Protein AF-0000000080968673 (afdb_homodimer)

Foldseek 3Di:
DAPPDDPQQVQAAPQVRHGADLWWADPVGDIHNPVRLVVVCVPDDDQWRADPPPRDTDPHDDDIGGDVVVVVVVVVVVVVVPDDDPDPPDPPDDDPDDDPPPPPPPDPPVPPPPPPPPPPDPVRVVVVVVVVVVVVVVVVVVVVVVVVVCVVCVVVVVVVVVVVVVVVVVVVVVVVVQVVLLVLLVVQLVVVVVVVVVVVLVVVVVVLVVVVVVLVVVVVVLVVLVVVLPDVVCVVVSVVVRDPDDDDDPPPPPPVPPVVVVVVVVVVVVVVVVHVVNVVVVVVVVVVVVVVVVVVVVVVVPPPPPDDPPPDDDPPPPDDDDDDPDDDDDDDDYDDDDDDPPDDPPDDDDDPPDPDPPDPDPDDLPPDDLPPDDDWPVVQLVQEDDWFWDLQAAEQQWDADDRRQKTFGASHGHPRDDHPNYASAFGKTWIDDWCPDAKYKWKKFKDDQKKKKWKFDSPQDRYDPDCCSDAQCQQGMKIWIDPNAFIWIGHVRDIHTFDDDDARMKMWIDDQSSQKIWIWRDDDGTTHTRDMDGDHDDDTMIIMIGDDSGGGMMMGIDDRD/DPPPDDPQQVQAAPQVRHGADLWWADPVGDIHNPVRLVVVCVPDDDQWRADPPPRDTDPHDDDIGGDVVVVVVVVVVVVVVPDPDPDPPDPPDPPDPDDDPDPPPPDPPVDDPPPPPPPPDPVRVVVVVVVVVVVVVVVVVVVVVVVVVCVVCVVVVVVVVVVVVVVVVVVVVVVVVQVVLLVLLVVQLVVVVVVVVVVVLVVVVVVLVVVVVVLVVVVVVLVVLVVVLPDVVCVVVSVVVRDPDDRDDPPPPPPVPPPVVVVVVVVVVVVVVVVVVVVVVVVVVVVVVVVVVVVVVVVVVPPPPPDDPPPDPPPPPDDDDDDDDDDDDDDDDDDDDDDDDDPDPDPDPDPPPDPDPPDPDPDDLPPDDLPPDDDWPVVQLVQEDDWFWDLQAAEQQWDADDRRQKTFGASHGHPRDDHPNYQSAFGKTWIDDWCPDAKYKWKKFKDDQKKKKWKFDSPQDRYDPDPCSDAQCQQGMKIWIDPNAFIWIGHVRDIHGFDDDDARMKMWIDDQSSQKIWIWRDDDGTTHTRDMDGDHDDDTMIIMIGDDSGGGMMMGIDDRD

Nearest PDB structures (foldseek):
  7qs3-assembly1_A  TM=9.704E-01  e=7.387E-23  Homo sapiens
  6sjh-assembly2_B  TM=9.685E-01  e=4.115E-22  Homo sapiens
  7qs2-assembly1_A  TM=9.059E-01  e=4.472E-15  Homo sapiens
  5zz3-assembly1_A  TM=8.807E-01  e=2.828E-15  Homo sapiens
  7qs0-assembly3_C  TM=9.119E-01  e=1.310E-13  Homo sapiens

Sequence (1122 aa):
MASAAWAPEAFACPICLDTLRDPATLPCGHSYCLRCIQTHWDQRPKASCECPQCRQRFAPRPALARSPVLMEALEQLRLSESVPACAPGLYPALPAGPPPLELCCRRECGLPGHRGHQALRPEEQQLKIQQELIGLTARIEAGIADRERVIQSLPRVSEAHKVSLQQLMADSQAVFADVLRSVELGRSQVLDLLHTHARSCSTHTQARAQQLQQEILQLRQRHQQLRSLQDPDTLLSAFAAVDCADPPASAAMEVVTPHALMSGVTASLQAFREETENLTRTSLARVFRVVNDAAALAHSSSQSCDPGVVSSQSQPPSLNPAFQITEVKSDSAKPDVKPEVKASFPATQEHLTDQGSASPVEGSASCGLATPAPKTREEMLKFRTELTLDPNSAFRQIRLSDGYRKATLCAESQNYPAHADRFVFWRQVMCAEPLAGSPSYWELEWTGHRVTVGVAYKDMDRSSAEDCARLGHNTHSWSLYWSGKAFSLWHAGRETALAGPKARRLGVYVDQQAGVLAFYRVSHTQAQEICCIHTHFHGPLFASFRFWSGVGSSVTICELNMASAAWAPEAFACPICLDTLRDPATLPCGHSYCLRCIQTHWDQRPKASCECPQCRQRFAPRPALARSPVLMEALEQLRLSESVPACAPGLYPALPAGPPPLELCCRRECGLPGHRGHQALRPEEQQLKIQQELIGLTARIEAGIADRERVIQSLPRVSEAHKVSLQQLMADSQAVFADVLRSVELGRSQVLDLLHTHARSCSTHTQARAQQLQQEILQLRQRHQQLRSLQDPDTLLSAFAAVDCADPPASAAMEVVTPHALMSGVTASLQAFREETENLTRTSLARVFRVVNDAAALAHSSSQSCDPGVVSSQSQPPSLNPAFQITEVKSDSAKPDVKPEVKASFPATQEHLTDQGSASPVEGSASCGLATPAPKTREEMLKFRTELTLDPNSAFRQIRLSDGYRKATLCAESQNYPAHADRFVFWRQVMCAEPLAGSPSYWELEWTGHRVTVGVAYKDMDRSSAEDCARLGHNTHSWSLYWSGKAFSLWHAGRETALAGPKARRLGVYVDQQAGVLAFYRVSHTQAQEICCIHTHFHGPLFASFRFWSGVGSSVTICELN

Radius of gyration: 43.48 Å; Cα contacts (8 Å, |Δi|>4): 1558; chains: 2; bounding box: 96×161×114 Å

Secondary structure (DSSP, 8-state):
-------GGGGB-TTT-SBPSSEEE-TTS-EEEHHHHHHHHHTSSSS-EE-TTT--EESS-------HHHHHHHHHHHTT----------------PPP-------S----TT--------HHHHHHHHHHHHHHHHHHHHHHHHHHHHHHHHHHHHHHHHHHHHHHHHHHHHHHHHHHHHHHHHHHHHHHHHHHHHHHHHHHHHHHHHHHHHHHHHHHHHHHHHHHHTT-TTTHHHHHHHS--PPPPP--------HHHHHHHHHHHHHHHHHHHHHHHHHHHHHHHHHHHHHHHHHHHTTTT-----------------------------------------------------------------------SHHHHGGGB----B-TTTS-TTEEEETTTTEEEE-SSPP-PPP-TTS-SSS-EEEBSS---SS-EEEEEEEESS-EEEEEEETTS-SS--SGGGSTTSSTTEEEEEE-SS-EEEEETTEEEE------SEEEEEEETTTTEEEEEEEETTEEEEEEEEE----S-EEEEEEE-S-TT-EEEE----/-------GGGGB-TTT-SBPSSEEE-TTS-EEEHHHHHHHHHTSSSS-EE-TTT--EESS-------HHHHHHHHHHHTT--------------------------S----TT--------HHHHHHHHHHHHHHHHHHHHHHHHHHHHHHHHHHHHHHHHHHHHHHHHHHHHHHHHHHHHHHHHHHHHHHHHHHHHHHHHHHHHHHHHHHHHHHHHHHHHHHHHHHHTT-TTTHHHHHHHS--PPPPP--------HHHHHHHHHHHHHHHHHHHHHHHHHHHHHHHHHHHHHHHHHHHTTTT-------------------------------------------------------------------PPP-SHHHHGGGB----B-TTTS-TTEEEETTTTEEEE-SSPP-PPP-TTS-SSS-EEEBSS---SS-EEEEEEEESS-EEEEEEETTS-SS--SGGGSTTSSTTEEEEEE-SS-EEEEETTEEEE------SEEEEEEETTTTEEEEEEEETTEEEEEEEEE----S-EEEEEEE-S-TT-EEEE----

Solvent-accessible surface area (backbone atoms only — not comparable to full-atom values): 65305 Å² total; per-residue (Å²): 47,74,72,83,71,82,59,63,74,72,44,30,10,86,81,79,64,39,66,53,51,62,33,19,46,40,48,77,14,57,60,32,20,45,66,56,51,51,51,57,48,66,74,43,87,69,87,64,34,52,41,91,85,81,60,51,74,34,86,71,72,76,67,74,29,55,21,59,56,55,46,50,46,48,46,60,57,44,68,69,56,76,72,83,83,77,78,82,78,76,80,75,82,74,76,80,75,77,78,84,75,79,77,75,82,72,69,84,68,74,58,93,74,70,74,77,67,79,78,70,53,67,69,57,49,51,52,50,52,49,51,51,49,53,51,50,48,49,49,39,51,49,47,40,50,52,41,51,51,50,51,63,45,44,61,56,54,49,50,52,48,50,52,52,49,52,50,49,48,51,51,52,52,50,49,50,51,46,44,51,36,30,53,47,35,50,48,40,52,54,49,49,51,53,50,52,48,52,52,51,52,51,53,47,52,52,51,50,42,50,51,42,52,51,50,37,53,52,43,51,51,52,47,52,54,56,64,66,46,73,48,79,89,49,28,70,68,50,53,73,72,50,81,82,68,76,67,74,78,75,74,73,75,71,64,64,63,65,58,61,50,50,53,49,44,49,52,47,50,50,39,47,42,39,22,51,53,44,49,51,51,53,42,48,40,51,42,52,51,46,53,51,52,50,52,49,56,50,53,58,72,64,60,73,72,72,70,80,81,74,76,82,73,84,71,80,80,82,76,78,85,75,87,76,85,82,79,87,85,88,92,82,86,86,89,83,90,85,92,79,84,71,88,78,81,72,85,86,81,85,73,87,70,83,75,82,76,82,72,86,78,80,78,77,84,70,86,67,78,73,72,75,78,68,80,45,46,72,59,39,58,75,29,60,53,89,70,35,52,26,75,57,22,32,11,47,32,45,46,70,37,81,88,28,30,27,42,31,35,42,56,57,70,48,94,69,76,91,47,87,63,21,20,70,60,52,52,30,37,34,34,63,52,66,55,57,80,58,56,34,20,46,40,34,36,52,49,74,69,44,44,33,46,35,39,26,35,83,83,48,58,31,76,46,72,50,64,57,39,37,86,6,26,20,88,49,23,39,22,42,33,38,76,68,76,38,40,29,39,27,40,54,57,42,78,43,84,41,82,58,78,90,64,57,29,38,32,42,39,39,25,55,83,71,14,38,43,34,37,25,37,46,50,99,83,45,44,44,77,70,49,74,45,77,51,88,64,93,64,52,31,21,51,29,39,36,56,61,63,52,60,68,22,33,42,33,54,56,87,82,133,132,75,72,81,71,84,59,65,72,71,45,30,12,86,80,79,65,40,69,54,52,62,34,19,45,41,50,76,14,56,59,30,20,45,66,56,52,50,51,58,46,66,73,44,88,69,87,64,34,54,40,90,86,81,59,51,75,34,85,70,70,77,68,74,29,55,21,60,56,55,49,49,47,48,46,61,56,45,68,70,53,74,67,83,82,78,76,82,76,76,78,72,74,79,70,79,76,78,77,85,78,79,79,74,80,75,67,87,73,75,58,93,79,70,74,78,66,78,77,71,53,71,68,56,48,51,49,50,52,49,52,52,49,54,52,51,50,48,48,40,51,50,45,39,50,52,42,51,51,51,50,63,44,45,60,56,54,50,50,52,47,49,54,52,49,50,49,49,49,53,51,52,51,50,48,49,49,45,45,50,39,28,53,47,35,50,48,41,50,54,49,50,51,52,49,52,48,51,52,49,52,53,51,48,52,51,50,49,42,51,51,43,51,51,50,39,52,52,43,51,52,50,47,53,55,56,64,65,48,73,48,79,91,50,28,69,69,49,54,74,70,51,81,84,69,76,68,76,78,75,75,73,74,69,66,62,63,66,58,61,50,50,52,49,43,50,52,47,50,50,51,46,42,54,52,52,52,50,50,52,51,54,42,49,39,51,44,50,50,45,54,50,52,50,53,50,55,48,54,60,71,64,61,72,69,72,69,78,80,71,73,81,69,81,74,74,83,81,78,77,84,74,88,72,87,84,77,87,78,88,90,79,90,76,87,88,77,86,84,78,89,76,88,76,81,79,78,82,74,82,74,86,72,83,75,81,75,81,71,84,77,79,77,76,82,71,84,67,77,72,69,76,78,70,81,45,45,74,59,38,57,75,27,60,49,89,69,35,52,26,76,57,21,32,11,48,32,46,45,69,38,81,89,28,28,28,41,33,35,44,58,57,72,49,95,66,76,92,49,86,62,21,20,71,61,53,52,29,35,34,35,63,52,68,56,56,83,60,58,35,20,46,42,34,37,54,50,75,70,45,44,32,44,33,37,26,35,83,80,48,59,34,75,45,71,51,64,58,39,37,88,6,27,20,88,48,23,39,23,42,34,39,75,69,78,38,40,29,39,26,40,54,61,42,78,43,85,41,84,58,78,90,64,56,31,36,31,42,39,40,24,55,83,70,14,38,42,34,37,24,36,46,50,98,82,44,45,44,77,71,50,74,44,78,52,88,64,92,65,52,32,21,51,31,40,37,56,62,63,51,60,70,20,32,41,33,56,54,87,83,132

pLDDT: mean 73.72, std 26.66, range [15.09, 98.25]

InterPro domains:
  IPR001841 Zinc finger, RING-type [PS50089] (13-55)
  IPR001841 Zinc finger, RING-type [SM00184] (13-54)
  IPR001870 B30.2/SPRY domain [PS50188] (367-561)
  IPR003877 SPRY domain [PF00622] (441-553)
  IPR003877 SPRY domain [SM00449] (437-561)
  IPR003879 Butyrophylin-like, SPRY domain [PR01407] (383-400)
  IPR003879 Butyrophylin-like, SPRY domain [PR01407] (400-417)
  IPR003879 Butyrophylin-like, SPRY domain [PR01407] (422-446)
  IPR003879 Butyrophylin-like, SPRY domain [PR01407] (497-521)
  IPR006574 SPRY-associated [PF13765] (387-434)
  IPR006574 SPRY-associated [SM00589] (384-436)
  IPR013083 Zinc finger, RING/FYVE/PHD-type [G3DSA:3.30.40.10] (3-82)
  IPR013320 Concanavalin A-like lectin/glucanase domain superfamily [SSF49899] (377-557)
  IPR017907 Zinc finger, RING-type, conserved site [PS00518] (28-37)
  IPR043136 B30.2/SPRY domain superfamily [G3DSA:2.60.120.920] (366-560)
  IPR051051 E3 ubiquitin-protein ligase TRIM/RNF [PTHR25465] (104-549)
  IPR058030 TRIM8/14/16/25/29/45/65, coiled-coil region [PF25600] (144-280)

Structure (mmCIF, N/CA/C/O backbone):
data_AF-0000000080968673-model_v1
#
loop_
_entity.id
_entity.type
_entity.pdbx_description
1 polymer 'Uncharacterized protein'
#
loop_
_atom_site.group_PDB
_atom_site.id
_atom_site.type_symbol
_atom_site.label_atom_id
_atom_site.label_alt_id
_atom_site.label_comp_id
_atom_site.label_asym_id
_atom_site.label_entity_id
_atom_site.label_seq_id
_atom_site.pdbx_PDB_ins_code
_atom_site.Cartn_x
_atom_site.Cartn_y
_atom_site.Cartn_z
_atom_site.occupancy
_atom_site.B_iso_or_equiv
_atom_site.auth_seq_id
_atom_site.auth_comp_id
_atom_site.auth_asym_id
_atom_site.auth_atom_id
_atom_site.pdbx_PDB_model_num
ATOM 1 N N . MET A 1 1 ? 6.914 1.475 -7.445 1 21.67 1 MET A N 1
ATOM 2 C CA . MET A 1 1 ? 6.113 1.323 -8.656 1 21.67 1 MET A CA 1
ATOM 3 C C . MET A 1 1 ? 5.293 2.58 -8.93 1 21.67 1 MET A C 1
ATOM 5 O O . MET A 1 1 ? 4.312 2.846 -8.234 1 21.67 1 MET A O 1
ATOM 9 N N . ALA A 1 2 ? 5.938 3.576 -9.414 1 28.2 2 ALA A N 1
ATOM 10 C CA . ALA A 1 2 ? 5.547 4.977 -9.547 1 28.2 2 ALA A CA 1
ATOM 11 C C . ALA A 1 2 ? 4.332 5.121 -10.461 1 28.2 2 ALA A C 1
ATOM 13 O O . ALA A 1 2 ? 4.332 4.621 -11.594 1 28.2 2 ALA A O 1
ATOM 14 N N . SER A 1 3 ? 3.191 5.086 -9.867 1 32.69 3 SER A N 1
ATOM 15 C CA . SER A 1 3 ? 1.914 5.328 -10.523 1 32.69 3 SER A CA 1
ATOM 16 C C . SER A 1 3 ? 2.02 6.473 -11.531 1 32.69 3 SER A C 1
ATOM 18 O O . SER A 1 3 ? 2.568 7.527 -11.219 1 32.69 3 SER A O 1
ATOM 20 N N . ALA A 1 4 ? 2.273 6.262 -12.719 1 38.53 4 ALA A N 1
ATOM 21 C CA . ALA A 1 4 ? 2.33 7.258 -13.781 1 38.53 4 ALA A CA 1
ATOM 22 C C . ALA A 1 4 ? 1.167 8.242 -13.68 1 38.53 4 ALA A C 1
ATOM 24 O O . ALA A 1 4 ? 0.007 7.859 -13.859 1 38.53 4 ALA A O 1
ATOM 25 N N . ALA A 1 5 ? 1.267 9.164 -12.688 1 40.03 5 ALA A N 1
ATOM 26 C CA . ALA A 1 5 ? 0.352 10.266 -12.398 1 40.03 5 ALA A CA 1
ATOM 27 C C . ALA A 1 5 ? -0.066 10.984 -13.68 1 40.03 5 ALA A C 1
ATOM 29 O O . ALA A 1 5 ? 0.743 11.156 -14.594 1 40.03 5 ALA A O 1
ATOM 30 N N . TRP A 1 6 ? -1.264 11.148 -14 1 49.72 6 TRP A N 1
ATOM 31 C CA . TRP A 1 6 ? -1.979 11.938 -15 1 49.72 6 TRP A CA 1
ATOM 32 C C . TRP A 1 6 ? -1.434 13.359 -15.055 1 49.72 6 TRP A C 1
ATOM 34 O O . TRP A 1 6 ? -1.318 14.031 -14.023 1 49.72 6 TRP A O 1
ATOM 44 N N . ALA A 1 7 ? -0.625 13.664 -15.914 1 54.28 7 ALA A N 1
ATOM 45 C CA . ALA A 1 7 ? -0.138 15.039 -16.047 1 54.28 7 ALA A CA 1
ATOM 46 C C . ALA A 1 7 ? -1.157 15.914 -16.766 1 54.28 7 ALA A C 1
ATOM 48 O O . ALA A 1 7 ? -1.19 15.953 -18 1 54.28 7 ALA A O 1
ATOM 49 N N . PRO A 1 8 ? -2.078 16.375 -16.031 1 63.25 8 PRO A N 1
ATOM 50 C CA . PRO A 1 8 ? -3.141 17.188 -16.609 1 63.25 8 PRO A CA 1
ATOM 51 C C . PRO A 1 8 ? -2.598 18.297 -17.5 1 63.25 8 PRO A C 1
ATOM 53 O O . PRO A 1 8 ? -3.277 18.734 -18.438 1 63.25 8 PRO A O 1
ATOM 56 N N . GLU A 1 9 ? -1.399 18.594 -17.344 1 69.38 9 GLU A N 1
ATOM 57 C CA . GLU A 1 9 ? -0.791 19.688 -18.094 1 69.38 9 GLU A CA 1
ATOM 58 C C . GLU A 1 9 ? -0.551 19.312 -19.547 1 69.38 9 GLU A C 1
ATOM 60 O O . GLU A 1 9 ? -0.542 20.172 -20.422 1 69.38 9 GLU A O 1
ATOM 65 N N . ALA A 1 10 ? -0.492 18.016 -19.734 1 74.12 10 ALA A N 1
ATOM 66 C CA . ALA A 1 10 ? -0.203 17.531 -21.078 1 74.12 10 ALA A CA 1
ATOM 67 C C . ALA A 1 10 ? -1.438 17.609 -21.969 1 74.12 10 ALA A C 1
ATOM 69 O O . ALA A 1 10 ? -1.329 17.578 -23.203 1 74.12 10 ALA A O 1
ATOM 70 N N . PHE A 1 11 ? -2.572 17.891 -21.281 1 79.88 11 PHE A N 1
ATOM 71 C CA . PHE A 1 11 ? -3.832 17.922 -22.016 1 79.88 11 PHE A CA 1
ATOM 72 C C . PHE A 1 11 ? -4.52 19.281 -21.859 1 79.88 11 PHE A C 1
ATOM 74 O O . PHE A 1 11 ? -5.742 19.375 -21.984 1 79.88 11 PHE A O 1
ATOM 81 N N . ALA A 1 12 ? -3.641 20.125 -21.562 1 81.06 12 ALA A N 1
ATOM 82 C CA . ALA A 1 12 ? -4.16 21.484 -21.438 1 81.06 12 ALA A CA 1
ATOM 83 C C . ALA A 1 12 ? -4.203 22.188 -22.797 1 81.06 12 ALA A C 1
ATOM 85 O O . ALA A 1 12 ? -3.299 22.016 -23.625 1 81.06 12 ALA A O 1
ATOM 86 N N . CYS A 1 13 ? -5.152 22.875 -23.031 1 85.38 13 CYS A N 1
ATOM 87 C CA . CYS A 1 13 ? -5.254 23.719 -24.219 1 85.38 13 CYS A CA 1
ATOM 88 C C . CYS A 1 13 ? -4.25 24.859 -24.156 1 85.38 13 CYS A C 1
ATOM 90 O O . CYS A 1 13 ? -4.246 25.641 -23.203 1 85.38 13 CYS A O 1
ATOM 92 N N . PRO A 1 14 ? -3.393 24.969 -25.109 1 82.69 14 PRO A N 1
ATOM 93 C CA . PRO A 1 14 ? -2.4 26.047 -25.094 1 82.69 14 PRO A CA 1
ATOM 94 C C . PRO A 1 14 ? -3.037 27.438 -25.172 1 82.69 14 PRO A C 1
ATOM 96 O O . PRO A 1 14 ? -2.377 28.438 -24.875 1 82.69 14 PRO A O 1
ATOM 99 N N . ILE A 1 15 ? -4.301 27.562 -25.453 1 82.75 15 ILE A N 1
ATOM 100 C CA . ILE A 1 15 ? -4.969 28.859 -25.578 1 82.75 15 ILE A CA 1
ATOM 101 C C . ILE A 1 15 ? -5.664 29.219 -24.266 1 82.75 15 ILE A C 1
ATOM 103 O O . ILE A 1 15 ? -5.449 30.297 -23.719 1 82.75 15 ILE A O 1
ATOM 107 N N . CYS A 1 16 ? -6.449 28.312 -23.781 1 80.19 16 CYS A N 1
ATOM 108 C CA . CYS A 1 16 ? -7.219 28.625 -22.594 1 80.19 16 CYS A CA 1
ATOM 109 C C . CYS A 1 16 ? -6.547 28.047 -21.344 1 80.19 16 CYS A C 1
ATOM 111 O O . CYS A 1 16 ? -6.941 28.359 -20.219 1 80.19 16 CYS A O 1
ATOM 113 N N . LEU A 1 17 ? -5.621 27.141 -21.516 1 78.81 17 LEU A N 1
ATOM 114 C CA . LEU A 1 17 ? -4.793 26.516 -20.5 1 78.81 17 LEU A CA 1
ATOM 115 C C . LEU A 1 17 ? -5.633 25.594 -19.609 1 78.81 17 LEU A C 1
ATOM 117 O O . LEU A 1 17 ? -5.16 25.125 -18.578 1 78.81 17 LEU A O 1
ATOM 121 N N . ASP A 1 18 ? -6.777 25.297 -20 1 80.12 18 ASP A N 1
ATOM 122 C CA . ASP A 1 18 ? -7.621 24.297 -19.359 1 80.12 18 ASP A CA 1
ATOM 123 C C . ASP A 1 18 ? -7.492 22.938 -20.047 1 80.12 18 ASP A C 1
ATOM 125 O O . ASP A 1 18 ? -6.93 22.844 -21.141 1 80.12 18 ASP A O 1
ATOM 129 N N . THR A 1 19 ? -8.047 21.953 -19.344 1 81.69 19 THR A N 1
ATOM 130 C CA . THR A 1 19 ? -8.109 20.656 -19.969 1 81.69 19 THR A CA 1
ATOM 131 C C . THR A 1 19 ? -8.922 20.719 -21.266 1 81.69 19 THR A C 1
ATOM 133 O O . THR A 1 19 ? -9.992 21.344 -21.297 1 81.69 19 THR A O 1
ATOM 136 N N . LEU A 1 20 ? -8.422 20.062 -22.266 1 85 20 LEU A N 1
ATOM 137 C CA . LEU A 1 20 ? -9.008 20.109 -23.594 1 85 20 LEU A CA 1
ATOM 138 C C . LEU A 1 20 ? -10.492 19.75 -23.547 1 85 20 LEU A C 1
ATOM 140 O O . LEU A 1 20 ? -10.867 18.703 -23.016 1 85 20 LEU A O 1
ATOM 144 N N . ARG A 1 21 ? -11.336 20.703 -23.984 1 84.44 21 ARG A N 1
ATOM 145 C CA . ARG A 1 21 ? -12.766 20.484 -24.156 1 84.44 21 ARG A CA 1
ATOM 146 C C . ARG A 1 21 ? -13.141 20.422 -25.625 1 84.44 21 ARG A C 1
ATOM 148 O O . ARG A 1 21 ? -12.867 21.359 -26.375 1 84.44 21 ARG A O 1
ATOM 155 N N . ASP A 1 22 ? -13.773 19.297 -25.984 1 86.44 22 ASP A N 1
ATOM 156 C CA . ASP A 1 22 ? -14.102 19.078 -27.375 1 86.44 22 ASP A CA 1
ATOM 157 C C . ASP A 1 22 ? -12.883 19.266 -28.281 1 86.44 22 ASP A C 1
ATOM 159 O O . ASP A 1 22 ? -12.844 20.203 -29.078 1 86.44 22 ASP A O 1
ATOM 163 N N . PRO A 1 23 ? -11.875 18.453 -28.016 1 89.31 23 PRO A N 1
ATOM 164 C CA . PRO A 1 23 ? -10.578 18.703 -28.656 1 89.31 23 PRO A CA 1
ATOM 165 C C . PRO A 1 23 ? -10.641 18.562 -30.172 1 89.31 23 PRO A C 1
ATOM 167 O O . PRO A 1 23 ? -11.328 17.688 -30.688 1 89.31 23 PRO A O 1
ATOM 170 N N . ALA A 1 24 ? -9.992 19.453 -30.797 1 89.62 24 ALA A N 1
ATOM 171 C CA . ALA A 1 24 ? -9.773 19.422 -32.219 1 89.62 24 ALA A CA 1
ATOM 172 C C . ALA A 1 24 ? -8.281 19.469 -32.562 1 89.62 24 ALA A C 1
ATOM 174 O O . ALA A 1 24 ? -7.516 20.172 -31.906 1 89.62 24 ALA A O 1
ATOM 175 N N . THR A 1 25 ? -7.848 18.609 -33.531 1 89 25 THR A N 1
ATOM 176 C CA . THR A 1 25 ? -6.449 18.531 -33.938 1 89 25 THR A CA 1
ATOM 177 C C . THR A 1 25 ? -6.25 19.172 -35.281 1 89 25 THR A C 1
ATOM 179 O O . THR A 1 25 ? -7.008 18.906 -36.219 1 89 25 THR A O 1
ATOM 182 N N . LEU A 1 26 ? -5.309 20.047 -35.375 1 86.06 26 LEU A N 1
ATOM 183 C CA . LEU A 1 26 ? -4.949 20.688 -36.625 1 86.06 26 LEU A CA 1
ATOM 184 C C . LEU A 1 26 ? -4.121 19.766 -37.5 1 86.06 26 LEU A C 1
ATOM 186 O O . LEU A 1 26 ? -3.525 18.797 -37.031 1 86.06 26 LEU A O 1
ATOM 190 N N . PRO A 1 27 ? -4.035 20.062 -38.812 1 83.44 27 PRO A N 1
ATOM 191 C CA . PRO A 1 27 ? -3.234 19.219 -39.719 1 83.44 27 PRO A CA 1
ATOM 192 C C . PRO A 1 27 ? -1.768 19.141 -39.312 1 83.44 27 PRO A C 1
ATOM 194 O O . PRO A 1 27 ? -1.094 18.141 -39.594 1 83.44 27 PRO A O 1
ATOM 197 N N . CYS A 1 28 ? -1.328 20.094 -38.469 1 84.06 28 CYS A N 1
ATOM 198 C CA . CYS A 1 28 ? 0.054 20.078 -38 1 84.06 28 CYS A CA 1
ATOM 199 C C . CYS A 1 28 ? 0.221 19.125 -36.812 1 84.06 28 CYS A C 1
ATOM 201 O O . CYS A 1 28 ? 1.337 18.922 -36.344 1 84.06 28 CYS A O 1
ATOM 203 N N . GLY A 1 29 ? -0.908 18.656 -36.25 1 86.12 29 GLY A N 1
ATOM 204 C CA . GLY A 1 29 ? -0.856 17.672 -35.188 1 86.12 29 GLY A CA 1
ATOM 205 C C . GLY A 1 29 ? -1.142 18.281 -33.812 1 86.12 29 GLY A C 1
ATOM 206 O O . GLY A 1 29 ? -1.378 17.547 -32.844 1 86.12 29 GLY A O 1
ATOM 207 N N . HIS A 1 30 ? -1.229 19.594 -33.688 1 86.5 30 HIS A N 1
ATOM 208 C CA . HIS A 1 30 ? -1.488 20.234 -32.406 1 86.5 30 HIS A CA 1
ATOM 209 C C . HIS A 1 30 ? -2.982 20.281 -32.094 1 86.5 30 HIS A C 1
ATOM 211 O O . HIS A 1 30 ? -3.793 20.516 -33 1 86.5 30 HIS A O 1
ATOM 217 N N . SER A 1 31 ? -3.322 20.016 -30.875 1 88.75 31 SER A N 1
ATOM 218 C CA . SER A 1 31 ? -4.727 19.938 -30.484 1 88.75 31 SER A CA 1
ATOM 219 C C . SER A 1 31 ? -5.113 21.109 -29.594 1 88.75 31 SER A C 1
ATOM 221 O O . SER A 1 31 ? -4.312 21.547 -28.766 1 88.75 31 SER A O 1
ATOM 223 N N . TYR A 1 32 ? -6.285 21.656 -29.75 1 88.12 32 TYR A N 1
ATOM 224 C CA . TYR A 1 32 ? -6.898 22.75 -29.016 1 88.12 32 TYR A CA 1
ATOM 225 C C . TYR A 1 32 ? -8.359 22.453 -28.719 1 88.12 32 TYR A C 1
ATOM 227 O O . TYR A 1 32 ? -8.961 21.578 -29.328 1 88.12 32 TYR A O 1
ATOM 235 N N . CYS A 1 33 ? -8.938 23.156 -27.75 1 88.12 33 CYS A N 1
ATOM 236 C CA . CYS A 1 33 ? -10.391 23.188 -27.688 1 88.12 33 CYS A CA 1
ATOM 237 C C . CYS A 1 33 ? -10.977 23.734 -29 1 88.12 33 CYS A C 1
ATOM 239 O O . CYS A 1 33 ? -10.469 24.703 -29.547 1 88.12 33 CYS A O 1
ATOM 241 N N . LEU A 1 34 ? -11.914 23.047 -29.5 1 89.56 34 LEU A N 1
ATOM 242 C CA . LEU A 1 34 ? -12.539 23.469 -30.75 1 89.56 34 LEU A CA 1
ATOM 243 C C . LEU A 1 34 ? -12.969 24.922 -30.672 1 89.56 34 LEU A C 1
ATOM 245 O O . LEU A 1 34 ? -12.711 25.703 -31.609 1 89.56 34 LEU A O 1
ATOM 249 N N . ARG A 1 35 ? -13.531 25.344 -29.594 1 87.06 35 ARG A N 1
ATOM 250 C CA . ARG A 1 35 ? -14.008 26.719 -29.422 1 87.06 35 ARG A CA 1
ATOM 251 C C . ARG A 1 35 ? -12.836 27.688 -29.328 1 87.06 35 ARG A C 1
ATOM 253 O O . ARG A 1 35 ? -12.898 28.781 -29.891 1 87.06 35 ARG A O 1
ATOM 260 N N . CYS A 1 36 ? -11.758 27.344 -28.656 1 86.31 36 CYS A N 1
ATOM 261 C CA . CYS A 1 36 ? -10.602 28.203 -28.453 1 86.31 36 CYS A CA 1
ATOM 262 C C . CYS A 1 36 ? -9.922 28.531 -29.781 1 86.31 36 CYS A C 1
ATOM 264 O O . CYS A 1 36 ? -9.609 29.688 -30.047 1 86.31 36 CYS A O 1
ATOM 266 N N . ILE A 1 37 ? -9.828 27.484 -30.609 1 88 37 ILE A N 1
ATOM 267 C CA . ILE A 1 37 ? -9.102 27.688 -31.859 1 88 37 ILE A CA 1
ATOM 268 C C . ILE A 1 37 ? -9.969 28.469 -32.844 1 88 37 ILE A C 1
ATOM 270 O O . ILE A 1 37 ? -9.469 29.328 -33.562 1 88 37 ILE A O 1
ATOM 274 N N . GLN A 1 38 ? -11.195 28.188 -32.844 1 86.06 38 GLN A N 1
ATOM 275 C CA . GLN A 1 38 ? -12.109 28.922 -33.688 1 86.06 38 GLN A CA 1
ATOM 276 C C . GLN A 1 38 ? -12.148 30.406 -33.312 1 86.06 38 GLN A C 1
ATOM 278 O O . GLN A 1 38 ? -12.086 31.281 -34.188 1 86.06 38 GLN A O 1
ATOM 283 N N . THR A 1 39 ? -12.203 30.656 -32.062 1 83.38 39 THR A N 1
ATOM 284 C CA . THR A 1 39 ? -12.219 32.031 -31.562 1 83.38 39 THR A CA 1
ATOM 285 C C . THR A 1 39 ? -10.898 32.719 -31.875 1 83.38 39 THR A C 1
ATOM 287 O O . THR A 1 39 ? -10.891 33.906 -32.25 1 83.38 39 THR A O 1
ATOM 290 N N . HIS A 1 40 ? -9.805 32.062 -31.75 1 84.62 40 HIS A N 1
ATOM 291 C CA . HIS A 1 40 ? -8.477 32.594 -32.031 1 84.62 40 HIS A CA 1
ATOM 292 C C . HIS A 1 40 ? -8.367 33.031 -33.5 1 84.62 40 HIS A C 1
ATOM 294 O O . HIS A 1 40 ? -7.816 34.094 -33.781 1 84.62 40 HIS A O 1
ATOM 300 N N . TRP A 1 41 ? -8.922 32.188 -34.344 1 86.44 41 TRP A N 1
ATOM 301 C CA . TRP A 1 41 ? -8.867 32.469 -35.781 1 86.44 41 TRP A CA 1
ATOM 302 C C . TRP A 1 41 ? -9.836 33.594 -36.125 1 86.44 41 TRP A C 1
ATOM 304 O O . TRP A 1 41 ? -9.562 34.406 -37.031 1 86.44 41 TRP A O 1
ATOM 314 N N . ASP A 1 42 ? -10.883 33.656 -35.5 1 83.19 42 ASP A N 1
ATOM 315 C CA . ASP A 1 42 ? -11.906 34.656 -35.812 1 83.19 42 ASP A CA 1
ATOM 316 C C . ASP A 1 42 ? -11.453 36.062 -35.375 1 83.19 42 ASP A C 1
ATOM 318 O O . ASP A 1 42 ? -11.852 37.062 -36 1 83.19 42 ASP A O 1
ATOM 322 N N . GLN A 1 43 ? -10.711 36.281 -34.375 1 72.44 43 GLN A N 1
ATOM 323 C CA . GLN A 1 43 ? -10.297 37.562 -33.812 1 72.44 43 GLN A CA 1
ATOM 324 C C . GLN A 1 43 ? -9.148 38.188 -34.594 1 72.44 43 GLN A C 1
ATOM 326 O O . GLN A 1 43 ? -8.766 39.312 -34.375 1 72.44 43 GLN A O 1
ATOM 331 N N . ARG A 1 44 ? -8.469 37.5 -35.375 1 65.88 44 ARG A N 1
ATOM 332 C CA . ARG A 1 44 ? -7.355 38 -36.156 1 65.88 44 ARG A CA 1
ATOM 333 C C . ARG A 1 44 ? -7.828 38.5 -37.531 1 65.88 44 ARG A C 1
ATOM 335 O O . ARG A 1 44 ? -8.734 37.906 -38.125 1 65.88 44 ARG A O 1
ATOM 342 N N . PRO A 1 45 ? -7.551 39.75 -37.812 1 61.16 45 PRO A N 1
ATOM 343 C CA . PRO A 1 45 ? -8.078 40.375 -39 1 61.16 45 PRO A CA 1
ATOM 344 C C . PRO A 1 45 ? -7.922 39.531 -40.25 1 61.16 45 PRO A C 1
ATOM 346 O O . PRO A 1 45 ? -8.797 39.531 -41.125 1 61.16 45 PRO A O 1
ATOM 349 N N . LYS A 1 46 ? -6.559 39.312 -40.781 1 51.84 46 LYS A N 1
ATOM 350 C CA . LYS A 1 46 ? -6.293 38.656 -42.062 1 51.84 46 LYS A CA 1
ATOM 351 C C . LYS A 1 46 ? -6.531 37.156 -42 1 51.84 46 LYS A C 1
ATOM 353 O O . LYS A 1 46 ? -6.336 36.531 -40.969 1 51.84 46 LYS A O 1
ATOM 358 N N . ALA A 1 47 ? -7.234 36.469 -42.938 1 52.66 47 ALA A N 1
ATOM 359 C CA . ALA A 1 47 ? -7.668 35.125 -43.281 1 52.66 47 ALA A CA 1
ATOM 360 C C . ALA A 1 47 ? -6.613 34.094 -42.875 1 52.66 47 ALA A C 1
ATOM 362 O O . ALA A 1 47 ? -6.613 32.969 -43.375 1 52.66 47 ALA A O 1
ATOM 363 N N . SER A 1 48 ? -5.574 34.438 -42.156 1 61.84 48 SER A N 1
ATOM 364 C CA . SER A 1 48 ? -4.504 33.438 -42 1 61.84 48 SER A CA 1
ATOM 365 C C . SER A 1 48 ? -4.793 32.5 -40.844 1 61.84 48 SER A C 1
ATOM 367 O O . SER A 1 48 ? -4.984 32.938 -39.719 1 61.84 48 SER A O 1
ATOM 369 N N . CYS A 1 49 ? -5.254 31.375 -40.906 1 74.75 49 CYS A N 1
ATOM 370 C CA . CYS A 1 49 ? -5.422 30.281 -39.938 1 74.75 49 CYS A CA 1
ATOM 371 C C . CYS A 1 49 ? -4.082 29.609 -39.656 1 74.75 49 CYS A C 1
ATOM 373 O O . CYS A 1 49 ? -3.555 28.859 -40.469 1 74.75 49 CYS A O 1
ATOM 375 N N . GLU A 1 50 ? -3.447 30.156 -38.5 1 81.56 50 GLU A N 1
ATOM 376 C CA . GLU A 1 50 ? -2.152 29.625 -38.094 1 81.56 50 GLU A CA 1
ATOM 377 C C . GLU A 1 50 ? -2.264 28.844 -36.781 1 81.56 50 GLU A C 1
ATOM 379 O O . GLU A 1 50 ? -3.125 29.141 -35.969 1 81.56 50 GLU A O 1
ATOM 384 N N . CYS A 1 51 ? -1.496 27.922 -36.656 1 82.88 51 CYS A N 1
ATOM 385 C CA . CYS A 1 51 ? -1.423 27.172 -35.406 1 82.88 51 CYS A CA 1
ATOM 386 C C . CYS A 1 51 ? -0.734 28 -34.312 1 82.88 51 CYS A C 1
ATOM 388 O O . CYS A 1 51 ? 0.387 28.469 -34.531 1 82.88 51 CYS A O 1
ATOM 390 N N . PRO A 1 52 ? -1.304 28.234 -33.281 1 82.06 52 PRO A N 1
ATOM 391 C CA . PRO A 1 52 ? -0.724 29.031 -32.188 1 82.06 52 PRO A CA 1
ATOM 392 C C . PRO A 1 52 ? 0.596 28.469 -31.672 1 82.06 52 PRO A C 1
ATOM 394 O O . PRO A 1 52 ? 1.434 29.203 -31.156 1 82.06 52 PRO A O 1
ATOM 397 N N . GLN A 1 53 ? 0.832 27.219 -31.844 1 82 53 GLN A N 1
ATOM 398 C CA . GLN A 1 53 ? 2.02 26.578 -31.266 1 82 53 GLN A CA 1
ATOM 399 C C . GLN A 1 53 ? 3.164 26.547 -32.281 1 82 53 GLN A C 1
ATOM 401 O O . GLN A 1 53 ? 4.293 26.938 -31.953 1 82 53 GLN A O 1
ATOM 406 N N . CYS A 1 54 ? 2.93 26.047 -33.625 1 81.44 54 CYS A N 1
ATOM 407 C CA . CYS A 1 54 ? 4.02 25.891 -34.594 1 81.44 54 CYS A CA 1
ATOM 408 C C . CYS A 1 54 ? 3.977 26.984 -35.656 1 81.44 54 CYS A C 1
ATOM 410 O O . CYS A 1 54 ? 4.871 27.062 -36.5 1 81.44 54 CYS A O 1
ATOM 412 N N . ARG A 1 55 ? 2.961 27.766 -35.719 1 80.81 55 ARG A N 1
ATOM 413 C CA . ARG A 1 55 ? 2.785 28.906 -36.594 1 80.81 55 ARG A CA 1
ATOM 414 C C . ARG A 1 55 ? 2.607 28.469 -38.062 1 80.81 55 ARG A C 1
ATOM 416 O O . ARG A 1 55 ? 2.799 29.266 -38.969 1 80.81 55 ARG A O 1
ATOM 423 N N . GLN A 1 56 ? 2.287 27.219 -38.188 1 81.38 56 GLN A N 1
ATOM 424 C CA . GLN A 1 56 ? 1.961 26.781 -39.531 1 81.38 56 GLN A CA 1
ATOM 425 C C . GLN A 1 56 ? 0.674 27.438 -40.031 1 81.38 56 GLN A C 1
ATOM 427 O O . GLN A 1 56 ? -0.331 27.453 -39.312 1 81.38 56 GLN A O 1
ATOM 432 N N . ARG A 1 57 ? 0.766 27.906 -41.25 1 80.62 57 ARG A N 1
ATOM 433 C CA . ARG A 1 57 ? -0.381 28.578 -41.844 1 80.62 57 ARG A CA 1
ATOM 434 C C . ARG A 1 57 ? -1.242 27.594 -42.656 1 80.62 57 ARG A C 1
ATOM 436 O O . ARG A 1 57 ? -0.719 26.719 -43.344 1 80.62 57 ARG A O 1
ATOM 443 N N . PHE A 1 58 ? -2.572 27.625 -42.406 1 78.62 58 PHE A N 1
ATOM 444 C CA . PHE A 1 58 ? -3.527 26.797 -43.125 1 78.62 58 PHE A CA 1
ATOM 445 C C . PHE A 1 58 ? -4.402 27.656 -44.031 1 78.62 58 PHE A C 1
ATOM 447 O O . PHE A 1 58 ? -5.117 28.547 -43.562 1 78.62 58 PHE A O 1
ATOM 454 N N . ALA A 1 59 ? -4.18 27.609 -45.406 1 75.75 59 ALA A N 1
ATOM 455 C CA . A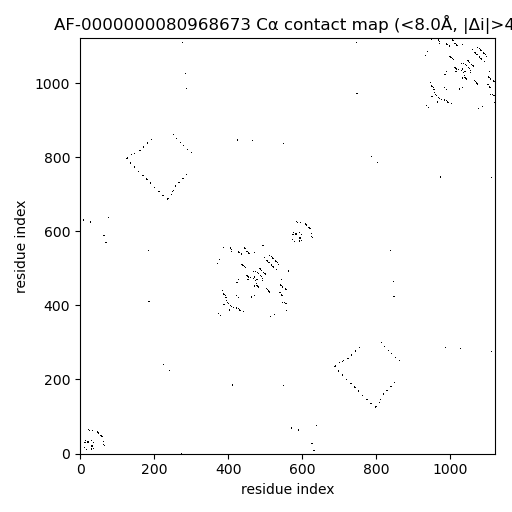LA A 1 59 ? -4.977 28.297 -46.406 1 75.75 59 ALA A CA 1
ATOM 456 C C . ALA A 1 59 ? -5.656 27.312 -47.375 1 75.75 59 ALA A C 1
ATOM 458 O O . ALA A 1 59 ? -4.98 26.562 -48.062 1 75.75 59 ALA A O 1
ATOM 459 N N . PRO A 1 60 ? -6.918 27.078 -47.469 1 74.69 60 PRO A N 1
ATOM 460 C CA . PRO A 1 60 ? -8.023 27.75 -46.75 1 74.69 60 PRO A CA 1
ATOM 461 C C . PRO A 1 60 ? -8.172 27.266 -45.312 1 74.69 60 PRO A C 1
ATOM 463 O O . PRO A 1 60 ? -7.547 26.281 -44.938 1 74.69 60 PRO A O 1
ATOM 466 N N . ARG A 1 61 ? -9.039 27.812 -44.531 1 76.56 61 ARG A N 1
ATOM 467 C CA . ARG A 1 61 ? -9.359 27.469 -43.156 1 76.56 61 ARG A CA 1
ATOM 468 C C . ARG A 1 61 ? -9.883 26.031 -43.062 1 76.56 61 ARG A C 1
ATOM 470 O O . ARG A 1 61 ? -10.852 25.672 -43.719 1 76.56 61 ARG A O 1
ATOM 477 N N . PRO A 1 62 ? -9.156 25.219 -42.312 1 78.19 62 PRO A N 1
ATOM 478 C CA . PRO A 1 62 ? -9.625 23.844 -42.188 1 78.19 62 PRO A CA 1
ATOM 479 C C . PRO A 1 62 ? -10.938 23.719 -41.438 1 78.19 62 PRO A C 1
ATOM 481 O O . PRO A 1 62 ? -11.156 24.453 -40.469 1 78.19 62 PRO A O 1
ATOM 484 N N . ALA A 1 63 ? -11.852 22.953 -41.969 1 79.19 63 ALA A N 1
ATOM 485 C CA . ALA A 1 63 ? -13.055 22.594 -41.219 1 79.19 63 ALA A CA 1
ATOM 486 C C . ALA A 1 63 ? -12.734 21.562 -40.125 1 79.19 63 ALA A C 1
ATOM 488 O O . ALA A 1 63 ? -12.445 20.406 -40.438 1 79.19 63 ALA A O 1
ATOM 489 N N . LEU A 1 64 ? -12.727 22.031 -38.875 1 79.69 64 LEU A N 1
ATOM 490 C CA . LEU A 1 64 ? -12.312 21.172 -37.781 1 79.69 64 LEU A CA 1
ATOM 491 C C . LEU A 1 64 ? -13.523 20.562 -37.094 1 79.69 64 LEU A C 1
ATOM 493 O O . LEU A 1 64 ? -14.562 21.203 -36.969 1 79.69 64 LEU A O 1
ATOM 497 N N . ALA A 1 65 ? -13.398 19.234 -36.812 1 81.12 65 ALA A N 1
ATOM 498 C CA . ALA A 1 65 ? -14.391 18.516 -36.031 1 81.12 65 ALA A CA 1
ATOM 499 C C . ALA A 1 65 ? -13.766 17.969 -34.75 1 81.12 65 ALA A C 1
ATOM 501 O O . ALA A 1 65 ? -12.539 17.875 -34.625 1 81.12 65 ALA A O 1
ATOM 502 N N . ARG A 1 66 ? -14.617 17.688 -33.844 1 85.06 66 ARG A N 1
ATOM 503 C CA . ARG A 1 66 ? -14.188 17.078 -32.594 1 85.06 66 ARG A CA 1
ATOM 504 C C . ARG A 1 66 ? -13.562 15.711 -32.812 1 85.06 66 ARG A C 1
ATOM 506 O O . ARG A 1 66 ? -14.008 14.961 -33.688 1 85.06 66 ARG A O 1
ATOM 513 N N . SER A 1 67 ? -12.43 15.461 -32.156 1 83.62 67 SER A N 1
ATOM 514 C CA . SER A 1 67 ? -11.766 14.164 -32.219 1 83.62 67 SER A CA 1
ATOM 515 C C . SER A 1 67 ? -12.375 13.172 -31.25 1 83.62 67 SER A C 1
ATOM 517 O O . SER A 1 67 ? -12.133 13.266 -30.047 1 83.62 67 SER A O 1
ATOM 519 N N . PRO A 1 68 ? -13.148 12.25 -31.688 1 82.56 68 PRO A N 1
ATOM 520 C CA . PRO A 1 68 ? -13.758 11.305 -30.75 1 82.56 68 PRO A CA 1
ATOM 521 C C . PRO A 1 68 ? -12.734 10.469 -30 1 82.56 68 PRO A C 1
ATOM 523 O O . PRO A 1 68 ? -12.914 10.18 -28.812 1 82.56 68 PRO A O 1
ATOM 526 N N . VAL A 1 69 ? -11.672 10.164 -30.672 1 81.88 69 VAL A N 1
ATOM 527 C CA . VAL A 1 69 ? -10.672 9.312 -30.031 1 81.88 69 VAL A CA 1
ATOM 528 C C . VAL A 1 69 ? -9.992 10.062 -28.891 1 81.88 69 VAL A C 1
ATOM 530 O O . VAL A 1 69 ? -9.766 9.508 -27.828 1 81.88 69 VAL A O 1
ATOM 533 N N . LEU A 1 70 ? -9.695 11.344 -29.141 1 83.56 70 LEU A N 1
ATOM 534 C CA . LEU A 1 70 ? -9.078 12.141 -28.094 1 83.56 70 LEU A CA 1
ATOM 535 C C . LEU A 1 70 ? -10.062 12.383 -26.953 1 83.56 70 LEU A C 1
ATOM 537 O O . LEU A 1 70 ? -9.672 12.359 -25.781 1 83.56 70 LEU A O 1
ATOM 541 N N . MET A 1 71 ? -11.281 12.531 -27.266 1 81.94 71 MET A N 1
ATOM 542 C CA . MET A 1 71 ? -12.312 12.664 -26.234 1 81.94 71 MET A CA 1
ATOM 543 C C . MET A 1 71 ? -12.414 11.391 -25.391 1 81.94 71 MET A C 1
ATOM 545 O O . MET A 1 71 ? -12.508 11.461 -24.172 1 81.94 71 MET A O 1
ATOM 549 N N . GLU A 1 72 ? -12.312 10.32 -26.094 1 80.94 72 GLU A N 1
ATOM 550 C CA . GLU A 1 72 ? -12.359 9.047 -25.375 1 80.94 72 GLU A CA 1
ATOM 551 C C . GLU A 1 72 ? -11.125 8.852 -24.516 1 80.94 72 GLU A C 1
ATOM 553 O O . GLU A 1 72 ? -11.227 8.375 -23.375 1 80.94 72 GLU A O 1
ATOM 558 N N . ALA A 1 73 ? -10.078 9.273 -25.078 1 79.81 73 ALA A N 1
ATOM 559 C CA . ALA A 1 73 ? -8.836 9.148 -24.312 1 79.81 73 ALA A CA 1
ATOM 560 C C . ALA A 1 73 ? -8.867 10.023 -23.062 1 79.81 73 ALA A C 1
ATOM 562 O O . ALA A 1 73 ? -8.492 9.578 -21.984 1 79.81 73 ALA A O 1
ATOM 563 N N . LEU A 1 74 ? -9.383 11.203 -23.234 1 78.12 74 LEU A N 1
ATOM 564 C CA . LEU A 1 74 ? -9.469 12.148 -22.125 1 78.12 74 LEU A CA 1
ATOM 565 C C . LEU A 1 74 ? -10.5 11.695 -21.109 1 78.12 74 LEU A C 1
ATOM 567 O O . LEU A 1 74 ? -10.289 11.828 -19.891 1 78.12 74 LEU A O 1
ATOM 571 N N . GLU A 1 75 ? -11.523 11.172 -21.578 1 76.12 75 GLU A N 1
ATOM 572 C CA . GLU A 1 75 ? -12.555 10.656 -20.688 1 76.12 75 GLU A CA 1
ATOM 573 C C . GLU A 1 75 ? -12.031 9.469 -19.875 1 76.12 75 GLU A C 1
ATOM 575 O O . GLU A 1 75 ? -12.312 9.367 -18.672 1 76.12 75 GLU A O 1
ATOM 580 N N . GLN A 1 76 ? -11.312 8.711 -20.531 1 72.38 76 GLN A N 1
ATOM 581 C CA . GLN A 1 76 ? -10.758 7.551 -19.844 1 72.38 76 GLN A CA 1
ATOM 582 C C . GLN A 1 76 ? -9.703 7.977 -18.828 1 72.38 76 GLN A C 1
ATOM 584 O O . GLN A 1 76 ? -9.609 7.383 -17.75 1 72.38 76 GLN A O 1
ATOM 589 N N . LEU A 1 77 ? -9.117 9.078 -19.188 1 68.5 77 LEU A N 1
ATOM 590 C CA . LEU A 1 77 ? -8.109 9.586 -18.266 1 68.5 77 LEU A CA 1
ATOM 591 C C . LEU A 1 77 ? -8.766 10.328 -17.109 1 68.5 77 LEU A C 1
ATOM 593 O O . LEU A 1 77 ? -8.258 10.297 -15.984 1 68.5 77 LEU A O 1
ATOM 597 N N . ARG A 1 78 ? -9.875 11.125 -17.359 1 63.19 78 ARG A N 1
ATOM 598 C CA . ARG A 1 78 ? -10.633 11.844 -16.328 1 63.19 78 ARG A CA 1
ATOM 599 C C . ARG A 1 78 ? -11.312 10.883 -15.375 1 63.19 78 ARG A C 1
ATOM 601 O O . ARG A 1 78 ? -11.43 11.156 -14.18 1 63.19 78 ARG A O 1
ATOM 608 N N . LEU A 1 79 ? -11.992 9.953 -15.93 1 51.31 79 LEU A N 1
ATOM 609 C CA . LEU A 1 79 ? -12.719 9.008 -15.086 1 51.31 79 LEU A CA 1
ATOM 610 C C . LEU A 1 79 ? -11.805 8.414 -14.016 1 51.31 79 LEU A C 1
ATOM 612 O O . LEU A 1 79 ? -12.281 7.902 -13.008 1 51.31 79 LEU A O 1
ATOM 616 N N . SER A 1 80 ? -10.617 8.492 -14.172 1 44.81 80 SER A N 1
ATOM 617 C CA . SER A 1 80 ? -9.797 8.023 -13.062 1 44.81 80 SER A CA 1
ATOM 618 C C . SER A 1 80 ? -9.703 9.062 -11.953 1 44.81 80 SER A C 1
ATOM 620 O O . SER A 1 80 ? -9.242 8.766 -10.852 1 44.81 80 SER A O 1
ATOM 622 N N . GLU A 1 81 ? -9.859 10.359 -12.234 1 42.91 81 GLU A N 1
ATOM 623 C CA . GLU A 1 81 ? -9.695 11.406 -11.227 1 42.91 81 GLU A CA 1
ATOM 624 C C . GLU A 1 81 ? -11.047 11.852 -10.672 1 42.91 81 GLU A C 1
ATOM 626 O O . GLU A 1 81 ? -11.672 12.773 -11.203 1 42.91 81 GLU A O 1
ATOM 631 N N . SER A 1 82 ? -11.938 11.125 -10.312 1 36.81 82 SER A N 1
ATOM 632 C CA . SER A 1 82 ? -13.242 11.688 -9.992 1 36.81 82 SER A CA 1
ATOM 633 C C . SER A 1 82 ? -13.156 12.68 -8.836 1 36.81 82 SER A C 1
ATOM 635 O O . SER A 1 82 ? -13.289 12.289 -7.672 1 36.81 82 SER A O 1
ATOM 637 N N . VAL A 1 83 ? -12.109 13.578 -8.688 1 30.78 83 VAL A N 1
ATOM 638 C CA . VAL A 1 83 ? -12.25 14.367 -7.473 1 30.78 83 VAL A CA 1
ATOM 639 C C . VAL A 1 83 ? -13.477 15.273 -7.578 1 30.78 83 VAL A C 1
ATOM 641 O O . VAL A 1 83 ? -13.844 15.703 -8.672 1 30.78 83 VAL A O 1
ATOM 644 N N . PRO A 1 84 ? -14.234 15.523 -6.434 1 27.31 84 PRO A N 1
ATOM 645 C CA . PRO A 1 84 ? -15.492 16.234 -6.223 1 27.31 84 PRO A CA 1
ATOM 646 C C . PRO A 1 84 ? -15.398 17.719 -6.59 1 27.31 84 PRO A C 1
ATOM 648 O O . PRO A 1 84 ? -14.305 18.297 -6.562 1 27.31 84 PRO A O 1
ATOM 651 N N . ALA A 1 85 ? -16.219 18.312 -7.426 1 27.06 85 ALA A N 1
ATOM 652 C CA . ALA A 1 85 ? -16.5 19.609 -8.039 1 27.06 85 ALA A CA 1
ATOM 653 C C . ALA A 1 85 ? -16.609 20.703 -6.98 1 27.06 85 ALA A C 1
ATOM 655 O O . ALA A 1 85 ? -17.484 20.656 -6.125 1 27.06 85 ALA A O 1
ATOM 656 N N . CYS A 1 86 ? -15.531 21.234 -6.453 1 22.48 86 CYS A N 1
ATOM 657 C CA . CYS A 1 86 ? -15.562 22.328 -5.488 1 22.48 86 CYS A CA 1
ATOM 658 C C . CYS A 1 86 ? -16.359 23.516 -6.027 1 22.48 86 CYS A C 1
ATOM 660 O O . CYS A 1 86 ? -16.328 23.797 -7.227 1 22.48 86 CYS A O 1
ATOM 662 N N . ALA A 1 87 ? -17.344 24.031 -5.246 1 23.73 87 ALA A N 1
ATOM 663 C CA . ALA A 1 87 ? -18.406 25.016 -5.371 1 23.73 87 ALA A CA 1
ATOM 664 C C . ALA A 1 87 ? -17.844 26.391 -5.723 1 23.73 87 ALA A C 1
ATOM 666 O O . ALA A 1 87 ? -16.797 26.797 -5.203 1 23.73 87 ALA A O 1
ATOM 667 N N . PRO A 1 88 ? -18.141 26.969 -6.859 1 26.27 88 PRO A N 1
ATOM 668 C CA . PRO A 1 88 ? -17.781 28.25 -7.457 1 26.27 88 PRO A CA 1
ATOM 669 C C . PRO A 1 88 ? -18.078 29.438 -6.531 1 26.27 88 PRO A C 1
ATOM 671 O O . PRO A 1 88 ? -19.234 29.656 -6.168 1 26.27 88 PRO A O 1
ATOM 674 N N . GLY A 1 89 ? -17.406 29.594 -5.375 1 22.2 89 GLY A N 1
ATOM 675 C CA . GLY A 1 89 ? -17.719 30.672 -4.445 1 22.2 89 GLY A CA 1
ATOM 676 C C . GLY A 1 89 ? -17.766 32.031 -5.109 1 22.2 89 GLY A C 1
ATOM 677 O O . GLY A 1 89 ? -16.969 32.344 -5.996 1 22.2 89 GLY A O 1
ATOM 678 N N . LEU A 1 90 ? -18.953 32.688 -5.176 1 22.36 90 LEU A N 1
ATOM 679 C CA . LEU A 1 90 ? -19.531 33.938 -5.602 1 22.36 90 LEU A CA 1
ATOM 680 C C . LEU A 1 90 ? -18.766 35.125 -5.031 1 22.36 90 LEU A C 1
ATOM 682 O O . LEU A 1 90 ? -18.562 35.219 -3.816 1 22.36 90 LEU A O 1
ATOM 686 N N . TYR A 1 91 ? -17.734 35.562 -5.68 1 20.3 91 TYR A N 1
ATOM 687 C CA . TYR A 1 91 ? -16.922 36.719 -5.301 1 20.3 91 TYR A CA 1
ATOM 688 C C . TYR A 1 91 ? -17.797 37.938 -5.035 1 20.3 91 TYR A C 1
ATOM 690 O O . TYR A 1 91 ? -18.469 38.438 -5.938 1 20.3 91 TYR A O 1
ATOM 698 N N . PRO A 1 92 ? -18.5 38 -3.916 1 22.42 92 PRO A N 1
ATOM 699 C CA . PRO A 1 92 ? -19.344 39.188 -3.652 1 22.42 92 PRO A CA 1
ATOM 700 C C . PRO A 1 92 ? -18.562 40.5 -3.771 1 22.42 92 PRO A C 1
ATOM 702 O O . PRO A 1 92 ? -17.344 40.531 -3.592 1 22.42 92 PRO A O 1
ATOM 705 N N . ALA A 1 93 ? -18.969 41.406 -4.605 1 22.94 93 ALA A N 1
ATOM 706 C CA . ALA A 1 93 ? -18.594 42.781 -4.961 1 22.94 93 ALA A CA 1
ATOM 707 C C . ALA A 1 93 ? -18.406 43.625 -3.715 1 22.94 93 ALA A C 1
ATOM 709 O O . ALA A 1 93 ? -19.312 43.75 -2.887 1 22.94 93 ALA A O 1
ATOM 710 N N . LEU A 1 94 ? -17.266 43.656 -3.182 1 20.73 94 LEU A N 1
ATOM 711 C CA . LEU A 1 94 ? -16.922 44.344 -1.95 1 20.73 94 LEU A CA 1
ATOM 712 C C . LEU A 1 94 ? -17.5 45.75 -1.937 1 20.73 94 LEU A C 1
ATOM 714 O O . LEU A 1 94 ? -17.812 46.312 -2.99 1 20.73 94 LEU A O 1
ATOM 718 N N . PRO A 1 95 ? -17.281 46.5 -0.846 1 22.75 95 PRO A N 1
ATOM 719 C CA . PRO A 1 95 ? -17.906 47.5 0.034 1 22.75 95 PRO A CA 1
ATOM 720 C C . PRO A 1 95 ? -17.766 48.906 -0.499 1 22.75 95 PRO A C 1
ATOM 722 O O . PRO A 1 95 ? -16.641 49.375 -0.782 1 22.75 95 PRO A O 1
ATOM 725 N N . ALA A 1 96 ? -18.359 49.344 -1.595 1 24.66 96 ALA A N 1
ATOM 726 C CA . ALA A 1 96 ? -18.172 50.75 -1.942 1 24.66 96 ALA A CA 1
ATOM 727 C C . ALA A 1 96 ? -18.156 51.625 -0.694 1 24.66 96 ALA A C 1
ATOM 729 O O . ALA A 1 96 ? -19.094 51.594 0.112 1 24.66 96 ALA A O 1
ATOM 730 N N . GLY A 1 97 ? -17.047 51.812 -0.058 1 23.89 97 GLY A N 1
ATOM 731 C CA . GLY A 1 97 ? -16.859 52.562 1.164 1 23.89 97 GLY A CA 1
ATOM 732 C C . GLY A 1 97 ? -17.531 53.938 1.137 1 23.89 97 GLY A C 1
ATOM 733 O O . GLY A 1 97 ? -17.703 54.531 0.069 1 23.89 97 GLY A O 1
ATOM 734 N N . PRO A 1 98 ? -18.438 54.188 2.057 1 26.94 98 PRO A N 1
ATOM 735 C CA . PRO A 1 98 ? -19.281 55.375 2.18 1 26.94 98 PRO A CA 1
ATOM 736 C C . PRO A 1 98 ? -18.5 56.656 2.117 1 26.94 98 PRO A C 1
ATOM 738 O O . PRO A 1 98 ? -17.281 56.688 2.371 1 26.94 98 PRO A O 1
ATOM 741 N N . PRO A 1 99 ? -19 57.719 1.599 1 27.86 99 PRO A N 1
ATOM 742 C CA . PRO A 1 99 ? -18.5 59.062 1.329 1 27.86 99 PRO A CA 1
ATOM 743 C C . PRO A 1 99 ? -17.875 59.719 2.559 1 27.86 99 PRO A C 1
ATOM 745 O O . PRO A 1 99 ? -18.203 59.375 3.691 1 27.86 99 PRO A O 1
ATOM 748 N N . PRO A 1 100 ? -16.672 60.406 2.494 1 24.8 100 PRO A N 1
ATOM 749 C CA . PRO A 1 100 ? -15.922 61.125 3.518 1 24.8 100 PRO A CA 1
ATOM 750 C C . PRO A 1 100 ? -16.797 62.062 4.344 1 24.8 100 PRO A C 1
ATOM 752 O O . PRO A 1 100 ? -17.656 62.781 3.789 1 24.8 100 PRO A O 1
ATOM 755 N N . LEU A 1 101 ? -17.219 61.656 5.5 1 25.27 101 LEU A N 1
ATOM 756 C CA . LEU A 1 101 ? -17.922 62.469 6.488 1 25.27 101 LEU A CA 1
ATOM 757 C C . LEU A 1 101 ? -17.234 63.844 6.637 1 25.27 101 LEU A C 1
ATOM 759 O O . LEU A 1 101 ? -16.016 63.906 6.812 1 25.27 101 LEU A O 1
ATOM 763 N N . GLU A 1 102 ? -17.766 64.875 6.062 1 28.2 102 GLU A N 1
ATOM 764 C CA . GLU A 1 102 ? -17.516 66.312 6.27 1 28.2 102 GLU A CA 1
ATOM 765 C C . GLU A 1 102 ? -17.312 66.625 7.75 1 28.2 102 GLU A C 1
ATOM 767 O O . GLU A 1 102 ? -18.203 66.438 8.57 1 28.2 102 GLU A O 1
ATOM 772 N N . LEU A 1 103 ? -16.156 66.375 8.258 1 27.03 103 LEU A N 1
ATOM 773 C CA . LEU A 1 103 ? -15.719 66.688 9.602 1 27.03 103 LEU A CA 1
ATOM 774 C C . LEU A 1 103 ? -16.109 68.125 9.938 1 27.03 103 LEU A C 1
ATOM 776 O O . LEU A 1 103 ? -15.859 69.062 9.148 1 27.03 103 LEU A O 1
ATOM 780 N N . CYS A 1 104 ? -17.188 68.312 10.688 1 29.86 104 CYS A N 1
ATOM 781 C CA . CYS A 1 104 ? -17.703 69.562 11.344 1 29.86 104 CYS A CA 1
ATOM 782 C C . CYS A 1 104 ? -16.594 70.25 12.117 1 29.86 104 CYS A C 1
ATOM 784 O O . CYS A 1 104 ? -15.742 69.625 12.734 1 29.86 104 CYS A O 1
ATOM 786 N N . CYS A 1 105 ? -16.203 71.375 11.664 1 34 105 CYS A N 1
ATOM 787 C CA . CYS A 1 105 ? -15.281 72.375 12.219 1 34 105 CYS A CA 1
ATOM 788 C C . CYS A 1 105 ? -15.625 72.688 13.664 1 34 105 CYS A C 1
ATOM 790 O O . CYS A 1 105 ? -16.688 73.25 13.953 1 34 105 CYS A O 1
ATOM 792 N N . ARG A 1 106 ? -15.523 71.812 14.539 1 30.16 106 ARG A N 1
ATOM 793 C CA . ARG A 1 106 ? -15.859 72.125 15.93 1 30.16 106 ARG A CA 1
ATOM 794 C C . ARG A 1 106 ? -15.016 73.25 16.453 1 30.16 106 ARG A C 1
ATOM 796 O O . ARG A 1 106 ? -15.148 73.688 17.609 1 30.16 106 ARG A O 1
ATOM 803 N N . ARG A 1 107 ? -13.75 73.375 16.109 1 34.22 107 ARG A N 1
ATOM 804 C CA . ARG A 1 107 ? -12.953 74.188 17.031 1 34.22 107 ARG A CA 1
ATOM 805 C C . ARG A 1 107 ? -13.383 75.625 16.984 1 34.22 107 ARG A C 1
ATOM 807 O O . ARG A 1 107 ? -14.023 76.062 16.016 1 34.22 107 ARG A O 1
ATOM 814 N N . GLU A 1 108 ? -12.984 76.375 18.047 1 36.75 108 GLU A N 1
ATOM 815 C CA . GLU A 1 108 ? -12.93 77.812 18.375 1 36.75 108 GLU A CA 1
ATOM 816 C C . GLU A 1 108 ? -12.289 78.625 17.234 1 36.75 108 GLU A C 1
ATOM 818 O O . GLU A 1 108 ? -11.062 78.75 17.172 1 36.75 108 GLU A O 1
ATOM 823 N N . CYS A 1 109 ? -12.797 78.375 16.016 1 38.78 109 CYS A N 1
ATOM 824 C CA . CYS A 1 109 ? -12.18 79.312 15.031 1 38.78 109 CYS A CA 1
ATOM 825 C C . CYS A 1 109 ? -12.328 80.75 15.461 1 38.78 109 CYS A C 1
ATOM 827 O O . CYS A 1 109 ? -13.445 81.25 15.656 1 38.78 109 CYS A O 1
ATOM 829 N N . GLY A 1 110 ? -11.641 81.25 16.484 1 36.16 110 GLY A N 1
ATOM 830 C CA . GLY A 1 110 ? -11.492 82.688 16.875 1 36.16 110 GLY A CA 1
ATOM 831 C C . GLY A 1 110 ? -11.367 83.625 15.695 1 36.16 110 GLY A C 1
ATOM 832 O O . GLY A 1 110 ? -10.922 84.75 15.859 1 36.16 110 GLY A O 1
ATOM 833 N N . LEU A 1 111 ? -11.258 83.062 14.422 1 35.97 111 LEU A N 1
ATOM 834 C CA . LEU A 1 111 ? -10.977 84.125 13.484 1 35.97 111 LEU A CA 1
ATOM 835 C C . LEU A 1 111 ? -12.125 85.125 13.43 1 35.97 111 LEU A C 1
ATOM 837 O O . LEU A 1 111 ? -13.289 84.75 13.5 1 35.97 111 LEU A O 1
ATOM 841 N N . PRO A 1 112 ? -11.875 86.438 13.703 1 42.09 112 PRO A N 1
ATOM 842 C CA . PRO A 1 112 ? -12.594 87.688 13.578 1 42.09 112 PRO A CA 1
ATOM 843 C C . PRO A 1 112 ? -13.266 87.875 12.219 1 42.09 112 PRO A C 1
ATOM 845 O O . PRO A 1 112 ? -12.602 87.75 11.188 1 42.09 112 PRO A O 1
ATOM 848 N N . GLY A 1 113 ? -14.188 87.062 11.664 1 41.12 113 GLY A N 1
ATOM 849 C CA . GLY A 1 113 ? -15.148 87.062 10.562 1 41.12 113 GLY A CA 1
ATOM 850 C C . GLY A 1 113 ? -16.109 85.875 10.625 1 41.12 113 GLY A C 1
ATOM 851 O O . GLY A 1 113 ? -16.969 85.75 9.734 1 41.12 113 GLY A O 1
ATOM 852 N N . HIS A 1 114 ? -15.773 84.688 11.258 1 41.81 114 HIS A N 1
ATOM 853 C CA . HIS A 1 114 ? -16.781 83.625 11.203 1 41.81 114 HIS A CA 1
ATOM 854 C C . HIS A 1 114 ? -17.938 83.938 12.141 1 41.81 114 HIS A C 1
ATOM 856 O O . HIS A 1 114 ? -17.781 83.875 13.367 1 41.81 114 HIS A O 1
ATOM 862 N N . ARG A 1 115 ? -18.859 84.812 11.898 1 39.59 115 ARG A N 1
ATOM 863 C CA . ARG A 1 115 ? -20.047 85.188 12.641 1 39.59 115 ARG A CA 1
ATOM 864 C C . ARG A 1 115 ? -20.797 84 13.172 1 39.59 115 ARG A C 1
ATOM 866 O O . ARG A 1 115 ? -21.5 84.062 14.188 1 39.59 115 ARG A O 1
ATOM 873 N N . GLY A 1 116 ? -21.219 83.125 12.352 1 40.12 116 GLY A N 1
ATOM 874 C CA . GLY A 1 116 ? -22.281 82.188 12.586 1 40.12 116 GLY A CA 1
ATOM 875 C C . GLY A 1 116 ? -21.906 81.062 13.57 1 40.12 116 GLY A C 1
ATOM 876 O O . GLY A 1 116 ? -22.578 80.062 13.648 1 40.12 116 GLY A O 1
ATOM 877 N N . HIS A 1 117 ? -20.75 81 13.984 1 43.47 117 HIS A N 1
ATOM 878 C CA . HIS A 1 117 ? -20.453 79.875 14.891 1 43.47 117 HIS A CA 1
ATOM 879 C C . HIS A 1 117 ? -21.281 80 16.172 1 43.47 117 HIS A C 1
ATOM 881 O O . HIS A 1 117 ? -21.391 81.062 16.766 1 43.47 117 HIS A O 1
ATOM 887 N N . GLN A 1 118 ? -22.422 79.312 16.266 1 42.88 118 GLN A N 1
ATOM 888 C CA . GLN A 1 118 ? -23.25 79.25 17.453 1 42.88 118 GLN A CA 1
ATOM 889 C C . GLN A 1 118 ? -22.406 79.062 18.719 1 42.88 118 GLN A C 1
ATOM 891 O O . GLN A 1 118 ? -21.641 78.062 18.797 1 42.88 118 GLN A O 1
ATOM 896 N N . ALA A 1 119 ? -21.906 79.938 19.406 1 48.81 119 ALA A N 1
ATOM 897 C CA . ALA A 1 119 ? -21.281 80 20.734 1 48.81 119 ALA A CA 1
ATOM 898 C C . ALA A 1 119 ? -22.047 79.125 21.719 1 48.81 119 ALA A C 1
ATOM 900 O O . ALA A 1 119 ? -23.203 79.375 22.016 1 48.81 119 ALA A O 1
ATOM 901 N N . LEU A 1 120 ? -21.922 77.812 21.719 1 54.31 120 LEU A N 1
ATOM 902 C CA . LEU A 1 120 ? -22.609 77 22.703 1 54.31 120 LEU A CA 1
ATOM 903 C C . LEU A 1 120 ? -22.234 77.438 24.125 1 54.31 120 LEU A C 1
ATOM 905 O O . LEU A 1 120 ? -21.078 77.812 24.375 1 54.31 120 LEU A O 1
ATOM 909 N N . ARG A 1 121 ? -23.203 77.812 24.938 1 64.62 121 ARG A N 1
ATOM 910 C CA . ARG A 1 121 ? -23.047 78.188 26.359 1 64.62 121 ARG A CA 1
ATOM 911 C C . ARG A 1 121 ? -22.234 77.125 27.094 1 64.62 121 ARG A C 1
ATOM 913 O O . ARG A 1 121 ? -22.25 75.938 26.703 1 64.62 121 ARG A O 1
ATOM 920 N N . PRO A 1 122 ? -21.281 77.438 27.969 1 64.94 122 PRO A N 1
ATOM 921 C CA . PRO A 1 122 ? -20.422 76.562 28.719 1 64.94 122 PRO A CA 1
ATOM 922 C C . PRO A 1 122 ? -21.203 75.375 29.344 1 64.94 122 PRO A C 1
ATOM 924 O O . PRO A 1 122 ? -20.719 74.25 29.359 1 64.94 122 PRO A O 1
ATOM 927 N N . GLU A 1 123 ? -22.422 75.688 29.828 1 71.25 123 GLU A N 1
ATOM 928 C CA . GLU A 1 123 ? -23.234 74.625 30.422 1 71.25 123 GLU A CA 1
ATOM 929 C C . GLU A 1 123 ? -23.672 73.625 29.375 1 71.25 123 GLU A C 1
ATOM 931 O O . GLU A 1 123 ? -23.703 72.438 29.641 1 71.25 123 GLU A O 1
ATOM 936 N N . GLU A 1 124 ? -23.922 74.188 28.234 1 75.62 124 GLU A N 1
ATOM 937 C CA . GLU A 1 124 ? -24.344 73.25 27.156 1 75.62 124 GLU A CA 1
ATOM 938 C C . GLU A 1 124 ? -23.188 72.375 26.672 1 75.62 124 GLU A C 1
ATOM 940 O O . GLU A 1 124 ? -23.375 71.25 26.344 1 75.62 124 GLU A O 1
ATOM 945 N N . GLN A 1 125 ? -22.016 73 26.688 1 75.25 125 GLN A N 1
ATOM 946 C CA . GLN A 1 125 ? -20.828 72.25 26.281 1 75.25 125 GLN A CA 1
ATOM 947 C C . GLN A 1 125 ? -20.516 71.125 27.266 1 75.25 125 GLN A C 1
ATOM 949 O O . GLN A 1 125 ? -20.125 70.062 26.875 1 75.25 125 GLN A O 1
ATOM 954 N N . GLN A 1 126 ? -20.688 71.5 28.516 1 75.56 126 GLN A N 1
ATOM 955 C CA . GLN A 1 126 ? -20.453 70.5 29.562 1 75.56 126 GLN A CA 1
ATOM 956 C C . GLN A 1 126 ? -21.406 69.312 29.422 1 75.56 126 GLN A C 1
ATOM 958 O O . GLN A 1 126 ? -21 68.188 29.609 1 75.56 126 GLN A O 1
ATOM 963 N N . LEU A 1 127 ? -22.609 69.625 29.078 1 78.19 127 LEU A N 1
ATOM 964 C CA . LEU A 1 127 ? -23.594 68.562 28.938 1 78.19 127 LEU A CA 1
ATOM 965 C C . LEU A 1 127 ? -23.266 67.688 27.734 1 78.19 127 LEU A C 1
ATOM 967 O O . LEU A 1 127 ? -23.438 66.438 27.797 1 78.19 127 LEU A O 1
ATOM 971 N N . LYS A 1 128 ? -22.766 68.312 26.688 1 80.56 128 LYS A N 1
ATOM 972 C CA . LYS A 1 128 ? -22.406 67.5 25.5 1 80.56 128 LYS A CA 1
ATOM 973 C C . LYS A 1 128 ? -21.219 66.625 25.766 1 80.56 128 LYS A C 1
ATOM 975 O O . LYS A 1 128 ? -21.203 65.438 25.344 1 80.56 128 LYS A O 1
ATOM 980 N N . ILE A 1 129 ? -20.234 67.125 26.531 1 79.38 129 ILE A N 1
ATOM 981 C CA . ILE A 1 129 ? -19.047 66.312 26.875 1 79.38 129 ILE A CA 1
ATOM 982 C C . ILE A 1 129 ? -19.438 65.188 27.797 1 79.38 129 ILE A C 1
ATOM 984 O O . ILE A 1 129 ? -18.938 64.062 27.625 1 79.38 129 ILE A O 1
ATOM 988 N N . GLN A 1 130 ? -20.375 65.5 28.641 1 79.75 130 GLN A N 1
ATOM 989 C CA . GLN A 1 130 ? -20.844 64.438 29.562 1 79.75 130 GLN A CA 1
ATOM 990 C C . GLN A 1 130 ? -21.562 63.344 28.797 1 79.75 130 GLN A C 1
ATOM 992 O O . GLN A 1 130 ? -21.406 62.156 29.125 1 79.75 130 GLN A O 1
ATOM 997 N N . GLN A 1 131 ? -22.312 63.781 27.828 1 82.44 131 GLN A N 1
ATOM 998 C CA . GLN A 1 131 ? -23.016 62.781 27.031 1 82.44 131 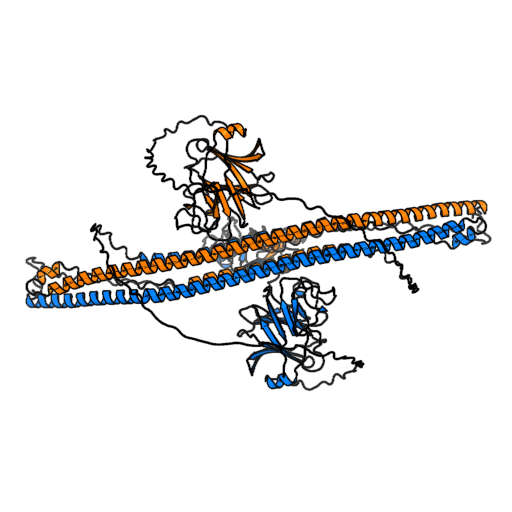GLN A CA 1
ATOM 999 C C . GLN A 1 131 ? -22.031 61.938 26.219 1 82.44 131 GLN A C 1
ATOM 1001 O O . GLN A 1 131 ? -22.234 60.719 26.094 1 82.44 131 GLN A O 1
ATOM 1006 N N . GLU A 1 132 ? -20.969 62.5 25.703 1 81.94 132 GLU A N 1
ATOM 1007 C CA . GLU A 1 132 ? -19.953 61.781 24.938 1 81.94 132 GLU A CA 1
ATOM 1008 C C . GLU A 1 132 ? -19.156 60.812 25.844 1 81.94 132 GLU A C 1
ATOM 1010 O O . GLU A 1 132 ? -18.797 59.719 25.422 1 81.94 132 GLU A O 1
ATOM 1015 N N . LEU A 1 133 ? -19 61.281 27.094 1 82.06 133 LEU A N 1
ATOM 1016 C CA . LEU A 1 133 ? -18.266 60.469 28.047 1 82.06 133 LEU A CA 1
ATOM 1017 C C . LEU A 1 133 ? -19.094 59.25 28.469 1 82.06 133 LEU A C 1
ATOM 1019 O O . LEU A 1 133 ? -18.547 58.156 28.641 1 82.06 133 LEU A O 1
ATOM 1023 N N . ILE A 1 134 ? -20.422 59.5 28.578 1 83.88 134 ILE A N 1
ATOM 1024 C CA . ILE A 1 134 ? -21.312 58.406 28.906 1 83.88 134 ILE A CA 1
ATOM 1025 C C . ILE A 1 134 ? -21.328 57.375 27.766 1 83.88 134 ILE A C 1
ATOM 1027 O O . ILE A 1 134 ? -21.281 56.156 28 1 83.88 134 ILE A O 1
ATOM 1031 N N . GLY A 1 135 ? -21.312 57.969 26.516 1 84.94 135 GLY A N 1
ATOM 1032 C CA . GLY A 1 135 ? -21.281 57.094 25.359 1 84.94 135 GLY A CA 1
ATOM 1033 C C . GLY A 1 135 ? -20 56.281 25.234 1 84.94 135 GLY A C 1
ATOM 1034 O O . GLY A 1 135 ? -20.016 55.094 24.953 1 84.94 135 GLY A O 1
ATOM 1035 N N . LEU A 1 136 ? -18.859 56.906 25.516 1 85.25 136 LEU A N 1
ATOM 1036 C CA . LEU A 1 136 ? -17.562 56.281 25.438 1 85.25 136 LEU A CA 1
ATOM 1037 C C . LEU A 1 136 ? -17.406 55.188 26.516 1 85.25 136 LEU A C 1
ATOM 1039 O O . LEU A 1 136 ? -16.875 54.125 26.266 1 85.25 136 LEU A O 1
ATOM 1043 N N . THR A 1 137 ? -17.875 55.531 27.75 1 85.94 137 THR A N 1
ATOM 1044 C CA . THR A 1 137 ? -17.812 54.562 28.859 1 85.94 137 THR A CA 1
ATOM 1045 C C . THR A 1 137 ? -18.641 53.312 28.547 1 85.94 137 THR A C 1
ATOM 1047 O O . THR A 1 137 ? -18.234 52.188 28.828 1 85.94 137 THR A O 1
ATOM 1050 N N . ALA A 1 138 ? -19.719 53.562 27.844 1 88.62 138 ALA A N 1
ATOM 1051 C CA . ALA A 1 138 ? -20.578 52.438 27.484 1 88.62 138 ALA A CA 1
ATOM 1052 C C . ALA A 1 138 ? -19.922 51.562 26.422 1 88.62 138 ALA A C 1
ATOM 1054 O O . ALA A 1 138 ? -20.031 50.344 26.469 1 88.62 138 ALA A O 1
ATOM 1055 N N . ARG A 1 139 ? -19.25 52.156 25.484 1 88.12 139 ARG A N 1
ATOM 1056 C CA . ARG A 1 139 ? -18.578 51.406 24.422 1 88.12 139 ARG A CA 1
ATOM 1057 C C . ARG A 1 139 ? -17.391 50.625 24.984 1 88.12 139 ARG A C 1
ATOM 1059 O O . ARG A 1 139 ? -17.125 49.5 24.547 1 88.12 139 ARG A O 1
ATOM 1066 N N . ILE A 1 140 ? -16.703 51.188 25.969 1 89.5 140 ILE A N 1
ATOM 1067 C CA . ILE A 1 140 ? -15.578 50.5 26.594 1 89.5 140 ILE A CA 1
ATOM 1068 C C . ILE A 1 140 ? -16.078 49.312 27.391 1 89.5 140 ILE A C 1
ATOM 1070 O O . ILE A 1 140 ? -15.5 48.219 27.312 1 89.5 140 ILE A O 1
ATOM 1074 N N . GLU A 1 141 ? -17.219 49.531 28.062 1 90.75 141 GLU A N 1
ATOM 1075 C CA . GLU A 1 141 ? -17.812 48.438 28.828 1 90.75 141 GLU A CA 1
ATOM 1076 C C . GLU A 1 141 ? -18.297 47.312 27.906 1 90.75 141 GLU A C 1
ATOM 1078 O O . GLU A 1 141 ? -18.156 46.156 28.234 1 90.75 141 GLU A O 1
ATOM 1083 N N . ALA A 1 142 ? -18.828 47.75 26.797 1 89.31 142 ALA A N 1
ATOM 1084 C CA . ALA A 1 142 ? -19.266 46.781 25.812 1 89.31 142 ALA A CA 1
ATOM 1085 C C . ALA A 1 142 ? -18.078 46.031 25.234 1 89.31 142 ALA A C 1
ATOM 1087 O O . ALA A 1 142 ? -18.156 44.812 24.984 1 89.31 142 ALA A O 1
ATOM 1088 N N . GLY A 1 143 ? -16.969 46.719 25.016 1 87.81 143 GLY A N 1
ATOM 1089 C CA . GLY A 1 143 ? -15.75 46.094 24.516 1 87.81 143 GLY A CA 1
ATOM 1090 C C . GLY A 1 143 ? -15.156 45.094 25.469 1 87.81 143 GLY A C 1
ATOM 1091 O O . GLY A 1 143 ? -14.688 44.031 25.062 1 87.81 143 GLY A O 1
ATOM 1092 N N . ILE A 1 144 ? -15.25 45.406 26.766 1 90.69 144 ILE A N 1
ATOM 1093 C CA . ILE A 1 144 ? -14.75 44.5 27.797 1 90.69 144 ILE A CA 1
ATOM 1094 C C . ILE A 1 144 ? -15.625 43.25 27.859 1 90.69 144 ILE A C 1
ATOM 1096 O O . ILE A 1 144 ? -15.117 42.125 27.891 1 90.69 144 ILE A O 1
ATOM 1100 N N . ALA A 1 145 ? -16.891 43.531 27.781 1 90.38 145 ALA A N 1
ATOM 1101 C CA . ALA A 1 145 ? -17.844 42.438 27.844 1 90.38 145 ALA A CA 1
ATOM 1102 C C . ALA A 1 145 ? -17.656 41.469 26.656 1 90.38 145 ALA A C 1
ATOM 1104 O O . ALA A 1 145 ? -17.75 40.25 26.812 1 90.38 145 ALA A O 1
ATOM 1105 N N . ASP A 1 146 ? -17.422 42.031 25.484 1 88.19 146 ASP A N 1
ATOM 1106 C CA . ASP A 1 146 ? -17.234 41.219 24.281 1 88.19 146 ASP A CA 1
ATOM 1107 C C . ASP A 1 146 ? -15.984 40.344 24.406 1 88.19 146 ASP A C 1
ATOM 1109 O O . ASP A 1 146 ? -16.016 39.156 24.094 1 88.19 146 ASP A O 1
ATOM 1113 N N . ARG A 1 147 ? -14.945 40.938 24.891 1 89.44 147 ARG A N 1
ATOM 1114 C CA . ARG A 1 147 ? -13.688 40.219 25.031 1 89.44 147 ARG A CA 1
ATOM 1115 C C . ARG A 1 147 ? -13.797 39.156 26.094 1 89.44 147 ARG A C 1
ATOM 1117 O O . ARG A 1 147 ? -13.25 38.062 25.938 1 89.44 147 ARG A O 1
ATOM 1124 N N . GLU A 1 148 ? -14.562 39.438 27.141 1 89.62 148 GLU A N 1
ATOM 1125 C CA . GLU A 1 148 ? -14.773 38.438 28.188 1 89.62 148 GLU A CA 1
ATOM 1126 C C . GLU A 1 148 ? -15.602 37.25 27.672 1 89.62 148 GLU A C 1
ATOM 1128 O O . GLU A 1 148 ? -15.359 36.094 28.047 1 89.62 148 GLU A O 1
ATOM 1133 N N . ARG A 1 149 ? -16.516 37.562 26.844 1 88.12 149 ARG A N 1
ATOM 1134 C CA . ARG A 1 149 ? -17.328 36.5 26.25 1 88.12 149 ARG A CA 1
ATOM 1135 C C . ARG A 1 149 ? -16.484 35.594 25.375 1 88.12 149 ARG A C 1
ATOM 1137 O O . ARG A 1 149 ? -16.625 34.375 25.422 1 88.12 149 ARG A O 1
ATOM 1144 N N . VAL A 1 150 ? -15.562 36.188 24.594 1 86.06 150 VAL A N 1
ATOM 1145 C CA . VAL A 1 150 ? -14.711 35.406 23.703 1 86.06 150 VAL A CA 1
ATOM 1146 C C . VAL A 1 150 ? -13.766 34.531 24.531 1 86.06 150 VAL A C 1
ATOM 1148 O O . VAL A 1 150 ? -13.555 33.344 24.203 1 86.06 150 VAL A O 1
ATOM 1151 N N . ILE A 1 151 ? -13.242 35.125 25.609 1 87.88 151 ILE A N 1
ATOM 1152 C CA . ILE A 1 151 ? -12.32 34.375 26.469 1 87.88 151 ILE A CA 1
ATOM 1153 C C . ILE A 1 151 ? -13.039 33.188 27.094 1 87.88 151 ILE A C 1
ATOM 1155 O O . ILE A 1 151 ? -12.461 32.094 27.234 1 87.88 151 ILE A O 1
ATOM 1159 N N . GLN A 1 152 ? -14.289 33.406 27.375 1 87.06 152 GLN A N 1
ATOM 1160 C CA . GLN A 1 152 ? -15.062 32.312 28 1 87.06 152 GLN A CA 1
ATOM 1161 C C . GLN A 1 152 ? -15.398 31.234 26.984 1 87.06 152 GLN A C 1
ATOM 1163 O O . GLN A 1 152 ? -15.523 30.062 27.344 1 87.06 152 GLN A O 1
ATOM 1168 N N . SER A 1 153 ? -15.492 31.594 25.719 1 86.56 153 SER A N 1
ATOM 1169 C CA . SER A 1 153 ? -15.883 30.641 24.688 1 86.56 153 SER A CA 1
ATOM 1170 C C . SER A 1 153 ? -14.664 29.906 24.141 1 86.56 153 SER A C 1
ATOM 1172 O O . SER A 1 153 ? -14.789 28.812 23.578 1 86.56 153 SER A O 1
ATOM 1174 N N . LEU A 1 154 ? -13.445 30.406 24.359 1 84.5 154 LEU A N 1
ATOM 1175 C CA . LEU A 1 154 ? -12.227 29.891 23.75 1 84.5 154 LEU A CA 1
ATOM 1176 C C . LEU A 1 154 ? -11.922 28.484 24.25 1 84.5 154 LEU A C 1
ATOM 1178 O O . LEU A 1 154 ? -11.656 27.578 23.453 1 84.5 154 LEU A O 1
ATOM 1182 N N . PRO A 1 155 ? -12.062 28.281 25.656 1 82.75 155 PRO A N 1
ATOM 1183 C CA . PRO A 1 155 ? -11.758 26.922 26.125 1 82.75 155 PRO A CA 1
ATOM 1184 C C . PRO A 1 155 ? -12.734 25.875 25.609 1 82.75 155 PRO A C 1
ATOM 1186 O O . PRO A 1 155 ? -12.336 24.75 25.328 1 82.75 155 PRO A O 1
ATOM 1189 N N . ARG A 1 156 ? -13.984 26.266 25.453 1 83.62 156 ARG A N 1
ATOM 1190 C CA . ARG A 1 156 ? -14.992 25.328 24.953 1 83.62 156 ARG A CA 1
ATOM 1191 C C . ARG A 1 156 ? -14.711 24.953 23.5 1 83.62 156 ARG A C 1
ATOM 1193 O O . ARG A 1 156 ? -14.797 23.781 23.125 1 83.62 156 ARG A O 1
ATOM 1200 N N . VAL A 1 157 ? -14.398 25.953 22.703 1 81.44 157 VAL A N 1
ATOM 1201 C CA . VAL A 1 157 ? -14.109 25.719 21.297 1 81.44 157 VAL A CA 1
ATOM 1202 C C . VAL A 1 157 ? -12.828 24.906 21.156 1 81.44 157 VAL A C 1
ATOM 1204 O O . VAL A 1 157 ? -12.75 23.984 20.328 1 81.44 157 VAL A O 1
ATOM 1207 N N . SER A 1 158 ? -11.883 25.219 22.016 1 83.25 158 SER A N 1
ATOM 1208 C CA . SER A 1 158 ? -10.617 24.5 21.984 1 83.25 158 SER A CA 1
ATOM 1209 C C . SER A 1 158 ? -10.797 23.047 22.391 1 83.25 158 SER A C 1
ATOM 1211 O O . SER A 1 158 ? -10.188 22.156 21.797 1 83.25 158 SER A O 1
ATOM 1213 N N . GLU A 1 159 ? -11.602 22.859 23.375 1 85.44 159 GLU A N 1
ATOM 1214 C CA . GLU A 1 159 ? -11.852 21.484 23.828 1 85.44 159 GLU A CA 1
ATOM 1215 C C . GLU A 1 159 ? -12.602 20.688 22.766 1 85.44 159 GLU A C 1
ATOM 1217 O O . GLU A 1 159 ? -12.32 19.5 22.562 1 85.44 159 GLU A O 1
ATOM 1222 N N . ALA A 1 160 ? -13.578 21.297 22.141 1 85.38 160 ALA A N 1
ATOM 1223 C CA . ALA A 1 160 ? -14.305 20.641 21.062 1 85.38 160 ALA A CA 1
ATOM 1224 C C . ALA A 1 160 ? -13.367 20.266 19.922 1 85.38 160 ALA A C 1
ATOM 1226 O O . ALA A 1 160 ? -13.484 19.188 19.344 1 85.38 160 ALA A O 1
ATOM 1227 N N . HIS A 1 161 ? -12.453 21.094 19.609 1 84.5 161 HIS A N 1
ATOM 1228 C CA . HIS A 1 161 ? -11.469 20.828 18.562 1 84.5 161 HIS A CA 1
ATOM 1229 C C . HIS A 1 161 ? -10.539 19.688 18.953 1 84.5 161 HIS A C 1
ATOM 1231 O O . HIS A 1 161 ? -10.219 18.844 18.125 1 84.5 161 HIS A O 1
ATOM 1237 N N . LYS A 1 162 ? -10.203 19.719 20.188 1 86.94 162 LYS A N 1
ATOM 1238 C CA . LYS A 1 162 ? -9.32 18.672 20.688 1 86.94 162 LYS A CA 1
ATOM 1239 C C . LYS A 1 162 ? -9.984 17.297 20.594 1 86.94 162 LYS A C 1
ATOM 1241 O O . LYS A 1 162 ? -9.344 16.328 20.188 1 86.94 162 LYS A O 1
ATOM 1246 N N . VAL A 1 163 ? -11.203 17.219 20.953 1 89.81 163 VAL A N 1
ATOM 1247 C CA . VAL A 1 163 ? -11.938 15.961 20.875 1 89.81 163 VAL A CA 1
ATOM 1248 C C . VAL A 1 163 ? -12.062 15.516 19.422 1 89.81 163 VAL A C 1
ATOM 1250 O O . VAL A 1 163 ? -11.883 14.336 19.125 1 89.81 163 VAL A O 1
ATOM 1253 N N . SER A 1 164 ? -12.359 16.453 18.562 1 89.94 164 SER A N 1
ATOM 1254 C CA . SER A 1 164 ? -12.469 16.156 17.141 1 89.94 164 SER A CA 1
ATOM 1255 C C . SER A 1 164 ? -11.141 15.648 16.578 1 89.94 164 SER A C 1
ATOM 1257 O O . SER A 1 164 ? -11.117 14.719 15.766 1 89.94 164 SER A O 1
ATOM 1259 N N . LEU A 1 165 ? -10.07 16.203 17 1 90.62 165 LEU A N 1
ATOM 1260 C CA . LEU A 1 165 ? -8.75 15.789 16.547 1 90.62 165 LEU A CA 1
ATOM 1261 C C . LEU A 1 165 ? -8.398 14.406 17.078 1 90.62 165 LEU A C 1
ATOM 1263 O O . LEU A 1 165 ? -7.777 13.602 16.375 1 90.62 165 LEU A O 1
ATOM 1267 N N . GLN A 1 166 ? -8.805 14.156 18.281 1 92.25 166 GLN A N 1
ATOM 1268 C CA . GLN A 1 166 ? -8.562 12.836 18.844 1 92.25 166 GLN A CA 1
ATOM 1269 C C . GLN A 1 166 ? -9.328 11.758 18.062 1 92.25 166 GLN A C 1
ATOM 1271 O O . GLN A 1 166 ? -8.805 10.672 17.828 1 92.25 166 GLN A O 1
ATOM 1276 N N . GLN A 1 167 ? -10.516 12.133 17.734 1 92.31 167 GLN A N 1
ATOM 1277 C CA . GLN A 1 167 ? -11.297 11.203 16.922 1 92.31 167 GLN A CA 1
ATOM 1278 C C . GLN A 1 167 ? -10.648 10.992 15.555 1 92.31 167 GLN A C 1
ATOM 1280 O O . GLN A 1 167 ? -10.609 9.867 15.047 1 92.31 167 GLN A O 1
ATOM 1285 N N . LEU A 1 168 ? -10.195 12.016 14.969 1 92.5 168 LEU A N 1
ATOM 1286 C CA . LEU A 1 168 ? -9.516 11.93 13.68 1 92.5 168 LEU A CA 1
ATOM 1287 C C . LEU A 1 168 ? -8.281 11.047 13.781 1 92.5 168 LEU A C 1
ATOM 1289 O O . LEU A 1 168 ? -8 10.25 12.875 1 92.5 168 LEU A O 1
ATOM 1293 N N . MET A 1 169 ? -7.574 11.164 14.844 1 93.62 169 MET A N 1
ATOM 1294 C CA . MET A 1 169 ? -6.383 10.344 15.062 1 93.62 169 MET A CA 1
ATOM 1295 C C . MET A 1 169 ? -6.754 8.867 15.188 1 93.62 169 MET A C 1
ATOM 1297 O O . MET A 1 169 ? -6.082 8.008 14.625 1 93.62 169 MET A O 1
ATOM 1301 N N . ALA A 1 170 ? -7.805 8.617 15.867 1 93.69 170 ALA A N 1
ATOM 1302 C CA . ALA A 1 170 ? -8.281 7.246 16.016 1 93.69 170 ALA A CA 1
ATOM 1303 C C . ALA A 1 170 ? -8.711 6.672 14.664 1 93.69 170 ALA A C 1
ATOM 1305 O O . ALA A 1 170 ? -8.391 5.523 14.344 1 93.69 170 ALA A O 1
ATOM 1306 N N . ASP A 1 171 ? -9.414 7.461 13.938 1 91.75 171 ASP A N 1
ATOM 1307 C CA . ASP A 1 171 ? -9.852 7.043 12.609 1 91.75 171 ASP A CA 1
ATOM 1308 C C . ASP A 1 171 ? -8.656 6.777 11.695 1 91.75 171 ASP A C 1
ATOM 1310 O O . ASP A 1 171 ? -8.672 5.828 10.914 1 91.75 171 ASP A O 1
ATOM 1314 N N . SER A 1 172 ? -7.703 7.648 11.75 1 92.62 172 SER A N 1
ATOM 1315 C CA . SER A 1 172 ? -6.488 7.48 10.961 1 92.62 172 SER A CA 1
ATOM 1316 C C . SER A 1 172 ? -5.777 6.18 11.312 1 92.62 172 SER A C 1
ATOM 1318 O O . SER A 1 172 ? -5.355 5.438 10.422 1 92.62 172 SER A O 1
ATOM 1320 N N . GLN A 1 173 ? -5.727 5.898 12.578 1 93 173 GLN A N 1
ATOM 1321 C CA . GLN A 1 173 ? -5.109 4.656 13.031 1 93 173 GLN A CA 1
ATOM 1322 C C . GLN A 1 173 ? -5.855 3.441 12.492 1 93 173 GLN A C 1
ATOM 1324 O O . GLN A 1 173 ? -5.238 2.447 12.109 1 93 173 GLN A O 1
ATOM 1329 N N . ALA A 1 174 ? -7.117 3.543 12.461 1 89.88 174 ALA A N 1
ATOM 1330 C CA . ALA A 1 174 ? -7.953 2.445 11.977 1 89.88 174 ALA A CA 1
ATOM 1331 C C . ALA A 1 174 ? -7.723 2.195 10.484 1 89.88 174 ALA A C 1
ATOM 1333 O O . ALA A 1 174 ? -7.641 1.046 10.047 1 89.88 174 ALA A O 1
ATOM 1334 N N . VAL A 1 175 ? -7.645 3.225 9.742 1 91.31 175 VAL A N 1
ATOM 1335 C CA . VAL A 1 175 ? -7.414 3.109 8.305 1 91.31 175 VAL A CA 1
ATOM 1336 C C . VAL A 1 175 ? -6.082 2.41 8.047 1 91.31 175 VAL A C 1
ATOM 1338 O O . VAL A 1 175 ? -6.004 1.48 7.242 1 91.31 175 VAL A O 1
ATOM 1341 N N . PHE A 1 176 ? -4.984 2.822 8.727 1 93.12 176 PHE A N 1
ATOM 1342 C CA . PHE A 1 176 ? -3.674 2.213 8.539 1 93.12 176 PHE A CA 1
ATOM 1343 C C . PHE A 1 176 ? -3.686 0.756 8.984 1 93.12 176 PHE A C 1
ATOM 1345 O O . PHE A 1 176 ? -3.02 -0.09 8.391 1 93.12 176 PHE A O 1
ATOM 1352 N N . ALA A 1 177 ? -4.453 0.47 10.016 1 90.12 177 ALA A N 1
ATOM 1353 C CA . ALA A 1 177 ? -4.574 -0.914 10.469 1 90.12 177 ALA A CA 1
ATOM 1354 C C . ALA A 1 177 ? -5.207 -1.789 9.391 1 90.12 177 ALA A C 1
ATOM 1356 O O . ALA A 1 177 ? -4.781 -2.926 9.18 1 90.12 177 ALA A O 1
ATOM 1357 N N . ASP A 1 178 ? -6.176 -1.262 8.742 1 87.06 178 ASP A N 1
ATOM 1358 C CA . ASP A 1 178 ? -6.828 -1.982 7.656 1 87.06 178 ASP A CA 1
ATOM 1359 C C . ASP A 1 178 ? -5.852 -2.266 6.516 1 87.06 178 ASP A C 1
ATOM 1361 O O . ASP A 1 178 ? -5.836 -3.367 5.965 1 87.06 178 ASP A O 1
ATOM 1365 N N . VAL A 1 179 ? -5.098 -1.281 6.176 1 91.06 179 VAL A N 1
ATOM 1366 C CA . VAL A 1 179 ? -4.113 -1.414 5.105 1 91.06 179 VAL A CA 1
ATOM 1367 C C . VAL A 1 179 ? -3.078 -2.473 5.484 1 91.06 179 VAL A C 1
ATOM 1369 O O . VAL A 1 179 ? -2.738 -3.336 4.672 1 91.06 179 VAL A O 1
ATOM 1372 N N . LEU A 1 180 ? -2.637 -2.416 6.734 1 91.81 180 LEU A N 1
ATOM 1373 C CA . LEU A 1 180 ? -1.656 -3.387 7.211 1 91.81 180 LEU A CA 1
ATOM 1374 C C . LEU A 1 180 ? -2.209 -4.805 7.129 1 91.81 180 LEU A C 1
ATOM 1376 O O . LEU A 1 180 ? -1.521 -5.719 6.668 1 91.81 180 LEU A O 1
ATOM 1380 N N . ARG A 1 181 ? -3.43 -4.973 7.461 1 86.69 181 ARG A N 1
ATOM 1381 C CA . ARG A 1 181 ? -4.07 -6.285 7.402 1 86.69 181 ARG A CA 1
ATOM 1382 C C . ARG A 1 181 ? -4.188 -6.77 5.961 1 86.69 181 ARG A C 1
ATOM 1384 O O . ARG A 1 181 ? -3.988 -7.957 5.684 1 86.69 181 ARG A O 1
ATOM 1391 N N . SER A 1 182 ? -4.504 -5.895 5.141 1 86.81 182 SER A N 1
ATOM 1392 C CA . SER A 1 182 ? -4.633 -6.246 3.732 1 86.81 182 SER A CA 1
ATOM 1393 C C . SER A 1 182 ? -3.303 -6.711 3.152 1 86.81 182 SER A C 1
ATOM 1395 O O . SER A 1 182 ? -3.248 -7.703 2.422 1 86.81 182 SER A O 1
ATOM 1397 N N . VAL A 1 183 ? -2.238 -5.98 3.484 1 90.75 183 VAL A N 1
ATOM 1398 C CA . VAL A 1 183 ? -0.908 -6.332 3 1 90.75 183 VAL A CA 1
ATOM 1399 C C . VAL A 1 183 ? -0.487 -7.68 3.584 1 90.75 183 VAL A C 1
ATOM 1401 O O . VAL A 1 183 ? 0.086 -8.516 2.883 1 90.75 183 VAL A O 1
ATOM 1404 N N . GLU A 1 184 ? -0.846 -7.922 4.809 1 89.75 184 GLU A N 1
ATOM 1405 C CA . GLU A 1 184 ? -0.52 -9.188 5.457 1 89.75 184 GLU A CA 1
ATOM 1406 C C . GLU A 1 184 ? -1.256 -10.352 4.801 1 89.75 184 GLU A C 1
ATOM 1408 O O . GLU A 1 184 ? -0.694 -11.438 4.637 1 89.75 184 GLU A O 1
ATOM 1413 N N . LEU A 1 185 ? -2.475 -10.133 4.512 1 87.38 185 LEU A N 1
ATOM 1414 C CA . LEU A 1 185 ? -3.25 -11.148 3.809 1 87.38 185 LEU A CA 1
ATOM 1415 C C . LEU A 1 185 ? -2.633 -11.453 2.449 1 87.38 185 LEU A C 1
ATOM 1417 O O . LEU A 1 185 ? -2.533 -12.625 2.057 1 87.38 185 LEU A O 1
ATOM 1421 N N . GLY A 1 186 ? -2.23 -10.422 1.756 1 89.12 186 GLY A N 1
ATOM 1422 C CA . GLY A 1 186 ? -1.546 -10.609 0.487 1 89.12 186 GLY A CA 1
ATOM 1423 C C . GLY A 1 186 ? -0.276 -11.43 0.611 1 89.12 186 GLY A C 1
ATOM 1424 O O . GLY A 1 186 ? -0.018 -12.312 -0.209 1 89.12 186 GLY A O 1
ATOM 1425 N N . ARG A 1 187 ? 0.486 -11.109 1.639 1 92.12 187 ARG A N 1
ATOM 1426 C CA . ARG A 1 187 ? 1.701 -11.875 1.909 1 92.12 187 ARG A CA 1
ATOM 1427 C C . ARG A 1 187 ? 1.39 -13.359 2.088 1 92.12 187 ARG A C 1
ATOM 1429 O O . ARG A 1 187 ? 2.039 -14.211 1.483 1 92.12 187 ARG A O 1
ATOM 1436 N N . SER A 1 188 ? 0.391 -13.664 2.883 1 89.56 188 SER A N 1
ATOM 1437 C CA . SER A 1 188 ? 0.007 -15.039 3.168 1 89.56 188 SER A CA 1
ATOM 1438 C C . SER A 1 188 ? -0.453 -15.758 1.904 1 89.56 188 SER A C 1
ATOM 1440 O O . SER A 1 188 ? -0.128 -16.938 1.697 1 89.56 188 SER A O 1
ATOM 1442 N N . GLN A 1 189 ? -1.146 -15.062 1.107 1 88.81 189 GLN A N 1
ATOM 1443 C CA . GLN A 1 189 ? -1.649 -15.648 -0.13 1 88.81 189 GLN A CA 1
ATOM 1444 C C . GLN A 1 189 ? -0.506 -16 -1.075 1 88.81 189 GLN A C 1
ATOM 1446 O O . GLN A 1 189 ? -0.508 -17.078 -1.683 1 88.81 189 GLN A O 1
ATOM 1451 N N . VAL A 1 190 ? 0.466 -15.125 -1.206 1 91.94 190 VAL A N 1
ATOM 1452 C CA . VAL A 1 190 ? 1.609 -15.383 -2.076 1 91.94 190 VAL A CA 1
ATOM 1453 C C . VAL A 1 190 ? 2.385 -16.594 -1.572 1 91.94 190 VAL A C 1
ATOM 1455 O O . VAL A 1 190 ? 2.732 -17.484 -2.354 1 91.94 190 VAL A O 1
ATOM 1458 N N . LEU A 1 191 ? 2.594 -16.688 -0.31 1 91.69 191 LEU A N 1
ATOM 1459 C CA . LEU A 1 191 ? 3.346 -17.797 0.264 1 91.69 191 LEU A CA 1
ATOM 1460 C C . LEU A 1 191 ? 2.598 -19.109 0.079 1 91.69 191 LEU A C 1
ATOM 1462 O O . LEU A 1 191 ? 3.207 -20.141 -0.233 1 91.69 191 LEU A O 1
ATOM 1466 N N . ASP A 1 192 ? 1.318 -19.078 0.236 1 89.44 192 ASP A N 1
ATOM 1467 C CA . ASP A 1 192 ? 0.504 -20.281 0.04 1 89.44 192 ASP A CA 1
ATOM 1468 C C . ASP A 1 192 ? 0.571 -20.75 -1.408 1 89.44 192 ASP A C 1
ATOM 1470 O O . ASP A 1 192 ? 0.66 -21.953 -1.667 1 89.44 192 ASP A O 1
ATOM 1474 N N . LEU A 1 193 ? 0.53 -19.781 -2.285 1 88.88 193 LEU A N 1
ATOM 1475 C CA . LEU A 1 193 ? 0.613 -20.109 -3.705 1 88.88 193 LEU A CA 1
ATOM 1476 C C . LEU A 1 193 ? 1.942 -20.781 -4.027 1 88.88 193 LEU A C 1
ATOM 1478 O O . LEU A 1 193 ? 1.976 -21.797 -4.73 1 88.88 193 LEU A O 1
ATOM 1482 N N . LEU A 1 194 ? 3 -20.281 -3.506 1 90.25 194 LEU A N 1
ATOM 1483 C CA . LEU A 1 194 ? 4.324 -20.828 -3.771 1 90.25 194 LEU A CA 1
ATOM 1484 C C . LEU A 1 194 ? 4.492 -22.188 -3.1 1 90.25 194 LEU A C 1
ATOM 1486 O O . LEU A 1 194 ? 5.098 -23.094 -3.67 1 90.25 194 LEU A O 1
ATOM 1490 N N . HIS A 1 195 ? 3.885 -22.359 -1.903 1 88.88 195 HIS A N 1
ATOM 1491 C CA . HIS A 1 195 ? 3.918 -23.641 -1.214 1 88.88 195 HIS A CA 1
ATOM 1492 C C . HIS A 1 195 ? 3.162 -24.719 -1.998 1 88.88 195 HIS A C 1
ATOM 1494 O O . HIS A 1 195 ? 3.631 -25.844 -2.127 1 88.88 195 HIS A O 1
ATOM 1500 N N . THR A 1 196 ? 2.018 -24.328 -2.451 1 85.38 196 THR A N 1
ATOM 1501 C CA . THR A 1 196 ? 1.216 -25.25 -3.24 1 85.38 196 THR A CA 1
ATOM 1502 C C . THR A 1 196 ? 1.942 -25.641 -4.527 1 85.38 196 THR A C 1
ATOM 1504 O O . THR A 1 196 ? 1.928 -26.812 -4.93 1 85.38 196 THR A O 1
ATOM 1507 N N . HIS A 1 197 ? 2.592 -24.672 -5.125 1 87.75 197 HIS A N 1
ATOM 1508 C CA . HIS A 1 197 ? 3.375 -24.953 -6.324 1 87.75 197 HIS A CA 1
ATOM 1509 C C . HIS A 1 197 ? 4.531 -25.891 -6.02 1 87.75 197 HIS A C 1
ATOM 1511 O O . HIS A 1 197 ? 4.789 -26.828 -6.781 1 87.75 197 HIS A O 1
ATOM 1517 N N . ALA A 1 198 ? 5.168 -25.688 -4.945 1 87.5 198 ALA A N 1
ATOM 1518 C CA . ALA A 1 198 ? 6.273 -26.547 -4.547 1 87.5 198 ALA A CA 1
ATOM 1519 C C . ALA A 1 198 ? 5.797 -27.984 -4.336 1 87.5 198 ALA A C 1
ATOM 1521 O O . ALA A 1 198 ? 6.449 -28.938 -4.773 1 87.5 198 ALA A O 1
ATOM 1522 N N . ARG A 1 199 ? 4.688 -28.156 -3.725 1 84.75 199 ARG A N 1
ATOM 1523 C CA . ARG A 1 199 ? 4.117 -29.484 -3.484 1 84.75 199 ARG A CA 1
ATOM 1524 C C . ARG A 1 199 ? 3.721 -30.156 -4.793 1 84.75 199 ARG A C 1
ATOM 1526 O O . ARG A 1 199 ? 3.957 -31.344 -4.98 1 84.75 199 ARG A O 1
ATOM 1533 N N . SER A 1 200 ? 3.168 -29.406 -5.645 1 84.12 200 SER A N 1
ATOM 1534 C CA . SER A 1 200 ? 2.758 -29.922 -6.941 1 84.12 200 SER A CA 1
ATOM 1535 C C . SER A 1 200 ? 3.963 -30.391 -7.758 1 84.12 200 SER A C 1
ATOM 1537 O O . SER A 1 200 ? 3.908 -31.422 -8.414 1 84.12 200 SER A O 1
ATOM 1539 N N . CYS A 1 201 ? 5.047 -29.625 -7.699 1 82 201 CYS A N 1
ATOM 1540 C CA . CYS A 1 201 ? 6.262 -30 -8.414 1 82 201 CYS A CA 1
ATOM 1541 C C . CYS A 1 201 ? 6.852 -31.281 -7.855 1 82 201 CYS A C 1
ATOM 1543 O O . CYS A 1 201 ? 7.285 -32.156 -8.617 1 82 201 CYS A O 1
ATOM 1545 N N . SER A 1 202 ? 6.789 -31.406 -6.559 1 84.12 202 SER A N 1
ATOM 1546 C CA . SER A 1 202 ? 7.309 -32.594 -5.922 1 84.12 202 SER A CA 1
ATOM 1547 C C . SER A 1 202 ? 6.469 -33.844 -6.281 1 84.12 202 SER A C 1
ATOM 1549 O O . SER A 1 202 ? 7.012 -34.875 -6.598 1 84.12 202 SER A O 1
ATOM 1551 N N . THR A 1 203 ? 5.199 -33.656 -6.297 1 84.44 203 THR A N 1
ATOM 1552 C CA . THR A 1 203 ? 4.293 -34.719 -6.648 1 84.44 203 THR A CA 1
ATOM 1553 C C . THR A 1 203 ? 4.453 -35.125 -8.117 1 84.44 203 THR A C 1
ATOM 1555 O O . THR A 1 203 ? 4.43 -36.312 -8.453 1 84.44 203 THR A O 1
ATOM 1558 N N . HIS A 1 204 ? 4.672 -34.156 -8.891 1 82.94 204 HIS A N 1
ATOM 1559 C CA . HIS A 1 204 ? 4.844 -34.406 -10.312 1 82.94 204 HIS A CA 1
ATOM 1560 C C . HIS A 1 204 ? 6.152 -35.156 -10.586 1 82.94 204 HIS A C 1
ATOM 1562 O O . HIS A 1 204 ? 6.191 -36.062 -11.414 1 82.94 204 HIS A O 1
ATOM 1568 N N . THR A 1 205 ? 7.18 -34.719 -9.922 1 83.69 205 THR A N 1
ATOM 1569 C CA . THR A 1 205 ? 8.469 -35.406 -10.094 1 83.69 205 THR A CA 1
ATOM 1570 C C . THR A 1 205 ? 8.383 -36.844 -9.648 1 83.69 205 THR A C 1
ATOM 1572 O O . THR A 1 205 ? 8.938 -37.75 -10.312 1 83.69 205 THR A O 1
ATOM 1575 N N . GLN A 1 206 ? 7.66 -37.094 -8.648 1 86.19 206 GLN A N 1
ATOM 1576 C CA . GLN A 1 206 ? 7.48 -38.469 -8.156 1 86.19 206 GLN A CA 1
ATOM 1577 C C . GLN A 1 206 ? 6.648 -39.281 -9.141 1 86.19 206 GLN A C 1
ATOM 1579 O O . GLN A 1 206 ? 6.961 -40.469 -9.391 1 86.19 206 GLN A O 1
ATOM 1584 N N . ALA A 1 207 ? 5.68 -38.656 -9.672 1 86.75 207 ALA A N 1
ATOM 1585 C CA . ALA A 1 207 ? 4.836 -39.312 -10.648 1 86.75 207 ALA A CA 1
ATOM 1586 C C . ALA A 1 207 ? 5.625 -39.656 -11.914 1 86.75 207 ALA A C 1
ATOM 1588 O O . ALA A 1 207 ? 5.473 -40.75 -12.477 1 86.75 207 ALA A O 1
ATOM 1589 N N . ARG A 1 208 ? 6.488 -38.781 -12.258 1 86.25 208 ARG A N 1
ATOM 1590 C CA . ARG A 1 208 ? 7.301 -39 -13.445 1 86.25 208 ARG A CA 1
ATOM 1591 C C . ARG A 1 208 ? 8.32 -40.125 -13.203 1 86.25 208 ARG A C 1
ATOM 1593 O O . ARG A 1 208 ? 8.562 -40.938 -14.086 1 86.25 208 ARG A O 1
ATOM 1600 N N . ALA A 1 209 ? 8.922 -40.125 -12.047 1 88.5 209 ALA A N 1
ATOM 1601 C CA . ALA A 1 209 ? 9.867 -41.188 -11.688 1 88.5 209 ALA A CA 1
ATOM 1602 C C . ALA A 1 209 ? 9.188 -42.531 -11.719 1 88.5 209 ALA A C 1
ATOM 1604 O O . ALA A 1 209 ? 9.75 -43.5 -12.234 1 88.5 209 ALA A O 1
ATOM 1605 N N . GLN A 1 210 ? 7.949 -42.594 -11.266 1 90.19 210 GLN A N 1
ATOM 1606 C CA . GLN A 1 210 ? 7.195 -43.844 -11.25 1 90.19 210 GLN A CA 1
ATOM 1607 C C . GLN A 1 210 ? 6.848 -44.281 -12.664 1 90.19 210 GLN A C 1
ATOM 1609 O O . GLN A 1 210 ? 6.918 -45.469 -12.977 1 90.19 210 GLN A O 1
ATOM 1614 N N . GLN A 1 211 ? 6.527 -43.281 -13.469 1 89.19 211 GLN A N 1
ATOM 1615 C CA . GLN A 1 211 ? 6.215 -43.594 -14.859 1 89.19 211 GLN A CA 1
ATOM 1616 C C . GLN A 1 211 ? 7.434 -44.188 -15.578 1 89.19 211 GLN A C 1
ATOM 1618 O O . GLN A 1 211 ? 7.32 -45.156 -16.328 1 89.19 211 GLN A O 1
ATOM 1623 N N . LEU A 1 212 ? 8.602 -43.562 -15.328 1 89.06 212 LEU A N 1
ATOM 1624 C CA . LEU A 1 212 ? 9.828 -44.031 -15.961 1 89.06 212 LEU A CA 1
ATOM 1625 C C . LEU A 1 212 ? 10.211 -45.406 -15.445 1 89.06 212 LEU A C 1
ATOM 1627 O O . LEU A 1 212 ? 10.688 -46.25 -16.219 1 89.06 212 LEU A O 1
ATOM 1631 N N . GLN A 1 213 ? 9.938 -45.688 -14.18 1 92.12 213 GLN A N 1
ATOM 1632 C CA . GLN A 1 213 ? 10.203 -47 -13.602 1 92.12 213 GLN A CA 1
ATOM 1633 C C . GLN A 1 213 ? 9.328 -48.094 -14.242 1 92.12 213 GLN A C 1
ATOM 1635 O O . GLN A 1 213 ? 9.781 -49.188 -14.5 1 92.12 213 GLN A O 1
ATOM 1640 N N . GLN A 1 214 ? 8.094 -47.625 -14.547 1 91.69 214 GLN A N 1
ATOM 1641 C CA . GLN A 1 214 ? 7.184 -48.562 -15.211 1 91.69 214 GLN A CA 1
ATOM 1642 C C . GLN A 1 214 ? 7.629 -48.844 -16.641 1 91.69 214 GLN A C 1
ATOM 1644 O O . GLN A 1 214 ? 7.562 -50 -17.109 1 91.69 214 GLN A O 1
ATOM 1649 N N . GLU A 1 215 ? 8.125 -47.781 -17.25 1 89.44 215 GLU A N 1
ATOM 1650 C CA . GLU A 1 215 ? 8.648 -47.969 -18.594 1 89.44 215 GLU A CA 1
ATOM 1651 C C . GLU A 1 215 ? 9.867 -48.875 -18.609 1 89.44 215 GLU A C 1
ATOM 1653 O O . GLU A 1 215 ? 10.023 -49.719 -19.5 1 89.44 215 GLU A O 1
ATOM 1658 N N . ILE A 1 216 ? 10.695 -48.75 -17.594 1 91.88 216 ILE A N 1
ATOM 1659 C CA . ILE A 1 216 ? 11.898 -49.562 -17.484 1 91.88 216 ILE A CA 1
ATOM 1660 C C . ILE A 1 216 ? 11.508 -51.031 -17.281 1 91.88 216 ILE A C 1
ATOM 1662 O O . ILE A 1 216 ? 12.086 -51.938 -17.906 1 91.88 216 ILE A O 1
ATOM 1666 N N . LEU A 1 217 ? 10.445 -51.219 -16.516 1 92.88 217 LEU A N 1
ATOM 1667 C CA . LEU A 1 217 ? 9.992 -52.594 -16.266 1 92.88 217 LEU A CA 1
ATOM 1668 C C . LEU A 1 217 ? 9.469 -53.219 -17.547 1 92.88 217 LEU A C 1
ATOM 1670 O O . LEU A 1 217 ? 9.742 -54.406 -17.828 1 92.88 217 LEU A O 1
ATOM 1674 N N . GLN A 1 218 ? 8.828 -52.406 -18.344 1 90.38 218 GLN A N 1
ATOM 1675 C CA . GLN A 1 218 ? 8.305 -52.906 -19.609 1 90.38 218 GLN A CA 1
ATOM 1676 C C . GLN A 1 218 ? 9.445 -53.25 -20.578 1 90.38 218 GLN A C 1
ATOM 1678 O O . GLN A 1 218 ? 9.414 -54.281 -21.25 1 90.38 218 GLN A O 1
ATOM 1683 N N . LEU A 1 219 ? 10.484 -52.406 -20.578 1 89.62 219 LEU A N 1
ATOM 1684 C CA . LEU A 1 219 ? 11.617 -52.625 -21.469 1 89.62 219 LEU A CA 1
ATOM 1685 C C . LEU A 1 219 ? 12.438 -53.812 -21.031 1 89.62 219 LEU A C 1
ATOM 1687 O O . LEU A 1 219 ? 12.938 -54.594 -21.859 1 89.62 219 LEU A O 1
ATOM 1691 N N . ARG A 1 220 ? 12.516 -54.031 -19.734 1 91.94 220 ARG A N 1
ATOM 1692 C CA . ARG A 1 220 ? 13.234 -55.188 -19.203 1 91.94 220 ARG A CA 1
ATOM 1693 C C . ARG A 1 220 ? 12.523 -56.5 -19.562 1 91.94 220 ARG A C 1
ATOM 1695 O O . ARG A 1 220 ? 13.164 -57.5 -19.859 1 91.94 220 ARG A O 1
ATOM 1702 N N . GLN A 1 221 ? 11.188 -56.406 -19.594 1 89.38 221 GLN A N 1
ATOM 1703 C CA . GLN A 1 221 ? 10.406 -57.562 -20 1 89.38 221 GLN A CA 1
ATOM 1704 C C . GLN A 1 221 ? 10.625 -57.875 -21.469 1 89.38 221 GLN A C 1
ATOM 1706 O O . GLN A 1 221 ? 10.797 -59.062 -21.844 1 89.38 221 GLN A O 1
ATOM 1711 N N . ARG A 1 222 ? 10.703 -56.812 -22.234 1 87.12 222 ARG A N 1
ATOM 1712 C CA . ARG A 1 222 ? 10.961 -57 -23.656 1 87.12 222 ARG A CA 1
ATOM 1713 C C . ARG A 1 222 ? 12.367 -57.562 -23.891 1 87.12 222 ARG A C 1
ATOM 1715 O O . ARG A 1 222 ? 12.562 -58.406 -24.734 1 87.12 222 ARG A O 1
ATOM 1722 N N . HIS A 1 223 ? 13.328 -57.062 -23.078 1 88.06 223 HIS A N 1
ATOM 1723 C CA . HIS A 1 223 ? 14.711 -57.531 -23.172 1 88.06 223 HIS A CA 1
ATOM 1724 C C . HIS A 1 223 ? 14.836 -59 -22.844 1 88.06 223 HIS A C 1
ATOM 1726 O O . HIS A 1 223 ? 15.539 -59.75 -23.547 1 88.06 223 HIS A O 1
ATOM 1732 N N . GLN A 1 224 ? 14.047 -59.469 -21.906 1 86.56 224 GLN A N 1
ATOM 1733 C CA . GLN A 1 224 ? 14.078 -60.875 -21.516 1 86.56 224 GLN A CA 1
ATOM 1734 C C . GLN A 1 224 ? 13.445 -61.75 -22.578 1 86.56 224 GLN A C 1
ATOM 1736 O O . GLN A 1 224 ? 13.93 -62.844 -22.844 1 86.56 224 GLN A O 1
ATOM 1741 N N . GLN A 1 225 ? 12.469 -61.188 -23.234 1 83 225 GLN A N 1
ATOM 1742 C CA . GLN A 1 225 ? 11.812 -61.938 -24.297 1 83 225 GLN A CA 1
ATOM 1743 C C . GLN A 1 225 ? 12.734 -62.125 -25.484 1 83 225 GLN A C 1
ATOM 1745 O O . GLN A 1 225 ? 12.773 -63.188 -26.094 1 83 225 GLN A O 1
ATOM 1750 N N . LEU A 1 226 ? 13.555 -61.062 -25.703 1 82.69 226 LEU A N 1
ATOM 1751 C CA . LEU A 1 226 ? 14.461 -61.125 -26.844 1 82.69 226 LEU A CA 1
ATOM 1752 C C . LEU A 1 226 ? 15.633 -62.062 -26.547 1 82.69 226 LEU A C 1
ATOM 1754 O O . LEU A 1 226 ? 16.094 -62.781 -27.438 1 82.69 226 LEU A O 1
ATOM 1758 N N . ARG A 1 227 ? 16.016 -62.125 -25.281 1 79.81 227 ARG A N 1
ATOM 1759 C CA . ARG A 1 227 ? 17.125 -63 -24.891 1 79.81 227 ARG A CA 1
ATOM 1760 C C . ARG A 1 227 ? 16.75 -64.438 -24.953 1 79.81 227 ARG A C 1
ATOM 1762 O O . ARG A 1 227 ? 17.609 -65.312 -25.203 1 79.81 227 ARG A O 1
ATOM 1769 N N . SER A 1 228 ? 15.469 -64.75 -24.953 1 77.06 228 SER A N 1
ATOM 1770 C CA . SER A 1 228 ? 15.008 -66.125 -25 1 77.06 228 SER A CA 1
ATOM 1771 C C . SER A 1 228 ? 14.922 -66.625 -26.438 1 77.06 228 SER A C 1
ATOM 1773 O O . SER A 1 228 ? 14.914 -67.812 -26.688 1 77.06 228 SER A O 1
ATOM 1775 N N . LEU A 1 229 ? 14.93 -65.625 -27.375 1 75.12 229 LEU A N 1
ATOM 1776 C CA . LEU A 1 229 ? 14.812 -66 -28.766 1 75.12 229 LEU A CA 1
ATOM 1777 C C . LEU A 1 229 ? 16.172 -66.375 -29.344 1 75.12 229 LEU A C 1
ATOM 1779 O O . LEU A 1 229 ? 16.312 -66.625 -30.547 1 75.12 229 LEU A O 1
ATOM 1783 N N . GLN A 1 230 ? 17.172 -66.688 -28.672 1 64.69 230 GLN A N 1
ATOM 1784 C CA . GLN A 1 230 ? 18.516 -67 -29.141 1 64.69 230 GLN A CA 1
ATOM 1785 C C . GLN A 1 230 ? 18.594 -68.438 -29.672 1 64.69 230 GLN A C 1
ATOM 1787 O O . GLN A 1 230 ? 19.562 -68.812 -30.344 1 64.69 230 GLN A O 1
ATOM 1792 N N . ASP A 1 231 ? 17.438 -69.312 -29.625 1 65.88 231 ASP A N 1
ATOM 1793 C CA . ASP A 1 231 ? 17.469 -70.625 -30.203 1 65.88 231 ASP A CA 1
ATOM 1794 C C . ASP A 1 231 ? 17.312 -70.625 -31.719 1 65.88 231 ASP A C 1
ATOM 1796 O O . ASP A 1 231 ? 16.344 -70 -32.219 1 65.88 231 ASP A O 1
ATOM 1800 N N . PRO A 1 232 ? 18.297 -71 -32.562 1 66.12 232 PRO A N 1
ATOM 1801 C CA . PRO A 1 232 ? 18.297 -70.938 -34.031 1 66.12 232 PRO A CA 1
ATOM 1802 C C . PRO A 1 232 ? 17.078 -71.625 -34.656 1 66.12 232 PRO A C 1
ATOM 1804 O O . PRO A 1 232 ? 16.594 -71.188 -35.688 1 66.12 232 PRO A O 1
ATOM 1807 N N . ASP A 1 233 ? 16.547 -72.688 -33.969 1 65.81 233 ASP A N 1
ATOM 1808 C CA . ASP A 1 233 ? 15.484 -73.438 -34.625 1 65.81 233 ASP A CA 1
ATOM 1809 C C . ASP A 1 233 ? 14.141 -72.75 -34.531 1 65.81 233 ASP A C 1
ATOM 1811 O O . ASP A 1 233 ? 13.289 -72.875 -35.406 1 65.81 233 ASP A O 1
ATOM 1815 N N . THR A 1 234 ? 13.984 -71.812 -33.656 1 68.81 234 THR A N 1
ATOM 1816 C CA . THR A 1 234 ? 12.695 -71.188 -33.438 1 68.81 234 THR A CA 1
ATOM 1817 C C . THR A 1 234 ? 12.797 -69.688 -33.688 1 68.81 234 THR A C 1
ATOM 1819 O O . THR A 1 234 ? 11.828 -68.938 -33.469 1 68.81 234 THR A O 1
ATOM 1822 N N . LEU A 1 235 ? 13.961 -69.312 -34.094 1 70.94 235 LEU A N 1
ATOM 1823 C CA . LEU A 1 235 ? 14.273 -67.875 -34.188 1 70.94 235 LEU A CA 1
ATOM 1824 C C . LEU A 1 235 ? 13.383 -67.188 -35.219 1 70.94 235 LEU A C 1
ATOM 1826 O O . LEU A 1 235 ? 12.883 -66.062 -35 1 70.94 235 LEU A O 1
ATOM 1830 N N . LEU A 1 236 ? 13.188 -67.875 -36.344 1 67.94 236 LEU A N 1
ATOM 1831 C CA . LEU A 1 236 ? 12.422 -67.312 -37.438 1 67.94 236 LEU A CA 1
ATOM 1832 C C . LEU A 1 236 ? 10.969 -67.062 -37.031 1 67.94 236 LEU A C 1
ATOM 1834 O O . LEU A 1 236 ? 10.398 -66 -37.281 1 67.94 236 LEU A O 1
ATOM 1838 N N . SER A 1 237 ? 10.398 -68.062 -36.406 1 70.62 237 SER A N 1
ATOM 1839 C CA . SER A 1 237 ? 9 -68 -36 1 70.62 237 SER A CA 1
ATOM 1840 C C . SER A 1 237 ? 8.812 -67 -34.844 1 70.62 237 SER A C 1
ATOM 1842 O O . SER A 1 237 ? 7.828 -66.25 -34.812 1 70.62 237 SER A O 1
ATOM 1844 N N . ALA A 1 238 ? 9.805 -67 -34 1 70.94 238 ALA A N 1
ATOM 1845 C CA . ALA A 1 238 ? 9.703 -66.188 -32.812 1 70.94 238 ALA A CA 1
ATOM 1846 C C . ALA A 1 238 ? 9.945 -64.688 -33.156 1 70.94 238 ALA A C 1
ATOM 1848 O O . ALA A 1 238 ? 9.32 -63.812 -32.562 1 70.94 238 ALA A O 1
ATOM 1849 N N . PHE A 1 239 ? 10.758 -64.5 -34.156 1 71.56 239 PHE A N 1
ATOM 1850 C CA . PHE A 1 239 ? 11.078 -63.125 -34.562 1 71.56 239 PHE A CA 1
ATOM 1851 C C . PHE A 1 239 ? 9.852 -62.438 -35.156 1 71.56 239 PHE A C 1
ATOM 1853 O O . PHE A 1 239 ? 9.68 -61.219 -35 1 71.56 239 PHE A O 1
ATOM 1860 N N . ALA A 1 240 ? 8.992 -63.25 -35.781 1 69.5 240 ALA A N 1
ATOM 1861 C CA . ALA A 1 240 ? 7.789 -62.688 -36.375 1 69.5 240 ALA A CA 1
ATOM 1862 C C . ALA A 1 240 ? 6.844 -62.156 -35.281 1 69.5 240 ALA A C 1
ATOM 1864 O O . ALA A 1 240 ? 6.062 -61.25 -35.531 1 69.5 240 ALA A O 1
ATOM 1865 N N . ALA A 1 241 ? 6.973 -62.594 -34.031 1 68.62 241 ALA A N 1
ATOM 1866 C CA . ALA A 1 241 ? 6.047 -62.25 -32.969 1 68.62 241 ALA A CA 1
ATOM 1867 C C . ALA A 1 241 ? 6.602 -61.094 -32.125 1 68.62 241 ALA A C 1
ATOM 1869 O O . ALA A 1 241 ? 5.875 -60.5 -31.312 1 68.62 241 ALA A O 1
ATOM 1870 N N . VAL A 1 242 ? 7.875 -60.75 -32.375 1 69.94 242 VAL A N 1
ATOM 1871 C CA . VAL A 1 242 ? 8.523 -59.781 -31.516 1 69.94 242 VAL A CA 1
ATOM 1872 C C . VAL A 1 242 ? 8.234 -58.375 -32.031 1 69.94 242 VAL A C 1
ATOM 1874 O O . VAL A 1 242 ? 8.289 -58.125 -33.219 1 69.94 242 VAL A O 1
ATOM 1877 N N . ASP A 1 243 ? 7.668 -57.562 -31.125 1 66.88 243 ASP A N 1
ATOM 1878 C CA . ASP A 1 243 ? 7.508 -56.156 -31.438 1 66.88 243 ASP A CA 1
ATOM 1879 C C . ASP A 1 243 ? 8.867 -55.469 -31.625 1 66.88 243 ASP A C 1
ATOM 1881 O O . ASP A 1 243 ? 9.617 -55.281 -30.672 1 66.88 243 ASP A O 1
ATOM 1885 N N . CYS A 1 244 ? 9.211 -55.094 -32.875 1 65.56 244 CYS A N 1
ATOM 1886 C CA . CYS A 1 244 ? 10.508 -54.531 -33.219 1 65.56 244 CYS A CA 1
ATOM 1887 C C . CYS A 1 244 ? 10.492 -53.031 -33.125 1 65.56 244 CYS A C 1
ATOM 1889 O O . CYS A 1 244 ? 11.391 -52.344 -33.656 1 65.56 244 CYS A O 1
ATOM 1891 N N . ALA A 1 245 ? 9.492 -52.531 -32.406 1 71.94 245 ALA A N 1
ATOM 1892 C CA . ALA A 1 245 ? 9.422 -51.062 -32.344 1 71.94 245 ALA A CA 1
ATOM 1893 C C . ALA A 1 245 ? 10.438 -50.5 -31.344 1 71.94 245 ALA A C 1
ATOM 1895 O O . ALA A 1 245 ? 10.648 -51.094 -30.266 1 71.94 245 ALA A O 1
ATOM 1896 N N . ASP A 1 246 ? 11.148 -49.5 -31.812 1 74.06 246 ASP A N 1
ATOM 1897 C CA . ASP A 1 246 ? 12.109 -48.812 -30.953 1 74.06 246 ASP A CA 1
ATOM 1898 C C . ASP A 1 246 ? 11.43 -48.219 -29.734 1 74.06 246 ASP A C 1
ATOM 1900 O O . ASP A 1 246 ? 10.273 -47.781 -29.797 1 74.06 246 ASP A O 1
ATOM 1904 N N . PRO A 1 247 ? 12.055 -48.438 -28.547 1 74.44 247 PRO A N 1
ATOM 1905 C CA . PRO A 1 247 ? 11.508 -47.75 -27.375 1 74.44 247 PRO A CA 1
ATOM 1906 C C . PRO A 1 247 ? 11.422 -46.25 -27.531 1 74.44 247 PRO A C 1
ATOM 1908 O O . PRO A 1 247 ? 12.328 -45.625 -28.109 1 74.44 247 PRO A O 1
ATOM 1911 N N . PRO A 1 248 ? 10.297 -45.625 -27.25 1 72.62 248 PRO A N 1
ATOM 1912 C CA . PRO A 1 248 ? 10.172 -44.188 -27.391 1 72.62 248 PRO A CA 1
ATOM 1913 C C . PRO A 1 248 ? 11.211 -43.438 -26.578 1 72.62 248 PRO A C 1
ATOM 1915 O O . PRO A 1 248 ? 11.648 -43.906 -25.516 1 72.62 248 PRO A O 1
ATOM 1918 N N . ALA A 1 249 ? 11.797 -42.406 -27.25 1 63.56 249 ALA A N 1
ATOM 1919 C CA . ALA A 1 249 ? 12.781 -41.531 -26.562 1 63.56 249 ALA A CA 1
ATOM 1920 C C . ALA A 1 249 ? 12.195 -40.938 -25.297 1 63.56 249 ALA A C 1
ATOM 1922 O O . ALA A 1 249 ? 11 -40.625 -25.234 1 63.56 249 ALA A O 1
ATOM 1923 N N . SER A 1 250 ? 12.805 -41.219 -24.156 1 61.09 250 SER A N 1
ATOM 1924 C CA . SER A 1 250 ? 12.359 -40.625 -22.906 1 61.09 250 SER A CA 1
ATOM 1925 C C . SER A 1 250 ? 12.445 -39.094 -22.953 1 61.09 250 SER A C 1
ATOM 1927 O O . SER A 1 250 ? 13.469 -38.531 -23.375 1 61.09 250 SER A O 1
ATOM 1929 N N . ALA A 1 251 ? 11.406 -38.375 -23.281 1 54.12 251 ALA A N 1
ATOM 1930 C CA . ALA A 1 251 ? 11.352 -36.906 -23.312 1 54.12 251 ALA A CA 1
ATOM 1931 C C . ALA A 1 251 ? 11.992 -36.312 -22.062 1 54.12 251 ALA A C 1
ATOM 1933 O O . ALA A 1 251 ? 11.688 -36.719 -20.938 1 54.12 251 ALA A O 1
ATOM 1934 N N . ALA A 1 252 ? 13.305 -35.938 -22.203 1 52.44 252 ALA A N 1
ATOM 1935 C CA . ALA A 1 252 ? 14 -35.156 -21.172 1 52.44 252 ALA A CA 1
ATOM 1936 C C . ALA A 1 252 ? 13.055 -34.188 -20.469 1 52.44 252 ALA A C 1
ATOM 1938 O O . ALA A 1 252 ? 12.234 -33.531 -21.109 1 52.44 252 ALA A O 1
ATOM 1939 N N . MET A 1 253 ? 12.594 -34.438 -19.312 1 52.25 253 MET A N 1
ATOM 1940 C CA . MET A 1 253 ? 11.766 -33.625 -18.438 1 52.25 253 MET A CA 1
ATOM 1941 C C . MET A 1 253 ? 12.18 -32.156 -18.531 1 52.25 253 MET A C 1
ATOM 1943 O O . MET A 1 253 ? 13.32 -31.797 -18.234 1 52.25 253 MET A O 1
ATOM 1947 N N . GLU A 1 254 ? 11.812 -31.453 -19.641 1 51.28 254 GLU A N 1
ATOM 1948 C CA . GLU A 1 254 ? 12.039 -30.016 -19.531 1 51.28 254 GLU A CA 1
ATOM 1949 C C . GLU A 1 254 ? 11.609 -29.484 -18.156 1 51.28 254 GLU A C 1
ATOM 1951 O O . GLU A 1 254 ? 10.422 -29.375 -17.875 1 51.28 254 GLU A O 1
ATOM 1956 N N . VAL A 1 255 ? 12.328 -29.906 -17.203 1 50.81 255 VAL A N 1
ATOM 1957 C CA . VAL A 1 255 ? 12.141 -29.234 -15.914 1 50.81 255 VAL A CA 1
ATOM 1958 C C . VAL A 1 255 ? 11.867 -27.75 -16.141 1 50.81 255 VAL A C 1
ATOM 1960 O O . VAL A 1 255 ? 12.648 -27.062 -16.797 1 50.81 255 VAL A O 1
ATOM 1963 N N . VAL A 1 256 ? 10.594 -27.359 -16.391 1 53.69 256 VAL A N 1
ATOM 1964 C CA . VAL A 1 256 ? 10.211 -25.953 -16.438 1 53.69 256 VAL A CA 1
ATOM 1965 C C . VAL A 1 256 ? 11.211 -25.125 -15.656 1 53.69 256 VAL A C 1
ATOM 1967 O O . VAL A 1 256 ? 11.5 -25.406 -14.492 1 53.69 256 VAL A O 1
ATOM 1970 N N . THR A 1 257 ? 12.086 -24.453 -16.391 1 58.91 257 THR A N 1
ATOM 1971 C CA . THR A 1 257 ? 13.156 -23.609 -15.891 1 58.91 257 THR A CA 1
ATOM 1972 C C . THR A 1 257 ? 12.648 -22.719 -14.75 1 58.91 257 THR A C 1
ATOM 1974 O O . THR A 1 257 ? 11.695 -21.953 -14.938 1 58.91 257 THR A O 1
ATOM 1977 N N . PRO A 1 258 ? 13 -23.047 -13.492 1 70.12 258 PRO A N 1
ATOM 1978 C CA . PRO A 1 258 ? 12.789 -22.312 -12.25 1 70.12 258 PRO A CA 1
ATOM 1979 C C . PRO A 1 258 ? 13.078 -20.812 -12.391 1 70.12 258 PRO A C 1
ATOM 1981 O O . PRO A 1 258 ? 12.492 -20 -11.688 1 70.12 258 PRO A O 1
ATOM 1984 N N . HIS A 1 259 ? 13.688 -20.438 -13.617 1 78.75 259 HIS A N 1
ATOM 1985 C CA . HIS A 1 259 ? 14.188 -19.078 -13.656 1 78.75 259 HIS A CA 1
ATOM 1986 C C . HIS A 1 259 ? 13.078 -18.094 -14.047 1 78.75 259 HIS A C 1
ATOM 1988 O O . HIS A 1 259 ? 13 -17 -13.5 1 78.75 259 HIS A O 1
ATOM 1994 N N . ALA A 1 260 ? 12.18 -18.609 -15 1 81.88 260 ALA A N 1
ATOM 1995 C CA . ALA A 1 260 ? 11.109 -17.719 -15.438 1 81.88 260 ALA A CA 1
ATOM 1996 C C . ALA A 1 260 ? 10.133 -17.438 -14.305 1 81.88 260 ALA A C 1
ATOM 1998 O O . ALA A 1 260 ? 9.664 -16.312 -14.141 1 81.88 260 ALA A O 1
ATOM 1999 N N . LEU A 1 261 ? 9.867 -18.469 -13.57 1 87.62 261 LEU A N 1
ATOM 2000 C CA . LEU A 1 261 ? 8.977 -18.328 -12.422 1 87.62 261 LEU A CA 1
ATOM 2001 C C . LEU A 1 261 ? 9.586 -17.391 -11.383 1 87.62 261 LEU A C 1
ATOM 2003 O O . LEU A 1 261 ? 8.914 -16.469 -10.898 1 87.62 261 LEU A O 1
ATOM 2007 N N . MET A 1 262 ? 10.867 -17.594 -11.164 1 89.38 262 MET A N 1
ATOM 2008 C CA . MET A 1 262 ? 11.555 -16.812 -10.148 1 89.38 262 MET A CA 1
ATOM 2009 C C . MET A 1 262 ? 11.609 -15.336 -10.539 1 89.38 262 MET A C 1
ATOM 2011 O O . MET A 1 262 ? 11.289 -14.461 -9.734 1 89.38 262 MET A O 1
ATOM 2015 N N . SER A 1 263 ? 12.008 -15.117 -11.773 1 89.88 263 SER A N 1
ATOM 2016 C CA . SER A 1 263 ? 12.141 -13.742 -12.25 1 89.88 263 SER A CA 1
ATOM 2017 C C . SER A 1 263 ? 10.789 -13.047 -12.312 1 89.88 263 SER A C 1
ATOM 2019 O O . SER A 1 263 ? 10.68 -11.859 -11.984 1 89.88 263 SER A O 1
ATOM 2021 N N . GLY A 1 264 ? 9.766 -13.75 -12.703 1 90.5 264 GLY A N 1
ATOM 2022 C CA . GLY A 1 264 ? 8.43 -13.18 -12.805 1 90.5 264 GLY A CA 1
ATOM 2023 C C . GLY A 1 264 ? 7.859 -12.766 -11.461 1 90.5 264 GLY A C 1
ATOM 2024 O O . GLY A 1 264 ? 7.336 -11.656 -11.32 1 90.5 264 GLY A O 1
ATOM 2025 N N . VAL A 1 265 ? 8.016 -13.594 -10.508 1 93.12 265 VAL A N 1
ATOM 2026 C CA . VAL A 1 265 ? 7.492 -13.305 -9.172 1 93.12 265 VAL A CA 1
ATOM 2027 C C . VAL A 1 265 ? 8.289 -12.164 -8.539 1 93.12 265 VAL A C 1
ATOM 2029 O O . VAL A 1 265 ? 7.707 -11.242 -7.969 1 93.12 265 VAL A O 1
ATOM 2032 N N . THR A 1 266 ? 9.578 -12.172 -8.695 1 92.12 266 THR A N 1
ATOM 2033 C CA . THR A 1 266 ? 10.445 -11.148 -8.125 1 92.12 266 THR A CA 1
ATOM 2034 C C . THR A 1 266 ? 10.125 -9.773 -8.719 1 92.12 266 THR A C 1
ATOM 2036 O O . THR A 1 266 ? 10 -8.789 -7.988 1 92.12 266 THR A O 1
ATOM 2039 N N . ALA A 1 267 ? 9.961 -9.773 -9.984 1 91.5 267 ALA A N 1
ATOM 2040 C CA . ALA A 1 267 ? 9.664 -8.516 -10.656 1 91.5 267 ALA A CA 1
ATOM 2041 C C . ALA A 1 267 ? 8.32 -7.949 -10.188 1 91.5 267 ALA A C 1
ATOM 2043 O O . ALA A 1 267 ? 8.203 -6.75 -9.93 1 91.5 267 ALA A O 1
ATOM 2044 N N . SER A 1 268 ? 7.367 -8.789 -10.125 1 92.69 268 SER A N 1
ATOM 2045 C CA . SER A 1 268 ? 6.039 -8.367 -9.688 1 92.69 268 SER A CA 1
ATOM 2046 C C . SER A 1 268 ? 6.074 -7.816 -8.266 1 92.69 268 SER A C 1
ATOM 2048 O O . SER A 1 268 ? 5.48 -6.773 -7.98 1 92.69 268 SER A O 1
ATOM 2050 N N . LEU A 1 269 ? 6.785 -8.438 -7.406 1 93.25 269 LEU A N 1
ATOM 2051 C CA . LEU A 1 269 ? 6.836 -8.039 -6.004 1 93.25 269 LEU A CA 1
ATOM 2052 C C . LEU A 1 269 ? 7.664 -6.773 -5.828 1 93.25 269 LEU A C 1
ATOM 2054 O O . LEU A 1 269 ? 7.367 -5.945 -4.961 1 93.25 269 LEU A O 1
ATOM 2058 N N . GLN A 1 270 ? 8.672 -6.602 -6.621 1 89.81 270 GLN A N 1
ATOM 2059 C CA . GLN A 1 270 ? 9.453 -5.375 -6.574 1 89.81 270 GLN A CA 1
ATOM 2060 C C . GLN A 1 270 ? 8.625 -4.172 -7.02 1 89.81 270 GLN A C 1
ATOM 2062 O O . GLN A 1 270 ? 8.695 -3.104 -6.41 1 89.81 270 GLN A O 1
ATOM 2067 N N . ALA A 1 271 ? 7.902 -4.379 -8.039 1 89.94 271 ALA A N 1
ATOM 2068 C CA . ALA A 1 271 ? 7 -3.326 -8.5 1 89.94 271 ALA A CA 1
ATOM 2069 C C . ALA A 1 271 ? 5.973 -2.975 -7.426 1 89.94 271 ALA A C 1
ATOM 2071 O O . ALA A 1 271 ? 5.688 -1.799 -7.191 1 89.94 271 ALA A O 1
ATOM 2072 N N . PHE A 1 272 ? 5.453 -4.008 -6.801 1 93.38 272 PHE A N 1
ATOM 2073 C CA . PHE A 1 272 ? 4.5 -3.822 -5.715 1 93.38 272 PHE A CA 1
ATOM 2074 C C . PHE A 1 272 ? 5.098 -2.955 -4.609 1 93.38 272 PHE A C 1
ATOM 2076 O O . PHE A 1 272 ? 4.453 -2.016 -4.137 1 93.38 272 PHE A O 1
ATOM 2083 N N . ARG A 1 273 ? 6.25 -3.264 -4.211 1 90.12 273 ARG A N 1
ATOM 2084 C CA . ARG A 1 273 ? 6.945 -2.523 -3.162 1 90.12 273 ARG A CA 1
ATOM 2085 C C . ARG A 1 273 ? 7.129 -1.062 -3.553 1 90.12 273 ARG A C 1
ATOM 2087 O O . ARG A 1 273 ? 6.773 -0.161 -2.787 1 90.12 273 ARG A O 1
ATOM 2094 N N . GLU A 1 274 ? 7.629 -0.794 -4.688 1 86.5 274 GLU A N 1
ATOM 2095 C CA . GLU A 1 274 ? 7.91 0.561 -5.152 1 86.5 274 GLU A CA 1
ATOM 2096 C C . GLU A 1 274 ? 6.633 1.385 -5.262 1 86.5 274 GLU A C 1
ATOM 2098 O O . GLU A 1 274 ? 6.59 2.539 -4.832 1 86.5 274 GLU A O 1
ATOM 2103 N N . GLU A 1 275 ? 5.637 0.749 -5.793 1 89.94 275 GLU A N 1
ATOM 2104 C CA . GLU A 1 275 ? 4.375 1.455 -5.988 1 89.94 275 GLU A CA 1
ATOM 2105 C C . GLU A 1 275 ? 3.707 1.772 -4.656 1 89.94 275 GLU A C 1
ATOM 2107 O O . GLU A 1 275 ? 3.123 2.846 -4.484 1 89.94 275 GLU A O 1
ATOM 2112 N N . THR A 1 276 ? 3.74 0.839 -3.742 1 90.81 276 THR A N 1
ATOM 2113 C CA . THR A 1 276 ? 3.148 1.076 -2.43 1 90.81 276 THR A CA 1
ATOM 2114 C C . THR A 1 276 ? 3.893 2.186 -1.693 1 90.81 276 THR A C 1
ATOM 2116 O O . THR A 1 276 ? 3.273 3.039 -1.054 1 90.81 276 THR A O 1
ATOM 2119 N N . GLU A 1 277 ? 5.176 2.191 -1.782 1 86.38 277 GLU A N 1
ATOM 2120 C CA . GLU A 1 277 ? 5.984 3.23 -1.152 1 86.38 277 GLU A CA 1
ATOM 2121 C C . GLU A 1 277 ? 5.684 4.602 -1.746 1 86.38 277 GLU A C 1
ATOM 2123 O O . GLU A 1 277 ? 5.578 5.59 -1.018 1 86.38 277 GLU A O 1
ATOM 2128 N N . ASN A 1 278 ? 5.586 4.629 -3.006 1 86.88 278 ASN A N 1
ATOM 2129 C CA . ASN A 1 278 ? 5.234 5.879 -3.678 1 86.88 278 ASN A CA 1
ATOM 2130 C C . ASN A 1 278 ? 3.852 6.371 -3.264 1 86.88 278 ASN A C 1
ATOM 2132 O O . ASN A 1 278 ? 3.654 7.566 -3.041 1 86.88 278 ASN A O 1
ATOM 2136 N N . LEU A 1 279 ? 2.943 5.434 -3.219 1 90.19 279 LEU A N 1
ATOM 2137 C CA . LEU A 1 279 ? 1.59 5.777 -2.799 1 90.19 279 LEU A CA 1
ATOM 2138 C C . LEU A 1 279 ? 1.583 6.32 -1.374 1 90.19 279 LEU A C 1
ATOM 2140 O O . LEU A 1 279 ? 0.906 7.309 -1.087 1 90.19 279 LEU A O 1
ATOM 2144 N N . THR A 1 280 ? 2.318 5.715 -0.494 1 89.94 280 THR A N 1
ATOM 2145 C CA . THR A 1 280 ? 2.42 6.168 0.889 1 89.94 280 THR A CA 1
ATOM 2146 C C . THR A 1 280 ? 2.99 7.582 0.954 1 89.94 280 THR A C 1
ATOM 2148 O O . THR A 1 280 ? 2.453 8.445 1.654 1 89.94 280 THR A O 1
ATOM 2151 N N . ARG A 1 281 ? 3.99 7.824 0.234 1 85.56 281 ARG A N 1
ATOM 2152 C CA . ARG A 1 281 ? 4.633 9.133 0.206 1 85.56 281 ARG A CA 1
ATOM 2153 C C . ARG A 1 281 ? 3.67 10.203 -0.301 1 85.56 281 ARG A C 1
ATOM 2155 O O . ARG A 1 281 ? 3.557 11.273 0.296 1 85.56 281 ARG A O 1
ATOM 2162 N N . THR A 1 282 ? 3.006 9.945 -1.385 1 89 282 THR A N 1
ATOM 2163 C CA . THR A 1 282 ? 2.102 10.906 -1.999 1 89 282 THR A CA 1
ATOM 2164 C C . THR A 1 282 ? 0.926 11.211 -1.075 1 89 282 THR A C 1
ATOM 2166 O O . THR A 1 282 ? 0.511 12.367 -0.949 1 89 282 THR A O 1
ATOM 2169 N N . SER A 1 283 ? 0.413 10.188 -0.49 1 91.06 283 SER A N 1
ATOM 2170 C CA . SER A 1 283 ? -0.694 10.383 0.44 1 91.06 283 SER A CA 1
ATOM 2171 C C . SER A 1 283 ? -0.262 11.203 1.65 1 91.06 283 SER A C 1
ATOM 2173 O O . SER A 1 283 ? -0.993 12.086 2.102 1 91.06 283 SER A O 1
ATOM 2175 N N . LEU A 1 284 ? 0.917 10.914 2.184 1 90.06 284 LEU A N 1
ATOM 2176 C CA . LEU A 1 284 ? 1.455 11.672 3.309 1 90.06 284 LEU A CA 1
ATOM 2177 C C . LEU A 1 284 ? 1.65 13.133 2.936 1 90.06 284 LEU A C 1
ATOM 2179 O O . LEU A 1 284 ? 1.374 14.031 3.74 1 90.06 284 LEU A O 1
ATOM 2183 N N . ALA A 1 285 ? 2.115 13.375 1.754 1 90.75 285 ALA A N 1
ATOM 2184 C CA . ALA A 1 285 ? 2.305 14.742 1.281 1 90.75 285 ALA A CA 1
ATOM 2185 C C . ALA A 1 285 ? 0.978 15.492 1.22 1 90.75 285 ALA A C 1
ATOM 2187 O O . ALA A 1 285 ? 0.906 16.672 1.577 1 90.75 285 ALA A O 1
ATOM 2188 N N . ARG A 1 286 ? -0.072 14.844 0.833 1 90.75 286 ARG A N 1
ATOM 2189 C CA . ARG A 1 286 ? -1.399 15.453 0.776 1 90.75 286 ARG A CA 1
ATOM 2190 C C . ARG A 1 286 ? -1.897 15.812 2.172 1 90.75 286 ARG A C 1
ATOM 2192 O O . ARG A 1 286 ? -2.393 16.922 2.395 1 90.75 286 ARG A O 1
ATOM 2199 N N . VAL A 1 287 ? -1.713 14.867 3.09 1 92.81 287 VAL A N 1
ATOM 2200 C CA . VAL A 1 287 ? -2.127 15.117 4.469 1 92.81 287 VAL A CA 1
ATOM 2201 C C . VAL A 1 287 ? -1.332 16.281 5.047 1 92.81 287 VAL A C 1
ATOM 2203 O O . VAL A 1 287 ? -1.896 17.156 5.711 1 92.81 287 VAL A O 1
ATOM 2206 N N . PHE A 1 288 ? -0.055 16.25 4.781 1 91.25 288 PHE A N 1
ATOM 2207 C CA . PHE A 1 288 ? 0.824 17.312 5.258 1 91.25 288 PHE A CA 1
ATOM 2208 C C . PHE A 1 288 ? 0.355 18.672 4.754 1 91.25 288 PHE A C 1
ATOM 2210 O O . PHE A 1 288 ? 0.293 19.641 5.516 1 91.25 288 PHE A O 1
ATOM 2217 N N . ARG A 1 289 ? -0.034 18.766 3.535 1 88.31 289 ARG A N 1
ATOM 2218 C CA . ARG A 1 289 ? -0.491 20.016 2.938 1 88.31 289 ARG A CA 1
ATOM 2219 C C . ARG A 1 289 ? -1.798 20.469 3.57 1 88.31 289 ARG A C 1
ATOM 2221 O O . ARG A 1 289 ? -1.955 21.656 3.887 1 88.31 289 ARG A O 1
ATOM 2228 N N . VAL A 1 290 ? -2.691 19.547 3.801 1 89 290 VAL A N 1
ATOM 2229 C CA . VAL A 1 290 ? -3.986 19.875 4.387 1 89 290 VAL A CA 1
ATOM 2230 C C . VAL A 1 290 ? -3.795 20.406 5.805 1 89 290 VAL A C 1
ATOM 2232 O O . VAL A 1 290 ? -4.398 21.422 6.18 1 89 290 VAL A O 1
ATOM 2235 N N . VAL A 1 291 ? -2.893 19.812 6.547 1 87.94 291 VAL A N 1
ATOM 2236 C CA . VAL A 1 291 ? -2.676 20.188 7.938 1 87.94 291 VAL A CA 1
ATOM 2237 C C . VAL A 1 291 ? -1.973 21.531 8 1 87.94 291 VAL A C 1
ATOM 2239 O O . VAL A 1 291 ? -2.336 22.391 8.812 1 87.94 291 VAL A O 1
ATOM 2242 N N . ASN A 1 292 ? -1.03 21.766 7.164 1 83.5 292 ASN A N 1
ATOM 2243 C CA . ASN A 1 292 ? -0.301 23.016 7.152 1 83.5 292 ASN A CA 1
ATOM 2244 C C . ASN A 1 292 ? -1.182 24.172 6.68 1 83.5 292 ASN A C 1
ATOM 2246 O O . ASN A 1 292 ? -1.061 25.297 7.168 1 83.5 292 ASN A O 1
ATOM 2250 N N . ASP A 1 293 ? -2.01 23.891 5.746 1 81.12 293 ASP A N 1
ATOM 2251 C CA . ASP A 1 293 ? -2.953 24.906 5.285 1 81.12 293 ASP A CA 1
ATOM 2252 C C . ASP A 1 293 ? -3.908 25.328 6.406 1 81.12 293 ASP A C 1
ATOM 2254 O O . ASP A 1 293 ? -4.23 26.5 6.547 1 81.12 293 ASP A O 1
ATOM 2258 N N . ALA A 1 294 ? -4.266 24.344 7.16 1 79 294 ALA A N 1
ATOM 2259 C CA . ALA A 1 294 ? -5.152 24.625 8.281 1 79 294 ALA A CA 1
ATOM 2260 C C . ALA A 1 294 ? -4.434 25.438 9.359 1 79 294 ALA A C 1
ATOM 2262 O O . ALA A 1 294 ? -5.023 26.328 9.961 1 79 294 ALA A O 1
ATOM 2263 N N . ALA A 1 295 ? -3.178 25.203 9.531 1 76.25 295 ALA A N 1
ATOM 2264 C CA . ALA A 1 295 ? -2.387 25.938 10.516 1 76.25 295 ALA A CA 1
ATOM 2265 C C . ALA A 1 295 ? -2.131 27.359 10.062 1 76.25 295 ALA A C 1
ATOM 2267 O O . ALA A 1 295 ? -2.172 28.297 10.867 1 76.25 295 ALA A O 1
ATOM 2268 N N . ALA A 1 296 ? -1.916 27.562 8.797 1 74 296 ALA A N 1
ATOM 2269 C CA . ALA A 1 296 ? -1.661 28.891 8.25 1 74 296 ALA A CA 1
ATOM 2270 C C . ALA A 1 296 ? -2.906 29.766 8.336 1 74 296 ALA A C 1
ATOM 2272 O O . ALA A 1 296 ? -2.814 30.969 8.625 1 74 296 ALA A O 1
ATOM 2273 N N . LEU A 1 297 ? -4.035 29.266 8.117 1 68 297 LEU A N 1
ATOM 2274 C CA . LEU A 1 297 ? -5.289 30 8.195 1 68 297 LEU A CA 1
ATOM 2275 C C . LEU A 1 297 ? -5.582 30.438 9.625 1 68 297 LEU A C 1
ATOM 2277 O O . LEU A 1 297 ? -6.09 31.531 9.859 1 68 297 LEU A O 1
ATOM 2281 N N . ALA A 1 298 ? -5.117 29.703 10.547 1 64.5 298 ALA A N 1
ATOM 2282 C CA . ALA A 1 298 ? -5.312 30.047 11.953 1 64.5 298 ALA A CA 1
ATOM 2283 C C . ALA A 1 298 ? -4.426 31.219 12.359 1 64.5 298 ALA A C 1
ATOM 2285 O O . ALA A 1 298 ? -4.832 32.062 13.156 1 64.5 298 ALA A O 1
ATOM 2286 N N . HIS A 1 299 ? -3.225 31.344 11.711 1 62.88 299 HIS A N 1
ATOM 2287 C CA . HIS A 1 299 ? -2.287 32.406 12.031 1 62.88 299 HIS A CA 1
ATOM 2288 C C . HIS A 1 299 ? -2.666 33.719 11.32 1 62.88 299 HIS A C 1
ATOM 2290 O O . HIS A 1 299 ? -2.469 34.812 11.867 1 62.88 299 HIS A O 1
ATOM 2296 N N . SER A 1 300 ? -3.146 33.719 10.109 1 58.53 300 SER A N 1
ATOM 2297 C CA . SER A 1 300 ? -3.5 34.906 9.359 1 58.53 300 SER A CA 1
ATOM 2298 C C . SER A 1 300 ? -4.699 35.625 9.977 1 58.53 300 SER A C 1
ATOM 2300 O O . SER A 1 300 ? -4.801 36.844 9.914 1 58.53 300 SER A O 1
ATOM 2302 N N . SER A 1 301 ? -5.551 35.062 10.57 1 52.59 301 SER A N 1
ATOM 2303 C CA . SER A 1 301 ? -6.688 35.719 11.203 1 52.59 301 SER A CA 1
ATOM 2304 C C . SER A 1 301 ? -6.254 36.531 12.414 1 52.59 301 SER A C 1
ATOM 2306 O O . SER A 1 301 ? -6.938 37.469 12.812 1 52.59 301 SER A O 1
ATOM 2308 N N . SER A 1 302 ? -5.035 36.312 12.969 1 49.03 302 SER A N 1
ATOM 2309 C CA . SER A 1 302 ? -4.578 37.062 14.125 1 49.03 302 SER A CA 1
ATOM 2310 C C . SER A 1 302 ? -3.807 38.312 13.711 1 49.03 302 SER A C 1
ATOM 2312 O O . SER A 1 302 ? -3.676 39.25 14.484 1 49.03 302 SER A O 1
ATOM 2314 N N . GLN A 1 303 ? -3.174 38.344 12.625 1 44.34 303 GLN A N 1
ATOM 2315 C CA . GLN A 1 303 ? -2.252 39.438 12.289 1 44.34 303 GLN A CA 1
ATOM 2316 C C . GLN A 1 303 ? -2.994 40.625 11.688 1 44.34 303 GLN A C 1
ATOM 2318 O O . GLN A 1 303 ? -2.395 41.656 11.43 1 44.34 303 GLN A O 1
ATOM 2323 N N . SER A 1 304 ? -4.309 40.625 11.5 1 38.56 304 SER A N 1
ATOM 2324 C CA . SER A 1 304 ? -4.73 41.844 10.812 1 38.56 304 SER A CA 1
ATOM 2325 C C . SER A 1 304 ? -4.523 43.062 11.695 1 38.56 304 SER A C 1
ATOM 2327 O O . SER A 1 304 ? -4.773 44.188 11.266 1 38.56 304 SER A O 1
ATOM 2329 N N . CYS A 1 305 ? -4.531 43.031 13.078 1 34.72 305 CYS A N 1
ATOM 2330 C CA . CYS A 1 305 ? -4.504 44.375 13.656 1 34.72 305 CYS A CA 1
ATOM 2331 C C . CYS A 1 305 ? -3.07 44.812 13.891 1 34.72 305 CYS A C 1
ATOM 2333 O O . CYS A 1 305 ? -2.42 44.375 14.844 1 34.72 305 CYS A O 1
ATOM 2335 N N . ASP A 1 306 ? -2.273 45.062 12.992 1 29.94 306 ASP A N 1
ATOM 2336 C CA . ASP A 1 306 ? -0.995 45.75 13.211 1 29.94 306 ASP A CA 1
ATOM 2337 C C . ASP A 1 306 ? -1.182 47.031 14 1 29.94 306 ASP A C 1
ATOM 2339 O O . ASP A 1 306 ? -1.69 48.031 13.469 1 29.94 306 ASP A O 1
ATOM 2343 N N . PRO A 1 307 ? -1.576 46.969 15.312 1 29.33 307 PRO A N 1
ATOM 2344 C CA . PRO A 1 307 ? -1.362 48.281 15.906 1 29.33 307 PRO A CA 1
ATOM 2345 C C . PRO A 1 307 ? 0.09 48.75 15.805 1 29.33 307 PRO A C 1
ATOM 2347 O O . PRO A 1 307 ? 0.993 47.938 15.633 1 29.33 307 PRO A O 1
ATOM 2350 N N . GLY A 1 308 ? 0.385 50 15.461 1 26.3 308 GLY A N 1
ATOM 2351 C CA . GLY A 1 308 ? 1.612 50.781 15.523 1 26.3 308 GLY A CA 1
ATOM 2352 C C . GLY A 1 308 ? 2.408 50.531 16.797 1 26.3 308 GLY A C 1
ATOM 2353 O O . GLY A 1 308 ? 1.832 50.344 17.859 1 26.3 308 GLY A O 1
ATOM 2354 N N . VAL A 1 309 ? 3.588 49.969 16.75 1 24.81 309 VAL A N 1
ATOM 2355 C CA . VAL A 1 309 ? 4.637 49.594 17.703 1 24.81 309 VAL A CA 1
ATOM 2356 C C . VAL A 1 309 ? 4.891 50.781 18.656 1 24.81 309 VAL A C 1
ATOM 2358 O O . VAL A 1 309 ? 5.438 51.812 18.266 1 24.81 309 VAL A O 1
ATOM 2361 N N . VAL A 1 310 ? 3.879 51.219 19.438 1 23.22 310 VAL A N 1
ATOM 2362 C CA . VAL A 1 310 ? 4.496 52.094 20.422 1 23.22 310 VAL A CA 1
ATOM 2363 C C . VAL A 1 310 ? 5.449 51.281 21.297 1 23.22 310 VAL A C 1
ATOM 2365 O O . VAL A 1 310 ? 5.16 50.125 21.641 1 23.22 310 VAL A O 1
ATOM 2368 N N . SER A 1 311 ? 6.789 51.531 21.359 1 21.73 311 SER A N 1
ATOM 2369 C CA . SER A 1 311 ? 8.008 51.062 22.016 1 21.73 311 SER A CA 1
ATOM 2370 C C . SER A 1 311 ? 7.867 51.094 23.531 1 21.73 311 SER A C 1
ATOM 2372 O O . SER A 1 311 ? 8.844 50.875 24.25 1 21.73 311 SER A O 1
ATOM 2374 N N . SER A 1 312 ? 6.746 51.344 24.188 1 20.06 312 SER A N 1
ATOM 2375 C CA . SER A 1 312 ? 7.121 51.688 25.547 1 20.06 312 SER A CA 1
ATOM 2376 C C . SER A 1 312 ? 7.598 50.469 26.312 1 20.06 312 SER A C 1
ATOM 2378 O O . SER A 1 312 ? 7.121 49.344 26.078 1 20.06 312 SER A O 1
ATOM 2380 N N . GLN A 1 313 ? 8.805 50.469 27.047 1 18.7 313 GLN A N 1
ATOM 2381 C CA . GLN A 1 313 ? 9.766 49.719 27.844 1 18.7 313 GLN A CA 1
ATOM 2382 C C . GLN A 1 313 ? 9.117 49.156 29.109 1 18.7 313 GLN A C 1
ATOM 2384 O O . GLN A 1 313 ? 9.688 48.281 29.781 1 18.7 313 GLN A O 1
ATOM 2389 N N . SER A 1 314 ? 7.961 49.562 29.672 1 18.72 314 SER A N 1
ATOM 2390 C CA . SER A 1 314 ? 8.039 49.406 31.125 1 18.72 314 SER A CA 1
ATOM 2391 C C . SER A 1 314 ? 7.836 47.969 31.547 1 18.72 314 SER A C 1
ATOM 2393 O O . SER A 1 314 ? 7.039 47.25 30.969 1 18.72 314 SER A O 1
ATOM 2395 N N . GLN A 1 315 ? 8.836 47.344 32.312 1 18.95 315 GLN A N 1
ATOM 2396 C CA . GLN A 1 315 ? 9.188 46.031 32.875 1 18.95 315 GLN A CA 1
ATOM 2397 C C . GLN A 1 315 ? 8.195 45.625 33.969 1 18.95 315 GLN A C 1
ATOM 2399 O O . GLN A 1 315 ? 8.289 44.531 34.531 1 18.95 315 GLN A O 1
ATOM 2404 N N . PRO A 1 316 ? 6.859 45.688 33.906 1 18.67 316 PRO A N 1
ATOM 2405 C CA . PRO A 1 316 ? 6.367 45.562 35.281 1 18.67 316 PRO A CA 1
ATOM 2406 C C . PRO A 1 316 ? 6.586 44.156 35.844 1 18.67 316 PRO A C 1
ATOM 2408 O O . PRO A 1 316 ? 6.684 43.188 35.094 1 18.67 316 PRO A O 1
ATOM 2411 N N . PRO A 1 317 ? 7.062 43.969 37.156 1 19.77 317 PRO A N 1
ATOM 2412 C CA . PRO A 1 317 ? 7.504 42.844 38 1 19.77 317 PRO A CA 1
ATOM 2413 C C . PRO A 1 317 ? 6.371 41.906 38.344 1 19.77 317 PRO A C 1
ATOM 2415 O O . PRO A 1 317 ? 5.367 42.312 38.938 1 19.77 317 PRO A O 1
ATOM 2418 N N . SER A 1 318 ? 5.879 41.188 37.375 1 17.78 318 SER A N 1
ATOM 2419 C CA . SER A 1 318 ? 4.688 40.406 37.719 1 17.78 318 SER A CA 1
ATOM 2420 C C . SER A 1 318 ? 4.941 39.5 38.906 1 17.78 318 SER A C 1
ATOM 2422 O O . SER A 1 318 ? 5.957 38.812 38.938 1 17.78 318 SER A O 1
ATOM 2424 N N . LEU A 1 319 ? 4.27 39.812 40 1 16.73 319 LEU A N 1
ATOM 2425 C CA . LEU A 1 319 ? 4.125 39.281 41.344 1 16.73 319 LEU A CA 1
ATOM 2426 C C . LEU A 1 319 ? 3.705 37.844 41.312 1 16.73 319 LEU A C 1
ATOM 2428 O O . LEU A 1 319 ? 3.117 37.375 40.344 1 16.73 319 LEU A O 1
ATOM 2432 N N . ASN A 1 320 ? 4.125 37.031 42.312 1 16.89 320 ASN A N 1
ATOM 2433 C CA . ASN A 1 320 ? 4.359 35.656 42.812 1 16.89 320 ASN A CA 1
ATOM 2434 C C . ASN A 1 320 ? 3.051 34.969 43.156 1 16.89 320 ASN A C 1
ATOM 2436 O O . ASN A 1 320 ? 3.037 33.75 43.406 1 16.89 320 ASN A O 1
ATOM 2440 N N . PRO A 1 321 ? 1.781 35.375 42.781 1 16.47 321 PRO A N 1
ATOM 2441 C CA . PRO A 1 321 ? 0.967 34.938 43.906 1 16.47 321 PRO A CA 1
ATOM 2442 C C . PRO A 1 321 ? 0.88 33.406 44 1 16.47 321 PRO A C 1
ATOM 2444 O O . PRO A 1 321 ? 1.068 32.719 43 1 16.47 321 PRO A O 1
ATOM 2447 N N . ALA A 1 322 ? 0.746 32.781 45.25 1 17.05 322 ALA A N 1
ATOM 2448 C CA . ALA A 1 322 ? 0.919 31.625 46.125 1 17.05 322 ALA A CA 1
ATOM 2449 C C . ALA A 1 322 ? -0.236 30.641 45.938 1 17.05 322 ALA A C 1
ATOM 2451 O O . ALA A 1 322 ? -0.101 29.453 46.25 1 17.05 322 ALA A O 1
ATOM 2452 N N . PHE A 1 323 ? -1.376 30.844 45.219 1 16.3 323 PHE A N 1
ATOM 2453 C CA . PHE A 1 323 ? -2.477 30.25 45.969 1 16.3 323 PHE A CA 1
ATOM 2454 C C . PHE A 1 323 ? -2.354 28.734 46 1 16.3 323 PHE A C 1
ATOM 2456 O O . PHE A 1 323 ? -1.812 28.125 45.062 1 16.3 323 PHE A O 1
ATOM 2463 N N . GLN A 1 324 ? -2.787 28.094 47.125 1 16.66 324 GLN A N 1
ATOM 2464 C CA . GLN A 1 324 ? -2.797 26.984 48.062 1 16.66 324 GLN A CA 1
ATOM 2465 C C . GLN A 1 324 ? -3.758 25.875 47.625 1 16.66 324 GLN A C 1
ATOM 2467 O O . GLN A 1 324 ? -4.949 25.938 47.938 1 16.66 324 GLN A O 1
ATOM 2472 N N . ILE A 1 325 ? -3.936 25.562 46.406 1 16.64 325 ILE A N 1
ATOM 2473 C CA . ILE A 1 325 ? -5.113 24.719 46.281 1 16.64 325 ILE A CA 1
ATOM 2474 C C . ILE A 1 325 ? -4.906 23.422 47.062 1 16.64 325 ILE A C 1
ATOM 2476 O O . ILE A 1 325 ? -3.904 22.719 46.875 1 16.64 325 ILE A O 1
ATOM 2480 N N . THR A 1 326 ? -5.777 23.188 48.031 1 15.73 326 THR A N 1
ATOM 2481 C CA . THR A 1 326 ? -6.012 22.266 49.125 1 15.73 326 THR A CA 1
ATOM 2482 C C . THR A 1 326 ? -6.234 20.859 48.594 1 15.73 326 THR A C 1
ATOM 2484 O O . THR A 1 326 ? -6.637 20.656 47.438 1 15.73 326 THR A O 1
ATOM 2487 N N . GLU A 1 327 ? -6.23 19.812 49.562 1 16.17 327 GLU A N 1
ATOM 2488 C CA . GLU A 1 327 ? -5.855 18.469 49.969 1 16.17 327 GLU A CA 1
ATOM 2489 C C . GLU A 1 327 ? -6.973 17.469 49.688 1 16.17 327 GLU A C 1
ATOM 2491 O O . GLU A 1 327 ? -6.711 16.312 49.344 1 16.17 327 GLU A O 1
ATOM 2496 N N . VAL A 1 328 ? -8.273 17.828 49.438 1 15.66 328 VAL A N 1
ATOM 2497 C CA . VAL A 1 328 ? -9.047 16.984 50.375 1 15.66 328 VAL A CA 1
ATOM 2498 C C . VAL A 1 328 ? -8.977 15.531 49.906 1 15.66 328 VAL A C 1
ATOM 2500 O O . VAL A 1 328 ? -8.68 15.242 48.75 1 15.66 328 VAL A O 1
ATOM 2503 N N . LYS A 1 329 ? -9.961 14.531 50.594 1 15.47 329 LYS A N 1
ATOM 2504 C CA . LYS A 1 329 ? -10.039 13.453 51.562 1 15.47 329 LYS A CA 1
ATOM 2505 C C . LYS A 1 329 ? -10.43 12.133 50.906 1 15.47 329 LYS A C 1
ATOM 2507 O O . LYS A 1 329 ? -9.766 11.117 51.094 1 15.47 329 LYS A O 1
ATOM 2512 N N . SER A 1 330 ? -11.727 11.781 50.531 1 15.17 330 SER A N 1
ATOM 2513 C CA . SER A 1 330 ? -12.445 10.781 51.312 1 15.17 330 SER A CA 1
ATOM 2514 C C . SER A 1 330 ? -12.234 9.383 50.75 1 15.17 330 SER A C 1
ATOM 2516 O O . SER A 1 330 ? -11.805 9.219 49.625 1 15.17 330 SER A O 1
ATOM 2518 N N . ASP A 1 331 ? -13.336 8.391 50.906 1 15.09 331 ASP A N 1
ATOM 2519 C CA . ASP A 1 331 ? -13.656 7.219 51.719 1 15.09 331 ASP A CA 1
ATOM 2520 C C . ASP A 1 331 ? -13.539 5.934 50.906 1 15.09 331 ASP A C 1
ATOM 2522 O O . ASP A 1 331 ? -13.523 5.977 49.656 1 15.09 331 ASP A O 1
ATOM 2526 N N . SER A 1 332 ? -14.273 4.762 51.406 1 15.23 332 SER A N 1
ATOM 2527 C CA . SER A 1 332 ? -14.055 3.441 51.969 1 15.23 332 SER A CA 1
ATOM 2528 C C . SER A 1 332 ? -14.438 2.334 51 1 15.23 332 SER A C 1
ATOM 2530 O O . SER A 1 332 ? -13.703 1.354 50.844 1 15.23 332 SER A O 1
ATOM 2532 N N . ALA A 1 333 ? -15.75 2.18 50.531 1 15.12 333 ALA A N 1
ATOM 2533 C CA . ALA A 1 333 ? -16.391 0.958 51 1 15.12 333 ALA A CA 1
ATOM 2534 C C . ALA A 1 333 ? -15.945 -0.253 50.188 1 15.12 333 ALA A C 1
ATOM 2536 O O . ALA A 1 333 ? -15.43 -0.106 49.094 1 15.12 333 ALA A O 1
ATOM 2537 N N . LYS A 1 334 ? -16.891 -1.482 50.156 1 15.41 334 LYS A N 1
ATOM 2538 C CA . LYS A 1 334 ? -16.906 -2.809 50.75 1 15.41 334 LYS A CA 1
ATOM 2539 C C . LYS A 1 334 ? -16.562 -3.887 49.75 1 15.41 334 LYS A C 1
ATOM 2541 O O . LYS A 1 334 ? -16.25 -3.582 48.594 1 15.41 334 LYS A O 1
ATOM 2546 N N . PRO A 1 335 ? -17.594 -4.949 49.375 1 15.71 335 PRO A N 1
ATOM 2547 C CA . PRO A 1 335 ? -17.516 -6.34 49.812 1 15.71 335 PRO A CA 1
ATOM 2548 C C . PRO A 1 335 ? -17.031 -7.289 48.719 1 15.71 335 PRO A C 1
ATOM 2550 O O . PRO A 1 335 ? -16.891 -6.883 47.562 1 15.71 335 PRO A O 1
ATOM 2553 N N . ASP A 1 336 ? -17.953 -8.297 48.25 1 15.49 336 ASP A N 1
ATOM 2554 C CA . ASP A 1 336 ? -18.031 -9.719 48.562 1 15.49 336 ASP A CA 1
ATOM 2555 C C . ASP A 1 336 ? -17.531 -10.562 47.406 1 15.49 336 ASP A C 1
ATOM 2557 O O . ASP A 1 336 ? -17.438 -10.078 46.281 1 15.49 336 ASP A O 1
ATOM 2561 N N . VAL A 1 337 ? -18.062 -11.898 47.312 1 15.5 337 VAL A N 1
ATOM 2562 C CA . VAL A 1 337 ? -17.531 -13.25 47.406 1 15.5 337 VAL A CA 1
ATOM 2563 C C . VAL A 1 337 ? -17.375 -13.836 46 1 15.5 337 VAL A C 1
ATOM 2565 O O . VAL A 1 337 ? -17.922 -13.305 45.031 1 15.5 337 VAL A O 1
ATOM 2568 N N . LYS A 1 338 ? -17.812 -15.242 45.781 1 15.62 338 LYS A N 1
ATOM 2569 C CA . LYS A 1 338 ? -17.062 -16.484 45.688 1 15.62 338 LYS A CA 1
ATOM 2570 C C . LYS A 1 338 ? -17.125 -17.047 44.25 1 15.62 338 LYS A C 1
ATOM 2572 O O . LYS A 1 338 ? -16.078 -17.328 43.656 1 15.62 338 LYS A O 1
ATOM 2577 N N . PRO A 1 339 ? -18.156 -18.062 43.812 1 15.98 339 PRO A N 1
ATOM 2578 C CA . PRO A 1 339 ? -17.797 -19.484 43.688 1 15.98 339 PRO A CA 1
ATOM 2579 C C . PRO A 1 339 ? -17.547 -19.922 42.25 1 15.98 339 PRO A C 1
ATOM 2581 O O . PRO A 1 339 ? -17.766 -19.141 41.312 1 15.98 339 PRO A O 1
ATOM 2584 N N . GLU A 1 340 ? -18.219 -21.188 41.719 1 16.48 340 GLU A N 1
ATOM 2585 C CA . GLU A 1 340 ? -17.938 -22.594 41.469 1 16.48 340 GLU A CA 1
ATOM 2586 C C . GLU A 1 340 ? -18.188 -22.938 40 1 16.48 340 GLU A C 1
ATOM 2588 O O . GLU A 1 340 ? -19.344 -22.922 39.531 1 16.48 340 GLU A O 1
ATOM 2593 N N . VAL A 1 341 ? -17.516 -22.562 39 1 15.56 341 VAL A N 1
ATOM 2594 C CA . VAL A 1 341 ? -18.047 -22.719 37.656 1 15.56 341 VAL A CA 1
ATOM 2595 C C . VAL A 1 341 ? -17.922 -24.172 37.188 1 15.56 341 VAL A C 1
ATOM 2597 O O . VAL A 1 341 ? -16.812 -24.656 36.969 1 15.56 341 VAL A O 1
ATOM 2600 N N . LYS A 1 342 ? -18.609 -25.094 37.594 1 16.09 342 LYS A N 1
ATOM 2601 C CA . LYS A 1 342 ? -18.359 -26.516 37.375 1 16.09 342 LYS A CA 1
ATOM 2602 C C . LYS A 1 342 ? -18.688 -26.906 35.938 1 16.09 342 LYS A C 1
ATOM 2604 O O . LYS A 1 342 ? -18.578 -28.062 35.562 1 16.09 342 LYS A O 1
ATOM 2609 N N . ALA A 1 343 ? -18.938 -26.188 34.844 1 15.23 343 ALA A N 1
ATOM 2610 C CA . ALA A 1 343 ? -19.938 -26.703 33.906 1 15.23 343 ALA A CA 1
ATOM 2611 C C . ALA A 1 343 ? -19.406 -27.875 33.125 1 15.23 343 ALA A C 1
ATOM 2613 O O . ALA A 1 343 ? -18.266 -27.844 32.656 1 15.23 343 ALA A O 1
ATOM 2614 N N . SER A 1 344 ? -19.953 -29.234 33.25 1 16.7 344 SER A N 1
ATOM 2615 C CA . SER A 1 344 ? -19.812 -30.641 32.875 1 16.7 344 SER A CA 1
ATOM 2616 C C . SER A 1 344 ? -20.141 -30.859 31.406 1 16.7 344 SER A C 1
ATOM 2618 O O . SER A 1 344 ? -21.266 -30.609 30.969 1 16.7 344 SER A O 1
ATOM 2620 N N . PHE A 1 345 ? -19.344 -30.594 30.375 1 15.91 345 PHE A N 1
ATOM 2621 C CA . PHE A 1 345 ? -19.75 -30.578 28.984 1 15.91 345 PHE A CA 1
ATOM 2622 C C . PHE A 1 345 ? -19.922 -32 28.453 1 15.91 345 PHE A C 1
ATOM 2624 O O . PHE A 1 345 ? -18.938 -32.656 28.109 1 15.91 345 PHE A O 1
ATOM 2631 N N . PRO A 1 346 ? -20.859 -32.844 28.859 1 16.44 346 PRO A N 1
ATOM 2632 C CA . PRO A 1 346 ? -20.766 -34.281 28.531 1 16.44 346 PRO A CA 1
ATOM 2633 C C . PRO A 1 346 ? -21.094 -34.562 27.062 1 16.44 346 PRO A C 1
ATOM 2635 O O . PRO A 1 346 ? -20.781 -35.625 26.562 1 16.44 346 PRO A O 1
ATOM 2638 N N . ALA A 1 347 ? -21.453 -33.688 26.156 1 15.96 347 ALA A N 1
ATOM 2639 C CA . ALA A 1 347 ? -22.531 -34.156 25.312 1 15.96 347 ALA A CA 1
ATOM 2640 C C . ALA A 1 347 ? -22.094 -35.375 24.5 1 15.96 347 ALA A C 1
ATOM 2642 O O . ALA A 1 347 ? -20.906 -35.562 24.219 1 15.96 347 ALA A O 1
ATOM 2643 N N . THR A 1 348 ? -23.094 -36.219 24.031 1 16.5 348 THR A N 1
ATOM 2644 C CA . THR A 1 348 ? -23.578 -37.531 23.641 1 16.5 348 THR A CA 1
ATOM 2645 C C . THR A 1 348 ? -23.219 -37.844 22.203 1 16.5 348 THR A C 1
ATOM 2647 O O . THR A 1 348 ? -23.031 -36.938 21.391 1 16.5 348 THR A O 1
ATOM 2650 N N . GLN A 1 349 ? -23.109 -39.125 21.703 1 17.09 349 GLN A N 1
ATOM 2651 C CA . GLN A 1 349 ? -22.578 -40.188 20.828 1 17.09 349 GLN A CA 1
ATOM 2652 C C . GLN A 1 349 ? -23.359 -40.219 19.516 1 17.09 349 GLN A C 1
ATOM 2654 O O . GLN A 1 349 ? -22.906 -40.812 18.531 1 17.09 349 GLN A O 1
ATOM 2659 N N . GLU A 1 350 ? -24.516 -39.469 19.219 1 17.06 350 GLU A N 1
ATOM 2660 C CA . GLU A 1 350 ? -25.484 -40.312 18.516 1 17.06 350 GLU A CA 1
ATOM 2661 C C . GLU A 1 350 ? -25.016 -40.594 17.078 1 17.06 350 GLU A C 1
ATOM 2663 O O . GLU A 1 350 ? -24.266 -39.812 16.5 1 17.06 350 GLU A O 1
ATOM 2668 N N . HIS A 1 351 ? -25.297 -41.812 16.516 1 18.27 351 HIS A N 1
ATOM 2669 C CA . HIS A 1 351 ? -25.047 -42.812 15.484 1 18.27 351 HIS A CA 1
ATOM 2670 C C . HIS A 1 351 ? -25.75 -42.469 14.18 1 18.27 351 HIS A C 1
ATOM 2672 O O . HIS A 1 351 ? -25.766 -43.25 13.234 1 18.27 351 HIS A O 1
ATOM 2678 N N . LEU A 1 352 ? -25.797 -41.219 13.648 1 16.59 352 LEU A N 1
ATOM 2679 C CA . LEU A 1 352 ? -26.859 -41 12.672 1 16.59 352 LEU A CA 1
ATOM 2680 C C . LEU A 1 352 ? -26.562 -41.781 11.375 1 16.59 352 LEU A C 1
ATOM 2682 O O . LEU A 1 352 ? -25.547 -41.5 10.719 1 16.59 352 LEU A O 1
ATOM 2686 N N . THR A 1 353 ? -27.078 -43 11.18 1 17.33 353 THR A N 1
ATOM 2687 C CA . THR A 1 353 ? -26.922 -43.969 10.117 1 17.33 353 THR A CA 1
ATOM 2688 C C . THR A 1 353 ? -27.594 -43.5 8.836 1 17.33 353 THR A C 1
ATOM 2690 O O . THR A 1 353 ? -27.328 -44.031 7.754 1 17.33 353 THR A O 1
ATOM 2693 N N . ASP A 1 354 ? -28.438 -42.438 8.742 1 17 354 ASP A N 1
ATOM 2694 C CA . ASP A 1 354 ? -29.578 -42.719 7.875 1 17 354 ASP A CA 1
ATOM 2695 C C . ASP A 1 354 ? -29.156 -42.781 6.41 1 17 354 ASP A C 1
ATOM 2697 O O . ASP A 1 354 ? -28.281 -42 5.984 1 17 354 ASP A O 1
ATOM 2701 N N . GLN A 1 355 ? -29.594 -43.812 5.602 1 18.64 355 GLN A N 1
ATOM 2702 C CA . GLN A 1 355 ? -29.5 -44.5 4.312 1 18.64 355 GLN A CA 1
ATOM 2703 C C . GLN A 1 355 ? -30.219 -43.688 3.223 1 18.64 355 GLN A C 1
ATOM 2705 O O . GLN A 1 355 ? -30.25 -44.125 2.064 1 18.64 355 GLN A O 1
ATOM 2710 N N . GLY A 1 356 ? -30.641 -42.406 3.34 1 17.55 356 GLY A N 1
ATOM 2711 C CA . GLY A 1 356 ? -31.781 -42.125 2.494 1 17.55 356 GLY A CA 1
ATOM 2712 C C . GLY A 1 356 ? -31.469 -42.188 1.013 1 17.55 356 GLY A C 1
ATOM 2713 O O . GLY A 1 356 ? -30.344 -41.875 0.604 1 17.55 356 GLY A O 1
ATOM 2714 N N . SER A 1 357 ? -32.156 -43.031 0.205 1 20.17 357 SER A N 1
ATOM 2715 C CA . SER A 1 357 ? -32.312 -43.469 -1.177 1 20.17 357 SER A CA 1
ATOM 2716 C C . SER A 1 357 ? -32.844 -42.344 -2.062 1 20.17 357 SER A C 1
ATOM 2718 O O . SER A 1 357 ? -34 -41.938 -1.919 1 20.17 357 SER A O 1
ATOM 2720 N N . ALA A 1 358 ? -32.188 -41.25 -2.314 1 19.06 358 ALA A N 1
ATOM 2721 C CA . ALA A 1 358 ? -32.844 -40.094 -2.934 1 19.06 358 ALA A CA 1
ATOM 2722 C C . ALA A 1 358 ? -33.219 -40.406 -4.375 1 19.06 358 ALA A C 1
ATOM 2724 O O . ALA A 1 358 ? -32.406 -40.844 -5.176 1 19.06 358 ALA A O 1
ATOM 2725 N N . SER A 1 359 ? -34.531 -40.875 -4.523 1 20.25 359 SER A N 1
ATOM 2726 C CA . SER A 1 359 ? -35.219 -41.188 -5.773 1 20.25 359 SER A CA 1
ATOM 2727 C C . SER A 1 359 ? -35.25 -40 -6.719 1 20.25 359 SER A C 1
ATOM 2729 O O . SER A 1 359 ? -35.25 -38.844 -6.27 1 20.25 359 SER A O 1
ATOM 2731 N N . PRO A 1 360 ? -35 -40.156 -8.039 1 20.97 360 PRO A N 1
ATOM 2732 C CA . PRO A 1 360 ? -34.844 -39.219 -9.141 1 20.97 360 PRO A CA 1
ATOM 2733 C C . PRO A 1 360 ? -36.156 -38.5 -9.492 1 20.97 360 PRO A C 1
ATOM 2735 O O . PRO A 1 360 ? -37.125 -39.156 -9.891 1 20.97 360 PRO A O 1
ATOM 2738 N N . VAL A 1 361 ? -36.781 -37.688 -8.578 1 19.56 361 VAL A N 1
ATOM 2739 C CA . VAL A 1 361 ? -38.156 -37.25 -8.867 1 19.56 361 VAL A CA 1
ATOM 2740 C C . VAL A 1 361 ? -38.156 -36.406 -10.148 1 19.56 361 VAL A C 1
ATOM 2742 O O . VAL A 1 361 ? -37.219 -35.656 -10.398 1 19.56 361 VAL A O 1
ATOM 2745 N N . GLU A 1 362 ? -38.906 -36.875 -11.188 1 21.75 362 GLU A N 1
ATOM 2746 C CA . GLU A 1 362 ? -39.344 -36.438 -12.508 1 21.75 362 GLU A CA 1
ATOM 2747 C C . GLU A 1 362 ? -40.188 -35.156 -12.406 1 21.75 362 GLU A C 1
ATOM 2749 O O . GLU A 1 362 ? -41.375 -35.219 -12.055 1 21.75 362 GLU A O 1
ATOM 2754 N N . GLY A 1 363 ? -39.844 -34.094 -11.656 1 20.09 363 GLY A N 1
ATOM 2755 C CA . GLY A 1 363 ? -40.844 -33.094 -11.328 1 20.09 363 GLY A CA 1
ATOM 2756 C C . GLY A 1 363 ? -41.406 -32.375 -12.547 1 20.09 363 GLY A C 1
ATOM 2757 O O . GLY A 1 363 ? -40.656 -32.125 -13.508 1 20.09 363 GLY A O 1
ATOM 2758 N N . SER A 1 364 ? -42.688 -32.625 -12.883 1 21.61 364 SER A N 1
ATOM 2759 C CA . SER A 1 364 ? -43.594 -32.031 -13.836 1 21.61 364 SER A CA 1
ATOM 2760 C C . SER A 1 364 ? -43.656 -30.516 -13.656 1 21.61 364 SER A C 1
ATOM 2762 O O . SER A 1 364 ? -43.688 -30.016 -12.523 1 21.61 364 SER A O 1
ATOM 2764 N N . ALA A 1 365 ? -43.219 -29.703 -14.586 1 23.39 365 ALA A N 1
ATOM 2765 C CA . ALA A 1 365 ? -43.062 -28.25 -14.734 1 23.39 365 ALA A CA 1
ATOM 2766 C C . ALA A 1 365 ? -44.406 -27.547 -14.625 1 23.39 365 ALA A C 1
ATOM 2768 O O . ALA A 1 365 ? -45.156 -27.469 -15.602 1 23.39 365 ALA A O 1
ATOM 2769 N N . SER A 1 366 ? -45.312 -27.953 -13.594 1 24.48 366 SER A N 1
ATOM 2770 C CA . SER A 1 366 ? -46.562 -27.219 -13.617 1 24.48 366 SER A CA 1
ATOM 2771 C C . SER A 1 366 ? -46.344 -25.703 -13.578 1 24.48 366 SER A C 1
ATOM 2773 O O . SER A 1 366 ? -45.375 -25.234 -12.945 1 24.48 366 SER A O 1
ATOM 2775 N N . CYS A 1 367 ? -46.844 -24.938 -14.555 1 28.16 367 CYS A N 1
ATOM 2776 C CA . CYS A 1 367 ? -46.938 -23.516 -14.859 1 28.16 367 CYS A CA 1
ATOM 2777 C C . CYS A 1 367 ? -47.5 -22.734 -13.672 1 28.16 367 CYS A C 1
ATOM 2779 O O . CYS A 1 367 ? -48.719 -22.609 -13.516 1 28.16 367 CYS A O 1
ATOM 2781 N N . GLY A 1 368 ? -47.156 -23.141 -12.414 1 28.41 368 GLY A N 1
ATOM 2782 C CA . GLY A 1 368 ? -47.844 -22.547 -11.281 1 28.41 368 GLY A CA 1
ATOM 2783 C C . GLY A 1 368 ? -47.812 -21.031 -11.289 1 28.41 368 GLY A C 1
ATOM 2784 O O . GLY A 1 368 ? -47 -20.422 -11.984 1 28.41 368 GLY A O 1
ATOM 2785 N N . LEU A 1 369 ? -48.938 -20.375 -10.836 1 32.47 369 LEU A N 1
ATOM 2786 C CA . LEU A 1 369 ? -49.312 -19 -10.547 1 32.47 369 LEU A CA 1
ATOM 2787 C C . LEU A 1 369 ? -48.188 -18.266 -9.859 1 32.47 369 LEU A C 1
ATOM 2789 O O . LEU A 1 369 ? -47.562 -18.781 -8.93 1 32.47 369 LEU A O 1
ATOM 2793 N N . ALA A 1 370 ? -47.5 -17.422 -10.523 1 38.88 370 ALA A N 1
ATOM 2794 C CA . ALA A 1 370 ? -46.469 -16.5 -10.055 1 38.88 370 ALA A CA 1
ATOM 2795 C C . ALA A 1 370 ? -46.812 -15.953 -8.672 1 38.88 370 ALA A C 1
ATOM 2797 O O . ALA A 1 370 ? -47.781 -15.203 -8.516 1 38.88 370 ALA A O 1
ATOM 2798 N N . THR A 1 371 ? -46.812 -16.688 -7.609 1 45.19 371 THR A N 1
ATOM 2799 C CA . THR A 1 371 ? -47.062 -16.219 -6.258 1 45.19 371 THR A CA 1
ATOM 2800 C C . THR A 1 371 ? -46.281 -14.938 -5.98 1 45.19 371 THR A C 1
ATOM 2802 O O . THR A 1 371 ? -45.094 -14.867 -6.285 1 45.19 371 THR A O 1
ATOM 2805 N N . PRO A 1 372 ? -46.906 -13.773 -5.777 1 56.41 372 PRO A N 1
ATOM 2806 C CA . PRO A 1 372 ? -46.281 -12.484 -5.484 1 56.41 372 PRO A CA 1
ATOM 2807 C C . PRO A 1 372 ? -45.219 -12.586 -4.398 1 56.41 372 PRO A C 1
ATOM 2809 O O . PRO A 1 372 ? -45.312 -13.453 -3.525 1 56.41 372 PRO A O 1
ATOM 2812 N N . ALA A 1 373 ? -44.031 -12.055 -4.625 1 66.19 373 ALA A N 1
ATOM 2813 C CA . ALA A 1 373 ? -42.969 -12 -3.643 1 66.19 373 ALA A CA 1
ATOM 2814 C C . ALA A 1 373 ? -43.5 -11.562 -2.277 1 66.19 373 ALA A C 1
ATOM 2816 O O . ALA A 1 373 ? -44.375 -10.703 -2.193 1 66.19 373 ALA A O 1
ATOM 2817 N N . PRO A 1 374 ? -43.156 -12.336 -1.227 1 77.56 374 PRO A N 1
ATOM 2818 C CA . PRO A 1 374 ? -43.594 -11.977 0.116 1 77.56 374 PRO A CA 1
ATOM 2819 C C . PRO A 1 374 ? -43.25 -10.539 0.496 1 77.56 374 PRO A C 1
ATOM 2821 O O . PRO A 1 374 ? -42.219 -10.023 0.081 1 77.56 374 PRO A O 1
ATOM 2824 N N . LYS A 1 375 ? -44.188 -9.867 1.181 1 78 375 LYS A N 1
ATOM 2825 C CA . LYS A 1 375 ? -44.031 -8.453 1.497 1 78 375 LYS A CA 1
ATOM 2826 C C . LYS A 1 375 ? -43.562 -8.258 2.934 1 78 375 LYS A C 1
ATOM 2828 O O . LYS A 1 375 ? -42.906 -7.258 3.248 1 78 375 LYS A O 1
ATOM 2833 N N . THR A 1 376 ? -43.812 -9.344 3.779 1 88.25 376 THR A N 1
ATOM 2834 C CA . THR A 1 376 ? -43.438 -9.195 5.184 1 88.25 376 THR A CA 1
ATOM 2835 C C . THR A 1 376 ? -42.406 -10.25 5.582 1 88.25 376 THR A C 1
ATOM 2837 O O . THR A 1 376 ? -42.281 -11.289 4.934 1 88.25 376 THR A O 1
ATOM 2840 N N . ARG A 1 377 ? -41.719 -9.93 6.652 1 93.19 377 ARG A N 1
ATOM 2841 C CA . ARG A 1 377 ? -40.719 -10.859 7.164 1 93.19 377 ARG A CA 1
ATOM 2842 C C . ARG A 1 377 ? -41.344 -12.172 7.605 1 93.19 377 ARG A C 1
ATOM 2844 O O . ARG A 1 377 ? -40.781 -13.242 7.391 1 93.19 377 ARG A O 1
ATOM 2851 N N . GLU A 1 378 ? -42.594 -12.102 8.164 1 90.12 378 GLU A N 1
ATOM 2852 C CA . GLU A 1 378 ? -43.312 -13.281 8.625 1 90.12 378 GLU A CA 1
ATOM 2853 C C . GLU A 1 378 ? -43.625 -14.227 7.469 1 90.12 378 GLU A C 1
ATOM 2855 O O . GLU A 1 378 ? -43.531 -15.445 7.613 1 90.12 378 GLU A O 1
ATOM 2860 N N . GLU A 1 379 ? -43.969 -13.688 6.395 1 91.06 379 GLU A N 1
ATOM 2861 C CA . GLU A 1 379 ? -44.281 -14.492 5.211 1 91.06 379 GLU A CA 1
ATOM 2862 C C . GLU A 1 379 ? -43.031 -15.156 4.66 1 91.06 379 GLU A C 1
ATOM 2864 O O . GLU A 1 379 ? -43.062 -16.312 4.23 1 91.06 379 GLU A O 1
ATOM 2869 N N . MET A 1 380 ? -42 -14.43 4.73 1 92.62 380 MET A N 1
ATOM 2870 C CA . MET A 1 380 ? -40.719 -14.953 4.211 1 92.62 380 MET A CA 1
ATOM 2871 C C . MET A 1 380 ? -40.219 -16.094 5.082 1 92.62 380 MET A C 1
ATOM 2873 O O . MET A 1 380 ? -39.625 -17.047 4.578 1 92.62 380 MET A O 1
ATOM 2877 N N . LEU A 1 381 ? -40.469 -15.961 6.363 1 93.62 381 LEU A N 1
ATOM 2878 C CA . LEU A 1 381 ? -39.969 -16.953 7.32 1 93.62 381 LEU A CA 1
ATOM 2879 C C . LEU A 1 381 ? -40.625 -18.312 7.082 1 93.62 381 LEU A C 1
ATOM 2881 O O . LEU A 1 381 ? -40.125 -19.328 7.551 1 93.62 381 LEU A O 1
ATOM 2885 N N . LYS A 1 382 ? -41.688 -18.359 6.328 1 92.19 382 LYS A N 1
ATOM 2886 C CA . LYS A 1 382 ? -42.344 -19.625 5.973 1 92.19 382 LYS A CA 1
ATOM 2887 C C . LYS A 1 382 ? -41.469 -20.422 5.008 1 92.19 382 LYS A C 1
ATOM 2889 O O . LYS A 1 382 ? -41.625 -21.641 4.895 1 92.19 382 LYS A O 1
ATOM 2894 N N . PHE A 1 383 ? -40.594 -19.75 4.375 1 94.12 383 PHE A N 1
ATOM 2895 C CA . PHE A 1 383 ? -39.719 -20.406 3.395 1 94.12 383 PHE A CA 1
ATOM 2896 C C . PHE A 1 383 ? -38.281 -20.484 3.902 1 94.12 383 PHE A C 1
ATOM 2898 O O . PHE A 1 383 ? -37.344 -20.453 3.115 1 94.12 383 PHE A O 1
ATOM 2905 N N . ARG A 1 384 ? -38.188 -20.609 5.195 1 94.06 384 ARG A N 1
ATOM 2906 C CA . ARG A 1 384 ? -36.844 -20.656 5.785 1 94.06 384 ARG A CA 1
ATOM 2907 C C . ARG A 1 384 ? -36.094 -21.891 5.344 1 94.06 384 ARG A C 1
ATOM 2909 O O . ARG A 1 384 ? -36.656 -22.984 5.289 1 94.06 384 ARG A O 1
ATOM 2916 N N . THR A 1 385 ? -34.875 -21.672 4.906 1 93.81 385 THR A N 1
ATOM 2917 C CA . THR A 1 385 ? -34 -22.766 4.473 1 93.81 385 THR A CA 1
ATOM 2918 C C . THR A 1 385 ? -32.75 -22.812 5.336 1 93.81 385 THR A C 1
ATOM 2920 O O . THR A 1 385 ? -32.188 -21.781 5.676 1 93.81 385 THR A O 1
ATOM 2923 N N . GLU A 1 386 ? -32.375 -24.031 5.695 1 92.5 386 GLU A N 1
ATOM 2924 C CA . GLU A 1 386 ? -31.156 -24.219 6.465 1 92.5 386 GLU A CA 1
ATOM 2925 C C . GLU A 1 386 ? -29.969 -24.422 5.547 1 92.5 386 GLU A C 1
ATOM 2927 O O . GLU A 1 386 ? -29.922 -25.375 4.762 1 92.5 386 GLU A O 1
ATOM 2932 N N . LEU A 1 387 ? -29.094 -23.5 5.668 1 95.94 387 LEU A N 1
ATOM 2933 C CA . LEU A 1 387 ? -27.922 -23.531 4.816 1 95.94 387 LEU A CA 1
ATOM 2934 C C . LEU A 1 387 ? -26.656 -23.75 5.648 1 95.94 387 LEU A C 1
ATOM 2936 O O . LEU A 1 387 ? -26.609 -23.375 6.82 1 95.94 387 LEU A O 1
ATOM 2940 N N . THR A 1 388 ? -25.672 -24.453 5.023 1 97.56 388 THR A N 1
ATOM 2941 C CA . THR A 1 388 ? -24.344 -24.625 5.602 1 97.56 388 THR A CA 1
ATOM 2942 C C . THR A 1 388 ? -23.266 -24.297 4.578 1 97.56 388 THR A C 1
ATOM 2944 O O . THR A 1 388 ? -23.438 -24.531 3.383 1 97.56 388 THR A O 1
ATOM 2947 N N . LEU A 1 389 ? -22.203 -23.797 5.066 1 98 389 LEU A N 1
ATOM 2948 C CA . LEU A 1 389 ? -21.094 -23.453 4.195 1 98 389 LEU A CA 1
ATOM 2949 C C . LEU A 1 389 ? -20.328 -24.719 3.781 1 98 389 LEU A C 1
ATOM 2951 O O . LEU A 1 389 ? -20.078 -25.594 4.609 1 98 389 LEU A O 1
ATOM 2955 N N . ASP A 1 390 ? -19.969 -24.781 2.557 1 97.56 390 ASP A N 1
ATOM 2956 C CA . ASP A 1 390 ? -19.25 -25.938 2.014 1 97.56 390 ASP A CA 1
ATOM 2957 C C . ASP A 1 390 ? -17.75 -25.797 2.227 1 97.56 390 ASP A C 1
ATOM 2959 O O . ASP A 1 390 ? -17.094 -24.953 1.598 1 97.56 390 ASP A O 1
ATOM 2963 N N . PRO A 1 391 ? -17.125 -26.641 2.992 1 96.62 391 PRO A N 1
ATOM 2964 C CA . PRO A 1 391 ? -15.688 -26.547 3.229 1 96.62 391 PRO A CA 1
ATOM 2965 C C . PRO A 1 391 ? -14.859 -26.781 1.963 1 96.62 391 PRO A C 1
ATOM 2967 O O . PRO A 1 391 ? -13.742 -26.297 1.851 1 96.62 391 PRO A O 1
ATOM 2970 N N . ASN A 1 392 ? -15.414 -27.484 1.052 1 96.12 392 ASN A N 1
ATOM 2971 C CA . ASN A 1 392 ? -14.688 -27.781 -0.178 1 96.12 392 ASN A CA 1
ATOM 2972 C C . ASN A 1 392 ? -14.609 -26.578 -1.101 1 96.12 392 ASN A C 1
ATOM 2974 O O . ASN A 1 392 ? -13.766 -26.531 -2 1 96.12 392 ASN A O 1
ATOM 2978 N N . SER A 1 393 ? -15.438 -25.625 -0.902 1 96.56 393 SER A N 1
ATOM 2979 C CA . SER A 1 393 ? -15.469 -24.453 -1.771 1 96.56 393 SER A CA 1
ATOM 2980 C C . SER A 1 393 ? -14.727 -23.281 -1.141 1 96.56 393 SER A C 1
ATOM 2982 O O . SER A 1 393 ? -14.406 -22.297 -1.821 1 96.56 393 SER A O 1
ATOM 2984 N N . ALA A 1 394 ? -14.422 -23.375 0.081 1 97.25 394 ALA A N 1
ATOM 2985 C CA . ALA A 1 394 ? -13.945 -22.219 0.853 1 97.25 394 ALA A CA 1
ATOM 2986 C C . ALA A 1 394 ? -12.523 -21.844 0.446 1 97.25 394 ALA A C 1
ATOM 2988 O O . ALA A 1 394 ? -11.648 -22.703 0.345 1 97.25 394 ALA A O 1
ATOM 2989 N N . PHE A 1 395 ? -12.344 -20.531 0.2 1 94.94 395 PHE A N 1
ATOM 2990 C CA . PHE A 1 395 ? -11 -20 0.069 1 94.94 395 PHE A CA 1
ATOM 2991 C C . PHE A 1 395 ? -10.141 -20.375 1.271 1 94.94 395 PHE A C 1
ATOM 2993 O O . PHE A 1 395 ? -10.641 -20.438 2.398 1 94.94 395 PHE A O 1
ATOM 3000 N N . ARG A 1 396 ? -8.883 -20.484 1.125 1 92.81 396 ARG A N 1
ATOM 3001 C CA . ARG A 1 396 ? -8.008 -21.125 2.107 1 92.81 396 ARG A CA 1
ATOM 3002 C C . ARG A 1 396 ? -7.875 -20.266 3.359 1 92.81 396 ARG A C 1
ATOM 3004 O O . ARG A 1 396 ? -7.547 -20.766 4.434 1 92.81 396 ARG A O 1
ATOM 3011 N N . GLN A 1 397 ? -8.055 -19.047 3.234 1 92.88 397 GLN A N 1
ATOM 3012 C CA . GLN A 1 397 ? -7.891 -18.172 4.395 1 92.88 397 GLN A CA 1
ATOM 3013 C C . GLN A 1 397 ? -9.227 -17.922 5.086 1 92.88 397 GLN A C 1
ATOM 3015 O O . GLN A 1 397 ? -9.312 -17.078 5.988 1 92.88 397 GLN A O 1
ATOM 3020 N N . ILE A 1 398 ? -10.234 -18.594 4.664 1 96.12 398 ILE A N 1
ATOM 3021 C CA . ILE A 1 398 ? -11.531 -18.484 5.328 1 96.12 398 ILE A CA 1
ATOM 3022 C C . ILE A 1 398 ? -11.711 -19.656 6.293 1 96.12 398 ILE A C 1
ATOM 3024 O O . ILE A 1 398 ? -11.703 -20.828 5.879 1 96.12 398 ILE A O 1
ATOM 3028 N N . ARG A 1 399 ? -11.906 -19.328 7.559 1 97.12 399 ARG A N 1
ATOM 3029 C CA . ARG A 1 399 ? -12.148 -20.328 8.578 1 97.12 399 ARG A CA 1
ATOM 3030 C C . ARG A 1 399 ? -13.641 -20.547 8.805 1 97.12 399 ARG A C 1
ATOM 3032 O O . ARG A 1 399 ? -14.383 -19.578 9.008 1 97.12 399 ARG A O 1
ATOM 3039 N N . LEU A 1 400 ? -14.062 -21.766 8.727 1 97.38 400 LEU A N 1
ATOM 3040 C CA . LEU A 1 400 ? -15.453 -22.109 8.984 1 97.38 400 LEU A CA 1
ATOM 3041 C C . LEU A 1 400 ? -15.641 -22.609 10.406 1 97.38 400 LEU A C 1
ATOM 3043 O O . LEU A 1 400 ? -14.812 -23.359 10.914 1 97.38 400 LEU A O 1
ATOM 3047 N N . SER A 1 401 ? -16.625 -22.031 11.062 1 96.88 401 SER A N 1
ATOM 3048 C CA . SER A 1 401 ? -16.906 -22.406 12.445 1 96.88 401 SER A CA 1
ATOM 3049 C C . SER A 1 401 ? -18.406 -22.5 12.695 1 96.88 401 SER A C 1
ATOM 3051 O O . SER A 1 401 ? -19.219 -22.359 11.773 1 96.88 401 SER A O 1
ATOM 3053 N N . ASP A 1 402 ? -18.859 -22.922 13.93 1 95.81 402 ASP A N 1
ATOM 3054 C CA . ASP A 1 402 ? -20.25 -23.016 14.367 1 95.81 402 ASP A CA 1
ATOM 3055 C C . ASP A 1 402 ? -21.047 -23.984 13.492 1 95.81 402 ASP A C 1
ATOM 3057 O O . ASP A 1 402 ? -22.109 -23.625 12.992 1 95.81 402 ASP A O 1
ATOM 3061 N N . GLY A 1 403 ? -20.484 -25.188 13.266 1 95.31 403 GLY A N 1
ATOM 3062 C CA . GLY A 1 403 ? -21.172 -26.172 12.43 1 95.31 403 GLY A CA 1
ATOM 3063 C C . GLY A 1 403 ? -21.328 -25.719 10.992 1 95.31 403 GLY A C 1
ATOM 3064 O O . GLY A 1 403 ? -22.375 -25.906 10.383 1 95.31 403 GLY A O 1
ATOM 3065 N N . TYR A 1 404 ? -20.406 -24.938 10.438 1 97.06 404 TYR A N 1
ATOM 3066 C CA . TYR A 1 404 ? -20.328 -24.438 9.07 1 97.06 404 TYR A CA 1
ATOM 3067 C C . TYR A 1 404 ? -21.406 -23.391 8.82 1 97.06 404 TYR A C 1
ATOM 3069 O O . TYR A 1 404 ? -21.969 -23.312 7.727 1 97.06 404 TYR A O 1
ATOM 3077 N N . ARG A 1 405 ? -21.688 -22.594 9.844 1 97.38 405 ARG A N 1
ATOM 3078 C CA . ARG A 1 405 ? -22.641 -21.484 9.672 1 97.38 405 ARG A CA 1
ATOM 3079 C C . ARG A 1 405 ? -21.938 -20.141 9.781 1 97.38 405 ARG A C 1
ATOM 3081 O O . ARG A 1 405 ? -22.547 -19.094 9.578 1 97.38 405 ARG A O 1
ATOM 3088 N N . LYS A 1 406 ? -20.719 -20.234 10.109 1 98.06 406 LYS A N 1
ATOM 3089 C CA . LYS A 1 406 ? -19.938 -19 10.242 1 98.06 406 LYS A CA 1
ATOM 3090 C C . LYS A 1 406 ? -18.641 -19.078 9.453 1 98.06 406 LYS A C 1
ATOM 3092 O O . LYS A 1 406 ? -17.922 -20.078 9.523 1 98.06 406 LYS A O 1
ATOM 3097 N N . ALA A 1 407 ? -18.406 -18.078 8.68 1 97.88 407 ALA A N 1
ATOM 3098 C CA . ALA A 1 407 ? -17.156 -17.922 7.93 1 97.88 407 ALA A CA 1
ATOM 3099 C C . ALA A 1 407 ? -16.391 -16.672 8.367 1 97.88 407 ALA A C 1
ATOM 3101 O O . ALA A 1 407 ? -16.969 -15.594 8.445 1 97.88 407 ALA A O 1
ATOM 3102 N N . THR A 1 408 ? -15.078 -16.828 8.711 1 96.88 408 THR A N 1
ATOM 3103 C CA . THR A 1 408 ? -14.242 -15.711 9.141 1 96.88 408 THR A CA 1
ATOM 3104 C C . THR A 1 408 ? -12.961 -15.641 8.312 1 96.88 408 THR A C 1
ATOM 3106 O O . THR A 1 408 ? -12.273 -16.656 8.141 1 96.88 408 THR A O 1
ATOM 3109 N N . LEU A 1 409 ? -12.695 -14.461 7.777 1 94.88 409 LEU A N 1
ATOM 3110 C CA . LEU A 1 409 ? -11.453 -14.273 7.035 1 94.88 409 LEU A CA 1
ATOM 3111 C C . LEU A 1 409 ? -10.266 -14.133 7.984 1 94.88 409 LEU A C 1
ATOM 3113 O O . LEU A 1 409 ? -10.258 -13.266 8.852 1 94.88 409 LEU A O 1
ATOM 3117 N N . CYS A 1 410 ? -9.266 -14.992 7.746 1 92.25 410 CYS A N 1
ATOM 3118 C CA . CYS A 1 410 ? -8.078 -15.008 8.594 1 92.25 410 CYS A CA 1
ATOM 3119 C C . CYS A 1 410 ? -6.824 -14.719 7.773 1 92.25 410 CYS A C 1
ATOM 3121 O O . CYS A 1 410 ? -6.848 -14.805 6.543 1 92.25 410 CYS A O 1
ATOM 3123 N N . ALA A 1 411 ? -5.781 -14.375 8.508 1 84.94 411 ALA A N 1
ATOM 3124 C CA . ALA A 1 411 ? -4.496 -14.141 7.852 1 84.94 411 ALA A CA 1
ATOM 3125 C C . ALA A 1 411 ? -3.816 -15.461 7.484 1 84.94 411 ALA A C 1
ATOM 3127 O O . ALA A 1 411 ? -3.207 -15.578 6.422 1 84.94 411 ALA A O 1
ATOM 3128 N N . GLU A 1 412 ? -4.113 -16.406 8.297 1 85.94 412 GLU A N 1
ATOM 3129 C CA . GLU A 1 412 ? -3.445 -17.703 8.125 1 85.94 412 GLU A CA 1
ATOM 3130 C C . GLU A 1 412 ? -4.254 -18.625 7.223 1 85.94 412 GLU A C 1
ATOM 3132 O O . GLU A 1 412 ? -5.484 -18.625 7.273 1 85.94 412 GLU A O 1
ATOM 3137 N N . SER A 1 413 ? -3.518 -19.328 6.488 1 88.88 413 SER A N 1
ATOM 3138 C CA . SER A 1 413 ? -4.156 -20.312 5.637 1 88.88 413 SER A CA 1
ATOM 3139 C C . SER A 1 413 ? -4.66 -21.5 6.453 1 88.88 413 SER A C 1
ATOM 3141 O O . SER A 1 413 ? -3.996 -21.938 7.395 1 88.88 413 SER A O 1
ATOM 3143 N N . GLN A 1 414 ? -5.824 -21.906 6.016 1 89.38 414 GLN A N 1
ATOM 3144 C CA . GLN A 1 414 ? -6.395 -23.094 6.637 1 89.38 414 GLN A CA 1
ATOM 3145 C C . GLN A 1 414 ? -5.926 -24.359 5.934 1 89.38 414 GLN A C 1
ATOM 3147 O O . GLN A 1 414 ? -5.539 -24.328 4.766 1 89.38 414 GLN A O 1
ATOM 3152 N N . ASN A 1 415 ? -5.691 -25.422 6.629 1 86.69 415 ASN A N 1
ATOM 3153 C CA . ASN A 1 415 ? -5.207 -26.672 6.066 1 86.69 415 ASN A CA 1
ATOM 3154 C C . ASN A 1 415 ? -6.324 -27.438 5.355 1 86.69 415 ASN A C 1
ATOM 3156 O O . ASN A 1 415 ? -6.629 -28.562 5.715 1 86.69 415 ASN A O 1
ATOM 3160 N N . TYR A 1 416 ? -6.859 -26.781 4.309 1 90.19 416 TYR A N 1
ATOM 3161 C CA . TYR A 1 416 ? -7.891 -27.453 3.518 1 90.19 416 TYR A CA 1
ATOM 3162 C C . TYR A 1 416 ? -7.266 -28.359 2.463 1 90.19 416 TYR A C 1
ATOM 3164 O O . TYR A 1 416 ? -6.25 -28.016 1.858 1 90.19 416 TYR A O 1
ATOM 3172 N N . PRO A 1 417 ? -7.848 -29.516 2.293 1 88.06 417 PRO A N 1
ATOM 3173 C CA . PRO A 1 417 ? -7.355 -30.359 1.2 1 88.06 417 PRO A CA 1
ATOM 3174 C C . PRO A 1 417 ? -7.609 -29.75 -0.176 1 88.06 417 PRO A C 1
ATOM 3176 O O . PRO A 1 417 ? -8.477 -28.891 -0.322 1 88.06 417 PRO A O 1
ATOM 3179 N N . ALA A 1 418 ? -6.844 -30.156 -1.137 1 85.88 418 ALA A N 1
ATOM 3180 C CA . ALA A 1 418 ? -7.062 -29.703 -2.51 1 85.88 418 ALA A CA 1
ATOM 3181 C C . ALA A 1 418 ? -8.406 -30.203 -3.043 1 85.88 418 ALA A C 1
ATOM 3183 O O . ALA A 1 418 ? -8.805 -31.344 -2.781 1 85.88 418 ALA A O 1
ATOM 3184 N N . HIS A 1 419 ? -9.109 -29.344 -3.559 1 91.44 419 HIS A N 1
ATOM 3185 C CA . HIS A 1 419 ? -10.414 -29.672 -4.125 1 91.44 419 HIS A CA 1
ATOM 3186 C C . HIS A 1 419 ? -10.727 -28.812 -5.34 1 91.44 419 HIS A C 1
ATOM 3188 O O . HIS A 1 419 ? -10.43 -27.609 -5.344 1 91.44 419 HIS A O 1
ATOM 3194 N N . ALA A 1 420 ? -11.398 -29.359 -6.297 1 90.94 420 ALA A N 1
ATOM 3195 C CA . ALA A 1 420 ? -11.688 -28.656 -7.551 1 90.94 420 ALA A CA 1
ATOM 3196 C C . ALA A 1 420 ? -12.695 -27.531 -7.332 1 90.94 420 ALA A C 1
ATOM 3198 O O . ALA A 1 420 ? -12.695 -26.547 -8.062 1 90.94 420 ALA A O 1
ATOM 3199 N N . ASP A 1 421 ? -13.516 -27.672 -6.293 1 94.5 421 ASP A N 1
ATOM 3200 C CA . ASP A 1 421 ? -14.57 -26.688 -6.051 1 94.5 421 ASP A CA 1
ATOM 3201 C C . ASP A 1 421 ? -14.047 -25.516 -5.215 1 94.5 421 ASP A C 1
ATOM 3203 O O . ASP A 1 421 ? -14.766 -24.547 -4.973 1 94.5 421 ASP A O 1
ATOM 3207 N N . ARG A 1 422 ? -12.867 -25.594 -4.773 1 94.62 422 ARG A N 1
ATOM 3208 C CA . ARG A 1 422 ? -12.336 -24.562 -3.893 1 94.62 422 ARG A CA 1
ATOM 3209 C C . ARG A 1 422 ? -11.969 -23.312 -4.68 1 94.62 422 ARG A C 1
ATOM 3211 O O . ARG A 1 422 ? -11.367 -23.391 -5.75 1 94.62 422 ARG A O 1
ATOM 3218 N N . PHE A 1 423 ? -12.414 -22.203 -4.113 1 94.31 423 PHE A N 1
ATOM 3219 C CA . PHE A 1 423 ? -11.961 -20.953 -4.68 1 94.31 423 PHE A CA 1
ATOM 3220 C C . PHE A 1 423 ? -10.484 -20.719 -4.367 1 94.31 423 PHE A C 1
ATOM 3222 O O . PHE A 1 423 ? -10.086 -20.703 -3.199 1 94.31 423 PHE A O 1
ATOM 3229 N N . VAL A 1 424 ? -9.703 -20.391 -5.324 1 89 424 VAL A N 1
ATOM 3230 C CA . VAL A 1 424 ? -8.258 -20.422 -5.121 1 89 424 VAL A CA 1
ATOM 3231 C C . VAL A 1 424 ? -7.727 -18.984 -5.012 1 89 424 VAL A C 1
ATOM 3233 O O . VAL A 1 424 ? -6.688 -18.75 -4.387 1 89 424 VAL A O 1
ATOM 3236 N N . PHE A 1 425 ? -8.367 -18.047 -5.637 1 90.75 425 PHE A N 1
ATOM 3237 C CA . PHE A 1 425 ? -7.824 -16.688 -5.66 1 90.75 425 PHE A CA 1
ATOM 3238 C C . PHE A 1 425 ? -8.75 -15.727 -4.922 1 90.75 425 PHE A C 1
ATOM 3240 O O . PHE A 1 425 ? -8.305 -15 -4.027 1 90.75 425 PHE A O 1
ATOM 3247 N N . TRP A 1 426 ? -10.008 -15.758 -5.316 1 93.12 426 TRP A N 1
ATOM 3248 C CA . TRP A 1 426 ? -10.945 -14.828 -4.703 1 93.12 426 TRP A CA 1
ATOM 3249 C C . TRP A 1 426 ? -11.414 -15.336 -3.346 1 93.12 426 TRP A C 1
ATOM 3251 O O . TRP A 1 426 ? -11.68 -16.531 -3.184 1 93.12 426 TRP A O 1
ATOM 3261 N N . ARG A 1 427 ? -11.547 -14.508 -2.436 1 95 427 ARG A N 1
ATOM 3262 C CA . ARG A 1 427 ? -11.938 -14.836 -1.066 1 95 427 ARG A CA 1
ATOM 3263 C C . ARG A 1 427 ? -13.438 -15.109 -0.974 1 95 427 ARG A C 1
ATOM 3265 O O . ARG A 1 427 ? -14.188 -14.32 -0.402 1 95 427 ARG A O 1
ATOM 3272 N N . GLN A 1 428 ? -13.75 -16.219 -1.437 1 97.44 428 GLN A N 1
ATOM 3273 C CA . GLN A 1 428 ? -15.164 -16.547 -1.556 1 97.44 428 GLN A CA 1
ATOM 3274 C C . GLN A 1 428 ? -15.453 -17.922 -0.95 1 97.44 428 GLN A C 1
ATOM 3276 O O . GLN A 1 428 ? -14.531 -18.703 -0.702 1 97.44 428 GLN A O 1
ATOM 3281 N N . VAL A 1 429 ? -16.766 -18.156 -0.605 1 98.12 429 VAL A N 1
ATOM 3282 C CA . VAL A 1 429 ? -17.25 -19.438 -0.104 1 98.12 429 VAL A CA 1
ATOM 3283 C C . VAL A 1 429 ? -18.703 -19.656 -0.542 1 98.12 429 VAL A C 1
ATOM 3285 O O . VAL A 1 429 ? -19.469 -18.688 -0.644 1 98.12 429 VAL A O 1
ATOM 3288 N N . MET A 1 430 ? -19 -20.875 -0.875 1 97.81 430 MET A N 1
ATOM 3289 C CA . MET A 1 430 ? -20.328 -21.25 -1.319 1 97.81 430 MET A CA 1
ATOM 3290 C C . MET A 1 430 ? -20.984 -22.188 -0.315 1 97.81 430 MET A C 1
ATOM 3292 O O . MET A 1 430 ? -20.312 -22.953 0.38 1 97.81 430 MET A O 1
ATOM 3296 N N . CYS A 1 431 ? -22.266 -22.109 -0.238 1 97.94 431 CYS A N 1
ATOM 3297 C CA . CYS A 1 431 ? -22.984 -23.047 0.612 1 97.94 431 CYS A CA 1
ATOM 3298 C C . CYS A 1 431 ? -23.141 -24.391 -0.074 1 97.94 431 CYS A C 1
ATOM 3300 O O . CYS A 1 431 ? -23.016 -24.5 -1.295 1 97.94 431 CYS A O 1
ATOM 3302 N N . ALA A 1 432 ? -23.453 -25.391 0.773 1 96.81 432 ALA A N 1
ATOM 3303 C CA . ALA A 1 432 ? -23.484 -26.766 0.284 1 96.81 432 ALA A CA 1
ATOM 3304 C C . ALA A 1 432 ? -24.844 -27.109 -0.306 1 96.81 432 ALA A C 1
ATOM 3306 O O . ALA A 1 432 ? -24.953 -27.891 -1.253 1 96.81 432 ALA A O 1
ATOM 3307 N N . GLU A 1 433 ? -25.906 -26.5 0.204 1 95.12 433 GLU A N 1
ATOM 3308 C CA . GLU A 1 433 ? -27.281 -26.875 -0.162 1 95.12 433 GLU A CA 1
ATOM 3309 C C . GLU A 1 433 ? -27.75 -26.125 -1.401 1 95.12 433 GLU A C 1
ATOM 3311 O O . GLU A 1 433 ? -27.641 -24.891 -1.461 1 95.12 433 GLU A O 1
ATOM 3316 N N . PRO A 1 434 ? -28.25 -26.781 -2.383 1 95 434 PRO A N 1
ATOM 3317 C CA . PRO A 1 434 ? -28.844 -26.109 -3.537 1 95 434 PRO A CA 1
ATOM 3318 C C . PRO A 1 434 ? -30.172 -25.422 -3.211 1 95 434 PRO A C 1
ATOM 3320 O O . PRO A 1 434 ? -30.938 -25.938 -2.395 1 95 434 PRO A O 1
ATOM 3323 N N . LEU A 1 435 ? -30.391 -24.281 -3.781 1 92.5 435 LEU A N 1
ATOM 3324 C CA . LEU A 1 435 ? -31.641 -23.547 -3.596 1 92.5 435 LEU A CA 1
ATOM 3325 C C . LEU A 1 435 ? -32.656 -23.906 -4.684 1 92.5 435 LEU A C 1
ATOM 3327 O O . LEU A 1 435 ? -33.312 -23.031 -5.223 1 92.5 435 LEU A O 1
ATOM 3331 N N . ALA A 1 436 ? -32.781 -25.062 -5.129 1 79.19 436 ALA A N 1
ATOM 3332 C CA . ALA A 1 436 ? -33.625 -25.469 -6.234 1 79.19 436 ALA A CA 1
ATOM 3333 C C . ALA A 1 436 ? -35 -25.922 -5.727 1 79.19 436 ALA A C 1
ATOM 3335 O O . ALA A 1 436 ? -35.125 -26.406 -4.594 1 79.19 436 ALA A O 1
ATOM 3336 N N . GLY A 1 437 ? -36.094 -25.734 -6.508 1 78.5 437 GLY A N 1
ATOM 3337 C CA . GLY A 1 437 ? -37.438 -26.25 -6.246 1 78.5 437 GLY A CA 1
ATOM 3338 C C . GLY A 1 437 ? -38.344 -25.203 -5.645 1 78.5 437 GLY A C 1
ATOM 3339 O O . GLY A 1 437 ? -38.812 -24.297 -6.344 1 78.5 437 GLY A O 1
ATOM 3340 N N . SER A 1 438 ? -38.375 -25.188 -4.223 1 85.88 438 SER A N 1
ATOM 3341 C CA . SER A 1 438 ? -39.25 -24.297 -3.459 1 85.88 438 SER A CA 1
ATOM 3342 C C . SER A 1 438 ? -38.562 -22.984 -3.121 1 85.88 438 SER A C 1
ATOM 3344 O O . SER A 1 438 ? -37.312 -22.906 -3.174 1 85.88 438 SER A O 1
ATOM 3346 N N . PRO A 1 439 ? -39.375 -21.922 -3.029 1 94.06 439 PRO A N 1
ATOM 3347 C CA . PRO A 1 439 ? -38.75 -20.656 -2.586 1 94.06 439 PRO A CA 1
ATOM 3348 C C . PRO A 1 439 ? -37.906 -20.828 -1.325 1 94.06 439 PRO A C 1
ATOM 3350 O O . PRO A 1 439 ? -38.219 -21.688 -0.49 1 94.06 439 PRO A O 1
ATOM 3353 N N . SER A 1 440 ? -36.844 -20.094 -1.287 1 95.69 440 SER A N 1
ATOM 3354 C CA . SER A 1 440 ? -35.938 -20.172 -0.155 1 95.69 440 SER A CA 1
ATOM 3355 C C . SER A 1 440 ? -35.688 -18.797 0.455 1 95.69 440 SER A C 1
ATOM 3357 O O . SER A 1 440 ? -35.594 -17.797 -0.264 1 95.69 440 SER A O 1
ATOM 3359 N N . TYR A 1 441 ? -35.625 -18.812 1.739 1 96.31 441 TYR A N 1
ATOM 3360 C CA . TYR A 1 441 ? -35.312 -17.594 2.48 1 96.31 441 TYR A CA 1
ATOM 3361 C C . TYR A 1 441 ? -34.281 -17.859 3.578 1 96.31 441 TYR A C 1
ATOM 3363 O O . TYR A 1 441 ? -34.375 -18.891 4.27 1 96.31 441 TYR A O 1
ATOM 3371 N N . TRP A 1 442 ? -33.312 -16.984 3.68 1 96.81 442 TRP A N 1
ATOM 3372 C CA . TRP A 1 442 ? -32.344 -17.078 4.773 1 96.81 442 TRP A CA 1
ATOM 3373 C C . TRP A 1 442 ? -31.875 -15.695 5.188 1 96.81 442 TRP A C 1
ATOM 3375 O O . TRP A 1 442 ? -32.094 -14.711 4.477 1 96.81 442 TRP A O 1
ATOM 3385 N N . GLU A 1 443 ? -31.344 -15.633 6.336 1 96.94 443 GLU A N 1
ATOM 3386 C CA . GLU A 1 443 ? -30.797 -14.383 6.855 1 96.94 443 GLU A CA 1
ATOM 3387 C C . GLU A 1 443 ? -29.344 -14.562 7.277 1 96.94 443 GLU A C 1
ATOM 3389 O O . GLU A 1 443 ? -28.922 -15.656 7.66 1 96.94 443 GLU A O 1
ATOM 3394 N N . LEU A 1 444 ? -28.609 -13.492 7.113 1 96.81 444 LEU A N 1
ATOM 3395 C CA . LEU A 1 444 ? -27.219 -13.531 7.523 1 96.81 444 LEU A CA 1
ATOM 3396 C C . LEU A 1 444 ? -26.828 -12.242 8.234 1 96.81 444 LEU A C 1
ATOM 3398 O O . LEU A 1 444 ? -27.422 -11.188 8 1 96.81 444 LEU A O 1
ATOM 3402 N N . GLU A 1 445 ? -25.891 -12.414 9.102 1 97.06 445 GLU A N 1
ATOM 3403 C CA . GLU A 1 445 ? -25.25 -11.281 9.773 1 97.06 445 GLU A CA 1
ATOM 3404 C C . GLU A 1 445 ? -23.766 -11.203 9.414 1 97.06 445 GLU A C 1
ATOM 3406 O O . GLU A 1 445 ? -23.094 -12.234 9.281 1 97.06 445 GLU A O 1
ATOM 3411 N N . TRP A 1 446 ? -23.297 -9.977 9.195 1 96.25 446 TRP A N 1
ATOM 3412 C CA . TRP A 1 446 ? -21.891 -9.852 8.828 1 96.25 446 TRP A CA 1
ATOM 3413 C C . TRP A 1 446 ? -21.203 -8.773 9.656 1 96.25 446 TRP A C 1
ATOM 3415 O O . TRP A 1 446 ? -21.875 -7.91 10.234 1 96.25 446 TRP A O 1
ATOM 3425 N N . THR A 1 447 ? -19.906 -9 9.844 1 93.44 447 THR A N 1
ATOM 3426 C CA . THR A 1 447 ? -19.047 -8.031 10.508 1 93.44 447 THR A CA 1
ATOM 3427 C C . THR A 1 447 ? -17.922 -7.562 9.578 1 93.44 447 THR A C 1
ATOM 3429 O O . THR A 1 447 ? -17.594 -8.242 8.609 1 93.44 447 THR A O 1
ATOM 3432 N N . GLY A 1 448 ? -17.406 -6.301 9.828 1 87.88 448 GLY A N 1
ATOM 3433 C CA . GLY A 1 448 ? -16.344 -5.75 9 1 87.88 448 GLY A CA 1
ATOM 3434 C C . GLY A 1 448 ? -16.766 -4.5 8.25 1 87.88 448 GLY A C 1
ATOM 3435 O O . GLY A 1 448 ? -17.781 -3.883 8.578 1 87.88 448 GLY A O 1
ATOM 3436 N N . HIS A 1 449 ? -15.938 -4.148 7.164 1 84.44 449 HIS A N 1
ATOM 3437 C CA . HIS A 1 449 ? -16.156 -2.881 6.484 1 84.44 449 HIS A CA 1
ATOM 3438 C C . HIS A 1 449 ? -16.906 -3.088 5.172 1 84.44 449 HIS A C 1
ATOM 3440 O O . HIS A 1 449 ? -17.656 -2.205 4.727 1 84.44 449 HIS A O 1
ATOM 3446 N N . ARG A 1 450 ? -16.672 -4.215 4.574 1 89.81 450 ARG A N 1
ATOM 3447 C CA . ARG A 1 450 ? -17.281 -4.516 3.277 1 89.81 450 ARG A CA 1
ATOM 3448 C C . ARG A 1 450 ? -17.641 -5.992 3.172 1 89.81 450 ARG A C 1
ATOM 3450 O O . ARG A 1 450 ? -17.016 -6.84 3.807 1 89.81 450 ARG A O 1
ATOM 3457 N N . VAL A 1 451 ? -18.672 -6.262 2.436 1 91.56 451 VAL A N 1
ATOM 3458 C CA . VAL A 1 451 ? -19.062 -7.656 2.244 1 91.56 451 VAL A CA 1
ATOM 3459 C C . VAL A 1 451 ? -19.859 -7.797 0.95 1 91.56 451 VAL A C 1
ATOM 3461 O O . VAL A 1 451 ? -20.484 -6.84 0.49 1 91.56 451 VAL A O 1
ATOM 3464 N N . THR A 1 452 ? -19.766 -8.938 0.358 1 97 452 THR A N 1
ATOM 3465 C CA . THR A 1 452 ? -20.578 -9.312 -0.792 1 97 452 THR A CA 1
ATOM 3466 C C . THR A 1 452 ? -21.406 -10.555 -0.486 1 97 452 THR A C 1
ATOM 3468 O O . THR A 1 452 ? -20.875 -11.578 -0.065 1 97 452 THR A O 1
ATOM 3471 N N . VAL A 1 453 ? -22.703 -10.391 -0.661 1 97.38 453 VAL A N 1
ATOM 3472 C CA . VAL A 1 453 ? -23.625 -11.5 -0.454 1 97.38 453 VAL A CA 1
ATOM 3473 C C . VAL A 1 453 ? -24.391 -11.773 -1.745 1 97.38 453 VAL A C 1
ATOM 3475 O O . VAL A 1 453 ? -24.812 -10.844 -2.436 1 97.38 453 VAL A O 1
ATOM 3478 N N . GLY A 1 454 ? -24.469 -13.102 -2.1 1 97.44 454 GLY A N 1
ATOM 3479 C CA . GLY A 1 454 ? -25.188 -13.375 -3.332 1 97.44 454 GLY A CA 1
ATOM 3480 C C . GLY A 1 454 ? -25.453 -14.852 -3.557 1 97.44 454 GLY A C 1
ATOM 3481 O O . GLY A 1 454 ? -25.5 -15.633 -2.602 1 97.44 454 GLY A O 1
ATOM 3482 N N . VAL A 1 455 ? -25.797 -15.141 -4.777 1 97.69 455 VAL A N 1
ATOM 3483 C CA . VAL A 1 455 ? -26.078 -16.5 -5.223 1 97.69 455 VAL A CA 1
ATOM 3484 C C . VAL A 1 455 ? -25.312 -16.797 -6.512 1 97.69 455 VAL A C 1
ATOM 3486 O O . VAL A 1 455 ? -25.031 -15.883 -7.293 1 97.69 455 VAL A O 1
ATOM 3489 N N . ALA A 1 456 ? -24.969 -18.031 -6.656 1 97.75 456 ALA A N 1
ATOM 3490 C CA . ALA A 1 456 ? -24.203 -18.422 -7.832 1 97.75 456 ALA A CA 1
ATOM 3491 C C . ALA A 1 456 ? -24.531 -19.859 -8.258 1 97.75 456 ALA A C 1
ATOM 3493 O O . ALA A 1 456 ? -24.969 -20.656 -7.441 1 97.75 456 ALA A O 1
ATOM 3494 N N . TYR A 1 457 ? -24.312 -20.078 -9.516 1 96.69 457 TYR A N 1
ATOM 3495 C CA . TYR A 1 457 ? -24.391 -21.453 -10.008 1 96.69 457 TYR A CA 1
ATOM 3496 C C . TYR A 1 457 ? -23.141 -22.234 -9.594 1 96.69 457 TYR A C 1
ATOM 3498 O O . TYR A 1 457 ? -22.094 -21.641 -9.344 1 96.69 457 TYR A O 1
ATOM 3506 N N . LYS A 1 458 ? -23.312 -23.484 -9.609 1 94.31 458 LYS A N 1
ATOM 3507 C CA . LYS A 1 458 ? -22.219 -24.359 -9.172 1 94.31 458 LYS A CA 1
ATOM 3508 C C . LYS A 1 458 ? -21.047 -24.281 -10.133 1 94.31 458 LYS A C 1
ATOM 3510 O O . LYS A 1 458 ? -19.891 -24.469 -9.734 1 94.31 458 LYS A O 1
ATOM 3515 N N . ASP A 1 459 ? -21.281 -23.938 -11.328 1 92.88 459 ASP A N 1
ATOM 3516 C CA . ASP A 1 459 ? -20.234 -24 -12.352 1 92.88 459 ASP A CA 1
ATOM 3517 C C . ASP A 1 459 ? -19.5 -22.672 -12.484 1 92.88 459 ASP A C 1
ATOM 3519 O O . ASP A 1 459 ? -18.734 -22.469 -13.422 1 92.88 459 ASP A O 1
ATOM 3523 N N . MET A 1 460 ? -19.719 -21.797 -11.57 1 94.12 460 MET A N 1
ATOM 3524 C CA . MET A 1 460 ? -18.938 -20.547 -11.578 1 94.12 460 MET A CA 1
ATOM 3525 C C . MET A 1 460 ? -17.453 -20.828 -11.492 1 94.12 460 MET A C 1
ATOM 3527 O O . MET A 1 460 ? -17.031 -21.781 -10.82 1 94.12 460 MET A O 1
ATOM 3531 N N . ASP A 1 461 ? -16.703 -19.969 -12.117 1 93.94 461 ASP A N 1
ATOM 3532 C CA . ASP A 1 461 ? -15.258 -20.141 -12.148 1 93.94 461 ASP A CA 1
ATOM 3533 C C . ASP A 1 461 ? -14.664 -20.062 -10.75 1 93.94 461 ASP A C 1
ATOM 3535 O O . ASP A 1 461 ? -14.969 -19.141 -9.984 1 93.94 461 ASP A O 1
ATOM 3539 N N . ARG A 1 462 ? -13.742 -21.031 -10.438 1 93.44 462 ARG A N 1
ATOM 3540 C CA . ARG A 1 462 ? -13.172 -21.125 -9.102 1 93.44 462 ARG A CA 1
ATOM 3541 C C . ARG A 1 462 ? -11.672 -20.828 -9.117 1 93.44 462 ARG A C 1
ATOM 3543 O O . ARG A 1 462 ? -11.078 -20.547 -8.078 1 93.44 462 ARG A O 1
ATOM 3550 N N . SER A 1 463 ? -11.055 -20.828 -10.25 1 88.69 463 SER A N 1
ATOM 3551 C CA . SER A 1 463 ? -9.594 -20.938 -10.297 1 88.69 463 SER A CA 1
ATOM 3552 C C . SER A 1 463 ? -8.969 -19.688 -10.922 1 88.69 463 SER A C 1
ATOM 3554 O O . SER A 1 463 ? -7.742 -19.531 -10.906 1 88.69 463 SER A O 1
ATOM 3556 N N . SER A 1 464 ? -9.812 -18.828 -11.422 1 87.94 464 SER A N 1
ATOM 3557 C CA . SER A 1 464 ? -9.273 -17.672 -12.141 1 87.94 464 SER A CA 1
ATOM 3558 C C . SER A 1 464 ? -9.094 -16.469 -11.211 1 87.94 464 SER A C 1
ATOM 3560 O O . SER A 1 464 ? -9.805 -16.344 -10.211 1 87.94 464 SER A O 1
ATOM 3562 N N . ALA A 1 465 ? -8.078 -15.68 -11.594 1 89.62 465 ALA A N 1
ATOM 3563 C CA . ALA A 1 465 ? -7.84 -14.438 -10.867 1 89.62 465 ALA A CA 1
ATOM 3564 C C . ALA A 1 465 ? -8.57 -13.273 -11.523 1 89.62 465 ALA A C 1
ATOM 3566 O O . ALA A 1 465 ? -8.586 -12.156 -10.984 1 89.62 465 ALA A O 1
ATOM 3567 N N . GLU A 1 466 ? -9.172 -13.547 -12.609 1 88.94 466 GLU A N 1
ATOM 3568 C CA . GLU A 1 466 ? -9.844 -12.484 -13.352 1 88.94 466 GLU A CA 1
ATOM 3569 C C . GLU A 1 466 ? -11.141 -12.078 -12.664 1 88.94 466 GLU A C 1
ATOM 3571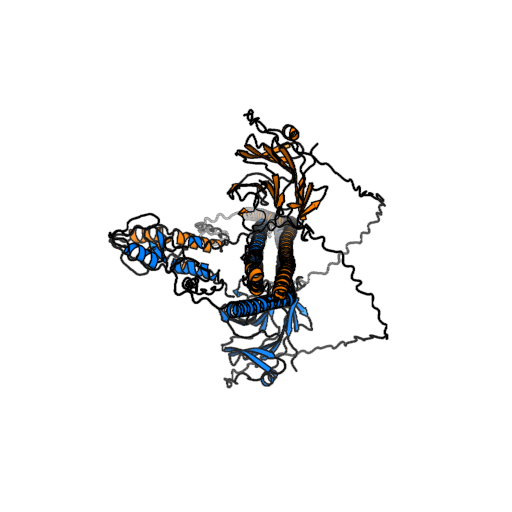 O O . GLU A 1 466 ? -11.734 -12.859 -11.922 1 88.94 466 GLU A O 1
ATOM 3576 N N . ASP A 1 467 ? -11.57 -10.961 -12.961 1 89.56 467 ASP A N 1
ATOM 3577 C CA . ASP A 1 467 ? -12.773 -10.406 -12.336 1 89.56 467 ASP A CA 1
ATOM 3578 C C . ASP A 1 467 ? -14 -11.242 -12.672 1 89.56 467 ASP A C 1
ATOM 3580 O O . ASP A 1 467 ? -14.961 -11.281 -11.898 1 89.56 467 ASP A O 1
ATOM 3584 N N . CYS A 1 468 ? -13.891 -11.891 -13.711 1 91.44 468 CYS A N 1
ATOM 3585 C CA . CYS A 1 468 ? -15.047 -12.688 -14.125 1 91.44 468 CYS A CA 1
ATOM 3586 C C . CYS A 1 468 ? -15.273 -13.852 -13.164 1 91.44 468 CYS A C 1
ATOM 3588 O O . CYS A 1 468 ? -16.344 -14.477 -13.195 1 91.44 468 CYS A O 1
ATOM 3590 N N . ALA A 1 469 ? -14.32 -14.133 -12.344 1 93.88 469 ALA A N 1
ATOM 3591 C CA . ALA A 1 469 ? -14.469 -15.219 -11.383 1 93.88 469 ALA A CA 1
ATOM 3592 C C . ALA A 1 469 ? -15 -14.695 -10.047 1 93.88 469 ALA A C 1
ATOM 3594 O O . ALA A 1 469 ? -15.195 -15.469 -9.102 1 93.88 469 ALA A O 1
ATOM 3595 N N . ARG A 1 470 ? -15.297 -13.453 -10 1 94.81 470 ARG A N 1
ATOM 3596 C CA . ARG A 1 470 ? -15.828 -12.82 -8.797 1 94.81 470 ARG A CA 1
ATOM 3597 C C . ARG A 1 470 ? -17.344 -12.922 -8.742 1 94.81 470 ARG A C 1
ATOM 3599 O O . ARG A 1 470 ? -18.016 -12.75 -9.758 1 94.81 470 ARG A O 1
ATOM 3606 N N . LEU A 1 471 ? -17.828 -13.094 -7.523 1 96.94 471 LEU A N 1
ATOM 3607 C CA . LEU A 1 471 ? -19.266 -13.133 -7.309 1 96.94 471 LEU A CA 1
ATOM 3608 C C . LEU A 1 471 ? -19.938 -11.867 -7.836 1 96.94 471 LEU A C 1
ATOM 3610 O O . LEU A 1 471 ? -19.547 -10.758 -7.453 1 96.94 471 LEU A O 1
ATOM 3614 N N . GLY A 1 472 ? -20.844 -11.992 -8.727 1 96.19 472 GLY A N 1
ATOM 3615 C CA . GLY A 1 472 ? -21.578 -10.875 -9.305 1 96.19 472 GLY A CA 1
ATOM 3616 C C . GLY A 1 472 ? -20.953 -10.344 -10.578 1 96.19 472 GLY A C 1
ATOM 3617 O O . GLY A 1 472 ? -21.562 -9.547 -11.289 1 96.19 472 GLY A O 1
ATOM 3618 N N . HIS A 1 473 ? -19.797 -10.781 -10.938 1 96.31 473 HIS A N 1
ATOM 3619 C CA . HIS A 1 473 ? -19.078 -10.219 -12.078 1 96.31 473 HIS A CA 1
ATOM 3620 C C . HIS A 1 473 ? -19.125 -11.156 -13.281 1 96.31 473 HIS A C 1
ATOM 3622 O O . HIS A 1 473 ? -18.266 -11.086 -14.156 1 96.31 473 HIS A O 1
ATOM 3628 N N . ASN A 1 474 ? -19.984 -12 -13.25 1 95.5 474 ASN A N 1
ATOM 3629 C CA . ASN A 1 474 ? -20.203 -12.961 -14.328 1 95.5 474 ASN A CA 1
ATOM 3630 C C . ASN A 1 474 ? -21.688 -13.234 -14.539 1 95.5 474 ASN A C 1
ATOM 3632 O O . ASN A 1 474 ? -22.531 -12.703 -13.812 1 95.5 474 ASN A O 1
ATOM 3636 N N . THR A 1 475 ? -21.906 -14.016 -15.555 1 94.56 475 THR A N 1
ATOM 3637 C CA . THR A 1 475 ? -23.297 -14.305 -15.883 1 94.56 475 THR A CA 1
ATOM 3638 C C . THR A 1 475 ? -23.828 -15.445 -15.016 1 94.56 475 THR A C 1
ATOM 3640 O O . THR A 1 475 ? -25.016 -15.781 -15.086 1 94.56 475 THR A O 1
ATOM 3643 N N . HIS A 1 476 ? -23 -15.961 -14.125 1 96.25 476 HIS A N 1
ATOM 3644 C CA . HIS A 1 476 ? -23.375 -17.141 -13.359 1 96.25 476 HIS A CA 1
ATOM 3645 C C . HIS A 1 476 ? -23.688 -16.781 -11.914 1 96.25 476 HIS A C 1
ATOM 3647 O O . HIS A 1 476 ? -23.922 -17.672 -11.078 1 96.25 476 HIS A O 1
ATOM 3653 N N . SER A 1 477 ? -23.672 -15.461 -11.633 1 97.19 477 SER A N 1
ATOM 3654 C CA . SER A 1 477 ? -23.891 -15.102 -10.242 1 97.19 477 SER A CA 1
ATOM 3655 C C . SER A 1 477 ? -24.516 -13.703 -10.125 1 97.19 477 SER A C 1
ATOM 3657 O O . SER A 1 477 ? -24.422 -12.898 -11.055 1 97.19 477 SER A O 1
ATOM 3659 N N . TRP A 1 478 ? -25.219 -13.43 -9.031 1 97.44 478 TRP A N 1
ATOM 3660 C CA . TRP A 1 478 ? -25.781 -12.156 -8.602 1 97.44 478 TRP A CA 1
ATOM 3661 C C . TRP A 1 478 ? -25.344 -11.812 -7.18 1 97.44 478 TRP A C 1
ATOM 3663 O O . TRP A 1 478 ? -25.281 -12.688 -6.316 1 97.44 478 TRP A O 1
ATOM 3673 N N . SER A 1 479 ? -25.062 -10.523 -6.992 1 97.75 479 SER A N 1
ATOM 3674 C CA . SER A 1 479 ? -24.594 -10.242 -5.645 1 97.75 479 SER A CA 1
ATOM 3675 C C . SER A 1 479 ? -24.953 -8.828 -5.207 1 97.75 479 SER A C 1
ATOM 3677 O O . SER A 1 479 ? -25.125 -7.938 -6.047 1 97.75 479 SER A O 1
ATOM 3679 N N . LEU A 1 480 ? -25.172 -8.672 -3.961 1 97.56 480 LEU A N 1
ATOM 3680 C CA . LEU A 1 480 ? -25.297 -7.398 -3.258 1 97.56 480 LEU A CA 1
ATOM 3681 C C . LEU A 1 480 ? -24 -7.047 -2.535 1 97.56 480 LEU A C 1
ATOM 3683 O O . LEU A 1 480 ? -23.469 -7.852 -1.76 1 97.56 480 LEU A O 1
ATOM 3687 N N . TYR A 1 481 ? -23.516 -5.859 -2.834 1 96.56 481 TYR A N 1
ATOM 3688 C CA . TYR A 1 481 ? -22.219 -5.438 -2.311 1 96.56 481 TYR A CA 1
ATOM 3689 C C . TYR A 1 481 ? -22.359 -4.18 -1.459 1 96.56 481 TYR A C 1
ATOM 3691 O O . TYR A 1 481 ? -23 -3.211 -1.874 1 96.56 481 TYR A O 1
ATOM 3699 N N . TRP A 1 482 ? -21.781 -4.238 -0.278 1 95.31 482 TRP A N 1
ATOM 3700 C CA . TRP A 1 482 ? -21.656 -3.045 0.551 1 95.31 482 TRP A CA 1
ATOM 3701 C C . TRP A 1 482 ? -20.266 -2.436 0.411 1 95.31 482 TRP A C 1
ATOM 3703 O O . TRP A 1 482 ? -19.266 -3.037 0.831 1 95.31 482 TRP A O 1
ATOM 3713 N N . SER A 1 483 ? -20.141 -1.206 -0.074 1 87.5 483 SER A N 1
ATOM 3714 C CA . SER A 1 483 ? -18.859 -0.561 -0.367 1 87.5 483 SER A CA 1
ATOM 3715 C C . SER A 1 483 ? -18.297 0.15 0.862 1 87.5 483 SER A C 1
ATOM 3717 O O . SER A 1 483 ? -17.156 0.613 0.855 1 87.5 483 SER A O 1
ATOM 3719 N N . GLY A 1 484 ? -19.062 0.223 1.913 1 84.56 484 GLY A N 1
ATOM 3720 C CA . GLY A 1 484 ? -18.734 1.065 3.055 1 84.56 484 GLY A CA 1
ATOM 3721 C C . GLY A 1 484 ? -19.562 2.334 3.111 1 84.56 484 GLY A C 1
ATOM 3722 O O . GLY A 1 484 ? -19.672 2.967 4.164 1 84.56 484 GLY A O 1
ATOM 3723 N N . LYS A 1 485 ? -20.141 2.74 1.966 1 83.5 485 LYS A N 1
ATOM 3724 C CA . LYS A 1 485 ? -20.953 3.951 1.884 1 83.5 485 LYS A CA 1
ATOM 3725 C C . LYS A 1 485 ? -22.375 3.629 1.445 1 83.5 485 LYS A C 1
ATOM 3727 O O . LYS A 1 485 ? -23.328 4.223 1.948 1 83.5 485 LYS A O 1
ATOM 3732 N N . ALA A 1 486 ? -22.406 2.682 0.514 1 91.5 486 ALA A N 1
ATOM 3733 C CA . ALA A 1 486 ? -23.703 2.352 -0.05 1 91.5 486 ALA A CA 1
ATOM 3734 C C . ALA A 1 486 ? -23.734 0.919 -0.579 1 91.5 486 ALA A C 1
ATOM 3736 O O . ALA A 1 486 ? -22.688 0.308 -0.778 1 91.5 486 ALA A O 1
ATOM 3737 N N . PHE A 1 487 ? -25.016 0.44 -0.809 1 95.38 487 PHE A N 1
ATOM 3738 C CA . PHE A 1 487 ? -25.188 -0.871 -1.426 1 95.38 487 PHE A CA 1
ATOM 3739 C C . PHE A 1 487 ? -25.203 -0.755 -2.945 1 95.38 487 PHE A C 1
ATOM 3741 O O . PHE A 1 487 ? -25.625 0.266 -3.488 1 95.38 487 PHE A O 1
ATOM 3748 N N . SER A 1 488 ? -24.734 -1.793 -3.584 1 96.69 488 SER A N 1
ATOM 3749 C CA . SER A 1 488 ? -24.844 -1.916 -5.035 1 96.69 488 SER A CA 1
ATOM 3750 C C . SER A 1 488 ? -25.125 -3.355 -5.449 1 96.69 488 SER A C 1
ATOM 3752 O O . SER A 1 488 ? -24.734 -4.297 -4.746 1 96.69 488 SER A O 1
ATOM 3754 N N . LEU A 1 489 ? -25.828 -3.492 -6.52 1 97.12 489 LEU A N 1
ATOM 3755 C CA . LEU A 1 489 ? -26.125 -4.805 -7.09 1 97.12 489 LEU A CA 1
ATOM 3756 C C . LEU A 1 489 ? -25.188 -5.098 -8.266 1 97.12 489 LEU A C 1
ATOM 3758 O O . LEU A 1 489 ? -24.938 -4.227 -9.094 1 97.12 489 LEU A O 1
ATOM 3762 N N . TRP A 1 490 ? -24.688 -6.328 -8.25 1 96.94 490 TRP A N 1
ATOM 3763 C CA . TRP A 1 490 ? -23.766 -6.711 -9.32 1 96.94 490 TRP A CA 1
ATOM 3764 C C . TRP A 1 490 ? -24.266 -7.961 -10.039 1 96.94 490 TRP A C 1
ATOM 3766 O O . TRP A 1 490 ? -24.688 -8.93 -9.398 1 96.94 490 TRP A O 1
ATOM 3776 N N . HIS A 1 491 ? -24.219 -7.898 -11.336 1 96.81 491 HIS A N 1
ATOM 3777 C CA . HIS A 1 491 ? -24.469 -9.039 -12.211 1 96.81 491 HIS A CA 1
ATOM 3778 C C . HIS A 1 491 ? -23.797 -8.852 -13.57 1 96.81 491 HIS A C 1
ATOM 3780 O O . HIS A 1 491 ? -23.891 -7.777 -14.172 1 96.81 491 HIS A O 1
ATOM 3786 N N . ALA A 1 492 ? -23.125 -9.852 -13.945 1 94.81 492 ALA A N 1
ATOM 3787 C CA . ALA A 1 492 ? -22.469 -9.859 -15.242 1 94.81 492 ALA A CA 1
ATOM 3788 C C . ALA A 1 492 ? -21.5 -8.672 -15.375 1 94.81 492 ALA A C 1
ATOM 3790 O O . ALA A 1 492 ? -21.438 -8.039 -16.438 1 94.81 492 ALA A O 1
ATOM 3791 N N . GLY A 1 493 ? -21 -8.281 -14.258 1 92.88 493 GLY A N 1
ATOM 3792 C CA . GLY A 1 493 ? -20.016 -7.207 -14.266 1 92.88 493 GLY A CA 1
ATOM 3793 C C . GLY A 1 493 ? -20.641 -5.824 -14.258 1 92.88 493 GLY A C 1
ATOM 3794 O O . GLY A 1 493 ? -19.938 -4.82 -14.367 1 92.88 493 GLY A O 1
ATOM 3795 N N . ARG A 1 494 ? -21.844 -5.758 -14.211 1 93.69 494 ARG A N 1
ATOM 3796 C CA . ARG A 1 494 ? -22.547 -4.477 -14.203 1 93.69 494 ARG A CA 1
ATOM 3797 C C . ARG A 1 494 ? -23 -4.105 -12.797 1 93.69 494 ARG A C 1
ATOM 3799 O O . ARG A 1 494 ? -23.578 -4.93 -12.086 1 93.69 494 ARG A O 1
ATOM 3806 N N . GLU A 1 495 ? -22.672 -2.896 -12.484 1 95 495 GLU A N 1
ATOM 3807 C CA . GLU A 1 495 ? -23.016 -2.387 -11.156 1 95 495 GLU A CA 1
ATOM 3808 C C . GLU A 1 495 ? -24.281 -1.525 -11.219 1 95 495 GLU A C 1
ATOM 3810 O O . GLU A 1 495 ? -24.391 -0.652 -12.078 1 95 495 GLU A O 1
ATOM 3815 N N . THR A 1 496 ? -25.203 -1.738 -10.336 1 94.75 496 THR A N 1
ATOM 3816 C CA . THR A 1 496 ? -26.375 -0.888 -10.133 1 94.75 496 THR A CA 1
ATOM 3817 C C . THR A 1 496 ? -26.359 -0.276 -8.734 1 94.75 496 THR A C 1
ATOM 3819 O O . THR A 1 496 ? -26.5 -0.986 -7.734 1 94.75 496 THR A O 1
ATOM 3822 N N . ALA A 1 497 ? -26.219 0.982 -8.727 1 94.19 497 ALA A N 1
ATOM 3823 C CA . ALA A 1 497 ? -26.141 1.676 -7.445 1 94.19 497 ALA A CA 1
ATOM 3824 C C . ALA A 1 497 ? -27.5 1.672 -6.746 1 94.19 497 ALA A C 1
ATOM 3826 O O . ALA A 1 497 ? -28.531 1.902 -7.379 1 94.19 497 ALA A O 1
ATOM 3827 N N . LEU A 1 498 ? -27.391 1.348 -5.504 1 92.44 498 LEU A N 1
ATOM 3828 C CA . LEU A 1 498 ? -28.609 1.32 -4.695 1 92.44 498 LEU A CA 1
ATOM 3829 C C . LEU A 1 498 ? -28.531 2.336 -3.561 1 92.44 498 LEU A C 1
ATOM 3831 O O . LEU A 1 498 ? -27.438 2.715 -3.135 1 92.44 498 LEU A O 1
ATOM 3835 N N . ALA A 1 499 ? -29.609 2.902 -3.215 1 83.94 499 ALA A N 1
ATOM 3836 C CA . ALA A 1 499 ? -29.672 3.838 -2.094 1 83.94 499 ALA A CA 1
ATOM 3837 C C . ALA A 1 499 ? -30 3.115 -0.79 1 83.94 499 ALA A C 1
ATOM 3839 O O . ALA A 1 499 ? -30.469 1.975 -0.806 1 83.94 499 ALA A O 1
ATOM 3840 N N . GLY A 1 500 ? -29.516 3.754 0.307 1 83.62 500 GLY A N 1
ATOM 3841 C CA . GLY A 1 500 ? -29.906 3.232 1.605 1 83.62 500 GLY A CA 1
ATOM 3842 C C . GLY A 1 500 ? -28.75 3.127 2.584 1 83.62 500 GLY A C 1
ATOM 3843 O O . GLY A 1 500 ? -27.578 3.158 2.182 1 83.62 500 GLY A O 1
ATOM 3844 N N . PRO A 1 501 ? -29.125 2.887 3.799 1 88.75 501 PRO A N 1
ATOM 3845 C CA . PRO A 1 501 ? -28.125 2.805 4.863 1 88.75 501 PRO A CA 1
ATOM 3846 C C . PRO A 1 501 ? -27.531 1.404 5.012 1 88.75 501 PRO A C 1
ATOM 3848 O O . PRO A 1 501 ? -28.047 0.452 4.41 1 88.75 501 PRO A O 1
ATOM 3851 N N . LYS A 1 502 ? -26.562 1.378 5.832 1 91.06 502 LYS A N 1
ATOM 3852 C CA . LYS A 1 502 ? -25.906 0.107 6.148 1 91.06 502 LYS A CA 1
ATOM 3853 C C . LYS A 1 502 ? -26.875 -0.834 6.871 1 91.06 502 LYS A C 1
ATOM 3855 O O . LYS A 1 502 ? -27.75 -0.385 7.617 1 91.06 502 LYS A O 1
ATOM 3860 N N . ALA A 1 503 ? -26.75 -2.111 6.566 1 92.5 503 ALA A N 1
ATOM 3861 C CA . ALA A 1 503 ? -27.516 -3.143 7.266 1 92.5 503 ALA A CA 1
ATOM 3862 C C . ALA A 1 503 ? -26.609 -4.27 7.746 1 92.5 503 ALA A C 1
ATOM 3864 O O . ALA A 1 503 ? -25.906 -4.895 6.949 1 92.5 503 ALA A O 1
ATOM 3865 N N . ARG A 1 504 ? -26.656 -4.586 9.016 1 91.81 504 ARG A N 1
ATOM 3866 C CA . ARG A 1 504 ? -25.797 -5.629 9.578 1 91.81 504 ARG A CA 1
ATOM 3867 C C . ARG A 1 504 ? -26.406 -7.012 9.344 1 91.81 504 ARG A C 1
ATOM 3869 O O . ARG A 1 504 ? -25.672 -7.996 9.227 1 91.81 504 ARG A O 1
ATOM 3876 N N . ARG A 1 505 ? -27.734 -7.008 9.375 1 96 505 ARG A N 1
ATOM 3877 C CA . ARG A 1 505 ? -28.422 -8.258 9.078 1 96 505 ARG A CA 1
ATOM 3878 C C . ARG A 1 505 ? -29.172 -8.172 7.746 1 96 505 ARG A C 1
ATOM 3880 O O . ARG A 1 505 ? -29.953 -7.238 7.523 1 96 505 ARG A O 1
ATOM 3887 N N . LEU A 1 506 ? -28.891 -9.148 6.891 1 96.75 506 LEU A N 1
ATOM 3888 C CA . LEU A 1 506 ? -29.484 -9.156 5.555 1 96.75 506 LEU A CA 1
ATOM 3889 C C . LEU A 1 506 ? -30.344 -10.406 5.348 1 96.75 506 LEU A C 1
ATOM 3891 O O . LEU A 1 506 ? -29.984 -11.492 5.809 1 96.75 506 LEU A O 1
ATOM 3895 N N . GLY A 1 507 ? -31.438 -10.188 4.734 1 96.62 507 GLY A N 1
ATOM 3896 C CA . GLY A 1 507 ? -32.25 -11.297 4.277 1 96.62 507 GLY A CA 1
ATOM 3897 C C . GLY A 1 507 ? -32.219 -11.492 2.771 1 96.62 507 GLY A C 1
ATOM 3898 O O . GLY A 1 507 ? -32.188 -10.516 2.016 1 96.62 507 GLY A O 1
ATOM 3899 N N . VAL A 1 508 ? -32.281 -12.75 2.379 1 97.19 508 VAL A N 1
ATOM 3900 C CA . VAL A 1 508 ? -32.25 -13.062 0.953 1 97.19 508 VAL A CA 1
ATOM 3901 C C . VAL A 1 508 ? -33.406 -14.031 0.623 1 97.19 508 VAL A C 1
ATOM 3903 O O . VAL A 1 508 ? -33.562 -15.055 1.293 1 97.19 508 VAL A O 1
ATOM 3906 N N . TYR A 1 509 ? -34.125 -13.625 -0.368 1 96.44 509 TYR A N 1
ATOM 3907 C CA . TYR A 1 509 ? -35.219 -14.445 -0.857 1 96.44 509 TYR A CA 1
ATOM 3908 C C . TYR A 1 509 ? -35.031 -14.836 -2.314 1 96.44 509 TYR A C 1
ATOM 3910 O O . TYR A 1 509 ? -34.75 -13.977 -3.158 1 96.44 509 TYR A O 1
ATOM 3918 N N . VAL A 1 510 ? -35.188 -16.156 -2.572 1 95.81 510 VAL A N 1
ATOM 3919 C CA . VAL A 1 510 ? -35 -16.641 -3.939 1 95.81 510 VAL A CA 1
ATOM 3920 C C . VAL A 1 510 ? -36.125 -17.578 -4.324 1 95.81 510 VAL A C 1
ATOM 3922 O O . VAL A 1 510 ? -36.438 -18.516 -3.582 1 95.81 510 VAL A O 1
ATOM 3925 N N . ASP A 1 511 ? -36.719 -17.281 -5.371 1 93.88 511 ASP A N 1
ATOM 3926 C CA . ASP A 1 511 ? -37.688 -18.156 -6.023 1 93.88 511 ASP A CA 1
ATOM 3927 C C . ASP A 1 511 ? -37.312 -18.391 -7.488 1 93.88 511 ASP A C 1
ATOM 3929 O O . ASP A 1 511 ? -37.656 -17.594 -8.359 1 93.88 511 ASP A O 1
ATOM 3933 N N . GLN A 1 512 ? -36.719 -19.5 -7.711 1 91.25 512 GLN A N 1
ATOM 3934 C CA . GLN A 1 512 ? -36.188 -19.766 -9.047 1 91.25 512 GLN A CA 1
ATOM 3935 C C . GLN A 1 512 ? -37.312 -19.969 -10.055 1 91.25 512 GLN A C 1
ATOM 3937 O O . GLN A 1 512 ? -37.188 -19.578 -11.219 1 91.25 512 GLN A O 1
ATOM 3942 N N . GLN A 1 513 ? -38.344 -20.594 -9.68 1 88.19 513 GLN A N 1
ATOM 3943 C CA . GLN A 1 513 ? -39.469 -20.844 -10.586 1 88.19 513 GLN A CA 1
ATOM 3944 C C . GLN A 1 513 ? -40.125 -19.531 -11.023 1 88.19 513 GLN A C 1
ATOM 3946 O O . GLN A 1 513 ? -40.438 -19.344 -12.195 1 88.19 513 GLN A O 1
ATOM 3951 N N . ALA A 1 514 ? -40.25 -18.656 -10 1 89.94 514 ALA A N 1
ATOM 3952 C CA . ALA A 1 514 ? -40.844 -17.359 -10.297 1 89.94 514 ALA A CA 1
ATOM 3953 C C . ALA A 1 514 ? -39.844 -16.391 -10.891 1 89.94 514 ALA A C 1
ATOM 3955 O O . ALA A 1 514 ? -40.188 -15.336 -11.406 1 89.94 514 ALA A O 1
ATOM 3956 N N . GLY A 1 515 ? -38.562 -16.75 -10.781 1 92.56 515 GLY A N 1
ATOM 3957 C CA . GLY A 1 515 ? -37.5 -15.898 -11.305 1 92.56 515 GLY A CA 1
ATOM 3958 C C . GLY A 1 515 ? -37.281 -14.641 -10.484 1 92.56 515 GLY A C 1
ATOM 3959 O O . GLY A 1 515 ? -37.188 -13.547 -11.031 1 92.56 515 GLY A O 1
ATOM 3960 N N . VAL A 1 516 ? -37.312 -14.828 -9.18 1 94.75 516 VAL A N 1
ATOM 3961 C CA . VAL A 1 516 ? -37.219 -13.672 -8.297 1 94.75 516 VAL A CA 1
ATOM 3962 C C . VAL A 1 516 ? -36.031 -13.844 -7.344 1 94.75 516 VAL A C 1
ATOM 3964 O O . VAL A 1 516 ? -35.875 -14.914 -6.754 1 94.75 516 VAL A O 1
ATOM 3967 N N . LEU A 1 517 ? -35.188 -12.867 -7.246 1 95.88 517 LEU A N 1
ATOM 3968 C CA . LEU A 1 517 ? -34.156 -12.711 -6.238 1 95.88 517 LEU A CA 1
ATOM 3969 C C . LEU A 1 517 ? -34.281 -11.359 -5.535 1 95.88 517 LEU A C 1
ATOM 3971 O O . LEU A 1 517 ? -34.219 -10.312 -6.184 1 95.88 517 LEU A O 1
ATOM 3975 N N . ALA A 1 518 ? -34.438 -11.438 -4.234 1 96.38 518 ALA A N 1
ATOM 3976 C CA . ALA A 1 518 ? -34.625 -10.188 -3.498 1 96.38 518 ALA A CA 1
ATOM 3977 C C . ALA A 1 518 ? -33.75 -10.141 -2.258 1 96.38 518 ALA A C 1
ATOM 3979 O O . ALA A 1 518 ? -33.5 -11.164 -1.615 1 96.38 518 ALA A O 1
ATOM 3980 N N . PHE A 1 519 ? -33.281 -8.969 -1.984 1 96.62 519 PHE A N 1
ATOM 3981 C CA . PHE A 1 519 ? -32.469 -8.703 -0.797 1 96.62 519 PHE A CA 1
ATOM 3982 C C . PHE A 1 519 ? -33.188 -7.758 0.152 1 96.62 519 PHE A C 1
ATOM 3984 O O . PHE A 1 519 ? -33.844 -6.805 -0.287 1 96.62 519 PHE A O 1
ATOM 3991 N N . TYR A 1 520 ? -33 -8 1.471 1 95.88 520 TYR A N 1
ATOM 3992 C CA . TYR A 1 520 ? -33.719 -7.215 2.463 1 95.88 520 TYR A CA 1
ATOM 3993 C C . TYR A 1 520 ? -32.812 -6.758 3.582 1 95.88 520 TYR A C 1
ATOM 3995 O O . TYR A 1 520 ? -31.844 -7.457 3.932 1 95.88 520 TYR A O 1
ATOM 4003 N N . ARG A 1 521 ? -33.094 -5.59 4.086 1 95.06 521 ARG A N 1
ATOM 4004 C CA . ARG A 1 521 ? -32.531 -5.145 5.359 1 95.06 521 ARG A CA 1
ATOM 4005 C C . ARG A 1 521 ? -33.375 -5.625 6.527 1 95.06 521 ARG A C 1
ATOM 4007 O O . ARG A 1 521 ? -34.594 -5.348 6.582 1 95.06 521 ARG A O 1
ATOM 4014 N N . VAL A 1 522 ? -32.781 -6.285 7.371 1 94.56 522 VAL A N 1
ATOM 4015 C CA . VAL A 1 522 ? -33.562 -6.863 8.461 1 94.56 522 VAL A CA 1
ATOM 4016 C C . VAL A 1 522 ? -33.25 -6.113 9.758 1 94.56 522 VAL A C 1
ATOM 4018 O O . VAL A 1 522 ? -32.094 -5.926 10.117 1 94.56 522 VAL A O 1
ATOM 4021 N N . SER A 1 523 ? -34.281 -5.578 10.273 1 87.75 523 SER A N 1
ATOM 4022 C CA . SER A 1 523 ? -34.219 -4.953 11.594 1 87.75 523 SER A CA 1
ATOM 4023 C C . SER A 1 523 ? -35.25 -5.559 12.547 1 87.75 523 SER A C 1
ATOM 4025 O O . SER A 1 523 ? -36.438 -5.406 12.336 1 87.75 523 SER A O 1
ATOM 4027 N N . HIS A 1 524 ? -34.781 -6.16 13.609 1 81.38 524 HIS A N 1
ATOM 4028 C CA . HIS A 1 524 ? -35.625 -6.75 14.641 1 81.38 524 HIS A CA 1
ATOM 4029 C C . HIS A 1 524 ? -36.781 -7.512 14.023 1 81.38 524 HIS A C 1
ATOM 4031 O O . HIS A 1 524 ? -36.625 -8.633 13.539 1 81.38 524 HIS A O 1
ATOM 4037 N N . THR A 1 525 ? -37.906 -6.75 13.789 1 81.75 525 THR A N 1
ATOM 4038 C CA . THR A 1 525 ? -39.094 -7.508 13.359 1 81.75 525 THR A CA 1
ATOM 4039 C C . THR A 1 525 ? -39.469 -7.133 11.93 1 81.75 525 THR A C 1
ATOM 4041 O O . THR A 1 525 ? -40.406 -7.703 11.375 1 81.75 525 THR A O 1
ATOM 4044 N N . GLN A 1 526 ? -38.719 -6.328 11.32 1 90.62 526 GLN A N 1
ATOM 4045 C CA . GLN A 1 526 ? -39.125 -5.875 9.992 1 90.62 526 GLN A CA 1
ATOM 4046 C C . GLN A 1 526 ? -38.031 -6.172 8.969 1 90.62 526 GLN A C 1
ATOM 4048 O O . GLN A 1 526 ? -36.844 -6.262 9.312 1 90.62 526 GLN A O 1
ATOM 4053 N N . ALA A 1 527 ? -38.5 -6.434 7.777 1 92.69 527 ALA A N 1
ATOM 4054 C CA . ALA A 1 527 ? -37.625 -6.598 6.621 1 92.69 527 ALA A CA 1
ATOM 4055 C C . ALA A 1 527 ? -37.938 -5.574 5.539 1 92.69 527 ALA A C 1
ATOM 4057 O O . ALA A 1 527 ? -39.062 -5.543 5.012 1 92.69 527 ALA A O 1
ATOM 4058 N N . GLN A 1 528 ? -36.969 -4.707 5.285 1 92.69 528 GLN A N 1
ATOM 4059 C CA . GLN A 1 528 ? -37.156 -3.701 4.242 1 92.69 528 GLN A CA 1
ATOM 4060 C C . GLN A 1 528 ? -36.406 -4.098 2.969 1 92.69 528 GLN A C 1
ATOM 4062 O O . GLN A 1 528 ? -35.219 -4.402 3.006 1 92.69 528 GLN A O 1
ATOM 4067 N N . GLU A 1 529 ? -37.125 -4.062 1.874 1 93.88 529 GLU A N 1
ATOM 4068 C CA . GLU A 1 529 ? -36.531 -4.477 0.6 1 93.88 529 GLU A CA 1
ATOM 4069 C C . GLU A 1 529 ? -35.469 -3.498 0.144 1 93.88 529 GLU A C 1
ATOM 4071 O O . GLU A 1 529 ? -35.688 -2.285 0.125 1 93.88 529 GLU A O 1
ATOM 4076 N N . ILE A 1 530 ? -34.312 -4.035 -0.161 1 94.31 530 ILE A N 1
ATOM 4077 C CA . ILE A 1 530 ? -33.25 -3.24 -0.735 1 94.31 530 ILE A CA 1
ATOM 4078 C C . ILE A 1 530 ? -33.375 -3.217 -2.256 1 94.31 530 ILE A C 1
ATOM 4080 O O . ILE A 1 530 ? -33.375 -2.146 -2.869 1 94.31 530 ILE A O 1
ATOM 4084 N N . CYS A 1 531 ? -33.469 -4.434 -2.82 1 93.69 531 CYS A N 1
ATOM 4085 C CA . CYS A 1 531 ? -33.656 -4.562 -4.262 1 93.69 531 CYS A CA 1
ATOM 4086 C C . CYS A 1 531 ? -34.281 -5.91 -4.613 1 93.69 531 CYS A C 1
ATOM 4088 O O . CYS A 1 531 ? -34.281 -6.836 -3.801 1 93.69 531 CYS A O 1
ATOM 4090 N N . CYS A 1 532 ? -34.875 -5.961 -5.789 1 94.44 532 CYS A N 1
ATOM 4091 C CA . CYS A 1 532 ? -35.5 -7.168 -6.316 1 94.44 532 CYS A CA 1
ATOM 4092 C C . CYS A 1 532 ? -35.188 -7.34 -7.801 1 94.44 532 CYS A C 1
ATOM 4094 O O . CYS A 1 532 ? -35.375 -6.41 -8.586 1 94.44 532 CYS A O 1
ATOM 4096 N N . ILE A 1 533 ? -34.75 -8.516 -8.078 1 93.5 533 ILE A N 1
ATOM 4097 C CA . ILE A 1 533 ? -34.375 -8.828 -9.453 1 93.5 533 ILE A CA 1
ATOM 4098 C C . ILE A 1 533 ? -35.344 -9.875 -10.016 1 93.5 533 ILE A C 1
ATOM 4100 O O . ILE A 1 533 ? -35.719 -10.82 -9.32 1 93.5 533 ILE A O 1
ATOM 4104 N N . HIS A 1 534 ? -35.719 -9.633 -11.258 1 93.12 534 HIS A N 1
ATOM 4105 C CA . HIS A 1 534 ? -36.5 -10.609 -11.992 1 93.12 534 HIS A CA 1
ATOM 4106 C C . HIS A 1 534 ? -35.75 -11.148 -13.195 1 93.12 534 HIS A C 1
ATOM 4108 O O . HIS A 1 534 ? -35.375 -10.391 -14.102 1 93.12 534 HIS A O 1
ATOM 4114 N N . THR A 1 535 ? -35.469 -12.352 -13.094 1 91.88 535 THR A N 1
ATOM 4115 C CA . THR A 1 535 ? -34.719 -12.961 -14.18 1 91.88 535 THR A CA 1
ATOM 4116 C C . THR A 1 535 ? -35.031 -14.453 -14.281 1 91.88 535 THR A C 1
ATOM 4118 O O . THR A 1 535 ? -35.75 -15 -13.445 1 91.88 535 THR A O 1
ATOM 4121 N N . HIS A 1 536 ? -34.562 -15.047 -15.398 1 91.88 536 HIS A N 1
ATOM 4122 C CA . HIS A 1 536 ? -34.688 -16.484 -15.562 1 91.88 536 HIS A CA 1
ATOM 4123 C C . HIS A 1 536 ? -33.438 -17.219 -15.086 1 91.88 536 HIS A C 1
ATOM 4125 O O . HIS A 1 536 ? -32.312 -16.906 -15.523 1 91.88 536 HIS A O 1
ATOM 4131 N N . PHE A 1 537 ? -33.688 -18.219 -14.242 1 92.62 537 PHE A N 1
ATOM 4132 C CA . PHE A 1 537 ? -32.594 -19.016 -13.727 1 92.62 537 PHE A CA 1
ATOM 4133 C C . PHE A 1 537 ? -32.5 -20.359 -14.422 1 92.62 537 PHE A C 1
ATOM 4135 O O . PHE A 1 537 ? -33.531 -20.969 -14.719 1 92.62 537 PHE A O 1
ATOM 4142 N N . HIS A 1 538 ? -31.359 -20.906 -14.82 1 88.06 538 HIS A N 1
ATOM 4143 C CA . HIS A 1 538 ? -31.203 -22.125 -15.617 1 88.06 538 HIS A CA 1
ATOM 4144 C C . HIS A 1 538 ? -30.703 -23.281 -14.758 1 88.06 538 HIS A C 1
ATOM 4146 O O . HIS A 1 538 ? -30.625 -24.406 -15.227 1 88.06 538 HIS A O 1
ATOM 4152 N N . GLY A 1 539 ? -30.625 -23.25 -13.5 1 88.25 539 GLY A N 1
ATOM 4153 C CA . GLY A 1 539 ? -30.125 -24.297 -12.641 1 88.25 539 GLY A CA 1
ATOM 4154 C C . GLY A 1 539 ? -30.141 -23.938 -11.172 1 88.25 539 GLY A C 1
ATOM 4155 O O . GLY A 1 539 ? -30.625 -22.859 -10.797 1 88.25 539 GLY A O 1
ATOM 4156 N N . PRO A 1 540 ? -29.672 -25 -10.469 1 93.25 540 PRO A N 1
ATOM 4157 C CA . PRO A 1 540 ? -29.688 -24.734 -9.031 1 93.25 540 PRO A CA 1
ATOM 4158 C C . PRO A 1 540 ? -28.688 -23.641 -8.625 1 93.25 540 PRO A C 1
ATOM 4160 O O . PRO A 1 540 ? -27.578 -23.578 -9.156 1 93.25 540 PRO A O 1
ATOM 4163 N N . LEU A 1 541 ? -29.219 -22.828 -7.758 1 96 541 LEU A N 1
ATOM 4164 C CA . LEU A 1 541 ? -28.375 -21.766 -7.219 1 96 541 LEU A CA 1
ATOM 4165 C C . LEU A 1 541 ? -27.859 -22.125 -5.828 1 96 541 LEU A C 1
ATOM 4167 O O . LEU A 1 541 ? -28.469 -22.938 -5.133 1 96 541 LEU A O 1
ATOM 4171 N N . PHE A 1 542 ? -26.766 -21.484 -5.492 1 97.81 542 PHE A N 1
ATOM 4172 C CA . PHE A 1 542 ? -26.172 -21.672 -4.176 1 97.81 542 PHE A CA 1
ATOM 4173 C C . PHE A 1 542 ? -25.859 -20.328 -3.527 1 97.81 542 PHE A C 1
ATOM 4175 O O . PHE A 1 542 ? -25.328 -19.422 -4.176 1 97.81 542 PHE A O 1
ATOM 4182 N N . ALA A 1 543 ? -26.25 -20.25 -2.299 1 98 543 ALA A N 1
ATOM 4183 C CA . ALA A 1 543 ? -25.859 -19.047 -1.562 1 98 543 ALA A CA 1
ATOM 4184 C C . ALA A 1 543 ? -24.344 -18.922 -1.477 1 98 543 ALA A C 1
ATOM 4186 O O . ALA A 1 543 ? -23.641 -19.906 -1.225 1 98 543 ALA A O 1
ATOM 4187 N N . SER A 1 544 ? -23.828 -17.75 -1.73 1 98.25 544 SER A N 1
ATOM 4188 C CA . SER A 1 544 ? -22.391 -17.516 -1.799 1 98.25 544 SER A CA 1
ATOM 4189 C C . SER A 1 544 ? -22 -16.172 -1.196 1 98.25 544 SER A C 1
ATOM 4191 O O . SER A 1 544 ? -22.797 -15.234 -1.211 1 98.25 544 SER A O 1
ATOM 4193 N N . PHE A 1 545 ? -20.766 -16.156 -0.689 1 98.19 545 PHE A N 1
ATOM 4194 C CA . PHE A 1 545 ? -20.297 -14.953 -0.012 1 98.19 545 PHE A CA 1
ATOM 4195 C C . PHE A 1 545 ? -18.859 -14.625 -0.429 1 98.19 545 PHE A C 1
ATOM 4197 O O . PHE A 1 545 ? -18.062 -15.531 -0.692 1 98.19 545 PHE A O 1
ATOM 4204 N N . ARG A 1 546 ? -18.547 -13.336 -0.479 1 97.31 546 ARG A N 1
ATOM 4205 C CA . ARG A 1 546 ? -17.188 -12.883 -0.779 1 97.31 546 ARG A CA 1
ATOM 4206 C C . ARG A 1 546 ? -16.734 -11.82 0.216 1 97.31 546 ARG A C 1
ATOM 4208 O O . ARG A 1 546 ? -17.5 -10.922 0.56 1 97.31 546 ARG A O 1
ATOM 4215 N N . PHE A 1 547 ? -15.461 -12.047 0.633 1 94.69 547 PHE A N 1
ATOM 4216 C CA . PHE A 1 547 ? -14.875 -11.117 1.601 1 94.69 547 PHE A CA 1
ATOM 4217 C C . PHE A 1 547 ? -13.953 -10.125 0.91 1 94.69 547 PHE A C 1
ATOM 4219 O O . PHE A 1 547 ? -13.383 -10.422 -0.14 1 94.69 547 PHE A O 1
ATOM 4226 N N . TRP A 1 548 ? -13.914 -9.008 1.518 1 86.56 548 TRP A N 1
ATOM 4227 C CA . TRP A 1 548 ? -12.914 -8.039 1.107 1 86.56 548 TRP A CA 1
ATOM 4228 C C . TRP A 1 548 ? -11.586 -8.289 1.812 1 86.56 548 TRP A C 1
ATOM 4230 O O . TRP A 1 548 ? -11.375 -9.367 2.383 1 86.56 548 TRP A O 1
ATOM 4240 N N . SER A 1 549 ? -10.578 -7.391 1.86 1 78.81 549 SER A N 1
ATOM 4241 C CA . SER A 1 549 ? -9.234 -7.633 2.367 1 78.81 549 SER A CA 1
ATOM 4242 C C . SER A 1 549 ? -9.164 -7.406 3.873 1 78.81 549 SER A C 1
ATOM 4244 O O . SER A 1 549 ? -8.086 -7.5 4.469 1 78.81 549 SER A O 1
ATOM 4246 N N . GLY A 1 550 ? -10.258 -7.266 4.574 1 81.25 550 GLY A N 1
ATOM 4247 C CA . GLY A 1 550 ? -10.211 -7.02 6.008 1 81.25 550 GLY A CA 1
ATOM 4248 C C . GLY A 1 550 ? -10.203 -8.289 6.828 1 81.25 550 GLY A C 1
ATOM 4249 O O . GLY A 1 550 ? -11.258 -8.875 7.086 1 81.25 550 GLY A O 1
ATOM 4250 N N . VAL A 1 551 ? -8.984 -8.648 7.32 1 87.75 551 VAL A N 1
ATOM 4251 C CA . VAL A 1 551 ? -8.875 -9.828 8.18 1 87.75 551 VAL A CA 1
ATOM 4252 C C . VAL A 1 551 ? -9.719 -9.625 9.438 1 87.75 551 VAL A C 1
ATOM 4254 O O . VAL A 1 551 ? -9.719 -8.547 10.023 1 87.75 551 VAL A O 1
ATOM 4257 N N . GLY A 1 552 ? -10.477 -10.656 9.812 1 88.88 552 GLY A N 1
ATOM 4258 C CA . GLY A 1 552 ? -11.352 -10.578 10.969 1 88.88 552 GLY A CA 1
ATOM 4259 C C . GLY A 1 552 ? -12.82 -10.438 10.594 1 88.88 552 GLY A C 1
ATOM 4260 O O . GLY A 1 552 ? -13.695 -10.688 11.422 1 88.88 552 GLY A O 1
ATOM 4261 N N . SER A 1 553 ? -13.031 -10 9.367 1 93.25 553 SER A N 1
ATOM 4262 C CA . SER A 1 553 ? -14.414 -9.914 8.906 1 93.25 553 SER A CA 1
ATOM 4263 C C . SER A 1 553 ? -15.078 -11.289 8.906 1 93.25 553 SER A C 1
ATOM 4265 O O . SER A 1 553 ? -14.414 -12.305 8.703 1 93.25 553 SER A O 1
ATOM 4267 N N . SER A 1 554 ? -16.406 -11.32 9.172 1 96.88 554 SER A N 1
ATOM 4268 C CA . SER A 1 554 ? -17.094 -12.602 9.258 1 96.88 554 SER A CA 1
ATOM 4269 C C . SER A 1 554 ? -18.516 -12.508 8.719 1 96.88 554 SER A C 1
ATOM 4271 O O . SER A 1 554 ? -19.078 -11.414 8.609 1 96.88 554 SER A O 1
ATOM 4273 N N . VAL A 1 555 ? -19.062 -13.617 8.273 1 97.5 555 VAL A N 1
ATOM 4274 C CA . VAL A 1 555 ? -20.453 -13.797 7.871 1 97.5 555 VAL A CA 1
ATOM 4275 C C . VAL A 1 555 ? -21.062 -14.984 8.617 1 97.5 555 VAL A C 1
ATOM 4277 O O . VAL A 1 555 ? -20.469 -16.062 8.648 1 97.5 555 VAL A O 1
ATOM 4280 N N . THR A 1 556 ? -22.172 -14.75 9.25 1 98.06 556 THR A N 1
ATOM 4281 C CA . THR A 1 556 ? -22.859 -15.797 9.992 1 98.06 556 THR A CA 1
ATOM 4282 C C . THR A 1 556 ? -24.266 -16.016 9.438 1 98.06 556 THR A C 1
ATOM 4284 O O . THR A 1 556 ? -25.062 -15.086 9.375 1 98.06 556 THR A O 1
ATOM 4287 N N . ILE A 1 557 ? -24.562 -17.234 9.078 1 97.62 557 ILE A N 1
ATOM 4288 C CA . ILE A 1 557 ? -25.906 -17.609 8.672 1 97.62 557 ILE A CA 1
ATOM 4289 C C . ILE A 1 557 ? -26.797 -17.781 9.898 1 97.62 557 ILE A C 1
ATOM 4291 O O . ILE A 1 557 ? -26.531 -18.641 10.75 1 97.62 557 ILE A O 1
ATOM 4295 N N . CYS A 1 558 ? -27.828 -17.062 9.945 1 95.56 558 CYS A N 1
ATOM 4296 C CA . CYS A 1 558 ? -28.672 -17.016 11.133 1 95.56 558 CYS A CA 1
ATOM 4297 C C . CYS A 1 558 ? -29.578 -18.234 11.203 1 95.56 558 CYS A C 1
ATOM 4299 O O . CYS A 1 558 ? -30.047 -18.734 10.172 1 95.56 558 CYS A O 1
ATOM 4301 N N . GLU A 1 559 ? -29.781 -18.672 12.469 1 92.19 559 GLU A N 1
ATOM 4302 C CA . GLU A 1 559 ? -30.797 -19.688 12.711 1 92.19 559 GLU A CA 1
ATOM 4303 C C . GLU A 1 559 ? -32.188 -19.062 12.852 1 92.19 559 GLU A C 1
ATOM 4305 O O . GLU A 1 559 ? -32.406 -18.25 13.742 1 92.19 559 GLU A O 1
ATOM 4310 N N . LEU A 1 560 ? -32.969 -19.438 11.898 1 90.25 560 LEU A N 1
ATOM 4311 C CA . LEU A 1 560 ? -34.281 -18.828 11.898 1 90.25 560 LEU A CA 1
ATOM 4312 C C . LEU A 1 560 ? -35.312 -19.766 12.531 1 90.25 560 LEU A C 1
ATOM 4314 O O . LEU A 1 560 ? -35.25 -20.984 12.336 1 90.25 560 LEU A O 1
ATOM 4318 N N . ASN A 1 561 ? -36.094 -19.281 13.594 1 78.5 561 ASN A N 1
ATOM 4319 C CA . ASN A 1 561 ? -37.188 -20 14.219 1 78.5 561 ASN A CA 1
ATOM 4320 C C . ASN A 1 561 ? -38.531 -19.594 13.648 1 78.5 561 ASN A C 1
ATOM 4322 O O . ASN A 1 561 ? -38.75 -18.422 13.32 1 78.5 561 ASN A O 1
ATOM 4326 N N . MET B 1 1 ? -17.328 -1.467 -7.98 1 22.67 1 MET B N 1
ATOM 4327 C CA . MET B 1 1 ? -16.656 -0.285 -8.5 1 22.67 1 MET B CA 1
ATOM 4328 C C . MET B 1 1 ? -15.977 -0.593 -9.836 1 22.67 1 MET B C 1
ATOM 4330 O O . MET B 1 1 ? -15.055 -1.41 -9.891 1 22.67 1 MET B O 1
ATOM 4334 N N . ALA B 1 2 ? -16.734 -0.573 -10.914 1 27.42 2 ALA B N 1
ATOM 4335 C CA . ALA B 1 2 ? -16.422 -1.091 -12.242 1 27.42 2 ALA B CA 1
ATOM 4336 C C . ALA B 1 2 ? -15.195 -0.409 -12.836 1 27.42 2 ALA B C 1
ATOM 4338 O O . ALA B 1 2 ? -15.156 0.818 -12.953 1 27.42 2 ALA B O 1
ATOM 4339 N N . SER B 1 3 ? -14.086 -0.888 -12.492 1 33.22 3 SER B N 1
ATOM 4340 C CA . SER B 1 3 ? -12.836 -0.427 -13.078 1 33.22 3 SER B CA 1
ATOM 4341 C C . SER B 1 3 ? -12.961 -0.246 -14.586 1 33.22 3 SER B C 1
ATOM 4343 O O . SER B 1 3 ? -13.422 -1.146 -15.289 1 33.22 3 SER B O 1
ATOM 4345 N N . ALA B 1 4 ? -13.359 0.822 -15.062 1 37.94 4 ALA B N 1
ATOM 4346 C CA . ALA B 1 4 ? -13.5 1.154 -16.469 1 37.94 4 ALA B CA 1
ATOM 4347 C C . ALA B 1 4 ? -12.312 0.648 -17.281 1 37.94 4 ALA B C 1
ATOM 4349 O O . ALA B 1 4 ? -11.18 1.097 -17.078 1 37.94 4 ALA B O 1
ATOM 4350 N N . ALA B 1 5 ? -12.312 -0.676 -17.594 1 40.84 5 ALA B N 1
ATOM 4351 C CA . ALA B 1 5 ? -11.406 -1.448 -18.453 1 40.84 5 ALA B CA 1
ATOM 4352 C C . ALA B 1 5 ? -11.07 -0.688 -19.734 1 40.84 5 ALA B C 1
ATOM 4354 O O . ALA B 1 5 ? -11.93 -0.004 -20.297 1 40.84 5 ALA B O 1
ATOM 4355 N N . TRP B 1 6 ? -9.898 -0.444 -20.047 1 49.72 6 TRP B N 1
ATOM 4356 C CA . TRP B 1 6 ? -9.273 0.063 -21.266 1 49.72 6 TRP B CA 1
ATOM 4357 C C . TRP B 1 6 ? -9.828 -0.642 -22.5 1 49.72 6 TRP B C 1
ATOM 4359 O O . TRP B 1 6 ? -9.898 -1.872 -22.547 1 49.72 6 TRP B O 1
ATOM 4369 N N . ALA B 1 7 ? -10.734 -0.108 -23.109 1 56.16 7 ALA B N 1
ATOM 4370 C CA . ALA B 1 7 ? -11.266 -0.707 -24.328 1 56.16 7 ALA B CA 1
ATOM 4371 C C . ALA B 1 7 ? -10.32 -0.486 -25.5 1 56.16 7 ALA B C 1
ATOM 4373 O O . ALA B 1 7 ? -10.352 0.564 -26.141 1 56.16 7 ALA B O 1
ATOM 4374 N N . PRO B 1 8 ? -9.328 -1.309 -25.594 1 63.38 8 PRO B N 1
ATOM 4375 C CA . PRO B 1 8 ? -8.336 -1.179 -26.672 1 63.38 8 PRO B CA 1
ATOM 4376 C C . PRO B 1 8 ? -8.984 -1.014 -28.047 1 63.38 8 PRO B C 1
ATOM 4378 O O . PRO B 1 8 ? -8.383 -0.413 -28.938 1 63.38 8 PRO B O 1
ATOM 4381 N N . GLU B 1 9 ? -10.195 -1.353 -28.125 1 69.44 9 GLU B N 1
ATOM 4382 C CA . GLU B 1 9 ? -10.891 -1.299 -29.406 1 69.44 9 GLU B CA 1
ATOM 4383 C C . GLU B 1 9 ? -11.203 0.141 -29.812 1 69.44 9 GLU B C 1
ATOM 4385 O O . GLU B 1 9 ? -11.289 0.455 -31 1 69.44 9 GLU B O 1
ATOM 4390 N N . ALA B 1 10 ? -11.188 0.978 -28.812 1 73.38 10 ALA B N 1
ATOM 4391 C CA . ALA B 1 10 ? -11.539 2.371 -29.062 1 73.38 10 ALA B CA 1
ATOM 4392 C C . ALA B 1 10 ? -10.375 3.133 -29.688 1 73.38 10 ALA B C 1
ATOM 4394 O O . ALA B 1 10 ? -10.562 4.199 -30.281 1 73.38 10 ALA B O 1
ATOM 4395 N N . PHE B 1 11 ? -9.203 2.428 -29.656 1 79.56 11 PHE B N 1
ATOM 4396 C CA . PHE B 1 11 ? -8 3.088 -30.141 1 79.56 11 PHE B CA 1
ATOM 4397 C C . PHE B 1 11 ? -7.367 2.283 -31.281 1 79.56 11 PHE B C 1
ATOM 4399 O O . PHE B 1 11 ? -6.168 2.398 -31.531 1 79.56 11 PHE B O 1
ATOM 4406 N N . ALA B 1 12 ? -8.258 1.551 -31.781 1 81.19 12 ALA B N 1
ATOM 4407 C CA . ALA B 1 12 ? -7.801 0.76 -32.938 1 81.19 12 ALA B CA 1
ATOM 4408 C C . ALA B 1 12 ? -7.891 1.562 -34.219 1 81.19 12 ALA B C 1
ATOM 4410 O O . ALA B 1 12 ? -8.844 2.322 -34.406 1 81.19 12 ALA B O 1
ATOM 4411 N N . CYS B 1 13 ? -6.984 1.455 -35 1 85 13 CYS B N 1
ATOM 4412 C CA . CYS B 1 13 ? -7.016 2.029 -36.344 1 85 13 CYS B CA 1
ATOM 4413 C C . CYS B 1 13 ? -8.062 1.336 -37.219 1 85 13 CYS B C 1
ATOM 4415 O O . CYS B 1 13 ? -8.023 0.116 -37.375 1 85 13 CYS B O 1
ATOM 4417 N N . PRO B 1 14 ? -8.992 2.043 -37.719 1 83.19 14 PRO B N 1
ATOM 4418 C CA . PRO B 1 14 ? -10.031 1.425 -38.562 1 83.19 14 PRO B CA 1
ATOM 4419 C C . PRO B 1 14 ? -9.469 0.799 -39.844 1 83.19 14 PRO B C 1
ATOM 4421 O O . PRO B 1 14 ? -10.148 -0.002 -40.5 1 83.19 14 PRO B O 1
ATOM 4424 N N . ILE B 1 15 ? -8.25 1.027 -40.188 1 82.75 15 ILE B N 1
ATOM 4425 C CA . ILE B 1 15 ? -7.656 0.498 -41.438 1 82.75 15 ILE B CA 1
ATOM 4426 C C . ILE B 1 15 ? -6.883 -0.78 -41.125 1 82.75 15 ILE B C 1
ATOM 4428 O O . ILE B 1 15 ? -7.109 -1.82 -41.719 1 82.75 15 ILE B O 1
ATOM 4432 N N . CYS B 1 16 ? -6.008 -0.682 -40.156 1 80.12 16 CYS B N 1
ATOM 4433 C CA . CYS B 1 16 ? -5.164 -1.836 -39.875 1 80.12 16 CYS B CA 1
ATOM 4434 C C . CYS B 1 16 ? -5.707 -2.629 -38.688 1 80.12 16 CYS B C 1
ATOM 4436 O O . CYS B 1 16 ? -5.246 -3.74 -38.438 1 80.12 16 CYS B O 1
ATOM 4438 N N . LEU B 1 17 ? -6.582 -2.082 -37.906 1 79 17 LEU B N 1
ATOM 4439 C CA . LEU B 1 17 ? -7.289 -2.666 -36.781 1 79 17 LEU B CA 1
ATOM 4440 C C . LEU B 1 17 ? -6.344 -2.904 -35.594 1 79 17 LEU B C 1
ATOM 4442 O O . LEU B 1 17 ? -6.711 -3.557 -34.625 1 79 17 LEU B O 1
ATOM 4446 N N . ASP B 1 18 ? -5.219 -2.367 -35.656 1 80.12 18 ASP B N 1
ATOM 4447 C CA . ASP B 1 18 ? -4.281 -2.357 -34.531 1 80.12 18 ASP B CA 1
ATOM 4448 C C . ASP B 1 18 ? -4.406 -1.069 -33.719 1 80.12 18 ASP B C 1
ATOM 4450 O O . ASP B 1 18 ? -5.051 -0.115 -34.156 1 80.12 18 ASP B O 1
ATOM 4454 N N . THR B 1 19 ? -3.77 -1.135 -32.531 1 81.56 19 THR B N 1
ATOM 4455 C CA . THR B 1 19 ? -3.693 0.093 -31.75 1 81.56 19 THR B CA 1
ATOM 4456 C C . THR B 1 19 ? -2.984 1.193 -32.531 1 81.56 19 THR B C 1
ATOM 4458 O O . THR B 1 19 ? -1.953 0.948 -33.156 1 81.56 19 THR B O 1
ATOM 4461 N N . LEU B 1 20 ? -3.531 2.385 -32.469 1 84.62 20 LEU B N 1
ATOM 4462 C CA . LEU B 1 20 ? -3.049 3.523 -33.25 1 84.62 20 LEU B CA 1
ATOM 4463 C C . LEU B 1 20 ? -1.551 3.723 -33.031 1 84.62 20 LEU B C 1
ATOM 4465 O O . LEU B 1 20 ? -1.082 3.814 -31.906 1 84.62 20 LEU B O 1
ATOM 4469 N N . ARG B 1 21 ? -0.782 3.641 -34.125 1 84.62 21 ARG B N 1
ATOM 4470 C CA . ARG B 1 21 ? 0.644 3.955 -34.156 1 84.62 21 ARG B CA 1
ATOM 4471 C C . ARG B 1 21 ? 0.906 5.262 -34.875 1 84.62 21 ARG B C 1
ATOM 4473 O O . ARG B 1 21 ? 0.527 5.41 -36.031 1 84.62 21 ARG B O 1
ATOM 4480 N N . ASP B 1 22 ? 1.566 6.172 -34.188 1 86.31 22 ASP B N 1
ATOM 4481 C CA . ASP B 1 22 ? 1.799 7.5 -34.719 1 86.31 22 ASP B CA 1
ATOM 4482 C C . ASP B 1 22 ? 0.5 8.109 -35.25 1 86.31 22 ASP B C 1
ATOM 4484 O O . ASP B 1 22 ? 0.342 8.297 -36.469 1 86.31 22 ASP B O 1
ATOM 4488 N N . PRO B 1 23 ? -0.438 8.266 -34.375 1 89.38 23 PRO B N 1
ATOM 4489 C CA . PRO B 1 23 ? -1.794 8.625 -34.781 1 89.38 23 PRO B CA 1
ATOM 4490 C C . PRO B 1 23 ? -1.858 10 -35.469 1 89.38 23 PRO B C 1
ATOM 4492 O O . PRO B 1 23 ? -1.17 10.93 -35.031 1 89.38 23 PRO B O 1
ATOM 4495 N N . ALA B 1 24 ? -2.582 10.047 -36.5 1 89.75 24 ALA B N 1
ATOM 4496 C CA . ALA B 1 24 ? -2.918 11.289 -37.188 1 89.75 24 ALA B CA 1
ATOM 4497 C C . ALA B 1 24 ? -4.43 11.477 -37.281 1 89.75 24 ALA B C 1
ATOM 4499 O O . ALA B 1 24 ? -5.168 10.516 -37.5 1 89.75 24 ALA B O 1
ATOM 4500 N N . THR B 1 25 ? -4.918 12.703 -37.031 1 89.12 25 THR B N 1
ATOM 4501 C CA . THR B 1 25 ? -6.34 13.023 -37.062 1 89.12 25 THR B CA 1
ATOM 4502 C C . THR B 1 25 ? -6.684 13.852 -38.281 1 89.12 25 THR B C 1
ATOM 4504 O O . THR B 1 25 ? -5.988 14.828 -38.594 1 89.12 25 THR B O 1
ATOM 4507 N N . LEU B 1 26 ? -7.672 13.422 -38.969 1 85.94 26 LEU B N 1
ATOM 4508 C CA . LEU B 1 26 ? -8.156 14.133 -40.156 1 85.94 26 LEU B CA 1
ATOM 4509 C C . LEU B 1 26 ? -9.016 15.32 -39.75 1 85.94 26 LEU B C 1
ATOM 4511 O O . LEU B 1 26 ? -9.531 15.375 -38.625 1 85.94 26 LEU B O 1
ATOM 4515 N N . PRO B 1 27 ? -9.219 16.297 -40.688 1 83.44 27 PRO B N 1
ATOM 4516 C CA . PRO B 1 27 ? -10.055 17.453 -40.344 1 83.44 27 PRO B CA 1
ATOM 4517 C C . PRO B 1 27 ? -11.477 17.078 -39.969 1 83.44 27 PRO B C 1
ATOM 4519 O O . PRO B 1 27 ? -12.133 17.812 -39.219 1 83.44 27 PRO B O 1
ATOM 4522 N N . CYS B 1 28 ? -11.883 15.828 -40.312 1 83.94 28 CYS B N 1
ATOM 4523 C CA . CYS B 1 28 ? -13.219 15.375 -39.938 1 83.94 28 CYS B CA 1
ATOM 4524 C C . CYS B 1 28 ? -13.25 14.852 -38.5 1 83.94 28 CYS B C 1
ATOM 4526 O O . CYS B 1 28 ? -14.305 14.5 -38 1 83.94 28 CYS B O 1
ATOM 4528 N N . GLY B 1 29 ? -12.055 14.703 -37.906 1 86.19 29 GLY B N 1
ATOM 4529 C CA . GLY B 1 29 ? -11.969 14.289 -36.5 1 86.19 29 GLY B CA 1
ATOM 4530 C C . GLY B 1 29 ? -11.602 12.828 -36.344 1 86.19 29 GLY B C 1
ATOM 4531 O O . GLY B 1 29 ? -11.258 12.391 -35.219 1 86.19 29 GLY B O 1
ATOM 4532 N N . HIS B 1 30 ? -11.57 12.039 -37.375 1 86.06 30 HIS B N 1
ATOM 4533 C CA . HIS B 1 30 ? -11.234 10.617 -37.281 1 86.06 30 HIS B CA 1
ATOM 4534 C C . HIS B 1 30 ? -9.727 10.414 -37.281 1 86.06 30 HIS B C 1
ATOM 4536 O O . HIS B 1 30 ? -9 11.094 -38.031 1 86.06 30 HIS B O 1
ATOM 4542 N N . SER B 1 31 ? -9.281 9.539 -36.438 1 88.88 31 SER B N 1
ATOM 4543 C CA . SER B 1 31 ? -7.848 9.305 -36.312 1 88.88 31 SER B CA 1
ATOM 4544 C C . SER B 1 31 ? -7.445 7.945 -36.875 1 88.88 31 SER B C 1
ATOM 4546 O O . SER B 1 31 ? -8.195 6.977 -36.75 1 88.88 31 SER B O 1
ATOM 4548 N N . TYR B 1 32 ? -6.309 7.852 -37.5 1 88.12 32 TYR B N 1
ATOM 4549 C CA . TYR B 1 32 ? -5.691 6.68 -38.125 1 88.12 32 TYR B CA 1
ATOM 4550 C C . TYR B 1 32 ? -4.195 6.641 -37.812 1 88.12 32 TYR B C 1
ATOM 4552 O O . TYR B 1 32 ? -3.607 7.652 -37.438 1 88.12 32 TYR B O 1
ATOM 4560 N N . CYS B 1 33 ? -3.588 5.477 -38 1 87.88 33 CYS B N 1
ATOM 4561 C CA . CYS B 1 33 ? -2.133 5.484 -38.125 1 87.88 33 CYS B CA 1
ATOM 4562 C C . CYS B 1 33 ? -1.681 6.332 -39.312 1 87.88 33 CYS B C 1
ATOM 4564 O O . CYS B 1 33 ? -2.279 6.273 -40.375 1 87.88 33 CYS B O 1
ATOM 4566 N N . LEU B 1 34 ? -0.761 7.16 -39.062 1 89.81 34 LEU B N 1
ATOM 4567 C CA . LEU B 1 34 ? -0.261 8.039 -40.125 1 89.81 34 LEU B CA 1
ATOM 4568 C C . LEU B 1 34 ? 0.098 7.23 -41.375 1 89.81 34 LEU B C 1
ATOM 4570 O O . LEU B 1 34 ? -0.272 7.609 -42.5 1 89.81 34 LEU B O 1
ATOM 4574 N N . ARG B 1 35 ? 0.727 6.121 -41.188 1 87.56 35 ARG B N 1
ATOM 4575 C CA . ARG B 1 35 ? 1.146 5.281 -42.312 1 87.56 35 ARG B CA 1
ATOM 4576 C C . ARG B 1 35 ? -0.058 4.645 -43 1 87.56 35 ARG B C 1
ATOM 4578 O O . ARG B 1 35 ? -0.101 4.547 -44.219 1 87.56 35 ARG B O 1
ATOM 4585 N N . CYS B 1 36 ? -1.053 4.188 -42.281 1 86.44 36 CYS B N 1
ATOM 4586 C CA . CYS B 1 36 ? -2.23 3.518 -42.812 1 86.44 36 CYS B CA 1
ATOM 4587 C C . CYS B 1 36 ? -3.029 4.453 -43.719 1 86.44 36 CYS B C 1
ATOM 4589 O O . CYS B 1 36 ? -3.424 4.074 -44.812 1 86.44 36 CYS B O 1
ATOM 4591 N N . ILE B 1 37 ? -3.139 5.715 -43.25 1 88 37 ILE B N 1
ATOM 4592 C CA . ILE B 1 37 ? -3.973 6.645 -44 1 88 37 ILE B CA 1
ATOM 4593 C C . ILE B 1 37 ? -3.227 7.117 -45.25 1 88 37 ILE B C 1
ATOM 4595 O O . ILE B 1 37 ? -3.822 7.266 -46.344 1 88 37 ILE B O 1
ATOM 4599 N N . GLN B 1 38 ? -1.998 7.309 -45.125 1 86.25 38 GLN B N 1
ATOM 4600 C CA . GLN B 1 38 ? -1.195 7.699 -46.25 1 86.25 38 GLN B CA 1
ATOM 4601 C C . GLN B 1 38 ? -1.201 6.609 -47.344 1 86.25 38 GLN B C 1
ATOM 4603 O O . GLN B 1 38 ? -1.377 6.895 -48.531 1 86.25 38 GLN B O 1
ATOM 4608 N N . THR B 1 39 ? -1.054 5.41 -46.938 1 83.75 39 THR B N 1
ATOM 4609 C CA . THR B 1 39 ? -1.07 4.27 -47.844 1 83.75 39 THR B CA 1
ATOM 4610 C C . THR B 1 39 ? -2.445 4.113 -48.5 1 83.75 39 THR B C 1
ATOM 4612 O O . THR B 1 39 ? -2.549 3.811 -49.688 1 83.75 39 THR B O 1
ATOM 4615 N N . HIS B 1 40 ? -3.471 4.312 -47.75 1 84.31 40 HIS B N 1
ATOM 4616 C CA . HIS B 1 40 ? -4.844 4.234 -48.219 1 84.31 40 HIS B CA 1
ATOM 4617 C C . HIS B 1 40 ? -5.094 5.242 -49.344 1 84.31 40 HIS B C 1
ATOM 4619 O O . HIS B 1 40 ? -5.711 4.914 -50.375 1 84.31 40 HIS B O 1
ATOM 4625 N N . TRP B 1 41 ? -4.562 6.445 -49.125 1 86.5 41 TRP B N 1
ATOM 4626 C CA . TRP B 1 41 ? -4.742 7.508 -50.094 1 86.5 41 TRP B CA 1
ATOM 4627 C C . TRP B 1 41 ? -3.859 7.273 -51.312 1 86.5 41 TRP B C 1
ATOM 4629 O O . TRP B 1 41 ? -4.242 7.605 -52.438 1 86.5 41 TRP B O 1
ATOM 4639 N N . ASP B 1 42 ? -2.76 6.73 -51.156 1 83.69 42 ASP B N 1
ATOM 4640 C CA . ASP B 1 42 ? -1.813 6.512 -52.25 1 83.69 42 ASP B CA 1
ATOM 4641 C C . ASP B 1 42 ? -2.301 5.402 -53.156 1 83.69 42 ASP B C 1
ATOM 4643 O O . ASP B 1 42 ? -1.993 5.414 -54.375 1 83.69 42 ASP B O 1
ATOM 4647 N N . GLN B 1 43 ? -2.953 4.402 -52.781 1 72.75 43 GLN B N 1
ATOM 4648 C CA . GLN B 1 43 ? -3.379 3.238 -53.531 1 72.75 43 GLN B CA 1
ATOM 4649 C C . GLN B 1 43 ? -4.621 3.553 -54.375 1 72.75 43 GLN B C 1
ATOM 4651 O O . GLN B 1 43 ? -5.039 2.744 -55.219 1 72.75 43 GLN B O 1
ATOM 4656 N N . ARG B 1 44 ? -5.262 4.562 -54.188 1 65.94 44 ARG B N 1
ATOM 4657 C CA . ARG B 1 44 ? -6.449 4.906 -54.969 1 65.94 44 ARG B CA 1
ATOM 4658 C C . ARG B 1 44 ? -6.109 5.855 -56.094 1 65.94 44 ARG B C 1
ATOM 4660 O O . ARG B 1 44 ? -5.215 6.695 -55.969 1 65.94 44 ARG B O 1
ATOM 4667 N N . PRO B 1 45 ? -6.367 5.473 -57.312 1 57.47 45 PRO B N 1
ATOM 4668 C CA . PRO B 1 45 ? -5.957 6.215 -58.531 1 57.47 45 PRO B CA 1
ATOM 4669 C C . PRO B 1 45 ? -6.234 7.715 -58.406 1 57.47 45 PRO B C 1
ATOM 4671 O O . PRO B 1 45 ? -5.469 8.531 -58.938 1 57.47 45 PRO B O 1
ATOM 4674 N N . LYS B 1 46 ? -7.672 8.188 -58.375 1 50.31 46 LYS B N 1
ATOM 4675 C CA . LYS B 1 46 ? -8.016 9.602 -58.469 1 50.31 46 LYS B CA 1
ATOM 4676 C C . LYS B 1 46 ? -7.691 10.328 -57.156 1 50.31 46 LYS B C 1
ATOM 4678 O O . LYS B 1 46 ? -7.766 9.742 -56.062 1 50.31 46 LYS B O 1
ATOM 4683 N N . ALA B 1 47 ? -7.008 11.594 -57.094 1 52.56 47 ALA B N 1
ATOM 4684 C CA . ALA B 1 47 ? -6.555 12.586 -56.125 1 52.56 47 ALA B CA 1
ATOM 4685 C C . ALA B 1 47 ? -7.527 12.695 -54.938 1 52.56 47 ALA B C 1
ATOM 4687 O O . ALA B 1 47 ? -7.539 13.695 -54.219 1 52.56 47 ALA B O 1
ATOM 4688 N N . SER B 1 48 ? -8.523 11.836 -54.812 1 61.84 48 SER B N 1
ATOM 4689 C CA . SER B 1 48 ? -9.547 12.125 -53.812 1 61.84 48 SER B CA 1
ATOM 4690 C C . SER B 1 48 ? -9.125 11.641 -52.438 1 61.84 48 SER B C 1
ATOM 4692 O O . SER B 1 48 ? -8.82 10.461 -52.25 1 61.84 48 SER B O 1
ATOM 4694 N N . CYS B 1 49 ? -8.648 12.281 -51.5 1 74.06 49 CYS B N 1
ATOM 4695 C CA . CYS B 1 49 ? -8.359 12.07 -50.094 1 74.06 49 CYS B CA 1
ATOM 4696 C C . CYS B 1 49 ? -9.641 12.078 -49.281 1 74.06 49 CYS B C 1
ATOM 4698 O O . CYS B 1 49 ? -10.219 13.141 -49.031 1 74.06 49 CYS B O 1
ATOM 4700 N N . GLU B 1 50 ? -10.211 10.797 -49.062 1 81.56 50 GLU B N 1
ATOM 4701 C CA . GLU B 1 50 ? -11.453 10.656 -48.312 1 81.56 50 GLU B CA 1
ATOM 4702 C C . GLU B 1 50 ? -11.203 9.938 -47 1 81.56 50 GLU B C 1
ATOM 4704 O O . GLU B 1 50 ? -10.297 9.109 -46.875 1 81.56 50 GLU B O 1
ATOM 4709 N N . CYS B 1 51 ? -11.961 10.281 -46.062 1 83.38 51 CYS B N 1
ATOM 4710 C CA . CYS B 1 51 ? -11.898 9.594 -44.781 1 83.38 51 CYS B CA 1
ATOM 4711 C C . CYS B 1 51 ? -12.539 8.211 -44.875 1 83.38 51 CYS B C 1
ATOM 4713 O O . CYS B 1 51 ? -13.695 8.086 -45.281 1 83.38 51 CYS B O 1
ATOM 4715 N N . PRO B 1 52 ? -11.898 7.207 -44.562 1 82.38 52 PRO B N 1
ATOM 4716 C CA . PRO B 1 52 ? -12.422 5.844 -44.656 1 82.38 52 PRO B CA 1
ATOM 4717 C C . PRO B 1 52 ? -13.664 5.637 -43.781 1 82.38 52 PRO B C 1
ATOM 4719 O O . PRO B 1 52 ? -14.484 4.766 -44.094 1 82.38 52 PRO B O 1
ATOM 4722 N N . GLN B 1 53 ? -13.844 6.418 -42.781 1 81.75 53 GLN B N 1
ATOM 4723 C CA . GLN B 1 53 ? -14.945 6.191 -41.844 1 81.75 53 GLN B CA 1
ATOM 4724 C C . GLN B 1 53 ? -16.172 7.023 -42.219 1 81.75 53 GLN B C 1
ATOM 4726 O O . GLN B 1 53 ? -17.281 6.5 -42.281 1 81.75 53 GLN B O 1
ATOM 4731 N N . CYS B 1 54 ? -16.031 8.438 -42.5 1 81.69 54 CYS B N 1
ATOM 4732 C CA . CYS B 1 54 ? -17.172 9.289 -42.781 1 81.69 54 CYS B CA 1
ATOM 4733 C C . CYS B 1 54 ? -17.281 9.648 -44.25 1 81.69 54 CYS B C 1
ATOM 4735 O O . CYS B 1 54 ? -18.25 10.289 -44.688 1 81.69 54 CYS B O 1
ATOM 4737 N N . ARG B 1 55 ? -16.312 9.328 -45.031 1 80.88 55 ARG B N 1
ATOM 4738 C CA . ARG B 1 55 ? -16.266 9.484 -46.5 1 80.88 55 ARG B CA 1
ATOM 4739 C C . ARG B 1 55 ? -16.188 10.961 -46.875 1 80.88 55 ARG B C 1
ATOM 4741 O O . ARG B 1 55 ? -16.5 11.328 -48 1 80.88 55 ARG B O 1
ATOM 4748 N N . GLN B 1 56 ? -15.812 11.773 -45.906 1 81.44 56 GLN B N 1
ATOM 4749 C CA . GLN B 1 56 ? -15.586 13.172 -46.25 1 81.44 56 GLN B CA 1
ATOM 4750 C C . GLN B 1 56 ? -14.375 13.312 -47.188 1 81.44 56 GLN B C 1
ATOM 4752 O O . GLN B 1 56 ? -13.312 12.742 -46.906 1 81.44 56 GLN B O 1
ATOM 4757 N N . ARG B 1 57 ? -14.586 14.109 -48.188 1 80.31 57 ARG B N 1
ATOM 4758 C CA . ARG B 1 57 ? -13.531 14.328 -49.188 1 80.31 57 ARG B CA 1
ATOM 4759 C C . ARG B 1 57 ? -12.695 15.555 -48.844 1 80.31 57 ARG B C 1
ATOM 4761 O O . ARG B 1 57 ? -13.234 16.562 -48.375 1 80.31 57 ARG B O 1
ATOM 4768 N N . PHE B 1 58 ? -11.344 15.352 -48.812 1 78.5 58 PHE B N 1
ATOM 4769 C CA . PHE B 1 58 ? -10.422 16.453 -48.562 1 78.5 58 PHE B CA 1
ATOM 4770 C C . PHE B 1 58 ? -9.664 16.812 -49.844 1 78.5 58 PHE B C 1
ATOM 4772 O O . PHE B 1 58 ? -8.969 15.977 -50.406 1 78.5 58 PHE B O 1
ATOM 4779 N N . ALA B 1 59 ? -9.977 18.031 -50.5 1 75.69 59 ALA B N 1
ATOM 4780 C CA . ALA B 1 59 ? -9.305 18.547 -51.688 1 75.69 59 ALA B CA 1
ATOM 4781 C C . ALA B 1 59 ? -8.672 19.906 -51.375 1 75.69 59 ALA B C 1
ATOM 4783 O O . ALA B 1 59 ? -9.375 20.875 -51.062 1 75.69 59 ALA B O 1
ATOM 4784 N N . PRO B 1 60 ? -7.387 20.156 -51.406 1 74.06 60 PRO B N 1
ATOM 4785 C CA . PRO B 1 60 ? -6.262 19.25 -51.688 1 74.06 60 PRO B CA 1
ATOM 4786 C C . PRO B 1 60 ? -5.973 18.281 -50.562 1 74.06 60 PRO B C 1
ATOM 4788 O O . PRO B 1 60 ? -6.523 18.422 -49.469 1 74.06 60 PRO B O 1
ATOM 4791 N N . ARG B 1 61 ? -5.066 17.359 -50.656 1 76.19 61 ARG B N 1
ATOM 4792 C CA . ARG B 1 61 ? -4.613 16.375 -49.656 1 76.19 61 ARG B CA 1
ATOM 4793 C C . ARG B 1 61 ? -4.02 17.062 -48.438 1 76.19 61 ARG B C 1
ATOM 4795 O O . ARG B 1 61 ? -3.096 17.875 -48.562 1 76.19 61 ARG B O 1
ATOM 4802 N N . PRO B 1 62 ? -4.652 16.797 -47.312 1 78.06 62 PRO B N 1
ATOM 4803 C CA . PRO B 1 62 ? -4.109 17.453 -46.094 1 78.06 62 PRO B CA 1
ATOM 4804 C C . PRO B 1 62 ? -2.732 16.922 -45.719 1 78.06 62 PRO B C 1
ATOM 4806 O O . PRO B 1 62 ? -2.469 15.719 -45.875 1 78.06 62 PRO B O 1
ATOM 4809 N N . ALA B 1 63 ? -1.832 17.812 -45.406 1 79.06 63 ALA B N 1
ATOM 4810 C CA . ALA B 1 63 ? -0.554 17.438 -44.812 1 79.06 63 ALA B CA 1
ATOM 4811 C C . ALA B 1 63 ? -0.729 17.016 -43.375 1 79.06 63 ALA B C 1
ATOM 4813 O O . ALA B 1 63 ? -0.994 17.859 -42.5 1 79.06 63 ALA B O 1
ATOM 4814 N N . LEU B 1 64 ? -0.655 15.719 -43.094 1 79.69 64 LEU B N 1
ATOM 4815 C CA . LEU B 1 64 ? -0.937 15.203 -41.75 1 79.69 64 LEU B CA 1
ATOM 4816 C C . LEU B 1 64 ? 0.354 14.992 -40.969 1 79.69 64 LEU B C 1
ATOM 4818 O O . LEU B 1 64 ? 1.373 14.594 -41.531 1 79.69 64 LEU B O 1
ATOM 4822 N N . ALA B 1 65 ? 0.308 15.445 -39.688 1 81.44 65 ALA B N 1
ATOM 4823 C CA . ALA B 1 65 ? 1.393 15.18 -38.75 1 81.44 65 ALA B CA 1
ATOM 4824 C C . ALA B 1 65 ? 0.9 14.352 -37.562 1 81.44 65 ALA B C 1
ATOM 4826 O O . ALA B 1 65 ? -0.306 14.242 -37.344 1 81.44 65 ALA B O 1
ATOM 4827 N N . ARG B 1 66 ? 1.819 13.742 -36.938 1 85.12 66 ARG B N 1
ATOM 4828 C CA . ARG B 1 66 ? 1.519 12.969 -35.719 1 85.12 66 ARG B CA 1
ATOM 4829 C C . ARG B 1 66 ? 0.94 13.859 -34.625 1 85.12 66 ARG B C 1
ATOM 4831 O O . ARG B 1 66 ? 1.347 15.016 -34.469 1 85.12 66 ARG B O 1
ATOM 4838 N N . SER B 1 67 ? -0.092 13.375 -33.938 1 83.94 67 SER B N 1
ATOM 4839 C CA . SER B 1 67 ? -0.693 14.086 -32.812 1 83.94 67 SER B CA 1
ATOM 4840 C C . SER B 1 67 ? 0.038 13.781 -31.516 1 83.94 67 SER B C 1
ATOM 4842 O O . SER B 1 67 ? -0.109 12.688 -30.969 1 83.94 67 SER B O 1
ATOM 4844 N N . PRO B 1 68 ? 0.811 14.68 -31.047 1 82.81 68 PRO B N 1
ATOM 4845 C CA . PRO B 1 68 ? 1.545 14.398 -29.797 1 82.81 68 PRO B CA 1
ATOM 4846 C C . PRO B 1 68 ? 0.621 14.141 -28.609 1 82.81 68 PRO B C 1
ATOM 4848 O O . PRO B 1 68 ? 0.91 13.289 -27.781 1 82.81 68 PRO B O 1
ATOM 4851 N N . VAL B 1 69 ? -0.471 14.82 -28.609 1 82.44 69 VAL B N 1
ATOM 4852 C CA . VAL B 1 69 ? -1.375 14.688 -27.469 1 82.44 69 VAL B CA 1
ATOM 4853 C C . VAL B 1 69 ? -2.002 13.297 -27.469 1 82.44 69 VAL B C 1
ATOM 4855 O O . VAL B 1 69 ? -2.113 12.656 -26.422 1 82.44 69 VAL B O 1
ATOM 4858 N N . LEU B 1 70 ? -2.379 12.82 -28.641 1 83.56 70 LEU B N 1
ATOM 4859 C CA . LEU B 1 70 ? -2.947 11.477 -28.734 1 83.56 70 LEU B CA 1
ATOM 4860 C C . LEU B 1 70 ? -1.893 10.422 -28.438 1 83.56 70 LEU B C 1
ATOM 4862 O O . LEU B 1 70 ? -2.186 9.414 -27.781 1 83.56 70 LEU B O 1
ATOM 4866 N N . MET B 1 71 ? -0.716 10.672 -28.828 1 82.12 71 MET B N 1
ATOM 4867 C CA . MET B 1 71 ? 0.388 9.773 -28.5 1 82.12 71 MET B CA 1
ATOM 4868 C C . MET B 1 71 ? 0.606 9.711 -26.984 1 82.12 71 MET B C 1
ATOM 4870 O O . MET B 1 71 ? 0.795 8.625 -26.422 1 82.12 71 MET B O 1
ATOM 4874 N N . GLU B 1 72 ? 0.501 10.844 -26.406 1 81.5 72 GLU B N 1
ATOM 4875 C CA . GLU B 1 72 ? 0.655 10.906 -24.969 1 81.5 72 GLU B CA 1
ATOM 4876 C C . GLU B 1 72 ? -0.503 10.211 -24.25 1 81.5 72 GLU B C 1
ATOM 4878 O O . GLU B 1 72 ? -0.296 9.484 -23.281 1 81.5 72 GLU B O 1
ATOM 4883 N N . ALA B 1 73 ? -1.58 10.43 -24.812 1 80.06 73 ALA B N 1
ATOM 4884 C CA . ALA B 1 73 ? -2.756 9.797 -24.219 1 80.06 73 ALA B CA 1
ATOM 4885 C C . ALA B 1 73 ? -2.678 8.281 -24.328 1 80.06 73 ALA B C 1
ATOM 4887 O O . ALA B 1 73 ? -2.953 7.566 -23.359 1 80.06 73 ALA B O 1
ATOM 4888 N N . LEU B 1 74 ? -2.25 7.836 -25.453 1 78.19 74 LEU B N 1
ATOM 4889 C CA . LEU B 1 74 ? -2.131 6.402 -25.703 1 78.19 74 LEU B CA 1
ATOM 4890 C C . LEU B 1 74 ? -1.007 5.801 -24.859 1 78.19 74 LEU B C 1
ATOM 4892 O O . LEU B 1 74 ? -1.141 4.688 -24.344 1 78.19 74 LEU B O 1
ATOM 4896 N N . GLU B 1 75 ? 0.008 6.516 -24.734 1 76.38 75 GLU B N 1
ATOM 4897 C CA . GLU B 1 75 ? 1.12 6.066 -23.906 1 76.38 75 GLU B CA 1
ATOM 4898 C C . GLU B 1 75 ? 0.706 5.953 -22.453 1 76.38 75 GLU B C 1
ATOM 4900 O O . GLU B 1 75 ? 1.08 5 -21.766 1 76.38 75 GLU B O 1
ATOM 4905 N N . GLN B 1 76 ? -0.041 6.871 -22.094 1 73 76 GLN B N 1
ATOM 4906 C CA . GLN B 1 76 ? -0.504 6.855 -20.719 1 73 76 GLN B CA 1
ATOM 4907 C C . GLN B 1 76 ? -1.496 5.723 -20.469 1 73 76 GLN B C 1
ATOM 4909 O O . GLN B 1 76 ? -1.497 5.102 -19.406 1 73 76 GLN B O 1
ATOM 4914 N N . LEU B 1 77 ? -2.143 5.453 -21.547 1 68.25 77 LEU B N 1
ATOM 4915 C CA . LEU B 1 77 ? -3.105 4.359 -21.438 1 68.25 77 LEU B CA 1
ATOM 4916 C C . LEU B 1 77 ? -2.404 3.01 -21.516 1 68.25 77 LEU B C 1
ATOM 4918 O O . LEU B 1 77 ? -2.828 2.045 -20.875 1 68.25 77 LEU B O 1
ATOM 4922 N N . ARG B 1 78 ? -1.352 2.842 -22.438 1 63.28 78 ARG B N 1
ATOM 4923 C CA . ARG B 1 78 ? -0.56 1.625 -22.578 1 63.28 78 ARG B CA 1
ATOM 4924 C C . ARG B 1 78 ? 0.214 1.318 -21.312 1 63.28 78 ARG B C 1
ATOM 4926 O O . ARG B 1 78 ? 0.39 0.153 -20.938 1 63.28 78 ARG B O 1
ATOM 4933 N N . LEU B 1 79 ? 0.888 2.283 -20.844 1 51.56 79 LEU B N 1
ATOM 4934 C CA . LEU B 1 79 ? 1.697 2.074 -19.656 1 51.56 79 LEU B CA 1
ATOM 4935 C C . LEU B 1 79 ? 0.866 1.455 -18.531 1 51.56 79 LEU B C 1
ATOM 4937 O O . LEU B 1 79 ? 1.413 0.844 -17.609 1 51.56 79 LEU B O 1
ATOM 4941 N N . SER B 1 80 ? -0.305 1.524 -18.609 1 45.31 80 SER B N 1
ATOM 4942 C CA . SER B 1 80 ? -1.07 0.816 -17.578 1 45.31 80 SER B CA 1
ATOM 4943 C C . SER B 1 80 ? -1.163 -0.674 -17.891 1 45.31 80 SER B C 1
ATOM 4945 O O . SER B 1 80 ? -1.559 -1.47 -17.047 1 45.31 80 SER B O 1
ATOM 4947 N N . GLU B 1 81 ? -1.069 -1.07 -19.172 1 43.25 81 GLU B N 1
ATOM 4948 C CA . GLU B 1 81 ? -1.255 -2.463 -19.562 1 43.25 81 GLU B CA 1
ATOM 4949 C C . GLU B 1 81 ? 0.085 -3.18 -19.703 1 43.25 81 GLU B C 1
ATOM 4951 O O . GLU B 1 81 ? 0.156 -4.266 -20.297 1 43.25 81 GLU B O 1
ATOM 4956 N N . SER B 1 82 ? 1.134 -2.842 -19.25 1 37.19 82 SER B N 1
ATOM 4957 C CA . SER B 1 82 ? 2.344 -3.432 -19.812 1 37.19 82 SER B CA 1
ATOM 4958 C C . SER B 1 82 ? 2.34 -4.949 -19.672 1 37.19 82 SER B C 1
ATOM 4960 O O . SER B 1 82 ? 2.756 -5.48 -18.641 1 37.19 82 SER B O 1
ATOM 4962 N N . VAL B 1 83 ? 1.24 -5.707 -20.016 1 31.2 83 VAL B N 1
ATOM 4963 C CA . VAL B 1 83 ? 1.494 -7.141 -19.922 1 31.2 83 VAL B CA 1
ATOM 4964 C C . VAL B 1 83 ? 2.594 -7.539 -20.906 1 31.2 83 VAL B C 1
ATOM 4966 O O . VAL B 1 83 ? 2.766 -6.898 -21.938 1 31.2 83 VAL B O 1
ATOM 4969 N N . PRO B 1 84 ? 3.494 -8.516 -20.578 1 27.88 84 PRO B N 1
ATOM 4970 C CA . PRO B 1 84 ? 4.699 -9.016 -21.234 1 27.88 84 PRO B CA 1
ATOM 4971 C C . PRO B 1 84 ? 4.418 -9.57 -22.625 1 27.88 84 PRO B C 1
ATOM 4973 O O . PRO B 1 84 ? 3.301 -10.016 -22.906 1 27.88 84 PRO B O 1
ATOM 4976 N N . ALA B 1 85 ? 5.012 -9.109 -23.719 1 27.58 85 ALA B N 1
ATOM 4977 C CA . ALA B 1 85 ? 5.078 -9.375 -25.156 1 27.58 85 ALA B CA 1
ATOM 4978 C C . ALA B 1 85 ? 5.277 -10.859 -25.422 1 27.58 85 ALA B C 1
ATOM 4980 O O . ALA B 1 85 ? 6.254 -11.461 -24.969 1 27.58 85 ALA B O 1
ATOM 4981 N N . CYS B 1 86 ? 4.227 -11.625 -25.531 1 23.34 86 CYS B N 1
ATOM 4982 C CA . CYS B 1 86 ? 4.23 -13.039 -25.922 1 23.34 86 CYS B CA 1
ATOM 4983 C C . CYS B 1 86 ? 5.031 -13.25 -27.203 1 23.34 86 CYS B C 1
ATOM 4985 O O . CYS B 1 86 ? 4.988 -12.414 -28.109 1 23.34 86 CYS B O 1
ATOM 4987 N N . ALA B 1 87 ? 6.051 -14.133 -27.141 1 24.42 87 ALA B N 1
ATOM 4988 C CA . ALA B 1 87 ? 7.102 -14.562 -28.062 1 24.42 87 ALA B CA 1
ATOM 4989 C C . ALA B 1 87 ? 6.512 -15.031 -29.375 1 24.42 87 ALA B C 1
ATOM 4991 O O . ALA B 1 87 ? 5.492 -15.727 -29.406 1 24.42 87 ALA B O 1
ATOM 4992 N N . PRO B 1 88 ? 6.707 -14.344 -30.484 1 26.69 88 PRO B N 1
ATOM 4993 C CA . PRO B 1 88 ? 6.316 -14.586 -31.875 1 26.69 88 PRO B CA 1
ATOM 4994 C C . PRO B 1 88 ? 6.637 -16.016 -32.344 1 26.69 88 PRO B C 1
ATOM 4996 O O . PRO B 1 88 ? 7.801 -16.406 -32.344 1 26.69 88 PRO B O 1
ATOM 4999 N N . GLY B 1 89 ? 6 -17.062 -31.75 1 22.34 89 GLY B N 1
ATOM 5000 C CA . GLY B 1 89 ? 6.328 -18.422 -32.125 1 22.34 89 GLY B CA 1
ATOM 5001 C C . GLY B 1 89 ? 6.395 -18.641 -33.625 1 22.34 89 GLY B C 1
ATOM 5002 O O . GLY B 1 89 ? 5.602 -18.062 -34.375 1 22.34 89 GLY B O 1
ATOM 5003 N N . LEU B 1 90 ? 7.582 -19.031 -34.125 1 22.86 90 LEU B N 1
ATOM 5004 C CA . LEU B 1 90 ? 8.227 -19.391 -35.375 1 22.86 90 LEU B CA 1
ATOM 5005 C C . LEU B 1 90 ? 7.406 -20.438 -36.125 1 22.86 90 LEU B C 1
ATOM 5007 O O . LEU B 1 90 ? 7.082 -21.5 -35.562 1 22.86 90 LEU B O 1
ATOM 5011 N N . TYR B 1 91 ? 6.445 -20.016 -36.906 1 21.14 91 TYR B N 1
ATOM 5012 C CA . TYR B 1 91 ? 5.664 -20.875 -37.781 1 21.14 91 TYR B CA 1
ATOM 5013 C C . TYR B 1 91 ? 6.566 -21.812 -38.562 1 21.14 91 TYR B C 1
ATOM 5015 O O . TYR B 1 91 ? 7.34 -21.359 -39.438 1 21.14 91 TYR B O 1
ATOM 5023 N N . PRO B 1 92 ? 7.281 -22.719 -37.875 1 22.64 92 PRO B N 1
ATOM 5024 C CA . PRO B 1 92 ? 8.188 -23.547 -38.656 1 22.64 92 PRO B CA 1
ATOM 5025 C C . PRO B 1 92 ? 7.496 -24.172 -39.875 1 22.64 92 PRO B C 1
ATOM 5027 O O . PRO B 1 92 ? 6.285 -24.406 -39.844 1 22.64 92 PRO B O 1
ATOM 5030 N N . ALA B 1 93 ? 7.93 -23.906 -41 1 23.73 93 ALA B N 1
ATOM 5031 C CA . ALA B 1 93 ? 7.641 -24.375 -42.375 1 23.73 93 ALA B CA 1
ATOM 5032 C C . ALA B 1 93 ? 7.527 -25.891 -42.438 1 23.73 93 ALA B C 1
ATOM 5034 O O . ALA B 1 93 ? 8.383 -26.609 -41.875 1 23.73 93 ALA B O 1
ATOM 5035 N N . LEU B 1 94 ? 6.348 -26.391 -42.375 1 22.78 94 LEU B N 1
ATOM 5036 C CA . LEU B 1 94 ? 5.988 -27.797 -42.438 1 22.78 94 LEU B CA 1
ATOM 5037 C C . LEU B 1 94 ? 6.77 -28.5 -43.531 1 22.78 94 LEU B C 1
ATOM 5039 O O . LEU B 1 94 ? 6.688 -28.125 -44.719 1 22.78 94 LEU B O 1
ATOM 5043 N N . PRO B 1 95 ? 8.008 -28.891 -43.188 1 22.94 95 PRO B N 1
ATOM 5044 C CA . PRO B 1 95 ? 8.852 -29.562 -44.188 1 22.94 95 PRO B CA 1
ATOM 5045 C C . PRO B 1 95 ? 8.117 -30.656 -44.969 1 22.94 95 PRO B C 1
ATOM 5047 O O . PRO B 1 95 ? 7.133 -31.203 -44.469 1 22.94 95 PRO B O 1
ATOM 5050 N N . ALA B 1 96 ? 8.195 -30.656 -46.25 1 25.8 96 ALA B N 1
ATOM 5051 C CA . ALA B 1 96 ? 7.746 -31.531 -47.312 1 25.8 96 ALA B CA 1
ATOM 5052 C C . ALA B 1 96 ? 8.062 -33 -47.031 1 25.8 96 ALA B C 1
ATOM 5054 O O . ALA B 1 96 ? 9.219 -33.344 -46.75 1 25.8 96 ALA B O 1
ATOM 5055 N N . GLY B 1 97 ? 7.293 -33.656 -46.219 1 24.23 97 GLY B N 1
ATOM 5056 C CA . GLY B 1 97 ? 7.457 -35.031 -45.812 1 24.23 97 GLY B CA 1
ATOM 5057 C C . GLY B 1 97 ? 7.926 -35.938 -46.938 1 24.23 97 GLY B C 1
ATOM 5058 O O . GLY B 1 97 ? 7.66 -35.688 -48.094 1 24.23 97 GLY B O 1
ATOM 5059 N N . PRO B 1 98 ? 9.055 -36.625 -46.75 1 27.64 98 PRO B N 1
ATOM 5060 C CA . PRO B 1 98 ? 9.82 -37.438 -47.688 1 27.64 98 PRO B CA 1
ATOM 5061 C C . PRO B 1 98 ? 8.961 -38.469 -48.406 1 27.64 98 PRO B C 1
ATOM 5063 O O . PRO B 1 98 ? 7.879 -38.844 -47.906 1 27.64 98 PRO B O 1
ATOM 5066 N N . PRO B 1 99 ? 9.32 -38.938 -49.594 1 29.73 99 PRO B N 1
ATOM 5067 C CA . PRO B 1 99 ? 8.688 -39.781 -50.594 1 29.73 99 PRO B CA 1
ATOM 5068 C C . PRO B 1 99 ? 8.242 -41.125 -50.062 1 29.73 99 PRO B C 1
ATOM 5070 O O . PRO B 1 99 ? 8.742 -41.562 -49 1 29.73 99 PRO B O 1
ATOM 5073 N N . PRO B 1 100 ? 7.211 -41.812 -50.625 1 25.64 100 PRO B N 1
ATOM 5074 C CA . PRO B 1 100 ? 6.539 -43.062 -50.344 1 25.64 100 PRO B CA 1
ATOM 5075 C C . PRO B 1 100 ? 7.52 -44.25 -50.219 1 25.64 100 PRO B C 1
ATOM 5077 O O . PRO B 1 100 ? 8.438 -44.375 -51.031 1 25.64 100 PRO B O 1
ATOM 5080 N N . LEU B 1 101 ? 7.934 -44.594 -49.031 1 25.61 101 LEU B N 1
ATOM 5081 C CA . LEU B 1 101 ? 8.742 -45.75 -48.75 1 25.61 101 LEU B CA 1
ATOM 5082 C C . LEU B 1 101 ? 8.242 -46.969 -49.562 1 25.61 101 LEU B C 1
ATOM 5084 O O . LEU B 1 101 ? 7.062 -47.312 -49.5 1 25.61 101 LEU B O 1
ATOM 5088 N N . GLU B 1 102 ? 8.867 -47.281 -50.688 1 29.86 102 GLU B N 1
ATOM 5089 C CA . GLU B 1 102 ? 8.797 -48.5 -51.5 1 29.86 102 GLU B CA 1
ATOM 5090 C C . GLU B 1 102 ? 8.727 -49.75 -50.594 1 29.86 102 GLU B C 1
ATOM 5092 O O . GLU B 1 102 ? 9.539 -49.906 -49.688 1 29.86 102 GLU B O 1
ATOM 5097 N N . LEU B 1 103 ? 7.551 -50.219 -50.344 1 28.58 103 LEU B N 1
ATOM 5098 C CA . LEU B 1 103 ? 7.145 -51.469 -49.688 1 28.58 103 LEU B CA 1
ATOM 5099 C C . LEU B 1 103 ? 8 -52.625 -50.125 1 28.58 103 LEU B C 1
ATOM 5101 O O . LEU B 1 103 ? 8.07 -52.938 -51.344 1 28.58 103 LEU B O 1
ATOM 5105 N N . CYS B 1 104 ? 9.195 -52.812 -49.594 1 30.56 104 CYS B N 1
ATOM 5106 C CA . CYS B 1 104 ? 10.047 -53.969 -49.75 1 30.56 104 CYS B CA 1
ATOM 5107 C C . CYS B 1 104 ? 9.273 -55.25 -49.469 1 30.56 104 CYS B C 1
ATOM 5109 O O . CYS B 1 104 ? 8.602 -55.375 -48.438 1 30.56 104 CYS B O 1
ATOM 5111 N N . CYS B 1 105 ? 8.828 -55.969 -50.531 1 35.53 105 CYS B N 1
ATOM 5112 C CA . CYS B 1 105 ? 8.18 -57.25 -50.594 1 35.53 105 CYS B CA 1
ATOM 5113 C C . CYS B 1 105 ? 8.992 -58.312 -49.844 1 35.53 105 CYS B C 1
ATOM 5115 O O . CYS B 1 105 ? 10.109 -58.656 -50.25 1 35.53 105 CYS B O 1
ATOM 5117 N N . ARG B 1 106 ? 9.219 -58.188 -48.625 1 31.59 106 ARG B N 1
ATOM 5118 C CA . ARG B 1 106 ? 10.031 -59.156 -47.906 1 31.59 106 ARG B CA 1
ATOM 5119 C C . ARG B 1 106 ? 9.461 -60.562 -48.094 1 31.59 106 ARG B C 1
ATOM 5121 O O . ARG B 1 106 ? 10.031 -61.531 -47.562 1 31.59 106 ARG B O 1
ATOM 5128 N N . ARG B 1 107 ? 8.141 -60.75 -48 1 35.69 107 ARG B N 1
ATOM 5129 C CA . ARG B 1 107 ? 7.699 -62.125 -47.75 1 35.69 107 ARG B CA 1
ATOM 5130 C C . ARG B 1 107 ? 7.98 -63.031 -48.938 1 35.69 107 ARG B C 1
ATOM 5132 O O . ARG B 1 107 ? 8.211 -62.562 -50.031 1 35.69 107 ARG B O 1
ATOM 5139 N N . GLU B 1 108 ? 7.863 -64.375 -48.688 1 37.44 108 GLU B N 1
ATOM 5140 C CA . GLU B 1 108 ? 7.82 -65.562 -49.5 1 37.44 108 GLU B CA 1
ATOM 5141 C C . GLU B 1 108 ? 6.828 -65.438 -50.656 1 37.44 108 GLU B C 1
ATOM 5143 O O . GLU B 1 108 ? 5.625 -65.625 -50.469 1 37.44 108 GLU B O 1
ATOM 5148 N N . CYS B 1 109 ? 6.961 -64.375 -51.469 1 40.25 109 CYS B N 1
ATOM 5149 C CA . CYS B 1 109 ? 6.016 -64.312 -52.562 1 40.25 109 CYS B CA 1
ATOM 5150 C C . CYS B 1 109 ? 6.129 -65.625 -53.406 1 40.25 109 CYS B C 1
ATOM 5152 O O . CYS B 1 109 ? 7.195 -65.938 -53.938 1 40.25 109 CYS B O 1
ATOM 5154 N N . GLY B 1 110 ? 5.785 -66.812 -52.938 1 37.28 110 GLY B N 1
ATOM 5155 C CA . GLY B 1 110 ? 5.637 -68.125 -53.656 1 37.28 110 GLY B CA 1
ATOM 5156 C C . GLY B 1 110 ? 5.027 -67.938 -55.031 1 37.28 110 GLY B C 1
ATOM 5157 O O . GLY B 1 110 ? 4.551 -68.938 -55.625 1 37.28 110 GLY B O 1
ATOM 5158 N N . LEU B 1 111 ? 4.527 -66.688 -55.406 1 36.88 111 LEU B N 1
ATOM 5159 C CA . LEU B 1 111 ? 3.822 -66.75 -56.656 1 36.88 111 LEU B CA 1
ATOM 5160 C C . LEU B 1 111 ? 4.773 -67.188 -57.781 1 36.88 111 LEU B C 1
ATOM 5162 O O . LEU B 1 111 ? 5.934 -66.75 -57.812 1 36.88 111 LEU B O 1
ATOM 5166 N N . PRO B 1 112 ? 4.484 -68.188 -58.625 1 39.31 112 PRO B N 1
ATOM 5167 C CA . PRO B 1 112 ? 4.969 -68.625 -59.938 1 39.31 112 PRO B CA 1
ATOM 5168 C C . PRO B 1 112 ? 4.977 -67.5 -60.938 1 39.31 112 PRO B C 1
ATOM 5170 O O . PRO B 1 112 ? 3.99 -66.75 -61.062 1 39.31 112 PRO B O 1
ATOM 5173 N N . GLY B 1 113 ? 6.102 -66.688 -61.188 1 41.62 113 GLY B N 1
ATOM 5174 C CA . GLY B 1 113 ? 6.57 -65.688 -62.094 1 41.62 113 GLY B CA 1
ATOM 5175 C C . GLY B 1 113 ? 7.516 -64.688 -61.438 1 41.62 113 GLY B C 1
ATOM 5176 O O . GLY B 1 113 ? 7.953 -63.719 -62.062 1 41.62 113 GLY B O 1
ATOM 5177 N N . HIS B 1 114 ? 7.457 -64.5 -60.062 1 42.91 114 HIS B N 1
ATOM 5178 C CA . HIS B 1 114 ? 8.406 -63.5 -59.562 1 42.91 114 HIS B CA 1
ATOM 5179 C C . HIS B 1 114 ? 9.828 -64.062 -59.562 1 42.91 114 HIS B C 1
ATOM 5181 O O . HIS B 1 114 ? 10.164 -64.875 -58.719 1 42.91 114 HIS B O 1
ATOM 5187 N N . ARG B 1 115 ? 10.523 -64.25 -60.594 1 39.97 115 ARG B N 1
ATOM 5188 C CA . ARG B 1 115 ? 11.883 -64.75 -60.812 1 39.97 115 ARG B CA 1
ATOM 5189 C C . ARG B 1 115 ? 12.867 -64.062 -59.875 1 39.97 115 ARG B C 1
ATOM 5191 O O . ARG B 1 115 ? 13.93 -64.562 -59.562 1 39.97 115 ARG B O 1
ATOM 5198 N N . GLY B 1 116 ? 12.93 -62.781 -59.875 1 40.81 116 GLY B N 1
ATOM 5199 C CA . GLY B 1 116 ? 14.047 -62 -59.344 1 40.81 116 GLY B CA 1
ATOM 5200 C C . GLY B 1 116 ? 14.133 -62 -57.844 1 40.81 116 GLY B C 1
ATOM 5201 O O . GLY B 1 116 ? 14.844 -61.188 -57.25 1 40.81 116 GLY B O 1
ATOM 5202 N N . HIS B 1 117 ? 13.211 -62.469 -57.156 1 44.47 117 HIS B N 1
ATOM 5203 C CA . HIS B 1 117 ? 13.328 -62.406 -55.719 1 44.47 117 HIS B CA 1
ATOM 5204 C C . HIS B 1 117 ? 14.555 -63.156 -55.219 1 44.47 117 HIS B C 1
ATOM 5206 O O . HIS B 1 117 ? 14.828 -64.25 -55.688 1 44.47 117 HIS B O 1
ATOM 5212 N N . GLN B 1 118 ? 15.68 -62.531 -55 1 43.62 118 GLN B N 1
ATOM 5213 C CA . GLN B 1 118 ? 16.891 -63.156 -54.438 1 43.62 118 GLN B CA 1
ATOM 5214 C C . GLN B 1 118 ? 16.531 -64.062 -53.25 1 43.62 118 GLN B C 1
ATOM 5216 O O . GLN B 1 118 ? 15.922 -63.625 -52.281 1 43.62 118 GLN B O 1
ATOM 5221 N N . ALA B 1 119 ? 16.203 -65.25 -53.344 1 49.16 119 ALA B N 1
ATOM 5222 C CA . ALA B 1 119 ? 16.047 -66.312 -52.375 1 49.16 119 ALA B CA 1
ATOM 5223 C C . ALA B 1 119 ? 17.156 -66.312 -51.312 1 49.16 119 ALA B C 1
ATOM 5225 O O . ALA B 1 119 ? 18.344 -66.5 -51.656 1 49.16 119 ALA B O 1
ATOM 5226 N N . LEU B 1 120 ? 17.156 -65.438 -50.375 1 54.03 120 LEU B N 1
ATOM 5227 C CA . LEU B 1 120 ? 18.203 -65.5 -49.375 1 54.03 120 LEU B CA 1
ATOM 5228 C C . LEU B 1 120 ? 18.203 -66.875 -48.688 1 54.03 120 LEU B C 1
ATOM 5230 O O . LEU B 1 120 ? 17.156 -67.5 -48.438 1 54.03 120 LEU B O 1
ATOM 5234 N N . ARG B 1 121 ? 19.328 -67.562 -48.75 1 64.44 121 ARG B N 1
ATOM 5235 C CA . ARG B 1 121 ? 19.562 -68.875 -48.062 1 64.44 121 ARG B CA 1
ATOM 5236 C C . ARG B 1 121 ? 19.156 -68.75 -46.594 1 64.44 121 ARG B C 1
ATOM 5238 O O . ARG B 1 121 ? 19.188 -67.688 -46 1 64.44 121 ARG B O 1
ATOM 5245 N N . PRO B 1 122 ? 18.438 -69.75 -46.031 1 64.81 122 PRO B N 1
ATOM 5246 C CA . PRO B 1 122 ? 17.969 -69.812 -44.625 1 64.81 122 PRO B CA 1
ATOM 5247 C C . PRO B 1 122 ? 19.031 -69.375 -43.656 1 64.81 122 PRO B C 1
ATOM 5249 O O . PRO B 1 122 ? 18.734 -68.688 -42.656 1 64.81 122 PRO B O 1
ATOM 5252 N N . GLU B 1 123 ? 20.281 -69.75 -43.938 1 71.38 123 GLU B N 1
ATOM 5253 C CA . GLU B 1 123 ? 21.359 -69.375 -43.031 1 71.38 123 GLU B CA 1
ATOM 5254 C C . GLU B 1 123 ? 21.609 -67.875 -43.062 1 71.38 123 GLU B C 1
ATOM 5256 O O . GLU B 1 123 ? 21.875 -67.25 -42.031 1 71.38 123 GLU B O 1
ATOM 5261 N N . GLU B 1 124 ? 21.438 -67.375 -44.219 1 75.62 124 GLU B N 1
ATOM 5262 C CA . GLU B 1 124 ? 21.641 -65.938 -44.344 1 75.62 124 GLU B CA 1
ATOM 5263 C C . GLU B 1 124 ? 20.516 -65.125 -43.688 1 75.62 124 GLU B C 1
ATOM 5265 O O . GLU B 1 124 ? 20.766 -64.125 -43.094 1 75.62 124 GLU B O 1
ATOM 5270 N N . GLN B 1 125 ? 19.344 -65.688 -43.781 1 75.44 125 GLN B N 1
ATOM 5271 C CA . GLN B 1 125 ? 18.188 -65.062 -43.125 1 75.44 125 GLN B CA 1
ATOM 5272 C C . GLN B 1 125 ? 18.312 -65.125 -41.625 1 75.44 125 GLN B C 1
ATOM 5274 O O . GLN B 1 125 ? 18 -64.125 -40.938 1 75.44 125 GLN B O 1
ATOM 5279 N N . GLN B 1 126 ? 18.812 -66.25 -41.156 1 75.56 126 GLN B N 1
ATOM 5280 C CA . GLN B 1 126 ? 19.016 -66.375 -39.719 1 75.56 126 GLN B CA 1
ATOM 5281 C C . GLN B 1 126 ? 20.031 -65.375 -39.219 1 75.56 126 GLN B C 1
ATOM 5283 O O . GLN B 1 126 ? 19.875 -64.812 -38.156 1 75.56 126 GLN B O 1
ATOM 5288 N N . LEU B 1 127 ? 21.031 -65.125 -40.031 1 78.12 127 LEU B N 1
ATOM 5289 C CA . LEU B 1 127 ? 22.062 -64.188 -39.625 1 78.12 127 LEU B CA 1
ATOM 5290 C C . LEU B 1 127 ? 21.531 -62.781 -39.625 1 78.12 127 LEU B C 1
ATOM 5292 O O . LEU B 1 127 ? 21.875 -62 -38.75 1 78.12 127 LEU B O 1
ATOM 5296 N N . LYS B 1 128 ? 20.688 -62.469 -40.562 1 80.62 128 LYS B N 1
ATOM 5297 C CA . LYS B 1 128 ? 20.109 -61.156 -40.625 1 80.62 128 LYS B CA 1
ATOM 5298 C C . LYS B 1 128 ? 19.188 -60.875 -39.438 1 80.62 128 LYS B C 1
ATOM 5300 O O . LYS B 1 128 ? 19.203 -59.812 -38.844 1 80.62 128 LYS B O 1
ATOM 5305 N N . ILE B 1 129 ? 18.406 -61.906 -39.062 1 79.56 129 ILE B N 1
ATOM 5306 C CA . ILE B 1 129 ? 17.484 -61.812 -37.938 1 79.56 129 ILE B CA 1
ATOM 5307 C C . ILE B 1 129 ? 18.266 -61.656 -36.656 1 79.56 129 ILE B C 1
ATOM 5309 O O . ILE B 1 129 ? 17.906 -60.844 -35.781 1 79.56 129 ILE B O 1
ATOM 5313 N N . GLN B 1 130 ? 19.359 -62.344 -36.625 1 80.06 130 GLN B N 1
ATOM 5314 C CA . GLN B 1 130 ? 20.203 -62.281 -35.438 1 80.06 130 GLN B CA 1
ATOM 5315 C C . GLN B 1 130 ? 20.828 -60.875 -35.312 1 80.06 130 GLN B C 1
ATOM 5317 O O . GLN B 1 130 ? 20.922 -60.375 -34.188 1 80.06 130 GLN B O 1
ATOM 5322 N N . GLN B 1 131 ? 21.188 -60.375 -36.438 1 82.69 131 GLN B N 1
ATOM 5323 C CA . GLN B 1 131 ? 21.766 -59.031 -36.406 1 82.69 131 GLN B CA 1
ATOM 5324 C C . GLN B 1 131 ? 20.719 -58 -35.969 1 82.69 131 GLN B C 1
ATOM 5326 O O . GLN B 1 131 ? 21.031 -57.062 -35.219 1 82.69 131 GLN B O 1
ATOM 5331 N N . GLU B 1 132 ? 19.484 -58.125 -36.406 1 82.38 132 GLU B N 1
ATOM 5332 C CA . GLU B 1 132 ? 18.406 -57.219 -36.031 1 82.38 132 GLU B CA 1
ATOM 5333 C C . GLU B 1 132 ? 18.047 -57.344 -34.562 1 82.38 132 GLU B C 1
ATOM 5335 O O . GLU B 1 132 ? 17.734 -56.344 -33.906 1 82.38 132 GLU B O 1
ATOM 5340 N N . LEU B 1 133 ? 18.188 -58.594 -34.094 1 82.44 133 LEU B N 1
ATOM 5341 C CA . LEU B 1 133 ? 17.875 -58.844 -32.688 1 82.44 133 LEU B CA 1
ATOM 5342 C C . LEU B 1 133 ? 18.938 -58.219 -31.781 1 82.44 133 LEU B C 1
ATOM 5344 O O . LEU B 1 133 ? 18.625 -57.688 -30.719 1 82.44 133 LEU B O 1
ATOM 5348 N N . ILE B 1 134 ? 20.203 -58.312 -32.281 1 84.06 134 ILE B N 1
ATOM 5349 C CA . ILE B 1 134 ? 21.297 -57.719 -31.531 1 84.06 134 ILE B CA 1
ATOM 5350 C C . ILE B 1 134 ? 21.109 -56.188 -31.484 1 84.06 134 ILE B C 1
ATOM 5352 O O . ILE B 1 134 ? 21.281 -55.562 -30.438 1 84.06 134 ILE B O 1
ATOM 5356 N N . GLY B 1 135 ? 20.672 -55.656 -32.688 1 85.25 135 GLY B N 1
ATOM 5357 C CA . GLY B 1 135 ? 20.422 -54.219 -32.75 1 85.25 135 GLY B CA 1
ATOM 5358 C C . GLY B 1 135 ? 19.281 -53.781 -31.859 1 85.25 135 GLY B C 1
ATOM 5359 O O . GLY B 1 135 ? 19.391 -52.75 -31.156 1 85.25 135 GLY B O 1
ATOM 5360 N N . LEU B 1 136 ? 18.203 -54.531 -31.812 1 85.75 136 LEU B N 1
ATOM 5361 C CA . LEU B 1 136 ? 17.031 -54.219 -31.016 1 85.75 136 LEU B CA 1
ATOM 5362 C C . LEU B 1 136 ? 17.344 -54.312 -29.516 1 85.75 136 LEU B C 1
ATOM 5364 O O . LEU B 1 136 ? 16.938 -53.469 -28.734 1 85.75 136 LEU B O 1
ATOM 5368 N N . THR B 1 137 ? 18.094 -55.375 -29.125 1 86.19 137 THR B N 1
ATOM 5369 C CA . THR B 1 137 ? 18.469 -55.562 -27.734 1 86.19 137 THR B CA 1
ATOM 5370 C C . THR B 1 137 ? 19.344 -54.406 -27.266 1 86.19 137 THR B C 1
ATOM 5372 O O . THR B 1 137 ? 19.188 -53.906 -26.141 1 86.19 137 THR B O 1
ATOM 5375 N N . ALA B 1 138 ? 20.141 -53.906 -28.172 1 88.94 138 ALA B N 1
ATOM 5376 C CA . ALA B 1 138 ? 21 -52.781 -27.844 1 88.94 138 ALA B CA 1
ATOM 5377 C C . ALA B 1 138 ? 20.188 -51.5 -27.656 1 88.94 138 ALA B C 1
ATOM 5379 O O . ALA B 1 138 ? 20.469 -50.719 -26.75 1 88.94 138 ALA B O 1
ATOM 5380 N N . ARG B 1 139 ? 19.203 -51.312 -28.469 1 88.44 139 ARG B N 1
ATOM 5381 C CA . ARG B 1 139 ? 18.359 -50.125 -28.375 1 88.44 139 ARG B CA 1
ATOM 5382 C C . ARG B 1 139 ? 17.516 -50.156 -27.109 1 88.44 139 ARG B C 1
ATOM 5384 O O . ARG B 1 139 ? 17.297 -49.125 -26.484 1 88.44 139 ARG B O 1
ATOM 5391 N N . ILE B 1 140 ? 17.047 -51.344 -26.719 1 89.62 140 ILE B N 1
ATOM 5392 C CA . ILE B 1 140 ? 16.25 -51.5 -25.516 1 89.62 140 ILE B CA 1
ATOM 5393 C C . ILE B 1 140 ? 17.125 -51.219 -24.281 1 89.62 140 ILE B C 1
ATOM 5395 O O . ILE B 1 140 ? 16.719 -50.531 -23.359 1 89.62 140 ILE B O 1
ATOM 5399 N N . GLU B 1 141 ? 18.375 -51.719 -24.359 1 90.94 141 GLU B N 1
ATOM 5400 C CA . GLU B 1 141 ? 19.312 -51.469 -23.266 1 90.94 141 GLU B CA 1
ATOM 5401 C C . GLU B 1 141 ? 19.656 -50 -23.156 1 90.94 141 GLU B C 1
ATOM 5403 O O . GLU B 1 141 ? 19.766 -49.469 -22.047 1 90.94 141 GLU B O 1
ATOM 5408 N N . ALA B 1 142 ? 19.781 -49.406 -24.328 1 89.69 142 ALA B N 1
ATOM 5409 C CA . ALA B 1 142 ? 20.047 -47.969 -24.328 1 89.69 142 ALA B CA 1
ATOM 5410 C C . ALA B 1 142 ? 18.844 -47.188 -23.781 1 89.69 142 ALA B C 1
ATOM 5412 O O . ALA B 1 142 ? 19.016 -46.188 -23.062 1 89.69 142 ALA B O 1
ATOM 5413 N N . GLY B 1 143 ? 17.641 -47.625 -24.094 1 88.31 143 GLY B N 1
ATOM 5414 C CA . GLY B 1 143 ? 16.422 -47 -23.594 1 88.31 143 GLY B CA 1
ATOM 5415 C C . GLY B 1 143 ? 16.281 -47.125 -22.094 1 88.31 143 GLY B C 1
ATOM 5416 O O . GLY B 1 143 ? 15.859 -46.156 -21.422 1 88.31 143 GLY B O 1
ATOM 5417 N N . ILE B 1 144 ? 16.703 -48.25 -21.562 1 91.06 144 ILE B N 1
ATOM 5418 C CA . ILE B 1 144 ? 16.641 -48.469 -20.109 1 91.06 144 ILE B CA 1
ATOM 5419 C C . ILE B 1 144 ? 17.656 -47.594 -19.422 1 91.06 144 ILE B C 1
ATOM 5421 O O . ILE B 1 144 ? 17.344 -46.906 -18.422 1 91.06 144 ILE B O 1
ATOM 5425 N N . ALA B 1 145 ? 18.797 -47.562 -20.062 1 90.81 145 ALA B N 1
ATOM 5426 C CA . ALA B 1 145 ? 19.859 -46.75 -19.484 1 90.81 145 ALA B CA 1
ATOM 5427 C C . ALA B 1 145 ? 19.484 -45.281 -19.469 1 90.81 145 ALA B C 1
ATOM 5429 O O . ALA B 1 145 ? 19.766 -44.562 -18.5 1 90.81 145 ALA B O 1
ATOM 5430 N N . ASP B 1 146 ? 18.859 -44.812 -20.516 1 88.5 146 ASP B N 1
ATOM 5431 C CA . ASP B 1 146 ? 18.438 -43.406 -20.594 1 88.5 146 ASP B CA 1
ATOM 5432 C C . ASP B 1 146 ? 17.406 -43.062 -19.531 1 88.5 146 ASP B C 1
ATOM 5434 O O . ASP B 1 146 ? 17.516 -42.062 -18.844 1 88.5 146 ASP B O 1
ATOM 5438 N N . ARG B 1 147 ? 16.484 -43.969 -19.375 1 89.75 147 ARG B N 1
ATOM 5439 C CA . ARG B 1 147 ? 15.422 -43.75 -18.391 1 89.75 147 ARG B CA 1
ATOM 5440 C C . ARG B 1 147 ? 15.977 -43.812 -16.969 1 89.75 147 ARG B C 1
ATOM 5442 O O . ARG B 1 147 ? 15.562 -43.031 -16.109 1 89.75 147 ARG B O 1
ATOM 5449 N N . GLU B 1 148 ? 16.953 -44.656 -16.75 1 89.88 148 GLU B N 1
ATOM 5450 C CA . GLU B 1 148 ? 17.594 -44.719 -15.438 1 89.88 148 GLU B CA 1
ATOM 5451 C C . GLU B 1 148 ? 18.391 -43.438 -15.141 1 89.88 148 GLU B C 1
ATOM 5453 O O . GLU B 1 148 ? 18.422 -43 -14 1 89.88 148 GLU B O 1
ATOM 5458 N N . ARG B 1 149 ? 18.984 -42.938 -16.156 1 88.38 149 ARG B N 1
ATOM 5459 C CA . ARG B 1 149 ? 19.719 -41.688 -15.977 1 88.38 149 ARG B CA 1
ATOM 5460 C C . ARG B 1 149 ? 18.797 -40.562 -15.594 1 88.38 149 ARG B C 1
ATOM 5462 O O . ARG B 1 149 ? 19.109 -39.75 -14.703 1 88.38 149 ARG B O 1
ATOM 5469 N N . VAL B 1 150 ? 17.625 -40.469 -16.234 1 86.44 150 VAL B N 1
ATOM 5470 C CA . VAL B 1 150 ? 16.656 -39.406 -15.961 1 86.44 150 VAL B CA 1
ATOM 5471 C C . VAL B 1 150 ? 16.125 -39.562 -14.539 1 86.44 150 VAL B C 1
ATOM 5473 O O . VAL B 1 150 ? 15.992 -38.562 -13.812 1 86.44 150 VAL B O 1
ATOM 5476 N N . ILE B 1 151 ? 15.859 -40.812 -14.148 1 88.12 151 ILE B N 1
ATOM 5477 C CA . ILE B 1 151 ? 15.328 -41.062 -12.812 1 88.12 151 ILE B CA 1
ATOM 5478 C C . ILE B 1 151 ? 16.359 -40.625 -11.766 1 88.12 151 ILE B C 1
ATOM 5480 O O . ILE B 1 151 ? 15.992 -40.094 -10.719 1 88.12 151 ILE B O 1
ATOM 5484 N N . GLN B 1 152 ? 17.594 -40.844 -12.109 1 87.25 152 GLN B N 1
ATOM 5485 C CA . GLN B 1 152 ? 18.656 -40.469 -11.164 1 87.25 152 GLN B CA 1
ATOM 5486 C C . GLN B 1 152 ? 18.828 -38.969 -11.086 1 87.25 152 GLN B C 1
ATOM 5488 O O . GLN B 1 152 ? 19.203 -38.438 -10.039 1 87.25 152 GLN B O 1
ATOM 5493 N N . SER B 1 153 ? 18.5 -38.281 -12.156 1 86.81 153 SER B N 1
ATOM 5494 C CA . SER B 1 153 ? 18.688 -36.812 -12.195 1 86.81 153 SER B CA 1
ATOM 5495 C C . SER B 1 153 ? 17.484 -36.094 -11.641 1 86.81 153 SER B C 1
ATOM 5497 O O . SER B 1 153 ? 17.594 -34.938 -11.219 1 86.81 153 SER B O 1
ATOM 5499 N N . LEU B 1 154 ? 16.312 -36.75 -11.531 1 84.94 154 LEU B N 1
ATOM 5500 C CA . LEU B 1 154 ? 15.055 -36.125 -11.172 1 84.94 154 LEU B CA 1
ATOM 5501 C C . LEU B 1 154 ? 15.102 -35.594 -9.742 1 84.94 154 LEU B C 1
ATOM 5503 O O . LEU B 1 154 ? 14.742 -34.438 -9.492 1 84.94 154 LEU B O 1
ATOM 5507 N N . PRO B 1 155 ? 15.664 -36.438 -8.781 1 83 155 PRO B N 1
ATOM 5508 C CA . PRO B 1 155 ? 15.695 -35.938 -7.406 1 83 155 PRO B CA 1
ATOM 5509 C C . PRO B 1 155 ? 16.609 -34.719 -7.246 1 83 155 PRO B C 1
ATOM 5511 O O . PRO B 1 155 ? 16.297 -33.812 -6.469 1 83 155 PRO B O 1
ATOM 5514 N N . ARG B 1 156 ? 17.703 -34.688 -7.98 1 83.94 156 ARG B N 1
ATOM 5515 C CA . ARG B 1 156 ? 18.625 -33.562 -7.898 1 83.94 156 ARG B CA 1
ATOM 5516 C C . ARG B 1 156 ? 17.984 -32.312 -8.438 1 83.94 156 ARG B C 1
ATOM 5518 O O . ARG B 1 156 ? 18.109 -31.234 -7.824 1 83.94 156 ARG B O 1
ATOM 5525 N N . VAL B 1 157 ? 17.328 -32.438 -9.555 1 81.62 157 VAL B N 1
ATOM 5526 C CA . VAL B 1 157 ? 16.672 -31.266 -10.172 1 81.62 157 VAL B CA 1
ATOM 5527 C C . VAL B 1 157 ? 15.523 -30.797 -9.281 1 81.62 157 VAL B C 1
ATOM 5529 O O . VAL B 1 157 ? 15.336 -29.594 -9.094 1 81.62 157 VAL B O 1
ATOM 5532 N N . SER B 1 158 ? 14.852 -31.766 -8.719 1 83.44 158 SER B N 1
ATOM 5533 C CA . SER B 1 158 ? 13.734 -31.438 -7.836 1 83.44 158 SER B CA 1
ATOM 5534 C C . SER B 1 158 ? 14.219 -30.734 -6.57 1 83.44 158 SER B C 1
ATOM 5536 O O . SER B 1 158 ? 13.586 -29.781 -6.102 1 83.44 158 SER B O 1
ATOM 5538 N N . GLU B 1 159 ? 15.289 -31.234 -6.066 1 85.75 159 GLU B N 1
ATOM 5539 C CA . GLU B 1 159 ? 15.836 -30.609 -4.863 1 85.75 159 GLU B CA 1
ATOM 5540 C C . GLU B 1 159 ? 16.344 -29.203 -5.145 1 85.75 159 GLU B C 1
ATOM 5542 O O . GLU B 1 159 ? 16.172 -28.297 -4.324 1 85.75 159 GLU B O 1
ATOM 5547 N N . ALA B 1 160 ? 17 -29.016 -6.266 1 85.75 160 ALA B N 1
ATOM 5548 C CA . ALA B 1 160 ? 17.469 -27.688 -6.66 1 85.75 160 ALA B CA 1
ATOM 5549 C C . ALA B 1 160 ? 16.297 -26.719 -6.812 1 85.75 160 ALA B C 1
ATOM 5551 O O . ALA B 1 160 ? 16.375 -25.562 -6.398 1 85.75 160 ALA B O 1
ATOM 5552 N N . HIS B 1 161 ? 15.219 -27.188 -7.344 1 84.75 161 HIS B N 1
ATOM 5553 C CA . HIS B 1 161 ? 14.023 -26.375 -7.508 1 84.75 161 HIS B CA 1
ATOM 5554 C C . HIS B 1 161 ? 13.406 -26.016 -6.156 1 84.75 161 HIS B C 1
ATOM 5556 O O . HIS B 1 161 ? 12.969 -24.875 -5.949 1 84.75 161 HIS B O 1
ATOM 5562 N N . LYS B 1 162 ? 13.445 -26.984 -5.316 1 87.19 162 LYS B N 1
ATOM 5563 C CA . LYS B 1 162 ? 12.898 -26.766 -3.98 1 87.19 162 LYS B CA 1
ATOM 5564 C C . LYS B 1 162 ? 13.68 -25.688 -3.232 1 87.19 162 LYS B C 1
ATOM 5566 O O . LYS B 1 162 ? 13.086 -24.828 -2.578 1 87.19 162 LYS B O 1
ATOM 5571 N N . VAL B 1 163 ? 14.945 -25.734 -3.32 1 90.06 163 VAL B N 1
ATOM 5572 C CA . VAL B 1 163 ? 15.789 -24.75 -2.654 1 90.06 163 VAL B CA 1
ATOM 5573 C C . VAL B 1 163 ? 15.539 -23.359 -3.252 1 90.06 163 VAL B C 1
ATOM 5575 O O . VAL B 1 163 ? 15.438 -22.375 -2.523 1 90.06 163 VAL B O 1
ATOM 5578 N N . SER B 1 164 ? 15.438 -23.312 -4.566 1 90.19 164 SER B N 1
ATOM 5579 C CA . SER B 1 164 ? 15.172 -22.047 -5.242 1 90.19 164 SER B CA 1
ATOM 5580 C C . SER B 1 164 ? 13.82 -21.469 -4.824 1 90.19 164 SER B C 1
ATOM 5582 O O . SER B 1 164 ? 13.688 -20.266 -4.629 1 90.19 164 SER B O 1
ATOM 5584 N N . LEU B 1 165 ? 12.859 -22.312 -4.656 1 90.75 165 LEU B N 1
ATOM 5585 C CA . LEU B 1 165 ? 11.531 -21.875 -4.242 1 90.75 165 LEU B CA 1
ATOM 5586 C C . LEU B 1 165 ? 11.539 -21.391 -2.797 1 90.75 165 LEU B C 1
ATOM 5588 O O . LEU B 1 165 ? 10.852 -20.422 -2.457 1 90.75 165 LEU B O 1
ATOM 5592 N N . GLN B 1 166 ? 12.297 -22.047 -2.016 1 92.38 166 GLN B N 1
ATOM 5593 C CA . GLN B 1 166 ? 12.414 -21.609 -0.627 1 92.38 166 GLN B CA 1
ATOM 5594 C C . GLN B 1 166 ? 13.055 -20.234 -0.535 1 92.38 166 GLN B C 1
ATOM 5596 O O . GLN B 1 166 ? 12.633 -19.406 0.271 1 92.38 166 GLN B O 1
ATOM 5601 N N . GLN B 1 167 ? 14.031 -20.062 -1.367 1 92.5 167 GLN B N 1
ATOM 5602 C CA . GLN B 1 167 ? 14.656 -18.75 -1.413 1 92.5 167 GLN B CA 1
ATOM 5603 C C . GLN B 1 167 ? 13.68 -17.688 -1.904 1 92.5 167 GLN B C 1
ATOM 5605 O O . GLN B 1 167 ? 13.641 -16.578 -1.372 1 92.5 167 GLN B O 1
ATOM 5610 N N . LEU B 1 168 ? 12.922 -18.016 -2.879 1 92.69 168 LEU B N 1
ATOM 5611 C CA . LEU B 1 168 ? 11.922 -17.094 -3.402 1 92.69 168 LEU B CA 1
ATOM 5612 C C . LEU B 1 168 ? 10.898 -16.734 -2.328 1 92.69 168 LEU B C 1
ATOM 5614 O O . LEU B 1 168 ? 10.484 -15.586 -2.217 1 92.69 168 LEU B O 1
ATOM 5618 N N . MET B 1 169 ? 10.531 -17.688 -1.566 1 93.69 169 MET B N 1
ATOM 5619 C CA . MET B 1 169 ? 9.586 -17.469 -0.48 1 93.69 169 MET B CA 1
ATOM 5620 C C . MET B 1 169 ? 10.172 -16.531 0.57 1 93.69 169 MET B C 1
ATOM 5622 O O . MET B 1 169 ? 9.484 -15.625 1.057 1 93.69 169 MET B O 1
ATOM 5626 N N . ALA B 1 170 ? 11.398 -16.719 0.867 1 93.81 170 ALA B N 1
ATOM 5627 C CA . ALA B 1 170 ? 12.078 -15.844 1.825 1 93.81 170 ALA B CA 1
ATOM 5628 C C . ALA B 1 170 ? 12.172 -14.414 1.299 1 93.81 170 ALA B C 1
ATOM 5630 O O . ALA B 1 170 ? 11.93 -13.461 2.037 1 93.81 170 ALA B O 1
ATOM 5631 N N . ASP B 1 171 ? 12.516 -14.312 0.063 1 91.88 171 ASP B N 1
ATOM 5632 C CA . ASP B 1 171 ? 12.602 -13 -0.566 1 91.88 171 ASP B CA 1
ATOM 5633 C C . ASP B 1 171 ? 11.234 -12.305 -0.583 1 91.88 171 ASP B C 1
ATOM 5635 O O . ASP B 1 171 ? 11.148 -11.094 -0.366 1 91.88 171 ASP B O 1
ATOM 5639 N N . SER B 1 172 ? 10.234 -13.062 -0.907 1 92.75 172 SER B N 1
ATOM 5640 C CA . SER B 1 172 ? 8.875 -12.531 -0.913 1 92.75 172 SER B CA 1
ATOM 5641 C C . SER B 1 172 ? 8.477 -12.016 0.467 1 92.75 172 SER B C 1
ATOM 5643 O O . SER B 1 172 ? 7.914 -10.922 0.591 1 92.75 172 SER B O 1
ATOM 5645 N N . GLN B 1 173 ? 8.836 -12.766 1.449 1 93.12 173 GLN B N 1
ATOM 5646 C CA . GLN B 1 173 ? 8.547 -12.359 2.82 1 93.12 173 GLN B CA 1
ATOM 5647 C C . GLN B 1 173 ? 9.266 -11.055 3.166 1 93.12 173 GLN B C 1
ATOM 5649 O O . GLN B 1 173 ? 8.695 -10.188 3.838 1 93.12 173 GLN B O 1
ATOM 5654 N N . ALA B 1 174 ? 10.43 -10.922 2.703 1 90.06 174 ALA B N 1
ATOM 5655 C CA . ALA B 1 174 ? 11.227 -9.727 2.971 1 90.06 174 ALA B CA 1
ATOM 5656 C C . ALA B 1 174 ? 10.609 -8.5 2.311 1 90.06 174 ALA B C 1
ATOM 5658 O O . ALA B 1 174 ? 10.555 -7.422 2.91 1 90.06 174 ALA B O 1
ATOM 5659 N N . VAL B 1 175 ? 10.18 -8.648 1.119 1 91.38 175 VAL B N 1
ATOM 5660 C CA . VAL B 1 175 ? 9.555 -7.543 0.394 1 91.38 175 VAL B CA 1
ATOM 5661 C C . VAL B 1 175 ? 8.312 -7.07 1.14 1 91.38 175 VAL B C 1
ATOM 5663 O O . VAL B 1 175 ? 8.133 -5.867 1.353 1 91.38 175 VAL B O 1
ATOM 5666 N N . PHE B 1 176 ? 7.418 -7.98 1.569 1 93.19 176 PHE B N 1
ATOM 5667 C CA . PHE B 1 176 ? 6.207 -7.613 2.287 1 93.19 176 PHE B CA 1
ATOM 5668 C C . PHE B 1 176 ? 6.543 -6.973 3.629 1 93.19 176 PHE B C 1
ATOM 5670 O O . PHE B 1 176 ? 5.848 -6.055 4.074 1 93.19 176 PHE B O 1
ATOM 5677 N N . ALA B 1 177 ? 7.609 -7.441 4.238 1 90.31 177 ALA B N 1
ATOM 5678 C CA . ALA B 1 177 ? 8.039 -6.836 5.5 1 90.31 177 ALA B CA 1
ATOM 5679 C C . ALA B 1 177 ? 8.445 -5.379 5.301 1 90.31 177 ALA B C 1
ATOM 5681 O O . ALA B 1 177 ? 8.125 -4.523 6.129 1 90.31 177 ALA B O 1
ATOM 5682 N N . ASP B 1 178 ? 9.094 -5.109 4.223 1 87.19 178 ASP B N 1
ATOM 5683 C CA . ASP B 1 178 ? 9.492 -3.742 3.898 1 87.19 178 ASP B CA 1
ATOM 5684 C C . ASP B 1 178 ? 8.266 -2.85 3.695 1 87.19 178 ASP B C 1
ATOM 5686 O O . ASP B 1 178 ? 8.234 -1.711 4.168 1 87.19 178 ASP B O 1
ATOM 5690 N N . VAL B 1 179 ? 7.316 -3.361 2.99 1 91.06 179 VAL B N 1
ATOM 5691 C CA . VAL B 1 179 ? 6.09 -2.617 2.723 1 91.06 179 VAL B CA 1
ATOM 5692 C C . VAL B 1 179 ? 5.363 -2.328 4.035 1 91.06 179 VAL B C 1
ATOM 5694 O O . VAL B 1 179 ? 4.922 -1.201 4.27 1 91.06 179 VAL B O 1
ATOM 5697 N N . LEU B 1 180 ? 5.309 -3.338 4.883 1 91.81 180 LEU B N 1
ATOM 5698 C CA . LEU B 1 180 ? 4.648 -3.174 6.172 1 91.81 180 LEU B CA 1
ATOM 5699 C C . LEU B 1 180 ? 5.336 -2.096 7.004 1 91.81 180 LEU B C 1
ATOM 5701 O O . LEU B 1 180 ? 4.672 -1.241 7.594 1 91.81 180 LEU B O 1
ATOM 5705 N N . ARG B 1 181 ? 6.613 -2.07 6.98 1 86.69 181 ARG B N 1
ATOM 5706 C CA . ARG B 1 181 ? 7.379 -1.07 7.719 1 86.69 181 ARG B CA 1
ATOM 5707 C C . ARG B 1 181 ? 7.137 0.328 7.16 1 86.69 181 ARG B C 1
ATOM 5709 O O . ARG B 1 181 ? 7.027 1.294 7.918 1 86.69 181 ARG B O 1
ATOM 5716 N N . SER B 1 182 ? 7.078 0.39 5.914 1 86.75 182 SER B N 1
ATOM 5717 C CA . SER B 1 182 ? 6.836 1.679 5.273 1 86.75 182 SER B CA 1
ATOM 5718 C C . SER B 1 182 ? 5.469 2.236 5.648 1 86.75 182 SER B C 1
ATOM 5720 O O . SER B 1 182 ? 5.336 3.426 5.941 1 86.75 182 SER B O 1
ATOM 5722 N N . VAL B 1 183 ? 4.457 1.369 5.625 1 90.69 183 VAL B N 1
ATOM 5723 C CA . VAL B 1 183 ? 3.102 1.783 5.973 1 90.69 183 VAL B CA 1
ATOM 5724 C C . VAL B 1 183 ? 3.051 2.195 7.445 1 90.69 183 VAL B C 1
ATOM 5726 O O . VAL B 1 183 ? 2.412 3.189 7.793 1 90.69 183 VAL B O 1
ATOM 5729 N N . GLU B 1 184 ? 3.785 1.51 8.258 1 89.62 184 GLU B N 1
ATOM 5730 C CA . GLU B 1 184 ? 3.834 1.833 9.688 1 89.62 184 GLU B CA 1
ATOM 5731 C C . GLU B 1 184 ? 4.492 3.189 9.922 1 89.62 184 GLU B C 1
ATOM 5733 O O . GLU B 1 184 ? 4.051 3.959 10.773 1 89.62 184 GLU B O 1
ATOM 5738 N N . LEU B 1 185 ? 5.535 3.426 9.219 1 87.25 185 LEU B N 1
ATOM 5739 C CA . LEU B 1 185 ? 6.199 4.723 9.305 1 87.25 185 LEU B CA 1
ATOM 5740 C C . LEU B 1 185 ? 5.254 5.844 8.875 1 87.25 185 LEU B C 1
ATOM 5742 O O . LEU B 1 185 ? 5.203 6.895 9.523 1 87.25 185 LEU B O 1
ATOM 5746 N N . GLY B 1 186 ? 4.531 5.59 7.809 1 88.94 186 GLY B N 1
ATOM 5747 C CA . GLY B 1 186 ? 3.537 6.559 7.379 1 88.94 186 GLY B CA 1
ATOM 5748 C C . GLY B 1 186 ? 2.482 6.844 8.43 1 88.94 186 GLY B C 1
ATOM 5749 O O . GLY B 1 186 ? 2.113 7.996 8.648 1 88.94 186 GLY B O 1
ATOM 5750 N N . ARG B 1 187 ? 2.014 5.781 9.055 1 92 187 ARG B N 1
ATOM 5751 C CA . ARG B 1 187 ? 1.046 5.926 10.133 1 92 187 ARG B CA 1
ATOM 5752 C C . ARG B 1 187 ? 1.59 6.82 11.242 1 92 187 ARG B C 1
ATOM 5754 O O . ARG B 1 187 ? 0.91 7.746 11.688 1 92 187 ARG B O 1
ATOM 5761 N N . SER B 1 188 ? 2.809 6.578 11.664 1 89.38 188 SER B N 1
ATOM 5762 C CA . SER B 1 188 ? 3.441 7.34 12.734 1 89.38 188 SER B CA 1
ATOM 5763 C C . SER B 1 188 ? 3.602 8.805 12.352 1 89.38 188 SER B C 1
ATOM 5765 O O . SER B 1 188 ? 3.396 9.695 13.18 1 89.38 188 SER B O 1
ATOM 5767 N N . GLN B 1 189 ? 3.924 9.031 11.141 1 88.62 189 GLN B N 1
ATOM 5768 C CA . GLN B 1 189 ? 4.117 10.391 10.664 1 88.62 189 GLN B CA 1
ATOM 5769 C C . GLN B 1 189 ? 2.807 11.172 10.688 1 88.62 189 GLN B C 1
ATOM 5771 O O . GLN B 1 189 ? 2.775 12.336 11.094 1 88.62 189 GLN B O 1
ATOM 5776 N N . VAL B 1 190 ? 1.728 10.555 10.25 1 91.81 190 VAL B N 1
ATOM 5777 C CA . VAL B 1 190 ? 0.425 11.211 10.227 1 91.81 190 VAL B CA 1
ATOM 5778 C C . VAL B 1 190 ? -0.003 11.547 11.656 1 91.81 190 VAL B C 1
ATOM 5780 O O . VAL B 1 190 ? -0.447 12.664 11.93 1 91.81 190 VAL B O 1
ATOM 5783 N N . LEU B 1 191 ? 0.188 10.641 12.547 1 91.69 191 LEU B N 1
ATOM 5784 C CA . LEU B 1 191 ? -0.211 10.859 13.938 1 91.69 191 LEU B CA 1
ATOM 5785 C C . LEU B 1 191 ? 0.615 11.969 14.57 1 91.69 191 LEU B C 1
ATOM 5787 O O . LEU B 1 191 ? 0.081 12.797 15.312 1 91.69 191 LEU B O 1
ATOM 5791 N N . ASP B 1 192 ? 1.867 12.016 14.273 1 89.44 192 ASP B N 1
ATOM 5792 C CA . ASP B 1 192 ? 2.74 13.062 14.797 1 89.44 192 ASP B CA 1
ATOM 5793 C C . ASP B 1 192 ? 2.316 14.438 14.281 1 89.44 192 ASP B C 1
ATOM 5795 O O . ASP B 1 192 ? 2.318 15.422 15.031 1 89.44 192 ASP B O 1
ATOM 5799 N N . LEU B 1 193 ? 1.975 14.43 13.023 1 88.69 193 LEU B N 1
ATOM 5800 C CA . LEU B 1 193 ? 1.524 15.68 12.414 1 88.69 193 LEU B CA 1
ATOM 5801 C C . LEU B 1 193 ? 0.26 16.188 13.102 1 88.69 193 LEU B C 1
ATOM 5803 O O . LEU B 1 193 ? 0.159 17.375 13.422 1 88.69 193 LEU B O 1
ATOM 5807 N N . LEU B 1 194 ? -0.663 15.328 13.352 1 90.19 194 LEU B N 1
ATOM 5808 C CA . LEU B 1 194 ? -1.922 15.719 13.984 1 90.19 194 LEU B CA 1
ATOM 5809 C C . LEU B 1 194 ? -1.704 16.109 15.438 1 90.19 194 LEU B C 1
ATOM 5811 O O . LEU B 1 194 ? -2.328 17.047 15.938 1 90.19 194 LEU B O 1
ATOM 5815 N N . HIS B 1 195 ? -0.747 15.43 16.125 1 88.81 195 HIS B N 1
ATOM 5816 C CA . HIS B 1 195 ? -0.405 15.781 17.5 1 88.81 195 HIS B CA 1
ATOM 5817 C C . HIS B 1 195 ? 0.22 17.172 17.578 1 88.81 195 HIS B C 1
ATOM 5819 O O . HIS B 1 195 ? -0.112 17.953 18.469 1 88.81 195 HIS B O 1
ATOM 5825 N N . THR B 1 196 ? 1.116 17.406 16.688 1 85.19 196 THR B N 1
ATOM 5826 C CA . THR B 1 196 ? 1.767 18.719 16.641 1 85.19 196 THR B CA 1
ATOM 5827 C C . THR B 1 196 ? 0.752 19.812 16.344 1 85.19 196 THR B C 1
ATOM 5829 O O . THR B 1 196 ? 0.807 20.891 16.953 1 85.19 196 THR B O 1
ATOM 5832 N N . HIS B 1 197 ? -0.17 19.5 15.453 1 87.69 197 HIS B N 1
ATOM 5833 C CA . HIS B 1 197 ? -1.226 20.469 15.156 1 87.69 197 HIS B CA 1
ATOM 5834 C C . HIS B 1 197 ? -2.102 20.719 16.375 1 87.69 197 HIS B C 1
ATOM 5836 O O . HIS B 1 197 ? -2.447 21.859 16.672 1 87.69 197 HIS B O 1
ATOM 5842 N N . ALA B 1 198 ? -2.418 19.703 17.062 1 87.38 198 ALA B N 1
ATOM 5843 C CA . ALA B 1 198 ? -3.232 19.844 18.266 1 87.38 198 ALA B CA 1
ATOM 5844 C C . ALA B 1 198 ? -2.527 20.703 19.312 1 87.38 198 ALA B C 1
ATOM 5846 O O . ALA B 1 198 ? -3.15 21.562 19.938 1 87.38 198 ALA B O 1
ATOM 5847 N N . ARG B 1 199 ? -1.274 20.531 19.484 1 84.56 199 ARG B N 1
ATOM 5848 C CA . ARG B 1 199 ? -0.487 21.312 20.438 1 84.56 199 ARG B CA 1
ATOM 5849 C C . ARG B 1 199 ? -0.407 22.766 20 1 84.56 199 ARG B C 1
ATOM 5851 O O . ARG B 1 199 ? -0.521 23.672 20.844 1 84.56 199 ARG B O 1
ATOM 5858 N N . SER B 1 200 ? -0.237 22.969 18.781 1 84.06 200 SER B N 1
ATOM 5859 C CA . SER B 1 200 ? -0.16 24.328 18.25 1 84.06 200 SER B CA 1
ATOM 5860 C C . SER B 1 200 ? -1.478 25.078 18.438 1 84.06 200 SER B C 1
ATOM 5862 O O . SER B 1 200 ? -1.482 26.25 18.781 1 84.06 200 SER B O 1
ATOM 5864 N N . CYS B 1 201 ? -2.59 24.391 18.234 1 81.94 201 CYS B N 1
ATOM 5865 C CA . CYS B 1 201 ? -3.9 25 18.422 1 81.94 201 CYS B CA 1
ATOM 5866 C C . CYS B 1 201 ? -4.125 25.359 19.891 1 81.94 201 CYS B C 1
ATOM 5868 O O . CYS B 1 201 ? -4.641 26.438 20.188 1 81.94 201 CYS B O 1
ATOM 5870 N N . SER B 1 202 ? -3.666 24.484 20.734 1 84.12 202 SER B N 1
ATOM 5871 C CA . SER B 1 202 ? -3.809 24.75 22.172 1 84.12 202 SER B CA 1
ATOM 5872 C C . SER B 1 202 ? -2.959 25.938 22.594 1 84.12 202 SER B C 1
ATOM 5874 O O . SER B 1 202 ? -3.422 26.812 23.344 1 84.12 202 SER B O 1
ATOM 5876 N N . THR B 1 203 ? -1.79 26.016 22.078 1 84.31 203 THR B N 1
ATOM 5877 C CA . THR B 1 203 ? -0.891 27.109 22.391 1 84.31 203 THR B CA 1
ATOM 5878 C C . THR B 1 203 ? -1.422 28.422 21.828 1 84.31 203 THR B C 1
ATOM 5880 O O . THR B 1 203 ? -1.338 29.469 22.484 1 84.31 203 THR B O 1
ATOM 5883 N N . HIS B 1 204 ? -1.986 28.312 20.719 1 82.75 204 HIS B N 1
ATOM 5884 C CA . HIS B 1 204 ? -2.535 29.516 20.078 1 82.75 204 HIS B CA 1
ATOM 5885 C C . HIS B 1 204 ? -3.752 30.031 20.844 1 82.75 204 HIS B C 1
ATOM 5887 O O . HIS B 1 204 ? -3.918 31.234 21 1 82.75 204 HIS B O 1
ATOM 5893 N N . THR B 1 205 ? -4.586 29.125 21.234 1 83.56 205 THR B N 1
ATOM 5894 C CA . THR B 1 205 ? -5.77 29.531 21.984 1 83.56 205 THR B CA 1
ATOM 5895 C C . THR B 1 205 ? -5.371 30.188 23.312 1 83.56 205 THR B C 1
ATOM 5897 O O . THR B 1 205 ? -5.973 31.172 23.719 1 83.56 205 THR B O 1
ATOM 5900 N N . GLN B 1 206 ? -4.348 29.703 23.891 1 86.12 206 GLN B N 1
ATOM 5901 C CA . GLN B 1 206 ? -3.854 30.281 25.141 1 86.12 206 GLN B CA 1
ATOM 5902 C C . GLN B 1 206 ? -3.248 31.656 24.906 1 86.12 206 GLN B C 1
ATOM 5904 O O . GLN B 1 206 ? -3.455 32.594 25.703 1 86.12 206 GLN B O 1
ATOM 5909 N N . ALA B 1 207 ? -2.574 31.766 23.812 1 86.44 207 ALA B N 1
ATOM 5910 C CA . ALA B 1 207 ? -1.976 33.062 23.469 1 86.44 207 ALA B CA 1
ATOM 5911 C C . ALA B 1 207 ? -3.051 34.094 23.172 1 86.44 207 ALA B C 1
ATOM 5913 O O . ALA B 1 207 ? -2.928 35.25 23.578 1 86.44 207 ALA B O 1
ATOM 5914 N N . ARG B 1 208 ? -4.086 33.625 22.547 1 86 208 ARG B N 1
ATOM 5915 C CA . ARG B 1 208 ? -5.176 34.562 22.234 1 86 208 ARG B CA 1
ATOM 5916 C C . ARG B 1 208 ? -5.918 34.969 23.484 1 86 208 ARG B C 1
ATOM 5918 O O . ARG B 1 208 ? -6.312 36.125 23.625 1 86 208 ARG B O 1
ATOM 5925 N N . ALA B 1 209 ? -6.148 34.062 24.375 1 88.38 209 ALA B N 1
ATOM 5926 C CA . ALA B 1 209 ? -6.801 34.375 25.641 1 88.38 209 ALA B CA 1
ATOM 5927 C C . ALA B 1 209 ? -5.988 35.375 26.438 1 88.38 209 ALA B C 1
ATOM 5929 O O . ALA B 1 209 ? -6.547 36.344 27 1 88.38 209 ALA B O 1
ATOM 5930 N N . GLN B 1 210 ? -4.68 35.25 26.391 1 90.06 210 GLN B N 1
ATOM 5931 C CA . GLN B 1 210 ? -3.799 36.188 27.094 1 90.06 210 GLN B CA 1
ATOM 5932 C C . GLN B 1 210 ? -3.822 37.562 26.453 1 90.06 210 GLN B C 1
ATOM 5934 O O . GLN B 1 210 ? -3.82 38.594 27.156 1 90.06 210 GLN B O 1
ATOM 5939 N N . GLN B 1 211 ? -3.891 37.531 25.156 1 89 211 GLN B N 1
ATOM 5940 C CA . GLN B 1 211 ? -3.959 38.812 24.438 1 89 211 GLN B CA 1
ATOM 5941 C C . GLN B 1 211 ? -5.25 39.562 24.766 1 89 211 GLN B C 1
ATOM 5943 O O . GLN B 1 211 ? -5.23 40.781 25 1 89 211 GLN B O 1
ATOM 5948 N N . LEU B 1 212 ? -6.363 38.812 24.797 1 88.75 212 LEU B N 1
ATOM 5949 C CA . LEU B 1 212 ? -7.648 39.406 25.109 1 88.75 212 LEU B CA 1
ATOM 5950 C C . LEU B 1 212 ? -7.684 39.906 26.547 1 88.75 212 LEU B C 1
ATOM 5952 O O . LEU B 1 212 ? -8.25 40.969 26.828 1 88.75 212 LEU B O 1
ATOM 5956 N N . GLN B 1 213 ? -7.012 39.188 27.453 1 91.94 213 GLN B N 1
ATOM 5957 C CA . GLN B 1 213 ? -6.93 39.625 28.844 1 91.94 213 GLN B CA 1
ATOM 5958 C C . GLN B 1 213 ? -6.145 40.906 28.984 1 91.94 213 GLN B C 1
ATOM 5960 O O . GLN B 1 213 ? -6.508 41.781 29.781 1 91.94 213 GLN B O 1
ATOM 5965 N N . GLN B 1 214 ? -5.133 41.031 28.109 1 91.5 214 GLN B N 1
ATOM 5966 C CA . GLN B 1 214 ? -4.344 42.25 28.125 1 91.5 214 GLN B CA 1
ATOM 5967 C C . GLN B 1 214 ? -5.145 43.438 27.594 1 91.5 214 GLN B C 1
ATOM 5969 O O . GLN B 1 214 ? -5.062 44.531 28.109 1 91.5 214 GLN B O 1
ATOM 5974 N N . GLU B 1 215 ? -5.934 43.094 26.594 1 89.19 215 GLU B N 1
ATOM 5975 C CA . GLU B 1 215 ? -6.801 44.125 26.047 1 89.19 215 GLU B CA 1
ATOM 5976 C C . GLU B 1 215 ? -7.84 44.594 27.062 1 89.19 215 GLU B C 1
ATOM 5978 O O . GLU B 1 215 ? -8.148 45.781 27.156 1 89.19 215 GLU B O 1
ATOM 5983 N N . ILE B 1 216 ? -8.328 43.625 27.828 1 91.69 216 ILE B N 1
ATOM 5984 C CA . ILE B 1 216 ? -9.328 43.938 28.844 1 91.69 216 ILE B CA 1
ATOM 5985 C C . ILE B 1 216 ? -8.711 44.812 29.922 1 91.69 216 ILE B C 1
ATOM 5987 O O . ILE B 1 216 ? -9.328 45.781 30.359 1 91.69 216 ILE B O 1
ATOM 5991 N N . LEU B 1 217 ? -7.473 44.562 30.234 1 92.75 217 LEU B N 1
ATOM 5992 C CA . LEU B 1 217 ? -6.789 45.344 31.25 1 92.75 217 LEU B CA 1
ATOM 5993 C C . LEU B 1 217 ? -6.586 46.781 30.781 1 92.75 217 LEU B C 1
ATOM 5995 O O . LEU B 1 217 ? -6.77 47.719 31.547 1 92.75 217 LEU B O 1
ATOM 5999 N N . GLN B 1 218 ? -6.324 46.906 29.516 1 90 218 GLN B N 1
ATOM 6000 C CA . GLN B 1 218 ? -6.133 48.219 28.953 1 90 218 GLN B CA 1
ATOM 6001 C C . GLN B 1 218 ? -7.449 49 28.922 1 90 218 GLN B C 1
ATOM 6003 O O . GLN B 1 218 ? -7.488 50.188 29.25 1 90 218 GLN B O 1
ATOM 6008 N N . LEU B 1 219 ? -8.547 48.312 28.609 1 89.44 219 LEU B N 1
ATOM 6009 C CA . LEU B 1 219 ? -9.852 48.938 28.547 1 89.44 219 LEU B CA 1
ATOM 6010 C C . LEU B 1 219 ? -10.344 49.312 29.938 1 89.44 219 LEU B C 1
ATOM 6012 O O . LEU B 1 219 ? -10.969 50.344 30.141 1 89.44 219 LEU B O 1
ATOM 6016 N N . ARG B 1 220 ? -10.008 48.469 30.922 1 91.81 220 ARG B N 1
ATOM 6017 C CA . ARG B 1 220 ? -10.391 48.781 32.312 1 91.81 220 ARG B CA 1
ATOM 6018 C C . ARG B 1 220 ? -9.648 50 32.812 1 91.81 220 ARG B C 1
ATOM 6020 O O . ARG B 1 220 ? -10.219 50.781 33.562 1 91.81 220 ARG B O 1
ATOM 6027 N N . GLN B 1 221 ? -8.414 50.156 32.344 1 89.19 221 GLN B N 1
ATOM 6028 C CA . GLN B 1 221 ? -7.645 51.312 32.75 1 89.19 221 GLN B CA 1
ATOM 6029 C C . GLN B 1 221 ? -8.234 52.594 32.125 1 89.19 221 GLN B C 1
ATOM 6031 O O . GLN B 1 221 ? -8.359 53.625 32.812 1 89.19 221 GLN B O 1
ATOM 6036 N N . ARG B 1 222 ? -8.68 52.406 30.906 1 86.88 222 ARG B N 1
ATOM 6037 C CA . ARG B 1 222 ? -9.312 53.531 30.234 1 86.88 222 ARG B CA 1
ATOM 6038 C C . ARG B 1 222 ? -10.641 53.906 30.906 1 86.88 222 ARG B C 1
ATOM 6040 O O . ARG B 1 222 ? -10.969 55.062 31.062 1 86.88 222 ARG B O 1
ATOM 6047 N N . HIS B 1 223 ? -11.367 52.875 31.328 1 87.94 223 HIS B N 1
ATOM 6048 C CA . HIS B 1 223 ? -12.648 53.031 32 1 87.94 223 HIS B CA 1
ATOM 6049 C C . HIS B 1 223 ? -12.477 53.781 33.312 1 87.94 223 HIS B C 1
ATOM 6051 O O . HIS B 1 223 ? -13.258 54.688 33.625 1 87.94 223 HIS B O 1
ATOM 6057 N N . GLN B 1 224 ? -11.406 53.5 34 1 86.44 224 GLN B N 1
ATOM 6058 C CA . GLN B 1 224 ? -11.133 54.125 35.281 1 86.44 224 GLN B CA 1
ATOM 6059 C C . GLN B 1 224 ? -10.734 55.594 35.094 1 86.44 224 GLN B C 1
ATOM 6061 O O . GLN B 1 224 ? -11.133 56.469 35.875 1 86.44 224 GLN B O 1
ATOM 6066 N N . GLN B 1 225 ? -10.086 55.844 34 1 82.94 225 GLN B N 1
ATOM 6067 C CA . GLN B 1 225 ? -9.68 57.219 33.688 1 82.94 225 GLN B CA 1
ATOM 6068 C C . GLN B 1 225 ? -10.883 58.094 33.375 1 82.94 225 GLN B C 1
ATOM 6070 O O . GLN B 1 225 ? -10.953 59.25 33.781 1 82.94 225 GLN B O 1
ATOM 6075 N N . LEU B 1 226 ? -11.852 57.438 32.719 1 82.5 226 LEU B N 1
ATOM 6076 C CA . LEU B 1 226 ? -13.039 58.188 32.344 1 82.5 226 LEU B CA 1
ATOM 6077 C C . LEU B 1 226 ? -13.945 58.438 33.531 1 82.5 226 LEU B C 1
ATOM 6079 O O . LEU B 1 226 ? -14.562 59.5 33.656 1 82.5 226 LEU B O 1
ATOM 6083 N N . ARG B 1 227 ? -13.922 57.5 34.469 1 79.69 227 ARG B N 1
ATOM 6084 C CA . ARG B 1 227 ? -14.758 57.625 35.656 1 79.69 227 ARG B CA 1
ATOM 6085 C C . ARG B 1 227 ? -14.227 58.719 36.594 1 79.69 227 ARG B C 1
ATOM 6087 O O . ARG B 1 227 ? -14.992 59.344 37.312 1 79.69 227 ARG B O 1
ATOM 6094 N N . SER B 1 228 ? -12.969 59.062 36.406 1 76.88 228 SER B N 1
ATOM 6095 C CA . SER B 1 228 ? -12.375 60.062 37.25 1 76.88 228 SER B CA 1
ATOM 6096 C C . SER B 1 228 ? -12.641 61.469 36.719 1 76.88 228 SER B C 1
ATOM 6098 O O . SER B 1 228 ? -12.555 62.469 37.469 1 76.88 228 SER B O 1
ATOM 6100 N N . LEU B 1 229 ? -13.055 61.5 35.406 1 74.81 229 LEU B N 1
ATOM 6101 C CA . LEU B 1 229 ? -13.297 62.812 34.812 1 74.81 229 LEU B CA 1
ATOM 6102 C C . LEU B 1 229 ? -14.703 63.281 35.156 1 74.81 229 LEU B C 1
ATOM 6104 O O . LEU B 1 229 ? -15.164 64.312 34.594 1 74.81 229 LEU B O 1
ATOM 6108 N N . GLN B 1 230 ? -15.406 62.875 36.062 1 64.75 230 GLN B N 1
ATOM 6109 C CA . GLN B 1 230 ? -16.781 63.25 36.406 1 64.75 230 GLN B CA 1
ATOM 6110 C C . GLN B 1 230 ? -16.828 64.562 37.156 1 64.75 230 GLN B C 1
ATOM 6112 O O . GLN B 1 230 ? -17.891 65.188 37.312 1 64.75 230 GLN B O 1
ATOM 6117 N N . ASP B 1 231 ? -15.617 65.25 37.438 1 65.56 231 ASP B N 1
ATOM 6118 C CA . ASP B 1 231 ? -15.633 66.562 38.094 1 65.56 231 ASP B CA 1
ATOM 6119 C C . ASP B 1 231 ? -15.922 67.688 37.094 1 65.56 231 ASP B C 1
ATOM 6121 O O . ASP B 1 231 ? -15.227 67.812 36.094 1 65.56 231 ASP B O 1
ATOM 6125 N N . PRO B 1 232 ? -17.047 68.438 37.156 1 65.88 232 PRO B N 1
ATOM 6126 C CA . PRO B 1 232 ? -17.484 69.5 36.219 1 65.88 232 PRO B CA 1
ATOM 6127 C C . PRO B 1 232 ? -16.422 70.562 36 1 65.88 232 PRO B C 1
ATOM 6129 O O . PRO B 1 232 ? -16.328 71.062 34.875 1 65.88 232 PRO B O 1
ATOM 6132 N N . ASP B 1 233 ? -15.594 70.812 37 1 65.44 233 ASP B N 1
ATOM 6133 C CA . ASP B 1 233 ? -14.68 71.938 36.906 1 65.44 233 ASP B CA 1
ATOM 6134 C C . ASP B 1 233 ? -13.477 71.625 36.031 1 65.44 233 ASP B C 1
ATOM 6136 O O . ASP B 1 233 ? -12.891 72.5 35.375 1 65.44 233 ASP B O 1
ATOM 6140 N N . THR B 1 234 ? -13.188 70.375 35.875 1 68.44 234 THR B N 1
ATOM 6141 C CA . THR B 1 234 ? -11.984 69.938 35.156 1 68.44 234 THR B CA 1
ATOM 6142 C C . THR B 1 234 ? -12.344 69.125 33.938 1 68.44 234 THR B C 1
ATOM 6144 O O . THR B 1 234 ? -11.461 68.625 33.219 1 68.44 234 THR B O 1
ATOM 6147 N N . LEU B 1 235 ? -13.633 69 33.719 1 70.31 235 LEU B N 1
ATOM 6148 C CA . LEU B 1 235 ? -14.141 68.062 32.688 1 70.31 235 LEU B CA 1
ATOM 6149 C C . LEU B 1 235 ? -13.68 68.5 31.312 1 70.31 235 LEU B C 1
ATOM 6151 O O . LEU B 1 235 ? -13.281 67.688 30.5 1 70.31 235 LEU B O 1
ATOM 6155 N N . LEU B 1 236 ? -13.719 69.812 31.078 1 67.44 236 LEU B N 1
ATOM 6156 C CA . LEU B 1 236 ? -13.391 70.312 29.75 1 67.44 236 LEU B CA 1
ATOM 6157 C C . LEU B 1 236 ? -11.914 70.125 29.422 1 67.44 236 LEU B C 1
ATOM 6159 O O . LEU B 1 236 ? -11.586 69.625 28.328 1 67.44 236 LEU B O 1
ATOM 6163 N N . SER B 1 237 ? -11.062 70.375 30.375 1 70 237 SER B N 1
ATOM 6164 C CA . SER B 1 237 ? -9.633 70.188 30.156 1 70 237 SER B CA 1
ATOM 6165 C C . SER B 1 237 ? -9.242 68.75 30.094 1 70 237 SER B C 1
ATOM 6167 O O . SER B 1 237 ? -8.391 68.312 29.297 1 70 237 SER B O 1
ATOM 6169 N N . ALA B 1 238 ? -9.953 67.938 30.875 1 70.69 238 ALA B N 1
ATOM 6170 C CA . ALA B 1 238 ? -9.625 66.562 30.969 1 70.69 238 ALA B CA 1
ATOM 6171 C C . ALA B 1 238 ? -10.141 65.812 29.75 1 70.69 238 ALA B C 1
ATOM 6173 O O . ALA B 1 238 ? -9.492 64.875 29.266 1 70.69 238 ALA B O 1
ATOM 6174 N N . PHE B 1 239 ? -11.227 66.25 29.234 1 70.81 239 PHE B N 1
ATOM 6175 C CA . PHE B 1 239 ? -11.82 65.625 28.062 1 70.81 239 PHE B CA 1
ATOM 6176 C C . PHE B 1 239 ? -10.922 65.75 26.844 1 70.81 239 PHE B C 1
ATOM 6178 O O . PHE B 1 239 ? -10.859 64.875 26 1 70.81 239 PHE B O 1
ATOM 6185 N N . ALA B 1 240 ? -10.18 66.875 26.828 1 68.94 240 ALA B N 1
ATOM 6186 C CA . ALA B 1 240 ? -9.281 67.125 25.703 1 68.94 240 ALA B CA 1
ATOM 6187 C C . ALA B 1 240 ? -8.141 66.062 25.703 1 68.94 240 ALA B C 1
ATOM 6189 O O . ALA B 1 240 ? -7.586 65.75 24.641 1 68.94 240 ALA B O 1
ATOM 6190 N N . ALA B 1 241 ? -7.852 65.438 26.812 1 67.81 241 ALA B N 1
ATOM 6191 C CA . ALA B 1 241 ? -6.711 64.5 26.938 1 67.81 241 ALA B CA 1
ATOM 6192 C C . ALA B 1 241 ? -7.141 63.062 26.781 1 67.81 241 ALA B C 1
ATOM 6194 O O . ALA B 1 241 ? -6.301 62.188 26.625 1 67.81 241 ALA B O 1
ATOM 6195 N N . VAL B 1 242 ? -8.461 62.875 26.734 1 69.44 242 VAL B N 1
ATOM 6196 C CA . VAL B 1 242 ? -8.945 61.5 26.734 1 69.44 242 VAL B CA 1
ATOM 6197 C C . VAL B 1 242 ? -9 60.969 25.297 1 69.44 242 VAL B C 1
ATOM 6199 O O . VAL B 1 242 ? -9.438 61.688 24.391 1 69.44 242 VAL B O 1
ATOM 6202 N N . ASP B 1 243 ? -8.312 59.844 25.094 1 66.44 243 ASP B N 1
ATOM 6203 C CA . ASP B 1 243 ? -8.43 59.156 23.812 1 66.44 243 ASP B CA 1
ATOM 6204 C C . ASP B 1 243 ? -9.859 58.656 23.594 1 66.44 243 ASP B C 1
ATOM 6206 O O . ASP B 1 243 ? -10.328 57.75 24.266 1 66.44 243 ASP B O 1
ATOM 6210 N N . CYS B 1 244 ? -10.594 59.281 22.656 1 65 244 CYS B N 1
ATOM 6211 C CA . CYS B 1 244 ? -12 59 22.406 1 65 244 CYS B CA 1
ATOM 6212 C C . CYS B 1 244 ? -12.148 57.938 21.328 1 65 244 CYS B C 1
ATOM 6214 O O . CYS B 1 244 ? -13.242 57.719 20.797 1 65 244 CYS B O 1
ATOM 6216 N N . ALA B 1 245 ? -11.055 57.188 21.125 1 71.31 245 ALA B N 1
ATOM 6217 C CA . ALA B 1 245 ? -11.148 56.156 20.078 1 71.31 245 ALA B CA 1
ATOM 6218 C C . ALA B 1 245 ? -11.891 54.938 20.578 1 71.31 245 ALA B C 1
ATOM 6220 O O . ALA B 1 245 ? -11.711 54.5 21.734 1 71.31 245 ALA B O 1
ATOM 6221 N N . ASP B 1 246 ? -12.828 54.5 19.75 1 73.56 246 ASP B N 1
ATOM 6222 C CA . ASP B 1 246 ? -13.586 53.281 20.047 1 73.56 246 ASP B CA 1
ATOM 6223 C C . ASP B 1 246 ? -12.656 52.062 20.172 1 73.56 246 ASP B C 1
ATOM 6225 O O . ASP B 1 246 ? -11.641 51.969 19.469 1 73.56 246 ASP B O 1
ATOM 6229 N N . PRO B 1 247 ? -12.867 51.25 21.234 1 73.81 247 PRO B N 1
ATOM 6230 C CA . PRO B 1 247 ? -12.086 50.031 21.312 1 73.81 247 PRO B CA 1
ATOM 6231 C C . PRO B 1 247 ? -12.25 49.156 20.078 1 73.81 247 PRO B C 1
ATOM 6233 O O . PRO B 1 247 ? -13.352 49.031 19.531 1 73.81 247 PRO B O 1
ATOM 6236 N N . PRO B 1 248 ? -11.172 48.688 19.469 1 71.56 248 PRO B N 1
ATOM 6237 C CA . PRO B 1 248 ? -11.273 47.844 18.297 1 71.56 248 PRO B CA 1
ATOM 6238 C C . PRO B 1 248 ? -12.117 46.594 18.547 1 71.56 248 PRO B C 1
ATOM 6240 O O . PRO B 1 248 ? -12.156 46.094 19.656 1 71.56 248 PRO B O 1
ATOM 6243 N N . ALA B 1 249 ? -13 46.312 17.547 1 62.62 249 ALA B N 1
ATOM 6244 C CA . ALA B 1 249 ? -13.836 45.125 17.625 1 62.62 249 ALA B CA 1
ATOM 6245 C C . ALA B 1 249 ? -12.984 43.844 17.797 1 62.62 249 ALA B C 1
ATOM 6247 O O . ALA B 1 249 ? -11.875 43.781 17.25 1 62.62 249 ALA B O 1
ATOM 6248 N N . SER B 1 250 ? -13.188 43.125 18.875 1 60.44 250 SER B N 1
ATOM 6249 C CA . SER B 1 250 ? -12.477 41.875 19.078 1 60.44 250 SER B CA 1
ATOM 6250 C C . SER B 1 250 ? -12.766 40.875 17.953 1 60.44 250 SER B C 1
ATOM 6252 O O . SER B 1 250 ? -13.922 40.688 17.594 1 60.44 250 SER B O 1
ATOM 6254 N N . ALA B 1 251 ? -11.969 40.781 16.922 1 53.53 251 ALA B N 1
ATOM 6255 C CA . ALA B 1 251 ? -12.117 39.844 15.812 1 53.53 251 ALA B CA 1
ATOM 6256 C C . ALA B 1 251 ? -12.43 38.438 16.328 1 53.53 251 ALA B C 1
ATOM 6258 O O . ALA B 1 251 ? -11.75 37.938 17.219 1 53.53 251 ALA B O 1
ATOM 6259 N N . ALA B 1 252 ? -13.766 38.125 16.359 1 52 252 ALA B N 1
ATOM 6260 C CA . ALA B 1 252 ? -14.234 36.75 16.641 1 52 252 ALA B CA 1
ATOM 6261 C C . ALA B 1 252 ? -13.273 35.719 16.062 1 52 252 ALA B C 1
ATOM 6263 O O . ALA B 1 252 ? -12.789 35.875 14.938 1 52 252 ALA B O 1
ATOM 6264 N N . MET B 1 253 ? -12.438 35.125 16.812 1 51.78 253 MET B N 1
ATOM 6265 C CA . MET B 1 253 ? -11.508 34.031 16.5 1 51.78 253 MET B CA 1
ATOM 6266 C C . MET B 1 253 ? -12.133 33.062 15.5 1 51.78 253 MET B C 1
ATOM 6268 O O . MET B 1 253 ? -13.164 32.438 15.789 1 51.78 253 MET B O 1
ATOM 6272 N N . GLU B 1 254 ? -12.242 33.438 14.195 1 50.88 254 GLU B N 1
ATOM 6273 C CA . GLU B 1 254 ? -12.617 32.375 13.281 1 50.88 254 GLU B CA 1
ATOM 6274 C C . GLU B 1 254 ? -11.875 31.094 13.617 1 50.88 254 GLU B C 1
ATOM 6276 O O . GLU B 1 254 ? -10.68 30.969 13.352 1 50.88 254 GLU B O 1
ATOM 6281 N N . VAL B 1 255 ? -12.188 30.562 14.734 1 50.38 255 VAL B N 1
ATOM 6282 C CA . VAL B 1 255 ? -11.711 29.203 14.984 1 50.38 255 VAL B CA 1
ATOM 6283 C C . VAL B 1 255 ? -11.727 28.406 13.68 1 50.38 255 VAL B C 1
ATOM 6285 O O . VAL B 1 255 ? -12.75 28.328 13 1 50.38 255 VAL B O 1
ATOM 6288 N N . VAL B 1 256 ? -10.664 28.5 12.859 1 53.34 256 VAL B N 1
ATOM 6289 C CA . VAL B 1 256 ? -10.5 27.641 11.688 1 53.34 256 VAL B CA 1
ATOM 6290 C C . VAL B 1 256 ? -11.344 26.391 11.836 1 53.34 256 VAL B C 1
ATOM 6292 O O . VAL B 1 256 ? -11.258 25.688 12.852 1 53.34 256 VAL B O 1
ATOM 6295 N N . THR B 1 257 ? -12.461 26.375 11.156 1 58.66 257 THR B N 1
ATOM 6296 C CA . THR B 1 257 ? -13.445 25.312 11.148 1 58.66 257 THR B CA 1
ATOM 6297 C C . THR B 1 257 ? -12.766 23.938 11.055 1 58.66 257 THR B C 1
ATOM 6299 O O . THR B 1 257 ? -12.016 23.688 10.109 1 58.66 257 THR B O 1
ATOM 6302 N N . PRO B 1 258 ? -12.688 23.188 12.164 1 69.56 258 PRO B N 1
ATOM 6303 C CA . PRO B 1 258 ? -12.234 21.797 12.328 1 69.56 258 PRO B CA 1
ATOM 6304 C C . PRO B 1 258 ? -12.75 20.875 11.234 1 69.56 258 PRO B C 1
ATOM 6306 O O . PRO B 1 258 ? -12.102 19.891 10.898 1 69.56 258 PRO B O 1
ATOM 6309 N N . HIS B 1 259 ? -13.727 21.453 10.391 1 78.31 259 HIS B N 1
ATOM 6310 C CA . HIS B 1 259 ? -14.391 20.5 9.5 1 78.31 259 HIS B CA 1
ATOM 6311 C C . HIS B 1 259 ? -13.586 20.281 8.227 1 78.31 259 HIS B C 1
ATOM 6313 O O . HIS B 1 259 ? -13.5 19.156 7.723 1 78.31 259 HIS B O 1
ATOM 6319 N N . ALA B 1 260 ? -12.945 21.438 7.75 1 81.56 260 ALA B N 1
ATOM 6320 C CA . ALA B 1 260 ? -12.18 21.312 6.516 1 81.56 260 ALA B CA 1
ATOM 6321 C C . ALA B 1 260 ? -10.953 20.422 6.723 1 81.56 260 ALA B C 1
ATOM 6323 O O . ALA B 1 260 ? -10.617 19.609 5.855 1 81.56 260 ALA B O 1
ATOM 6324 N N . LEU B 1 261 ? -10.352 20.609 7.852 1 87.31 261 LEU B N 1
ATOM 6325 C CA . LEU B 1 261 ? -9.195 19.797 8.188 1 87.31 261 LEU B CA 1
ATOM 6326 C C . LEU B 1 261 ? -9.594 18.328 8.32 1 87.31 261 LEU B C 1
ATOM 6328 O O . LEU B 1 261 ? -8.945 17.453 7.75 1 87.31 261 LEU B O 1
ATOM 6332 N N . MET B 1 262 ? -10.711 18.125 8.977 1 89.06 262 MET B N 1
ATOM 6333 C CA . MET B 1 262 ? -11.164 16.766 9.234 1 89.06 262 MET B CA 1
ATOM 6334 C C . MET B 1 262 ? -11.531 16.062 7.93 1 89.06 262 MET B C 1
ATOM 6336 O O . MET B 1 262 ? -11.109 14.938 7.688 1 89.06 262 MET B O 1
ATOM 6340 N N . SER B 1 263 ? -12.305 16.781 7.129 1 89.81 263 SER B N 1
ATOM 6341 C CA . SER B 1 263 ? -12.75 16.188 5.867 1 89.81 263 SER B CA 1
ATOM 6342 C C . SER B 1 263 ? -11.586 15.945 4.922 1 89.81 263 SER B C 1
ATOM 6344 O O . SER B 1 263 ? -11.539 14.93 4.227 1 89.81 263 SER B O 1
ATOM 6346 N N . GLY B 1 264 ? -10.641 16.844 4.887 1 90.31 264 GLY B N 1
ATOM 6347 C CA . GLY B 1 264 ? -9.484 16.719 4.02 1 90.31 264 GLY B CA 1
ATOM 6348 C C . GLY B 1 264 ? -8.602 15.531 4.371 1 90.31 264 GLY B C 1
ATOM 6349 O O . GLY B 1 264 ? -8.211 14.758 3.494 1 90.31 264 GLY B O 1
ATOM 6350 N N . VAL B 1 265 ? -8.367 15.352 5.621 1 93 265 VAL B N 1
ATOM 6351 C CA . VAL B 1 265 ? -7.52 14.258 6.078 1 93 265 VAL B CA 1
ATOM 6352 C C . VAL B 1 265 ? -8.234 12.93 5.863 1 93 265 VAL B C 1
ATOM 6354 O O . VAL B 1 265 ? -7.645 11.969 5.367 1 93 265 VAL B O 1
ATOM 6357 N N . THR B 1 266 ? -9.5 12.883 6.152 1 92.06 266 THR B N 1
ATOM 6358 C CA . THR B 1 266 ? -10.289 11.664 6 1 92.06 266 THR B CA 1
ATOM 6359 C C . THR B 1 266 ? -10.336 11.227 4.539 1 92.06 266 THR B C 1
ATOM 6361 O O . THR B 1 266 ? -10.141 10.055 4.23 1 92.06 266 THR B O 1
ATOM 6364 N N . ALA B 1 267 ? -10.562 12.172 3.713 1 91.44 267 ALA B N 1
ATOM 6365 C CA . ALA B 1 267 ? -10.633 11.867 2.287 1 91.44 267 ALA B CA 1
ATOM 6366 C C . ALA B 1 267 ? -9.305 11.328 1.771 1 91.44 267 ALA B C 1
ATOM 6368 O O . ALA B 1 267 ? -9.273 10.352 1.017 1 91.44 267 ALA B O 1
ATOM 6369 N N . SER B 1 268 ? -8.266 11.969 2.146 1 92.5 268 SER B N 1
ATOM 6370 C CA . SER B 1 268 ? -6.934 11.539 1.721 1 92.5 268 SER B CA 1
ATOM 6371 C C . SER B 1 268 ? -6.625 10.125 2.201 1 92.5 268 SER B C 1
ATOM 6373 O O . SER B 1 268 ? -6.121 9.297 1.438 1 92.5 268 SER B O 1
ATOM 6375 N N . LEU B 1 269 ? -6.969 9.805 3.389 1 93.25 269 LEU B N 1
ATOM 6376 C CA . LEU B 1 269 ? -6.66 8.5 3.971 1 93.25 269 LEU B CA 1
ATOM 6377 C C . LEU B 1 269 ? -7.562 7.418 3.391 1 93.25 269 LEU B C 1
ATOM 6379 O O . LEU B 1 269 ? -7.137 6.273 3.227 1 93.25 269 LEU B O 1
ATOM 6383 N N . GLN B 1 270 ? -8.766 7.766 3.078 1 89.81 270 GLN B N 1
ATOM 6384 C CA . GLN B 1 270 ? -9.656 6.809 2.432 1 89.81 270 GLN B CA 1
ATOM 6385 C C . GLN B 1 270 ? -9.156 6.449 1.035 1 89.81 270 GLN B C 1
ATOM 6387 O O . GLN B 1 270 ? -9.188 5.281 0.643 1 89.81 270 GLN B O 1
ATOM 6392 N N . ALA B 1 271 ? -8.75 7.422 0.351 1 89.94 271 ALA B N 1
ATOM 6393 C CA . ALA B 1 271 ? -8.172 7.184 -0.967 1 89.94 271 ALA B CA 1
ATOM 6394 C C . ALA B 1 271 ? -6.93 6.301 -0.867 1 89.94 271 ALA B C 1
ATOM 6396 O O . ALA B 1 271 ? -6.742 5.387 -1.673 1 89.94 271 ALA B O 1
ATOM 6397 N N . PHE B 1 272 ? -6.117 6.598 0.13 1 93.31 272 PHE B N 1
ATOM 6398 C CA . PHE B 1 272 ? -4.922 5.805 0.382 1 93.31 272 PHE B CA 1
ATOM 6399 C C . PHE B 1 272 ? -5.281 4.34 0.595 1 93.31 272 PHE B C 1
ATOM 6401 O O . PHE B 1 272 ? -4.66 3.449 0.009 1 93.31 272 PHE B O 1
ATOM 6408 N N . ARG B 1 273 ? -6.203 4.09 1.397 1 90.12 273 ARG B N 1
ATOM 6409 C CA . ARG B 1 273 ? -6.656 2.736 1.699 1 90.12 273 ARG B CA 1
ATOM 6410 C C . ARG B 1 273 ? -7.137 2.025 0.438 1 90.12 273 ARG B C 1
ATOM 6412 O O . ARG B 1 273 ? -6.695 0.912 0.142 1 90.12 273 ARG B O 1
ATOM 6419 N N . GLU B 1 274 ? -7.988 2.619 -0.299 1 86.56 274 GLU B N 1
ATOM 6420 C CA . GLU B 1 274 ? -8.57 2.02 -1.497 1 86.56 274 GLU B CA 1
ATOM 6421 C C . GLU B 1 274 ? -7.5 1.723 -2.541 1 86.56 274 GLU B C 1
ATOM 6423 O O . GLU B 1 274 ? -7.484 0.643 -3.135 1 86.56 274 GLU B O 1
ATOM 6428 N N . GLU B 1 275 ? -6.633 2.662 -2.701 1 90 275 GLU B N 1
ATOM 6429 C CA . GLU B 1 275 ? -5.59 2.502 -3.709 1 90 275 GLU B CA 1
ATOM 6430 C C . GLU B 1 275 ? -4.609 1.401 -3.316 1 90 275 GLU B C 1
ATOM 6432 O O . GLU B 1 275 ? -4.148 0.64 -4.172 1 90 275 GLU B O 1
ATOM 6437 N N . THR B 1 276 ? -4.246 1.349 -2.061 1 90.88 276 THR B N 1
ATOM 6438 C CA . THR B 1 276 ? -3.334 0.306 -1.602 1 90.88 276 THR B CA 1
ATOM 6439 C C . THR B 1 276 ? -3.973 -1.073 -1.748 1 90.88 276 THR B C 1
ATOM 6441 O O . THR B 1 276 ? -3.312 -2.027 -2.16 1 90.88 276 THR B O 1
ATOM 6444 N N . GLU B 1 277 ? -5.211 -1.178 -1.43 1 86.5 277 GLU B N 1
ATOM 6445 C CA . GLU B 1 277 ? -5.93 -2.439 -1.573 1 86.5 277 GLU B CA 1
ATOM 6446 C C . GLU B 1 277 ? -5.996 -2.875 -3.035 1 86.5 277 GLU B C 1
ATOM 6448 O O . GLU B 1 277 ? -5.812 -4.055 -3.344 1 86.5 277 GLU B O 1
ATOM 6453 N N . ASN B 1 278 ? -6.277 -1.962 -3.852 1 87.06 278 ASN B N 1
ATOM 6454 C CA . ASN B 1 278 ? -6.305 -2.25 -5.281 1 87.06 278 ASN B CA 1
ATOM 6455 C C . ASN B 1 278 ? -4.938 -2.697 -5.789 1 87.06 278 ASN B C 1
ATOM 6457 O O . ASN B 1 278 ? -4.844 -3.633 -6.59 1 87.06 278 ASN B O 1
ATOM 6461 N N . LEU B 1 279 ? -3.938 -1.982 -5.344 1 90.19 279 LEU B N 1
ATOM 6462 C CA . LEU B 1 279 ? -2.576 -2.34 -5.73 1 90.19 279 LEU B CA 1
ATOM 6463 C C . LEU B 1 279 ? -2.23 -3.75 -5.258 1 90.19 279 LEU B C 1
ATOM 6465 O O . LEU B 1 279 ? -1.638 -4.531 -6.004 1 90.19 279 LEU B O 1
ATOM 6469 N N . THR B 1 280 ? -2.584 -4.094 -4.062 1 90 280 THR B N 1
ATOM 6470 C CA . THR B 1 280 ? -2.338 -5.426 -3.52 1 90 280 THR B CA 1
ATOM 6471 C C . THR B 1 280 ? -3.051 -6.488 -4.352 1 90 280 THR B C 1
ATOM 6473 O O . THR B 1 280 ? -2.453 -7.504 -4.711 1 90 280 THR B O 1
ATOM 6476 N N . ARG B 1 281 ? -4.242 -6.254 -4.664 1 85.75 281 ARG B N 1
ATOM 6477 C CA . ARG B 1 281 ? -5.035 -7.191 -5.457 1 85.75 281 ARG B CA 1
ATOM 6478 C C . ARG B 1 281 ? -4.414 -7.402 -6.836 1 85.75 281 ARG B C 1
ATOM 6480 O O . ARG B 1 281 ? -4.273 -8.539 -7.293 1 85.75 281 ARG B O 1
ATOM 6487 N N . THR B 1 282 ? -4.07 -6.352 -7.508 1 89.12 282 THR B N 1
ATOM 6488 C CA . THR B 1 282 ? -3.521 -6.426 -8.859 1 89.12 282 THR B CA 1
ATOM 6489 C C . THR B 1 282 ? -2.178 -7.148 -8.859 1 89.12 282 THR B C 1
ATOM 6491 O O . THR B 1 282 ? -1.903 -7.957 -9.75 1 89.12 282 THR B O 1
ATOM 6494 N N . SER B 1 283 ? -1.382 -6.82 -7.891 1 91.25 283 SER B N 1
ATOM 6495 C CA . SER B 1 283 ? -0.088 -7.484 -7.789 1 91.25 283 SER B CA 1
ATOM 6496 C C . SER B 1 283 ? -0.256 -8.977 -7.52 1 91.25 283 SER B C 1
ATOM 6498 O O . SER B 1 283 ? 0.449 -9.805 -8.109 1 91.25 283 SER B O 1
ATOM 6500 N N . LEU B 1 284 ? -1.173 -9.336 -6.637 1 90.44 284 LEU B N 1
ATOM 6501 C CA . LEU B 1 284 ? -1.455 -10.742 -6.344 1 90.44 284 LEU B CA 1
ATOM 6502 C C . LEU B 1 284 ? -1.946 -11.469 -7.59 1 90.44 284 LEU B C 1
ATOM 6504 O O . LEU B 1 284 ? -1.566 -12.617 -7.832 1 90.44 284 LEU B O 1
ATOM 6508 N N . ALA B 1 285 ? -2.766 -10.82 -8.352 1 90.88 285 ALA B N 1
ATOM 6509 C CA . ALA B 1 285 ? -3.268 -11.414 -9.586 1 90.88 285 ALA B CA 1
ATOM 6510 C C . ALA B 1 285 ? -2.129 -11.695 -10.562 1 90.88 285 ALA B C 1
ATOM 6512 O O . ALA B 1 285 ? -2.113 -12.734 -11.227 1 90.88 285 ALA B O 1
ATOM 6513 N N . ARG B 1 286 ? -1.157 -10.844 -10.641 1 90.88 286 ARG B N 1
ATOM 6514 C CA . ARG B 1 286 ? 0.002 -11.031 -11.508 1 90.88 286 ARG B CA 1
ATOM 6515 C C . ARG B 1 286 ? 0.832 -12.227 -11.055 1 90.88 286 ARG B C 1
ATOM 6517 O O . ARG B 1 286 ? 1.213 -13.07 -11.875 1 90.88 286 ARG B O 1
ATOM 6524 N N . VAL B 1 287 ? 1.06 -12.289 -9.75 1 92.94 287 VAL B N 1
ATOM 6525 C CA . VAL B 1 287 ? 1.819 -13.414 -9.203 1 92.94 287 VAL B CA 1
ATOM 6526 C C . VAL B 1 287 ? 1.079 -14.719 -9.477 1 92.94 287 VAL B C 1
ATOM 6528 O O . VAL B 1 287 ? 1.688 -15.711 -9.875 1 92.94 287 VAL B O 1
ATOM 6531 N N . PHE B 1 288 ? -0.207 -14.68 -9.234 1 91.44 288 PHE B N 1
ATOM 6532 C CA . PHE B 1 288 ? -1.042 -15.859 -9.461 1 91.44 288 PHE B CA 1
ATOM 6533 C C . PHE B 1 288 ? -0.928 -16.328 -10.906 1 91.44 288 PHE B C 1
ATOM 6535 O O . PHE B 1 288 ? -0.772 -17.531 -11.164 1 91.44 288 PHE B O 1
ATOM 6542 N N . ARG B 1 289 ? -0.935 -15.453 -11.836 1 88.62 289 ARG B N 1
ATOM 6543 C CA . ARG B 1 289 ? -0.846 -15.781 -13.258 1 88.62 289 ARG B CA 1
ATOM 6544 C C . ARG B 1 289 ? 0.514 -16.391 -13.594 1 88.62 289 ARG B C 1
ATOM 6546 O O . ARG B 1 289 ? 0.595 -17.391 -14.305 1 88.62 289 ARG B O 1
ATOM 6553 N N . VAL B 1 290 ? 1.553 -15.812 -13.039 1 89.25 290 VAL B N 1
ATOM 6554 C CA . VAL B 1 290 ? 2.906 -16.297 -13.297 1 89.25 290 VAL B CA 1
ATOM 6555 C C . VAL B 1 290 ? 3.066 -17.719 -12.766 1 89.25 290 VAL B C 1
ATOM 6557 O O . VAL B 1 290 ? 3.607 -18.578 -13.445 1 89.25 290 VAL B O 1
ATOM 6560 N N . VAL B 1 291 ? 2.518 -17.984 -11.594 1 88.25 291 VAL B N 1
ATOM 6561 C CA . VAL B 1 291 ? 2.666 -19.281 -10.953 1 88.25 291 VAL B CA 1
ATOM 6562 C C . VAL B 1 291 ? 1.836 -20.328 -11.703 1 88.25 291 VAL B C 1
ATOM 6564 O O . VAL B 1 291 ? 2.301 -21.438 -11.945 1 88.25 291 VAL B O 1
ATOM 6567 N N . ASN B 1 292 ? 0.667 -19.984 -12.102 1 83.88 292 ASN B N 1
ATOM 6568 C CA . ASN B 1 292 ? -0.195 -20.906 -12.828 1 83.88 292 ASN B CA 1
ATOM 6569 C C . ASN B 1 292 ? 0.349 -21.219 -14.219 1 83.88 292 ASN B C 1
ATOM 6571 O O . ASN B 1 292 ? 0.229 -22.344 -14.703 1 83.88 292 ASN B O 1
ATOM 6575 N N . ASP B 1 293 ? 0.907 -20.234 -14.828 1 81.38 293 ASP B N 1
ATOM 6576 C CA . ASP B 1 293 ? 1.531 -20.453 -16.125 1 81.38 293 ASP B CA 1
ATOM 6577 C C . ASP B 1 293 ? 2.707 -21.422 -16.031 1 81.38 293 ASP B C 1
ATOM 6579 O O . ASP B 1 293 ? 2.896 -22.266 -16.891 1 81.38 293 ASP B O 1
ATOM 6583 N N . ALA B 1 294 ? 3.393 -21.266 -14.953 1 79.62 294 ALA B N 1
ATOM 6584 C CA . ALA B 1 294 ? 4.523 -22.172 -14.727 1 79.62 294 ALA B CA 1
ATOM 6585 C C . ALA B 1 294 ? 4.051 -23.594 -14.453 1 79.62 294 ALA B C 1
ATOM 6587 O O . ALA B 1 294 ? 4.664 -24.547 -14.906 1 79.62 294 ALA B O 1
ATOM 6588 N N . ALA B 1 295 ? 2.939 -23.734 -13.805 1 76.5 295 ALA B N 1
ATOM 6589 C CA . ALA B 1 295 ? 2.381 -25.047 -13.5 1 76.5 295 ALA B CA 1
ATOM 6590 C C . ALA B 1 295 ? 1.812 -25.703 -14.758 1 76.5 295 ALA B C 1
ATOM 6592 O O . ALA B 1 295 ? 1.962 -26.906 -14.953 1 76.5 295 ALA B O 1
ATOM 6593 N N . ALA B 1 296 ? 1.212 -24.938 -15.609 1 74.06 296 ALA B N 1
ATOM 6594 C CA . ALA B 1 296 ? 0.631 -25.469 -16.844 1 74.06 296 ALA B CA 1
ATOM 6595 C C . ALA B 1 296 ? 1.717 -25.953 -17.797 1 74.06 296 ALA B C 1
ATOM 6597 O O . ALA B 1 296 ? 1.553 -26.984 -18.469 1 74.06 296 ALA B O 1
ATOM 6598 N N . LEU B 1 297 ? 2.795 -25.312 -17.891 1 68.31 297 LEU B N 1
ATOM 6599 C CA . LEU B 1 297 ? 3.906 -25.703 -18.75 1 68.31 297 LEU B CA 1
ATOM 6600 C C . LEU B 1 297 ? 4.539 -27 -18.266 1 68.31 297 LEU B C 1
ATOM 6602 O O . LEU B 1 297 ? 4.941 -27.828 -19.078 1 68.31 297 LEU B O 1
ATOM 6606 N N . ALA B 1 298 ? 4.469 -27.234 -17.031 1 64.88 298 ALA B N 1
ATOM 6607 C CA . ALA B 1 298 ? 5.012 -28.469 -16.469 1 64.88 298 ALA B CA 1
ATOM 6608 C C . ALA B 1 298 ? 4.133 -29.672 -16.812 1 64.88 298 ALA B C 1
ATOM 6610 O O . ALA B 1 298 ? 4.637 -30.766 -17.062 1 64.88 298 ALA B O 1
ATOM 6611 N N . HIS B 1 299 ? 2.793 -29.438 -16.938 1 63 299 HIS B N 1
ATOM 6612 C CA . HIS B 1 299 ? 1.854 -30.516 -17.25 1 63 299 HIS B CA 1
ATOM 6613 C C . HIS B 1 299 ? 1.84 -30.812 -18.75 1 63 299 HIS B C 1
ATOM 6615 O O . HIS B 1 299 ? 1.673 -31.969 -19.156 1 63 299 HIS B O 1
ATOM 6621 N N . SER B 1 300 ? 1.939 -29.859 -19.625 1 58.72 300 SER B N 1
ATOM 6622 C CA . SER B 1 300 ? 1.902 -30.062 -21.078 1 58.72 300 SER B CA 1
ATOM 6623 C C . SER B 1 300 ? 3.123 -30.844 -21.547 1 58.72 300 SER B C 1
ATOM 6625 O O . SER B 1 300 ? 3.039 -31.609 -22.516 1 58.72 300 SER B O 1
ATOM 6627 N N . SER B 1 301 ? 4.172 -30.797 -20.984 1 53.19 301 SER B N 1
ATOM 6628 C CA . SER B 1 301 ? 5.348 -31.547 -21.406 1 53.19 301 SER B CA 1
ATOM 6629 C C . SER B 1 301 ? 5.176 -33.031 -21.125 1 53.19 301 SER B C 1
ATOM 6631 O O . SER B 1 301 ? 5.816 -33.875 -21.766 1 53.19 301 SER B O 1
ATOM 6633 N N . SER B 1 302 ? 4.211 -33.438 -20.25 1 49.34 302 SER B N 1
ATOM 6634 C CA . SER B 1 302 ? 4.016 -34.875 -19.938 1 49.34 302 SER B CA 1
ATOM 6635 C C . SER B 1 302 ? 2.992 -35.5 -20.875 1 49.34 302 SER B C 1
ATOM 6637 O O . SER B 1 302 ? 2.961 -36.719 -21.031 1 49.34 302 SER B O 1
ATOM 6639 N N . GLN B 1 303 ? 2.059 -34.812 -21.375 1 44.88 303 GLN B N 1
ATOM 6640 C CA . GLN B 1 303 ? 0.941 -35.438 -22.094 1 44.88 303 GLN B CA 1
ATOM 6641 C C . GLN B 1 303 ? 1.313 -35.719 -23.547 1 44.88 303 GLN B C 1
ATOM 6643 O O . GLN B 1 303 ? 0.527 -36.312 -24.297 1 44.88 303 GLN B O 1
ATOM 6648 N N . SER B 1 304 ? 2.52 -35.469 -24.031 1 38.62 304 SER B N 1
ATOM 6649 C CA . SER B 1 304 ? 2.561 -35.75 -25.453 1 38.62 304 SER B CA 1
ATOM 6650 C C . SER B 1 304 ? 2.447 -37.25 -25.734 1 38.62 304 SER B C 1
ATOM 6652 O O . SER B 1 304 ? 2.416 -37.656 -26.891 1 38.62 304 SER B O 1
ATOM 6654 N N . CYS B 1 305 ? 2.811 -38.219 -24.797 1 35.03 305 CYS B N 1
ATOM 6655 C CA . CYS B 1 305 ? 2.764 -39.562 -25.375 1 35.03 305 CYS B CA 1
ATOM 6656 C C . CYS B 1 305 ? 1.4 -40.188 -25.156 1 35.03 305 CYS B C 1
ATOM 6658 O O . CYS B 1 305 ? 1.099 -40.656 -24.062 1 35.03 305 CYS B O 1
ATOM 6660 N N . ASP B 1 306 ? 0.374 -39.812 -25.672 1 30.17 306 ASP B N 1
ATOM 6661 C CA . ASP B 1 306 ? -0.873 -40.562 -25.656 1 30.17 306 ASP B CA 1
ATOM 6662 C C . ASP B 1 306 ? -0.653 -42 -26.141 1 30.17 306 ASP B C 1
ATOM 6664 O O . ASP B 1 306 ? -0.441 -42.25 -27.328 1 30.17 306 ASP B O 1
ATOM 6668 N N . PRO B 1 307 ? 0.098 -42.875 -25.375 1 29.28 307 PRO B N 1
ATOM 6669 C CA . PRO B 1 307 ? -0.121 -44.219 -25.906 1 29.28 307 PRO B CA 1
ATOM 6670 C C . PRO B 1 307 ? -1.595 -44.625 -25.906 1 29.28 307 PRO B C 1
ATOM 6672 O O . PRO B 1 307 ? -2.4 -44.031 -25.188 1 29.28 307 PRO B O 1
ATOM 6675 N N . GLY B 1 308 ? -2.109 -45.25 -26.953 1 26.2 308 GLY B N 1
ATOM 6676 C CA . GLY B 1 308 ? -3.369 -45.938 -27.141 1 26.2 308 GLY B CA 1
ATOM 6677 C C . GLY B 1 308 ? -3.768 -46.781 -25.938 1 26.2 308 GLY B C 1
ATOM 6678 O O . GLY B 1 308 ? -2.916 -47.406 -25.297 1 26.2 308 GLY B O 1
ATOM 6679 N N . VAL B 1 309 ? -4.812 -46.469 -25.234 1 25.12 309 VAL B N 1
ATOM 6680 C CA . VAL B 1 309 ? -5.512 -47.031 -24.078 1 25.12 309 VAL B CA 1
ATOM 6681 C C . VAL B 1 309 ? -5.676 -48.531 -24.25 1 25.12 309 VAL B C 1
ATOM 6683 O O . VAL B 1 309 ? -6.461 -49 -25.078 1 25.12 309 VAL B O 1
ATOM 6686 N N . VAL B 1 310 ? -4.562 -49.312 -24.438 1 23.59 310 VAL B N 1
ATOM 6687 C CA . VAL B 1 310 ? -5.039 -50.656 -24.25 1 23.59 310 VAL B CA 1
ATOM 6688 C C . VAL B 1 310 ? -5.598 -50.844 -22.828 1 23.59 310 VAL B C 1
ATOM 6690 O O . VAL B 1 310 ? -5.043 -50.281 -21.875 1 23.59 310 VAL B O 1
ATOM 6693 N N . SER B 1 311 ? -6.887 -51.062 -22.641 1 21.89 311 SER B N 1
ATOM 6694 C CA . SER B 1 311 ? -7.805 -51.281 -21.531 1 21.89 311 SER B CA 1
ATOM 6695 C C . SER B 1 311 ? -7.324 -52.406 -20.625 1 21.89 311 SER B C 1
ATOM 6697 O O . SER B 1 311 ? -8.055 -52.844 -19.734 1 21.89 311 SER B O 1
ATOM 6699 N N . SER B 1 312 ? -6.121 -52.969 -20.766 1 20.38 312 SER B N 1
ATOM 6700 C CA . SER B 1 312 ? -6.207 -54.219 -20.016 1 20.38 312 SER B CA 1
ATOM 6701 C C . SER B 1 312 ? -6.266 -53.938 -18.516 1 20.38 312 SER B C 1
ATOM 6703 O O . SER B 1 312 ? -5.57 -53.062 -18.016 1 20.38 312 SER B O 1
ATOM 6705 N N . GLN B 1 313 ? -7.355 -54.281 -17.781 1 18.25 313 GLN B N 1
ATOM 6706 C CA . GLN B 1 313 ? -7.895 -54.281 -16.422 1 18.25 313 GLN B CA 1
ATOM 6707 C C . GLN B 1 313 ? -6.934 -54.969 -15.453 1 18.25 313 GLN B C 1
ATOM 6709 O O . GLN B 1 313 ? -7.137 -54.906 -14.234 1 18.25 313 GLN B O 1
ATOM 6714 N N . SER B 1 314 ? -5.91 -55.719 -15.797 1 18.92 314 SER B N 1
ATOM 6715 C CA . SER B 1 314 ? -5.727 -56.719 -14.734 1 18.92 314 SER B CA 1
ATOM 6716 C C . SER B 1 314 ? -4.961 -56.094 -13.562 1 18.92 314 SER B C 1
ATOM 6718 O O . SER B 1 314 ? -3.818 -55.656 -13.711 1 18.92 314 SER B O 1
ATOM 6720 N N . GLN B 1 315 ? -5.664 -55.406 -12.633 1 18.14 315 GLN B N 1
ATOM 6721 C CA . GLN B 1 315 ? -5.113 -54.719 -11.461 1 18.14 315 GLN B CA 1
ATOM 6722 C C . GLN B 1 315 ? -4.406 -55.719 -10.531 1 18.14 315 GLN B C 1
ATOM 6724 O O . GLN B 1 315 ? -5.043 -56.594 -9.969 1 18.14 315 GLN B O 1
ATOM 6729 N N . PRO B 1 316 ? -3.203 -56.219 -10.875 1 18.41 316 PRO B N 1
ATOM 6730 C CA . PRO B 1 316 ? -2.758 -57.219 -9.875 1 18.41 316 PRO B CA 1
ATOM 6731 C C . PRO B 1 316 ? -2.494 -56.562 -8.516 1 18.41 316 PRO B C 1
ATOM 6733 O O . PRO B 1 316 ? -2.258 -55.375 -8.422 1 18.41 316 PRO B O 1
ATOM 6736 N N . PRO B 1 317 ? -2.771 -57.25 -7.348 1 19.81 317 PRO B N 1
ATOM 6737 C CA .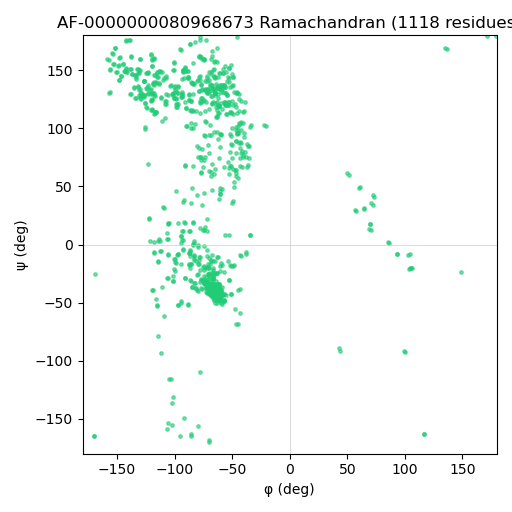 PRO B 1 317 ? -2.814 -57 -5.906 1 19.81 317 PRO B CA 1
ATOM 6738 C C . PRO B 1 317 ? -1.433 -56.75 -5.309 1 19.81 317 PRO B C 1
ATOM 6740 O O . PRO B 1 317 ? -0.562 -57.625 -5.363 1 19.81 317 PRO B O 1
ATOM 6743 N N . SER B 1 318 ? -0.76 -55.719 -5.824 1 17.27 318 SER B N 1
ATOM 6744 C CA . SER B 1 318 ? 0.619 -55.688 -5.348 1 17.27 318 SER B CA 1
ATOM 6745 C C . SER B 1 318 ? 0.679 -55.688 -3.824 1 17.27 318 SER B C 1
ATOM 6747 O O . SER B 1 318 ? -0.146 -55.062 -3.166 1 17.27 318 SER B O 1
ATOM 6749 N N . LEU B 1 319 ? 1.458 -56.594 -3.295 1 16.61 319 LEU B N 1
ATOM 6750 C CA . LEU B 1 319 ? 1.916 -57.156 -2.033 1 16.61 319 LEU B CA 1
ATOM 6751 C C . LEU B 1 319 ? 2.562 -56.094 -1.154 1 16.61 319 LEU B C 1
ATOM 6753 O O . LEU B 1 319 ? 3.025 -55.062 -1.656 1 16.61 319 LEU B O 1
ATOM 6757 N N . ASN B 1 320 ? 2.506 -56.25 0.18 1 16.61 320 ASN B N 1
ATOM 6758 C CA . ASN B 1 320 ? 2.602 -55.688 1.522 1 16.61 320 ASN B CA 1
ATOM 6759 C C . ASN B 1 320 ? 4.047 -55.344 1.886 1 16.61 320 ASN B C 1
ATOM 6761 O O . ASN B 1 320 ? 4.297 -54.656 2.877 1 16.61 320 ASN B O 1
ATOM 6765 N N . PRO B 1 321 ? 5.098 -55.312 1.032 1 16.34 321 PRO B N 1
ATOM 6766 C CA . PRO B 1 321 ? 6.211 -55.719 1.885 1 16.34 321 PRO B CA 1
ATOM 6767 C C . PRO B 1 321 ? 6.539 -54.719 2.979 1 16.34 321 PRO B C 1
ATOM 6769 O O . PRO B 1 321 ? 6.227 -53.531 2.838 1 16.34 321 PRO B O 1
ATOM 6772 N N . ALA B 1 322 ? 7.078 -55.125 4.191 1 16.92 322 ALA B N 1
ATOM 6773 C CA . ALA B 1 322 ? 7.293 -54.969 5.629 1 16.92 322 ALA B CA 1
ATOM 6774 C C . ALA B 1 322 ? 8.484 -54.062 5.906 1 16.92 322 ALA B C 1
ATOM 6776 O O . ALA B 1 322 ? 8.555 -53.406 6.961 1 16.92 322 ALA B O 1
ATOM 6777 N N . PHE B 1 323 ? 9.359 -53.625 5 1 16.3 323 PHE B N 1
ATOM 6778 C CA . PHE B 1 323 ? 10.664 -53.688 5.656 1 16.3 323 PHE B CA 1
ATOM 6779 C C . PHE B 1 323 ? 10.758 -52.625 6.75 1 16.3 323 PHE B C 1
ATOM 6781 O O . PHE B 1 323 ? 10.125 -51.562 6.656 1 16.3 323 PHE B O 1
ATOM 6788 N N . GLN B 1 324 ? 11.516 -52.844 7.875 1 16.55 324 GLN B N 1
ATOM 6789 C CA . GLN B 1 324 ? 11.852 -52.75 9.289 1 16.55 324 GLN B CA 1
ATOM 6790 C C . GLN B 1 324 ? 12.797 -51.562 9.547 1 16.55 324 GLN B C 1
ATOM 6792 O O . GLN B 1 324 ? 13.008 -51.188 10.695 1 16.55 324 GLN B O 1
ATOM 6797 N N . ILE B 1 325 ? 13.195 -50.781 8.664 1 16.64 325 ILE B N 1
ATOM 6798 C CA . ILE B 1 325 ? 14.539 -50.375 9.062 1 16.64 325 ILE B CA 1
ATOM 6799 C C . ILE B 1 325 ? 14.469 -49.562 10.352 1 16.64 325 ILE B C 1
ATOM 6801 O O . ILE B 1 325 ? 13.555 -48.75 10.539 1 16.64 325 ILE B O 1
ATOM 6805 N N . THR B 1 326 ? 15.57 -49.625 11.18 1 15.98 326 THR B N 1
ATOM 6806 C CA . THR B 1 326 ? 16.125 -49.594 12.531 1 15.98 326 THR B CA 1
ATOM 6807 C C . THR B 1 326 ? 16.312 -48.188 13.016 1 15.98 326 THR B C 1
ATOM 6809 O O . THR B 1 326 ? 16.406 -47.25 12.203 1 15.98 326 THR B O 1
ATOM 6812 N N . GLU B 1 327 ? 16.719 -48 14.344 1 16.19 327 GLU B N 1
ATOM 6813 C CA . GLU B 1 327 ? 16.594 -47.312 15.633 1 16.19 327 GLU B CA 1
ATOM 6814 C C . GLU B 1 327 ? 17.609 -46.188 15.75 1 16.19 327 GLU B C 1
ATOM 6816 O O . GLU B 1 327 ? 17.344 -45.156 16.375 1 16.19 327 GLU B O 1
ATOM 6821 N N . VAL B 1 328 ? 18.594 -45.938 14.906 1 16.62 328 VAL B N 1
ATOM 6822 C CA . VAL B 1 328 ? 19.734 -45.688 15.781 1 16.62 328 VAL B CA 1
ATOM 6823 C C . VAL B 1 328 ? 19.547 -44.375 16.547 1 16.62 328 VAL B C 1
ATOM 6825 O O . VAL B 1 328 ? 18.906 -43.469 16.047 1 16.62 328 VAL B O 1
ATOM 6828 N N . LYS B 1 329 ? 20.359 -44.156 17.828 1 16.14 329 LYS B N 1
ATOM 6829 C CA . LYS B 1 329 ? 20.438 -43.719 19.219 1 16.14 329 LYS B CA 1
ATOM 6830 C C . LYS B 1 329 ? 21.062 -42.344 19.344 1 16.14 329 LYS B C 1
ATOM 6832 O O . LYS B 1 329 ? 20.688 -41.562 20.219 1 16.14 329 LYS B O 1
ATOM 6837 N N . SER B 1 330 ? 21.922 -41.719 18.562 1 15.85 330 SER B N 1
ATOM 6838 C CA . SER B 1 330 ? 23.094 -41.281 19.297 1 15.85 330 SER B CA 1
ATOM 6839 C C . SER B 1 330 ? 22.781 -40.031 20.094 1 15.85 330 SER B C 1
ATOM 6841 O O . SER B 1 330 ? 21.828 -39.312 19.797 1 15.85 330 SER B O 1
ATOM 6843 N N . ASP B 1 331 ? 23.844 -39.438 20.938 1 15.34 331 ASP B N 1
ATOM 6844 C CA . ASP B 1 331 ? 24.328 -39.062 22.25 1 15.34 331 ASP B CA 1
ATOM 6845 C C . ASP B 1 331 ? 24.172 -37.562 22.469 1 15.34 331 ASP B C 1
ATOM 6847 O O . ASP B 1 331 ? 23.953 -36.812 21.516 1 15.34 331 ASP B O 1
ATOM 6851 N N . SER B 1 332 ? 25.062 -36.938 23.438 1 15.65 332 SER B N 1
ATOM 6852 C CA . SER B 1 332 ? 25.094 -36.312 24.75 1 15.65 332 SER B CA 1
ATOM 6853 C C . SER B 1 332 ? 25.391 -34.812 24.641 1 15.65 332 SER B C 1
ATOM 6855 O O . SER B 1 332 ? 24.938 -34.031 25.469 1 15.65 332 SER B O 1
ATOM 6857 N N . ALA B 1 333 ? 26.219 -34.25 23.766 1 15.35 333 ALA B N 1
ATOM 6858 C CA . ALA B 1 333 ? 27.266 -33.469 24.406 1 15.35 333 ALA B CA 1
ATOM 6859 C C . ALA B 1 333 ? 26.719 -32.125 24.859 1 15.35 333 ALA B C 1
ATOM 6861 O O . ALA B 1 333 ? 25.891 -31.5 24.172 1 15.35 333 ALA B O 1
ATOM 6862 N N . LYS B 1 334 ? 27.188 -31.547 26.188 1 16.41 334 LYS B N 1
ATOM 6863 C CA . LYS B 1 334 ? 26.844 -30.703 27.328 1 16.41 334 LYS B CA 1
ATOM 6864 C C . LYS B 1 334 ? 27.156 -29.234 27.062 1 16.41 334 LYS B C 1
ATOM 6866 O O . LYS B 1 334 ? 26.516 -28.344 27.625 1 16.41 334 LYS B O 1
ATOM 6871 N N . PRO B 1 335 ? 28.047 -28.656 26.094 1 16.22 335 PRO B N 1
ATOM 6872 C CA . PRO B 1 335 ? 29.016 -27.875 26.859 1 16.22 335 PRO B CA 1
ATOM 6873 C C . PRO B 1 335 ? 28.406 -26.625 27.484 1 16.22 335 PRO B C 1
ATOM 6875 O O . PRO B 1 335 ? 27.312 -26.203 27.078 1 16.22 335 PRO B O 1
ATOM 6878 N N . ASP B 1 336 ? 29.359 -25.641 28.078 1 16 336 ASP B N 1
ATOM 6879 C CA . ASP B 1 336 ? 29.719 -24.844 29.234 1 16 336 ASP B CA 1
ATOM 6880 C C . ASP B 1 336 ? 29.172 -23.422 29.125 1 16 336 ASP B C 1
ATOM 6882 O O . ASP B 1 336 ? 28.812 -22.984 28.031 1 16 336 ASP B O 1
ATOM 6886 N N . VAL B 1 337 ? 29.703 -22.391 30.016 1 16.03 337 VAL B N 1
ATOM 6887 C CA . VAL B 1 337 ? 29.312 -21.484 31.094 1 16.03 337 VAL B CA 1
ATOM 6888 C C . VAL B 1 337 ? 29.391 -20.047 30.625 1 16.03 337 VAL B C 1
ATOM 6890 O O . VAL B 1 337 ? 28.859 -19.141 31.266 1 16.03 337 VAL B O 1
ATOM 6893 N N . LYS B 1 338 ? 29.688 -19.578 29.438 1 16.59 338 LYS B N 1
ATOM 6894 C CA . LYS B 1 338 ? 30.547 -18.406 29.547 1 16.59 338 LYS B CA 1
ATOM 6895 C C . LYS B 1 338 ? 29.828 -17.234 30.203 1 16.59 338 LYS B C 1
ATOM 6897 O O . LYS B 1 338 ? 28.688 -16.922 29.828 1 16.59 338 LYS B O 1
ATOM 6902 N N . PRO B 1 339 ? 30.406 -16.469 31.25 1 15.98 339 PRO B N 1
ATOM 6903 C CA . PRO B 1 339 ? 29.969 -15.648 32.375 1 15.98 339 PRO B CA 1
ATOM 6904 C C . PRO B 1 339 ? 29.516 -14.25 31.953 1 15.98 339 PRO B C 1
ATOM 6906 O O . PRO B 1 339 ? 28.312 -13.992 31.859 1 15.98 339 PRO B O 1
ATOM 6909 N N . GLU B 1 340 ? 30.297 -13.07 32.281 1 15.87 340 GLU B N 1
ATOM 6910 C CA . GLU B 1 340 ? 30.172 -12.125 33.375 1 15.87 340 GLU B CA 1
ATOM 6911 C C . GLU B 1 340 ? 29.828 -10.727 32.875 1 15.87 340 GLU B C 1
ATOM 6913 O O . GLU B 1 340 ? 28.984 -10.047 33.469 1 15.87 340 GLU B O 1
ATOM 6918 N N . VAL B 1 341 ? 30.453 -10.016 31.781 1 17.03 341 VAL B N 1
ATOM 6919 C CA . VAL B 1 341 ? 31.109 -8.758 32.156 1 17.03 341 VAL B CA 1
ATOM 6920 C C . VAL B 1 341 ? 30.078 -7.633 32.188 1 17.03 341 VAL B C 1
ATOM 6922 O O . VAL B 1 341 ? 29.203 -7.562 31.297 1 17.03 341 VAL B O 1
ATOM 6925 N N . LYS B 1 342 ? 29.906 -6.723 33.281 1 17.27 342 LYS B N 1
ATOM 6926 C CA . LYS B 1 342 ? 29.078 -5.711 33.906 1 17.27 342 LYS B CA 1
ATOM 6927 C C . LYS B 1 342 ? 29.344 -4.328 33.344 1 17.27 342 LYS B C 1
ATOM 6929 O O . LYS B 1 342 ? 29.844 -3.434 34.031 1 17.27 342 LYS B O 1
ATOM 6934 N N . ALA B 1 343 ? 29.391 -4.074 32 1 16.81 343 ALA B N 1
ATOM 6935 C CA . ALA B 1 343 ? 30.047 -2.818 31.625 1 16.81 343 ALA B CA 1
ATOM 6936 C C . ALA B 1 343 ? 29.266 -1.62 32.188 1 16.81 343 ALA B C 1
ATOM 6938 O O . ALA B 1 343 ? 28.047 -1.566 32.062 1 16.81 343 ALA B O 1
ATOM 6939 N N . SER B 1 344 ? 29.844 -0.753 33.156 1 16.88 344 SER B N 1
ATOM 6940 C CA . SER B 1 344 ? 29.5 0.34 34.062 1 16.88 344 SER B CA 1
ATOM 6941 C C . SER B 1 344 ? 29.422 1.669 33.312 1 16.88 344 SER B C 1
ATOM 6943 O O . SER B 1 344 ? 30.422 2.139 32.781 1 16.88 344 SER B O 1
ATOM 6945 N N . PHE B 1 345 ? 28.453 2.029 32.531 1 17.45 345 PHE B N 1
ATOM 6946 C CA . PHE B 1 345 ? 28.438 3.186 31.656 1 17.45 345 PHE B CA 1
ATOM 6947 C C . PHE B 1 345 ? 28.344 4.48 32.438 1 17.45 345 PHE B C 1
ATOM 6949 O O . PHE B 1 345 ? 27.344 4.707 33.125 1 17.45 345 PHE B O 1
ATOM 6956 N N . PRO B 1 346 ? 29.469 5.051 32.906 1 17.11 346 PRO B N 1
ATOM 6957 C CA . PRO B 1 346 ? 29.438 6.199 33.812 1 17.11 346 PRO B CA 1
ATOM 6958 C C . PRO B 1 346 ? 28.938 7.477 33.156 1 17.11 346 PRO B C 1
ATOM 6960 O O . PRO B 1 346 ? 29.031 7.609 31.922 1 17.11 346 PRO B O 1
ATOM 6963 N N . ALA B 1 347 ? 27.984 8.312 33.688 1 18.47 347 ALA B N 1
ATOM 6964 C CA . ALA B 1 347 ? 27.078 9.43 33.406 1 18.47 347 ALA B CA 1
ATOM 6965 C C . ALA B 1 347 ? 27.844 10.75 33.344 1 18.47 347 ALA B C 1
ATOM 6967 O O . ALA B 1 347 ? 27.25 11.805 33.125 1 18.47 347 ALA B O 1
ATOM 6968 N N . THR B 1 348 ? 29.156 10.789 32.844 1 16.97 348 THR B N 1
ATOM 6969 C CA . THR B 1 348 ? 29.859 11.992 33.281 1 16.97 348 THR B CA 1
ATOM 6970 C C . THR B 1 348 ? 29.203 13.234 32.688 1 16.97 348 THR B C 1
ATOM 6972 O O . THR B 1 348 ? 28.797 13.227 31.531 1 16.97 348 THR B O 1
ATOM 6975 N N . GLN B 1 349 ? 28.828 14.297 33.469 1 17.31 349 GLN B N 1
ATOM 6976 C CA . GLN B 1 349 ? 28.062 15.539 33.5 1 17.31 349 GLN B CA 1
ATOM 6977 C C . GLN B 1 349 ? 28.812 16.672 32.812 1 17.31 349 GLN B C 1
ATOM 6979 O O . GLN B 1 349 ? 28.297 17.781 32.688 1 17.31 349 GLN B O 1
ATOM 6984 N N . GLU B 1 350 ? 29.922 16.484 31.984 1 17.56 350 GLU B N 1
ATOM 6985 C CA . GLU B 1 350 ? 30.797 17.656 32.031 1 17.56 350 GLU B CA 1
ATOM 6986 C C . GLU B 1 350 ? 30.125 18.859 31.359 1 17.56 350 GLU B C 1
ATOM 6988 O O . GLU B 1 350 ? 29.297 18.703 30.469 1 17.56 350 GLU B O 1
ATOM 6993 N N . HIS B 1 351 ? 30.234 20.078 31.969 1 18.73 351 HIS B N 1
ATOM 6994 C CA . HIS B 1 351 ? 29.781 21.469 32 1 18.73 351 HIS B CA 1
ATOM 6995 C C . HIS B 1 351 ? 30.375 22.266 30.844 1 18.73 351 HIS B C 1
ATOM 6997 O O . HIS B 1 351 ? 30.156 23.484 30.766 1 18.73 351 HIS B O 1
ATOM 7003 N N . LEU B 1 352 ? 30.438 21.812 29.578 1 17.12 352 LEU B N 1
ATOM 7004 C CA . LEU B 1 352 ? 31.391 22.531 28.734 1 17.12 352 LEU B CA 1
ATOM 7005 C C . LEU B 1 352 ? 30.906 23.953 28.453 1 17.12 352 LEU B C 1
ATOM 7007 O O . LEU B 1 352 ? 29.781 24.141 27.953 1 17.12 352 LEU B O 1
ATOM 7011 N N . THR B 1 353 ? 31.453 24.984 29.125 1 17.84 353 THR B N 1
ATOM 7012 C CA . THR B 1 353 ? 31.234 26.422 29.203 1 17.84 353 THR B CA 1
ATOM 7013 C C . THR B 1 353 ? 31.609 27.109 27.891 1 17.84 353 THR B C 1
ATOM 7015 O O . THR B 1 353 ? 31.234 28.25 27.656 1 17.84 353 THR B O 1
ATOM 7018 N N . ASP B 1 354 ? 32.25 26.5 26.859 1 17.33 354 ASP B N 1
ATOM 7019 C CA . ASP B 1 354 ? 33.281 27.391 26.266 1 17.33 354 ASP B CA 1
ATOM 7020 C C . ASP B 1 354 ? 32.625 28.469 25.422 1 17.33 354 ASP B C 1
ATOM 7022 O O . ASP B 1 354 ? 31.656 28.219 24.688 1 17.33 354 ASP B O 1
ATOM 7026 N N . GLN B 1 355 ? 32.875 29.797 25.703 1 19.02 355 GLN B N 1
ATOM 7027 C CA . GLN B 1 355 ? 32.5 31.141 25.312 1 19.02 355 GLN B CA 1
ATOM 7028 C C . GLN B 1 355 ? 33.062 31.5 23.938 1 19.02 355 GLN B C 1
ATOM 7030 O O . GLN B 1 355 ? 32.938 32.625 23.484 1 19.02 355 GLN B O 1
ATOM 7035 N N . GLY B 1 356 ? 33.438 30.562 22.984 1 17.77 356 GLY B N 1
ATOM 7036 C CA . GLY B 1 356 ? 34.406 31.078 22.047 1 17.77 356 GLY B CA 1
ATOM 7037 C C . GLY B 1 356 ? 33.875 32.219 21.172 1 17.77 356 GLY B C 1
ATOM 7038 O O . GLY B 1 356 ? 32.688 32.25 20.875 1 17.77 356 GLY B O 1
ATOM 7039 N N . SER B 1 357 ? 34.5 33.406 21.203 1 20.22 357 SER B N 1
ATOM 7040 C CA . SER B 1 357 ? 34.438 34.719 20.594 1 20.22 357 SER B CA 1
ATOM 7041 C C . SER B 1 357 ? 34.75 34.656 19.094 1 20.22 357 SER B C 1
ATOM 7043 O O . SER B 1 357 ? 35.906 34.625 18.703 1 20.22 357 SER B O 1
ATOM 7045 N N . ALA B 1 358 ? 34.031 33.969 18.25 1 19.06 358 ALA B N 1
ATOM 7046 C CA . ALA B 1 358 ? 34.531 33.75 16.906 1 19.06 358 ALA B CA 1
ATOM 7047 C C . ALA B 1 358 ? 34.625 35.031 16.109 1 19.06 358 ALA B C 1
ATOM 7049 O O . ALA B 1 358 ? 33.656 35.812 16.047 1 19.06 358 ALA B O 1
ATOM 7050 N N . SER B 1 359 ? 35.875 35.625 16.094 1 20.44 359 SER B N 1
ATOM 7051 C CA . SER B 1 359 ? 36.281 36.812 15.398 1 20.44 359 SER B CA 1
ATOM 7052 C C . SER B 1 359 ? 36.031 36.688 13.898 1 20.44 359 SER B C 1
ATOM 7054 O O . SER B 1 359 ? 36.062 35.594 13.344 1 20.44 359 SER B O 1
ATOM 7056 N N . PRO B 1 360 ? 35.5 37.75 13.219 1 21.17 360 PRO B N 1
ATOM 7057 C CA . PRO B 1 360 ? 35.031 37.844 11.828 1 21.17 360 PRO B CA 1
ATOM 7058 C C . PRO B 1 360 ? 36.188 37.781 10.82 1 21.17 360 PRO B C 1
ATOM 7060 O O . PRO B 1 360 ? 37.062 38.625 10.836 1 21.17 360 PRO B O 1
ATOM 7063 N N . VAL B 1 361 ? 36.969 36.656 10.734 1 19.66 361 VAL B N 1
ATOM 7064 C CA . VAL B 1 361 ? 38.188 36.75 9.938 1 19.66 361 VAL B CA 1
ATOM 7065 C C . VAL B 1 361 ? 37.844 37.062 8.484 1 19.66 361 VAL B C 1
ATOM 7067 O O . VAL B 1 361 ? 36.844 36.594 7.957 1 19.66 361 VAL B O 1
ATOM 7070 N N . GLU B 1 362 ? 38.344 38.219 7.977 1 21.98 362 GLU B N 1
ATOM 7071 C CA . GLU B 1 362 ? 38.406 38.906 6.688 1 21.98 362 GLU B CA 1
ATOM 7072 C C . GLU B 1 362 ? 39.156 38.062 5.648 1 21.98 362 GLU B C 1
ATOM 7074 O O . GLU B 1 362 ? 40.375 37.969 5.656 1 21.98 362 GLU B O 1
ATOM 7079 N N . GLY B 1 363 ? 38.938 36.719 5.523 1 20.22 363 GLY B N 1
ATOM 7080 C CA . GLY B 1 363 ? 39.938 35.938 4.77 1 20.22 363 GLY B CA 1
ATOM 7081 C C . GLY B 1 363 ? 40.031 36.375 3.318 1 20.22 363 GLY B C 1
ATOM 7082 O O . GLY B 1 363 ? 39.031 36.781 2.707 1 20.22 363 GLY B O 1
ATOM 7083 N N . SER B 1 364 ? 41.188 36.969 2.938 1 21.75 364 SER B N 1
ATOM 7084 C CA . SER B 1 364 ? 41.75 37.344 1.641 1 21.75 364 SER B CA 1
ATOM 7085 C C . SER B 1 364 ? 41.719 36.156 0.665 1 21.75 364 SER B C 1
ATOM 7087 O O . SER B 1 364 ? 42 35.031 1.039 1 21.75 364 SER B O 1
ATOM 7089 N N . ALA B 1 365 ? 40.938 36.219 -0.371 1 23.28 365 ALA B N 1
ATOM 7090 C CA . ALA B 1 365 ? 40.594 35.281 -1.455 1 23.28 365 ALA B CA 1
ATOM 7091 C C . ALA B 1 365 ? 41.812 34.906 -2.258 1 23.28 365 ALA B C 1
ATOM 7093 O O . ALA B 1 365 ? 42.281 35.656 -3.127 1 23.28 365 ALA B O 1
ATOM 7094 N N . SER B 1 366 ? 42.969 34.5 -1.53 1 24.77 366 SER B N 1
ATOM 7095 C CA . SER B 1 366 ? 44.094 34.156 -2.406 1 24.77 366 SER B CA 1
ATOM 7096 C C . SER B 1 366 ? 43.719 33.094 -3.424 1 24.77 366 SER B C 1
ATOM 7098 O O . SER B 1 366 ? 42.906 32.219 -3.123 1 24.77 366 SER B O 1
ATOM 7100 N N . CYS B 1 367 ? 43.812 33.344 -4.73 1 28.17 367 CYS B N 1
ATOM 7101 C CA . CYS B 1 367 ? 43.656 32.625 -5.988 1 28.17 367 CYS B CA 1
ATOM 7102 C C . CYS B 1 367 ? 44.438 31.328 -5.969 1 28.17 367 CYS B C 1
ATOM 7104 O O . CYS B 1 367 ? 45.625 31.297 -6.293 1 28.17 367 CYS B O 1
ATOM 7106 N N . GLY B 1 368 ? 44.469 30.625 -4.797 1 28.41 368 GLY B N 1
ATOM 7107 C CA . GLY B 1 368 ? 45.375 29.5 -4.738 1 28.41 368 GLY B CA 1
ATOM 7108 C C . GLY B 1 368 ? 45.188 28.5 -5.855 1 28.41 368 GLY B C 1
ATOM 7109 O O . GLY B 1 368 ? 44.125 28.5 -6.516 1 28.41 368 GLY B O 1
ATOM 7110 N N . LEU B 1 369 ? 46.281 27.875 -6.371 1 32 369 LEU B N 1
ATOM 7111 C CA . LEU B 1 369 ? 46.562 26.812 -7.316 1 32 369 LEU B CA 1
ATOM 7112 C C . LEU B 1 369 ? 45.594 25.641 -7.117 1 32 369 LEU B C 1
ATOM 7114 O O . LEU B 1 369 ? 45.344 25.219 -5.984 1 32 369 LEU B O 1
ATOM 7118 N N . ALA B 1 370 ? 44.656 25.453 -7.934 1 38.84 370 ALA B N 1
ATOM 7119 C CA . ALA B 1 370 ? 43.719 24.344 -8.016 1 38.84 370 ALA B CA 1
ATOM 7120 C C . ALA B 1 370 ? 44.375 23.016 -7.68 1 38.84 370 ALA B C 1
ATOM 7122 O O . ALA B 1 370 ? 45.25 22.547 -8.414 1 38.84 370 ALA B O 1
ATOM 7123 N N . THR B 1 371 ? 44.812 22.734 -6.492 1 44.91 371 THR B N 1
ATOM 7124 C CA . THR B 1 371 ? 45.375 21.453 -6.094 1 44.91 371 THR B CA 1
ATOM 7125 C C . THR B 1 371 ? 44.562 20.297 -6.629 1 44.91 371 THR B C 1
ATOM 7127 O O . THR B 1 371 ? 43.344 20.297 -6.512 1 44.91 371 THR B O 1
ATOM 7130 N N . PRO B 1 372 ? 45.094 19.438 -7.531 1 56.22 372 PRO B N 1
ATOM 7131 C CA . PRO B 1 372 ? 44.406 18.266 -8.109 1 56.22 372 PRO B CA 1
ATOM 7132 C C . PRO B 1 372 ? 43.719 17.391 -7.051 1 56.22 372 PRO B C 1
ATOM 7134 O O . PRO B 1 372 ? 44.188 17.344 -5.902 1 56.22 372 PRO B O 1
ATOM 7137 N N . ALA B 1 373 ? 42.5 17.031 -7.234 1 65.81 373 ALA B N 1
ATOM 7138 C CA . ALA B 1 373 ? 41.75 16.141 -6.352 1 65.81 373 ALA B CA 1
ATOM 7139 C C . ALA B 1 373 ? 42.594 14.914 -5.988 1 65.81 373 ALA B C 1
ATOM 7141 O O . ALA B 1 373 ? 43.344 14.391 -6.824 1 65.81 373 ALA B O 1
ATOM 7142 N N . PRO B 1 374 ? 42.656 14.602 -4.688 1 77.56 374 PRO B N 1
ATOM 7143 C CA . PRO B 1 374 ? 43.438 13.438 -4.258 1 77.56 374 PRO B CA 1
ATOM 7144 C C . PRO B 1 374 ? 43.031 12.156 -4.977 1 77.56 374 PRO B C 1
ATOM 7146 O O . PRO B 1 374 ? 41.875 11.977 -5.305 1 77.56 374 PRO B O 1
ATOM 7149 N N . LYS B 1 375 ? 44.031 11.336 -5.324 1 78.31 375 LYS B N 1
ATOM 7150 C CA . LYS B 1 375 ? 43.812 10.141 -6.129 1 78.31 375 LYS B CA 1
ATOM 7151 C C . LYS B 1 375 ? 43.75 8.891 -5.25 1 78.31 375 LYS B C 1
ATOM 7153 O O . LYS B 1 375 ? 43.094 7.906 -5.609 1 78.31 375 LYS B O 1
ATOM 7158 N N . THR B 1 376 ? 44.375 9.023 -4.008 1 88.44 376 THR B N 1
ATOM 7159 C CA . THR B 1 376 ? 44.406 7.84 -3.156 1 88.44 376 THR B CA 1
ATOM 7160 C C . THR B 1 376 ? 43.688 8.102 -1.836 1 88.44 376 THR B C 1
ATOM 7162 O O . THR B 1 376 ? 43.5 9.258 -1.43 1 88.44 376 THR B O 1
ATOM 7165 N N . ARG B 1 377 ? 43.281 7.008 -1.216 1 93.25 377 ARG B N 1
ATOM 7166 C CA . ARG B 1 377 ? 42.625 7.113 0.071 1 93.25 377 ARG B CA 1
ATOM 7167 C C . ARG B 1 377 ? 43.531 7.746 1.119 1 93.25 377 ARG B C 1
ATOM 7169 O O . ARG B 1 377 ? 43.062 8.547 1.942 1 93.25 377 ARG B O 1
ATOM 7176 N N . GLU B 1 378 ? 44.844 7.469 1.052 1 90.38 378 GLU B N 1
ATOM 7177 C CA . GLU B 1 378 ? 45.812 8.008 1.998 1 90.38 378 GLU B CA 1
ATOM 7178 C C . GLU B 1 378 ? 45.906 9.523 1.891 1 90.38 378 GLU B C 1
ATOM 7180 O O . GLU B 1 378 ? 46.031 10.219 2.902 1 90.38 378 GLU B O 1
ATOM 7185 N N . GLU B 1 379 ? 45.844 10.008 0.73 1 91.12 379 GLU B N 1
ATOM 7186 C CA . GLU B 1 379 ? 45.906 11.453 0.511 1 91.12 379 GLU B CA 1
ATOM 7187 C C . GLU B 1 379 ? 44.625 12.125 1.034 1 91.12 379 GLU B C 1
ATOM 7189 O O . GLU B 1 379 ? 44.688 13.219 1.609 1 91.12 379 GLU B O 1
ATOM 7194 N N . MET B 1 380 ? 43.594 11.453 0.836 1 92.75 380 MET B N 1
ATOM 7195 C CA . MET B 1 380 ? 42.312 12.016 1.271 1 92.75 380 MET B CA 1
ATOM 7196 C C . MET B 1 380 ? 42.219 12.055 2.793 1 92.75 380 MET B C 1
ATOM 7198 O O . MET B 1 380 ? 41.656 12.984 3.361 1 92.75 380 MET B O 1
ATOM 7202 N N . LEU B 1 381 ? 42.844 11.062 3.404 1 93.69 381 LEU B N 1
ATOM 7203 C CA . LEU B 1 381 ? 42.781 10.945 4.855 1 93.69 381 LEU B CA 1
ATOM 7204 C C . LEU B 1 381 ? 43.5 12.109 5.527 1 93.69 381 LEU B C 1
ATOM 7206 O O . LEU B 1 381 ? 43.281 12.367 6.715 1 93.69 381 LEU B O 1
ATOM 7210 N N . LYS B 1 382 ? 44.281 12.852 4.785 1 92.25 382 LYS B N 1
ATOM 7211 C CA . LYS B 1 382 ? 44.969 14.031 5.309 1 92.25 382 LYS B CA 1
ATOM 7212 C C . LYS B 1 382 ? 43.969 15.164 5.57 1 92.25 382 LYS B C 1
ATOM 7214 O O . LYS B 1 382 ? 44.25 16.078 6.355 1 92.25 382 LYS B O 1
ATOM 7219 N N . PHE B 1 383 ? 42.875 15.055 4.941 1 94.19 383 PHE B N 1
ATOM 7220 C CA . PHE B 1 383 ? 41.844 16.094 5.074 1 94.19 383 PHE B CA 1
ATOM 7221 C C . PHE B 1 383 ? 40.656 15.586 5.871 1 94.19 383 PHE B C 1
ATOM 7223 O O . PHE B 1 383 ? 39.531 16.016 5.637 1 94.19 383 PHE B O 1
ATOM 7230 N N . ARG B 1 384 ? 40.938 14.695 6.785 1 94.12 384 ARG B N 1
ATOM 7231 C CA . ARG B 1 384 ? 39.875 14.102 7.562 1 94.12 384 ARG B CA 1
ATOM 7232 C C . ARG B 1 384 ? 39.188 15.148 8.43 1 94.12 384 ARG B C 1
ATOM 7234 O O . ARG B 1 384 ? 39.844 16 9.031 1 94.12 384 ARG B O 1
ATOM 7241 N N . THR B 1 385 ? 37.875 15.164 8.359 1 93.75 385 THR B N 1
ATOM 7242 C CA . THR B 1 385 ? 37.062 16.078 9.148 1 93.75 385 THR B CA 1
ATOM 7243 C C . THR B 1 385 ? 36.156 15.312 10.086 1 93.75 385 THR B C 1
ATOM 7245 O O . THR B 1 385 ? 35.562 14.297 9.695 1 93.75 385 THR B O 1
ATOM 7248 N N . GLU B 1 386 ? 36.062 15.797 11.305 1 92.5 386 GLU B N 1
ATOM 7249 C CA . GLU B 1 386 ? 35.156 15.188 12.266 1 92.5 386 GLU B CA 1
ATOM 7250 C C . GLU B 1 386 ? 33.781 15.836 12.211 1 92.5 386 GLU B C 1
ATOM 7252 O O . GLU B 1 386 ? 33.625 17.031 12.438 1 92.5 386 GLU B O 1
ATOM 7257 N N . LEU B 1 387 ? 32.875 15.031 11.875 1 95.94 387 LEU B N 1
ATOM 7258 C CA . LEU B 1 387 ? 31.516 15.516 11.727 1 95.94 387 LEU B CA 1
ATOM 7259 C C . LEU B 1 387 ? 30.594 14.883 12.766 1 95.94 387 LEU B C 1
ATOM 7261 O O . LEU B 1 387 ? 30.844 13.766 13.219 1 95.94 387 LEU B O 1
ATOM 7265 N N . THR B 1 388 ? 29.578 15.672 13.172 1 97.56 388 THR B N 1
ATOM 7266 C CA . THR B 1 388 ? 28.516 15.18 14.039 1 97.56 388 THR B CA 1
ATOM 7267 C C . THR B 1 388 ? 27.141 15.57 13.492 1 97.56 388 THR B C 1
ATOM 7269 O O . THR B 1 388 ? 26.984 16.625 12.875 1 97.56 388 THR B O 1
ATOM 7272 N N . LEU B 1 389 ? 26.219 14.734 13.734 1 98 389 LEU B N 1
ATOM 7273 C CA . LEU B 1 389 ? 24.859 15 13.281 1 98 389 LEU B CA 1
ATOM 7274 C C . LEU B 1 389 ? 24.172 16.031 14.18 1 98 389 LEU B C 1
ATOM 7276 O O . LEU B 1 389 ? 24.297 15.977 15.406 1 98 389 LEU B O 1
ATOM 7280 N N . ASP B 1 390 ? 23.484 16.938 13.586 1 97.62 390 ASP B N 1
ATOM 7281 C CA . ASP B 1 390 ? 22.797 18 14.312 1 97.62 390 ASP B CA 1
ATOM 7282 C C . ASP B 1 390 ? 21.422 17.562 14.781 1 97.62 390 ASP B C 1
ATOM 7284 O O . ASP B 1 390 ? 20.516 17.391 13.977 1 97.62 390 ASP B O 1
ATOM 7288 N N . PRO B 1 391 ? 21.172 17.469 16.062 1 96.69 391 PRO B N 1
ATOM 7289 C CA . PRO B 1 391 ? 19.875 17.031 16.562 1 96.69 391 PRO B CA 1
ATOM 7290 C C . PRO B 1 391 ? 18.75 18.016 16.203 1 96.69 391 PRO B C 1
ATOM 7292 O O . PRO B 1 391 ? 17.594 17.625 16.094 1 96.69 391 PRO B O 1
ATOM 7295 N N . ASN B 1 392 ? 19.109 19.234 15.984 1 96.12 392 ASN B N 1
ATOM 7296 C CA . ASN B 1 392 ? 18.109 20.25 15.68 1 96.12 392 ASN B CA 1
ATOM 7297 C C . ASN B 1 392 ? 17.594 20.109 14.25 1 96.12 392 ASN B C 1
ATOM 7299 O O . ASN B 1 392 ? 16.531 20.625 13.914 1 96.12 392 ASN B O 1
ATOM 7303 N N . SER B 1 393 ? 18.312 19.438 13.43 1 96.56 393 SER B N 1
ATOM 7304 C CA . SER B 1 393 ? 17.922 19.312 12.031 1 96.56 393 SER B CA 1
ATOM 7305 C C . SER B 1 393 ? 17.25 17.969 11.766 1 96.56 393 SER B C 1
ATOM 7307 O O . SER B 1 393 ? 16.609 17.781 10.727 1 96.56 393 SER B O 1
ATOM 7309 N N . ALA B 1 394 ? 17.328 17.078 12.664 1 97.25 394 ALA B N 1
ATOM 7310 C CA . ALA B 1 394 ? 16.953 15.695 12.438 1 97.25 394 ALA B CA 1
ATOM 7311 C C . ALA B 1 394 ? 15.438 15.547 12.32 1 97.25 394 ALA B C 1
ATOM 7313 O O . ALA B 1 394 ? 14.695 16.078 13.148 1 97.25 394 ALA B O 1
ATOM 7314 N N . PHE B 1 395 ? 15.023 14.836 11.273 1 94.94 395 PHE B N 1
ATOM 7315 C CA . PHE B 1 395 ? 13.641 14.391 11.195 1 94.94 395 PHE B CA 1
ATOM 7316 C C . PHE B 1 395 ? 13.234 13.641 12.461 1 94.94 395 PHE B C 1
ATOM 7318 O O . PHE B 1 395 ? 14.047 12.914 13.039 1 94.94 395 PHE B O 1
ATOM 7325 N N . ARG B 1 396 ? 12.016 13.648 12.828 1 92.44 396 ARG B N 1
ATOM 7326 C CA . ARG B 1 396 ? 11.57 13.227 14.148 1 92.44 396 ARG B CA 1
ATOM 7327 C C . ARG B 1 396 ? 11.695 11.719 14.32 1 92.44 396 ARG B C 1
ATOM 7329 O O . ARG B 1 396 ? 11.773 11.219 15.438 1 92.44 396 ARG B O 1
ATOM 7336 N N . GLN B 1 397 ? 11.656 11.031 13.289 1 92.81 397 GLN B N 1
ATOM 7337 C CA . GLN B 1 397 ? 11.727 9.578 13.398 1 92.81 397 GLN B CA 1
ATOM 7338 C C . GLN B 1 397 ? 13.156 9.078 13.234 1 92.81 397 GLN B C 1
ATOM 7340 O O . GLN B 1 397 ? 13.391 7.871 13.148 1 92.81 397 GLN B O 1
ATOM 7345 N N . ILE B 1 398 ? 14.07 9.977 13.18 1 96.06 398 ILE B N 1
ATOM 7346 C CA . ILE B 1 398 ? 15.477 9.586 13.125 1 96.06 398 ILE B CA 1
ATOM 7347 C C . ILE B 1 398 ? 16.094 9.672 14.523 1 96.06 398 ILE B C 1
ATOM 7349 O O . ILE B 1 398 ? 16.109 10.75 15.133 1 96.06 398 ILE B O 1
ATOM 7353 N N . ARG B 1 399 ? 16.594 8.531 14.984 1 97.06 399 ARG B N 1
ATOM 7354 C CA . ARG B 1 399 ? 17.266 8.484 16.281 1 97.06 399 ARG B CA 1
ATOM 7355 C C . ARG B 1 399 ? 18.781 8.664 16.141 1 97.06 399 ARG B C 1
ATOM 7357 O O . ARG B 1 399 ? 19.406 7.973 15.336 1 97.06 399 ARG B O 1
ATOM 7364 N N . LEU B 1 400 ? 19.312 9.586 16.859 1 97.31 400 LEU B N 1
ATOM 7365 C CA . LEU B 1 400 ? 20.766 9.812 16.859 1 97.31 400 LEU B CA 1
ATOM 7366 C C . LEU B 1 400 ? 21.422 9.117 18.047 1 97.31 400 LEU B C 1
ATOM 7368 O O . LEU B 1 400 ? 20.891 9.133 19.156 1 97.31 400 LEU B O 1
ATOM 7372 N N . SER B 1 401 ? 22.469 8.391 17.719 1 96.88 401 SER B N 1
ATOM 7373 C CA . SER B 1 401 ? 23.188 7.656 18.766 1 96.88 401 SER B CA 1
ATOM 7374 C C . SER B 1 401 ? 24.703 7.738 18.547 1 96.88 401 SER B C 1
ATOM 7376 O O . SER B 1 401 ? 25.172 8.438 17.641 1 96.88 401 SER B O 1
ATOM 7378 N N . ASP B 1 402 ? 25.531 7.18 19.484 1 95.81 402 ASP B N 1
ATOM 7379 C CA . ASP B 1 402 ? 26.984 7.098 19.422 1 95.81 402 ASP B CA 1
ATOM 7380 C C . ASP B 1 402 ? 27.609 8.492 19.359 1 95.81 402 ASP B C 1
ATOM 7382 O O . ASP B 1 402 ? 28.422 8.781 18.484 1 95.81 402 ASP B O 1
ATOM 7386 N N . GLY B 1 403 ? 27.188 9.391 20.266 1 95.38 403 GLY B N 1
ATOM 7387 C CA . GLY B 1 403 ? 27.719 10.742 20.281 1 95.38 403 GLY B CA 1
ATOM 7388 C C . GLY B 1 403 ? 27.375 11.531 19.031 1 95.38 403 GLY B C 1
ATOM 7389 O O . GLY B 1 403 ? 28.219 12.242 18.484 1 95.38 403 GLY B O 1
ATOM 7390 N N . TYR B 1 404 ? 26.234 11.289 18.375 1 97.06 404 TYR B N 1
ATOM 7391 C CA . TYR B 1 404 ? 25.703 11.961 17.203 1 97.06 404 TYR B CA 1
ATOM 7392 C C . TYR B 1 404 ? 26.5 11.586 15.953 1 97.06 404 TYR B C 1
ATOM 7394 O O . TYR B 1 404 ? 26.703 12.414 15.07 1 97.06 404 TYR B O 1
ATOM 7402 N N . ARG B 1 405 ? 26.969 10.344 15.914 1 97.38 405 ARG B N 1
ATOM 7403 C CA . ARG B 1 405 ? 27.672 9.867 14.727 1 97.38 405 ARG B CA 1
ATOM 7404 C C . ARG B 1 405 ? 26.859 8.797 14.008 1 97.38 405 ARG B C 1
ATOM 7406 O O . ARG B 1 405 ? 27.234 8.344 12.922 1 97.38 405 ARG B O 1
ATOM 7413 N N . LYS B 1 406 ? 25.812 8.445 14.625 1 98.06 406 LYS B N 1
ATOM 7414 C CA . LYS B 1 406 ? 24.953 7.434 14.023 1 98.06 406 LYS B CA 1
ATOM 7415 C C . LYS B 1 406 ? 23.5 7.891 13.977 1 98.06 406 LYS B C 1
ATOM 7417 O O . LYS B 1 406 ? 22.969 8.398 14.977 1 98.06 406 LYS B O 1
ATOM 7422 N N . ALA B 1 407 ? 22.906 7.762 12.836 1 97.88 407 ALA B N 1
ATOM 7423 C CA . ALA B 1 407 ? 21.484 8.055 12.641 1 97.88 407 ALA B CA 1
ATOM 7424 C C . ALA B 1 407 ? 20.734 6.805 12.211 1 97.88 407 ALA B C 1
ATOM 7426 O O . ALA B 1 407 ? 21.141 6.105 11.281 1 97.88 407 ALA B O 1
ATOM 7427 N N . THR B 1 408 ? 19.609 6.473 12.922 1 96.94 408 THR B N 1
ATOM 7428 C CA . THR B 1 408 ? 18.797 5.305 12.609 1 96.94 408 THR B CA 1
ATOM 7429 C C . THR B 1 408 ? 17.328 5.695 12.43 1 96.94 408 THR B C 1
ATOM 7431 O O . THR B 1 408 ? 16.766 6.395 13.273 1 96.94 408 THR B O 1
ATOM 7434 N N . LEU B 1 409 ? 16.766 5.246 11.297 1 94.88 409 LEU B N 1
ATOM 7435 C CA . LEU B 1 409 ? 15.344 5.5 11.078 1 94.88 409 LEU B CA 1
ATOM 7436 C C . LEU B 1 409 ? 14.484 4.555 11.906 1 94.88 409 LEU B C 1
ATOM 7438 O O . LEU B 1 409 ? 14.609 3.332 11.789 1 94.88 409 LEU B O 1
ATOM 7442 N N . CYS B 1 410 ? 13.586 5.168 12.688 1 92.06 410 CYS B N 1
ATOM 7443 C CA . CYS B 1 410 ? 12.719 4.391 13.57 1 92.06 410 CYS B CA 1
ATOM 7444 C C . CYS B 1 410 ? 11.25 4.629 13.227 1 92.06 410 CYS B C 1
ATOM 7446 O O . CYS B 1 410 ? 10.914 5.598 12.539 1 92.06 410 CYS B O 1
ATOM 7448 N N . ALA B 1 411 ? 10.422 3.727 13.734 1 84.75 411 ALA B N 1
ATOM 7449 C CA . ALA B 1 411 ? 8.984 3.875 13.547 1 84.75 411 ALA B CA 1
ATOM 7450 C C . ALA B 1 411 ? 8.406 4.922 14.492 1 84.75 411 ALA B C 1
ATOM 7452 O O . ALA B 1 411 ? 7.527 5.699 14.109 1 84.75 411 ALA B O 1
ATOM 7453 N N . GLU B 1 412 ? 9.062 5.016 15.609 1 85.69 412 GLU B N 1
ATOM 7454 C CA . GLU B 1 412 ? 8.547 5.902 16.641 1 85.69 412 GLU B CA 1
ATOM 7455 C C . GLU B 1 412 ? 9.172 7.293 16.547 1 85.69 412 GLU B C 1
ATOM 7457 O O . GLU B 1 412 ? 10.352 7.426 16.219 1 85.69 412 GLU B O 1
ATOM 7462 N N . SER B 1 413 ? 8.344 8.211 16.812 1 88.75 413 SER B N 1
ATOM 7463 C CA . SER B 1 413 ? 8.836 9.578 16.828 1 88.75 413 SER B CA 1
ATOM 7464 C C . SER B 1 413 ? 9.719 9.828 18.062 1 88.75 413 SER B C 1
ATOM 7466 O O . SER B 1 413 ? 9.422 9.336 19.141 1 88.75 413 SER B O 1
ATOM 7468 N N . GLN B 1 414 ? 10.742 10.578 17.75 1 89.31 414 GLN B N 1
ATOM 7469 C CA . GLN B 1 414 ? 11.633 10.977 18.844 1 89.31 414 GLN B CA 1
ATOM 7470 C C . GLN B 1 414 ? 11.148 12.273 19.484 1 89.31 414 GLN B C 1
ATOM 7472 O O . GLN B 1 414 ? 10.438 13.062 18.859 1 89.31 414 GLN B O 1
ATOM 7477 N N . ASN B 1 415 ? 11.273 12.445 20.75 1 86.56 415 ASN B N 1
ATOM 7478 C CA . ASN B 1 415 ? 10.82 13.625 21.469 1 86.56 415 ASN B CA 1
ATOM 7479 C C . ASN B 1 415 ? 11.773 14.805 21.266 1 86.56 415 ASN B C 1
ATOM 7481 O O . ASN B 1 415 ? 12.32 15.328 22.234 1 86.56 415 ASN B O 1
ATOM 7485 N N . TYR B 1 416 ? 11.875 15.219 19.984 1 90.12 416 TYR B N 1
ATOM 7486 C CA . TYR B 1 416 ? 12.703 16.391 19.703 1 90.12 416 TYR B CA 1
ATOM 7487 C C . TYR B 1 416 ? 11.93 17.672 19.906 1 90.12 416 TYR B C 1
ATOM 7489 O O . TYR B 1 416 ? 10.742 17.75 19.578 1 90.12 416 TYR B O 1
ATOM 7497 N N . PRO B 1 417 ? 12.594 18.656 20.5 1 87.81 417 PRO B N 1
ATOM 7498 C CA . PRO B 1 417 ? 11.922 19.953 20.594 1 87.81 417 PRO B CA 1
ATOM 7499 C C . PRO B 1 417 ? 11.672 20.594 19.234 1 87.81 417 PRO B C 1
ATOM 7501 O O . PRO B 1 417 ? 12.344 20.25 18.25 1 87.81 417 PRO B O 1
ATOM 7504 N N . ALA B 1 418 ? 10.734 21.469 19.172 1 85.75 418 ALA B N 1
ATOM 7505 C CA . ALA B 1 418 ? 10.469 22.203 17.938 1 85.75 418 ALA B CA 1
ATOM 7506 C C . ALA B 1 418 ? 11.656 23.094 17.578 1 85.75 418 ALA B C 1
ATOM 7508 O O . ALA B 1 418 ? 12.266 23.719 18.453 1 85.75 418 ALA B O 1
ATOM 7509 N N . HIS B 1 419 ? 12.047 23 16.422 1 91.44 419 HIS B N 1
ATOM 7510 C CA . HIS B 1 419 ? 13.156 23.812 15.938 1 91.44 419 HIS B CA 1
ATOM 7511 C C . HIS B 1 419 ? 12.977 24.172 14.469 1 91.44 419 HIS B C 1
ATOM 7513 O O . HIS B 1 419 ? 12.531 23.344 13.672 1 91.44 419 HIS B O 1
ATOM 7519 N N . ALA B 1 420 ? 13.383 25.328 14.086 1 90.88 420 ALA B N 1
ATOM 7520 C CA . ALA B 1 420 ? 13.195 25.828 12.727 1 90.88 420 ALA B CA 1
ATOM 7521 C C . ALA B 1 420 ? 14.055 25.062 11.727 1 90.88 420 ALA B C 1
ATOM 7523 O O . ALA B 1 420 ? 13.703 24.938 10.555 1 90.88 420 ALA B O 1
ATOM 7524 N N . ASP B 1 421 ? 15.156 24.516 12.211 1 94.5 421 ASP B N 1
ATOM 7525 C CA . ASP B 1 421 ? 16.094 23.828 11.32 1 94.5 421 ASP B CA 1
ATOM 7526 C C . ASP B 1 421 ? 15.695 22.359 11.133 1 94.5 421 ASP B C 1
ATOM 7528 O O . ASP B 1 421 ? 16.312 21.641 10.359 1 94.5 421 ASP B O 1
ATOM 7532 N N . ARG B 1 422 ? 14.719 21.922 11.797 1 94.62 422 ARG B N 1
ATOM 7533 C CA . ARG B 1 422 ? 14.336 20.516 11.734 1 94.62 422 ARG B CA 1
ATOM 7534 C C . ARG B 1 422 ? 13.594 20.219 10.438 1 94.62 422 ARG B C 1
ATOM 7536 O O . ARG B 1 422 ? 12.711 20.969 10.023 1 94.62 422 ARG B O 1
ATOM 7543 N N . PHE B 1 423 ? 14.047 19.125 9.844 1 94.25 423 PHE B N 1
ATOM 7544 C CA . PHE B 1 423 ? 13.273 18.641 8.695 1 94.25 423 PHE B CA 1
ATOM 7545 C C . PHE B 1 423 ? 11.945 18.062 9.148 1 94.25 423 PHE B C 1
ATOM 7547 O O . PHE B 1 423 ? 11.906 17.141 9.977 1 94.25 423 PHE B O 1
ATOM 7554 N N . VAL B 1 424 ? 10.875 18.453 8.555 1 88.88 424 VAL B N 1
ATOM 7555 C CA . VAL B 1 424 ? 9.57 18.125 9.125 1 88.88 424 VAL B CA 1
ATOM 7556 C C . VAL B 1 424 ? 8.906 17.031 8.305 1 88.88 424 VAL B C 1
ATOM 7558 O O . VAL B 1 424 ? 8.078 16.266 8.82 1 88.88 424 VAL B O 1
ATOM 7561 N N . PHE B 1 425 ? 9.195 16.938 7.043 1 90.81 425 PHE B N 1
ATOM 7562 C CA . PHE B 1 425 ? 8.5 15.977 6.195 1 90.81 425 PHE B CA 1
ATOM 7563 C C . PHE B 1 425 ? 9.461 14.922 5.668 1 90.81 425 PHE B C 1
ATOM 7565 O O . PHE B 1 425 ? 9.219 13.727 5.812 1 90.81 425 PHE B O 1
ATOM 7572 N N . TRP B 1 426 ? 10.531 15.398 5.062 1 93.12 426 TRP B N 1
ATOM 7573 C CA . TRP B 1 426 ? 11.477 14.453 4.473 1 93.12 426 TRP B CA 1
ATOM 7574 C C . TRP B 1 426 ? 12.391 13.859 5.539 1 93.12 426 TRP B C 1
ATOM 7576 O O . TRP B 1 426 ? 12.852 14.57 6.438 1 93.12 426 TRP B O 1
ATOM 7586 N N . ARG B 1 427 ? 12.695 12.664 5.441 1 94.88 427 ARG B N 1
ATOM 7587 C CA . ARG B 1 427 ? 13.508 11.922 6.398 1 94.88 427 ARG B CA 1
ATOM 7588 C C . ARG B 1 427 ? 14.984 12.242 6.219 1 94.88 427 ARG B C 1
ATOM 7590 O O . ARG B 1 427 ? 15.758 11.398 5.762 1 94.88 427 ARG B O 1
ATOM 7597 N N . GLN B 1 428 ? 15.289 13.352 6.66 1 97.38 428 GLN B N 1
ATOM 7598 C CA . GLN B 1 428 ? 16.641 13.859 6.422 1 97.38 428 GLN B CA 1
ATOM 7599 C C . GLN B 1 428 ? 17.266 14.359 7.715 1 97.38 428 GLN B C 1
ATOM 7601 O O . GLN B 1 428 ? 16.578 14.57 8.711 1 97.38 428 GLN B O 1
ATOM 7606 N N . VAL B 1 429 ? 18.656 14.445 7.723 1 98.12 429 VAL B N 1
ATOM 7607 C CA . VAL B 1 429 ? 19.438 14.992 8.828 1 98.12 429 VAL B CA 1
ATOM 7608 C C . VAL B 1 429 ? 20.703 15.648 8.289 1 98.12 429 VAL B C 1
ATOM 7610 O O . VAL B 1 429 ? 21.281 15.188 7.293 1 98.12 429 VAL B O 1
ATOM 7613 N N . MET B 1 430 ? 21.047 16.75 8.891 1 97.81 430 MET B N 1
ATOM 7614 C CA . MET B 1 430 ? 22.234 17.5 8.508 1 97.81 430 MET B CA 1
ATOM 7615 C C . MET B 1 430 ? 23.281 17.469 9.617 1 97.81 430 MET B C 1
ATOM 7617 O O . MET B 1 430 ? 22.938 17.344 10.797 1 97.81 430 MET B O 1
ATOM 7621 N N . CYS B 1 431 ? 24.5 17.531 9.234 1 97.94 431 CYS B N 1
ATOM 7622 C CA . CYS B 1 431 ? 25.562 17.625 10.227 1 97.94 431 CYS B CA 1
ATOM 7623 C C . CYS B 1 431 ? 25.672 19.047 10.766 1 97.94 431 CYS B C 1
ATOM 7625 O O . CYS B 1 431 ? 25.203 20 10.133 1 97.94 431 CYS B O 1
ATOM 7627 N N . ALA B 1 432 ? 26.344 19.125 11.93 1 96.81 432 ALA B N 1
ATOM 7628 C CA . ALA B 1 432 ? 26.422 20.406 12.641 1 96.81 432 ALA B CA 1
ATOM 7629 C C . ALA B 1 432 ? 27.578 21.25 12.125 1 96.81 432 ALA B C 1
ATOM 7631 O O . ALA B 1 432 ? 27.5 22.484 12.102 1 96.81 432 ALA B O 1
ATOM 7632 N N . GLU B 1 433 ? 28.656 20.609 11.68 1 95.19 433 GLU B N 1
ATOM 7633 C CA . GLU B 1 433 ? 29.891 21.312 11.336 1 95.19 433 GLU B CA 1
ATOM 7634 C C . GLU B 1 433 ? 29.875 21.781 9.883 1 95.19 433 GLU B C 1
ATOM 7636 O O . GLU B 1 433 ? 29.578 21 8.977 1 95.19 433 GLU B O 1
ATOM 7641 N N . PRO B 1 434 ? 30.156 23.016 9.625 1 95 434 PRO B N 1
ATOM 7642 C CA . PRO B 1 434 ? 30.281 23.5 8.242 1 95 434 PRO B CA 1
ATOM 7643 C C . PRO B 1 434 ? 31.547 22.984 7.559 1 95 434 PRO B C 1
ATOM 7645 O O . PRO B 1 434 ? 32.594 22.828 8.203 1 95 434 PRO B O 1
ATOM 7648 N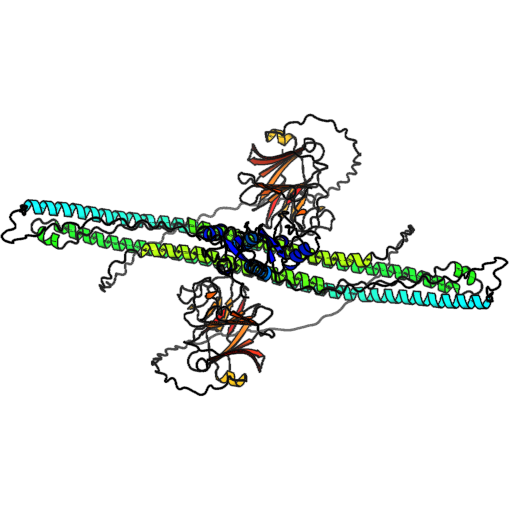 N . LEU B 1 435 ? 31.438 22.688 6.301 1 92.56 435 LEU B N 1
ATOM 7649 C CA . LEU B 1 435 ? 32.562 22.234 5.508 1 92.56 435 LEU B CA 1
ATOM 7650 C C . LEU B 1 435 ? 33.25 23.406 4.816 1 92.56 435 LEU B C 1
ATOM 7652 O O . LEU B 1 435 ? 33.625 23.297 3.646 1 92.56 435 LEU B O 1
ATOM 7656 N N . ALA B 1 436 ? 33.375 24.516 5.348 1 79.12 436 ALA B N 1
ATOM 7657 C CA . ALA B 1 436 ? 33.938 25.719 4.727 1 79.12 436 ALA B CA 1
ATOM 7658 C C . ALA B 1 436 ? 35.438 25.828 4.973 1 79.12 436 ALA B C 1
ATOM 7660 O O . ALA B 1 436 ? 35.938 25.328 5.98 1 79.12 436 ALA B O 1
ATOM 7661 N N . GLY B 1 437 ? 36.219 26.438 4.055 1 78.62 437 GLY B N 1
ATOM 7662 C CA . GLY B 1 437 ? 37.625 26.766 4.199 1 78.62 437 GLY B CA 1
ATOM 7663 C C . GLY B 1 437 ? 38.562 25.766 3.523 1 78.62 437 GLY B C 1
ATOM 7664 O O . GLY B 1 437 ? 38.656 25.75 2.295 1 78.62 437 GLY B O 1
ATOM 7665 N N . SER B 1 438 ? 39 24.703 4.375 1 85.94 438 SER B N 1
ATOM 7666 C CA . SER B 1 438 ? 39.938 23.672 3.922 1 85.94 438 SER B CA 1
ATOM 7667 C C . SER B 1 438 ? 39.188 22.453 3.369 1 85.94 438 SER B C 1
ATOM 7669 O O . SER B 1 438 ? 38 22.281 3.637 1 85.94 438 SER B O 1
ATOM 7671 N N . PRO B 1 439 ? 39.844 21.781 2.404 1 94.12 439 PRO B N 1
ATOM 7672 C CA . PRO B 1 439 ? 39.219 20.531 1.926 1 94.12 439 PRO B CA 1
ATOM 7673 C C . PRO B 1 439 ? 38.812 19.609 3.064 1 94.12 439 PRO B C 1
ATOM 7675 O O . PRO B 1 439 ? 39.438 19.594 4.121 1 94.12 439 PRO B O 1
ATOM 7678 N N . SER B 1 440 ? 37.719 18.953 2.855 1 95.75 440 SER B N 1
ATOM 7679 C CA . SER B 1 440 ? 37.188 18.047 3.871 1 95.75 440 SER B CA 1
ATOM 7680 C C . SER B 1 440 ? 36.938 16.656 3.299 1 95.75 440 SER B C 1
ATOM 7682 O O . SER B 1 440 ? 36.531 16.516 2.15 1 95.75 440 SER B O 1
ATOM 7684 N N . TYR B 1 441 ? 37.25 15.695 4.105 1 96.31 441 TYR B N 1
ATOM 7685 C CA . TYR B 1 441 ? 37.031 14.305 3.748 1 96.31 441 TYR B CA 1
ATOM 7686 C C . TYR B 1 441 ? 36.406 13.539 4.918 1 96.31 441 TYR B C 1
ATOM 7688 O O . TYR B 1 441 ? 36.812 13.719 6.066 1 96.31 441 TYR B O 1
ATOM 7696 N N . TRP B 1 442 ? 35.406 12.758 4.621 1 96.88 442 TRP B N 1
ATOM 7697 C CA . TRP B 1 442 ? 34.844 11.883 5.633 1 96.88 442 TRP B CA 1
ATOM 7698 C C . TRP B 1 442 ? 34.312 10.594 5.004 1 96.88 442 TRP B C 1
ATOM 7700 O O . TRP B 1 442 ? 34.188 10.5 3.783 1 96.88 442 TRP B O 1
ATOM 7710 N N . GLU B 1 443 ? 34.156 9.625 5.816 1 97.06 443 GLU B N 1
ATOM 7711 C CA . GLU B 1 443 ? 33.625 8.344 5.379 1 97.06 443 GLU B CA 1
ATOM 7712 C C . GLU B 1 443 ? 32.375 7.953 6.191 1 97.06 443 GLU B C 1
ATOM 7714 O O . GLU B 1 443 ? 32.25 8.344 7.352 1 97.06 443 GLU B O 1
ATOM 7719 N N . LEU B 1 444 ? 31.516 7.262 5.512 1 96.88 444 LEU B N 1
ATOM 7720 C CA . LEU B 1 444 ? 30.312 6.797 6.203 1 96.88 444 LEU B CA 1
ATOM 7721 C C . LEU B 1 444 ? 29.969 5.367 5.797 1 96.88 444 LEU B C 1
ATOM 7723 O O . LEU B 1 444 ? 30.328 4.926 4.707 1 96.88 444 LEU B O 1
ATOM 7727 N N . GLU B 1 445 ? 29.359 4.719 6.727 1 97.19 445 GLU B N 1
ATOM 7728 C CA . GLU B 1 445 ? 28.797 3.393 6.492 1 97.19 445 GLU B CA 1
ATOM 7729 C C . GLU B 1 445 ? 27.281 3.4 6.652 1 97.19 445 GLU B C 1
ATOM 7731 O O . GLU B 1 445 ? 26.75 4.098 7.52 1 97.19 445 GLU B O 1
ATOM 7736 N N . TRP B 1 446 ? 26.609 2.676 5.754 1 96.25 446 TRP B N 1
ATOM 7737 C CA . TRP B 1 446 ? 25.156 2.678 5.848 1 96.25 446 TRP B CA 1
ATOM 7738 C C . TRP B 1 446 ? 24.609 1.261 5.758 1 96.25 446 TRP B C 1
ATOM 7740 O O . TRP B 1 446 ? 25.281 0.351 5.277 1 96.25 446 TRP B O 1
ATOM 7750 N N . THR B 1 447 ? 23.469 1.097 6.414 1 93.5 447 THR B N 1
ATOM 7751 C CA . THR B 1 447 ? 22.719 -0.156 6.355 1 93.5 447 THR B CA 1
ATOM 7752 C C . THR B 1 447 ? 21.328 0.068 5.777 1 93.5 447 THR B C 1
ATOM 7754 O O . THR B 1 447 ? 20.812 1.189 5.797 1 93.5 447 THR B O 1
ATOM 7757 N N . GLY B 1 448 ? 20.734 -1.02 5.148 1 87.94 448 GLY B N 1
ATOM 7758 C CA . GLY B 1 448 ? 19.406 -0.916 4.547 1 87.94 448 GLY B CA 1
ATOM 7759 C C . GLY B 1 448 ? 19.422 -1.14 3.049 1 87.94 448 GLY B C 1
ATOM 7760 O O . GLY B 1 448 ? 20.406 -1.651 2.496 1 87.94 448 GLY B O 1
ATOM 7761 N N . HIS B 1 449 ? 18.266 -0.683 2.377 1 84.38 449 HIS B N 1
ATOM 7762 C CA . HIS B 1 449 ? 18.109 -0.992 0.96 1 84.38 449 HIS B CA 1
ATOM 7763 C C . HIS B 1 449 ? 18.469 0.214 0.094 1 84.38 449 HIS B C 1
ATOM 7765 O O . HIS B 1 449 ? 18.906 0.057 -1.045 1 84.38 449 HIS B O 1
ATOM 7771 N N . ARG B 1 450 ? 18.219 1.358 0.63 1 89.69 450 ARG B N 1
ATOM 7772 C CA . ARG B 1 450 ? 18.453 2.596 -0.111 1 89.69 450 ARG B CA 1
ATOM 7773 C C . ARG B 1 450 ? 18.969 3.697 0.807 1 89.69 450 ARG B C 1
ATOM 7775 O O . ARG B 1 450 ? 18.672 3.703 2.004 1 89.69 450 ARG B O 1
ATOM 7782 N N . VAL B 1 451 ? 19.766 4.562 0.249 1 91.44 451 VAL B N 1
ATOM 7783 C CA . VAL B 1 451 ? 20.266 5.68 1.045 1 91.44 451 VAL B CA 1
ATOM 7784 C C . VAL B 1 451 ? 20.656 6.836 0.127 1 91.44 451 VAL B C 1
ATOM 7786 O O . VAL B 1 451 ? 20.984 6.625 -1.043 1 91.44 451 VAL B O 1
ATOM 7789 N N . THR B 1 452 ? 20.531 8.016 0.628 1 96.94 452 THR B N 1
ATOM 7790 C CA . THR B 1 452 ? 21.016 9.219 -0.039 1 96.94 452 THR B CA 1
ATOM 7791 C C . THR B 1 452 ? 22.062 9.93 0.818 1 96.94 452 THR B C 1
ATOM 7793 O O . THR B 1 452 ? 21.812 10.234 1.987 1 96.94 452 THR B O 1
ATOM 7796 N N . VAL B 1 453 ? 23.203 10.133 0.214 1 97.38 453 VAL B N 1
ATOM 7797 C CA . VAL B 1 453 ? 24.297 10.844 0.882 1 97.38 453 VAL B CA 1
ATOM 7798 C C . VAL B 1 453 ? 24.688 12.078 0.076 1 97.38 453 VAL B C 1
ATOM 7800 O O . VAL B 1 453 ? 24.75 12.031 -1.154 1 97.38 453 VAL B O 1
ATOM 7803 N N . GLY B 1 454 ? 24.828 13.234 0.808 1 97.38 454 GLY B N 1
ATOM 7804 C CA . GLY B 1 454 ? 25.188 14.422 0.05 1 97.38 454 GLY B CA 1
ATOM 7805 C C . GLY B 1 454 ? 25.562 15.602 0.928 1 97.38 454 GLY B C 1
ATOM 7806 O O . GLY B 1 454 ? 26 15.414 2.068 1 97.38 454 GLY B O 1
ATOM 7807 N N . VAL B 1 455 ? 25.578 16.75 0.289 1 97.75 455 VAL B N 1
ATOM 7808 C CA . VAL B 1 455 ? 25.891 18.016 0.943 1 97.75 455 VAL B CA 1
ATOM 7809 C C . VAL B 1 455 ? 24.812 19.047 0.594 1 97.75 455 VAL B C 1
ATOM 7811 O O . VAL B 1 455 ? 24.203 18.984 -0.473 1 97.75 455 VAL B O 1
ATOM 7814 N N . ALA B 1 456 ? 24.625 19.938 1.521 1 97.75 456 ALA B N 1
ATOM 7815 C CA . ALA B 1 456 ? 23.594 20.953 1.313 1 97.75 456 ALA B CA 1
ATOM 7816 C C . ALA B 1 456 ? 23.969 22.25 2.012 1 97.75 456 ALA B C 1
ATOM 7818 O O . ALA B 1 456 ? 24.734 22.25 2.977 1 97.75 456 ALA B O 1
ATOM 7819 N N . TYR B 1 457 ? 23.438 23.297 1.471 1 96.75 457 TYR B N 1
ATOM 7820 C CA . TYR B 1 457 ? 23.531 24.578 2.164 1 96.75 457 TYR B CA 1
ATOM 7821 C C . TYR B 1 457 ? 22.594 24.641 3.355 1 96.75 457 TYR B C 1
ATOM 7823 O O . TYR B 1 457 ? 21.578 23.922 3.387 1 96.75 457 TYR B O 1
ATOM 7831 N N . LYS B 1 458 ? 22.906 25.5 4.227 1 94.31 458 LYS B N 1
ATOM 7832 C CA . LYS B 1 458 ? 22.109 25.609 5.453 1 94.31 458 LYS B CA 1
ATOM 7833 C C . LYS B 1 458 ? 20.703 26.109 5.16 1 94.31 458 LYS B C 1
ATOM 7835 O O . LYS B 1 458 ? 19.766 25.781 5.875 1 94.31 458 LYS B O 1
ATOM 7840 N N . ASP B 1 459 ? 20.531 26.781 4.098 1 92.94 459 ASP B N 1
ATOM 7841 C CA . ASP B 1 459 ? 19.266 27.438 3.826 1 92.94 459 ASP B CA 1
ATOM 7842 C C . ASP B 1 459 ? 18.344 26.562 2.982 1 92.94 459 ASP B C 1
ATOM 7844 O O . ASP B 1 459 ? 17.328 27.016 2.477 1 92.94 459 ASP B O 1
ATOM 7848 N N . MET B 1 460 ? 18.688 25.344 2.832 1 94.25 460 MET B N 1
ATOM 7849 C CA . MET B 1 460 ? 17.797 24.406 2.143 1 94.25 460 MET B CA 1
ATOM 7850 C C . MET B 1 460 ? 16.453 24.328 2.84 1 94.25 460 MET B C 1
ATOM 7852 O O . MET B 1 460 ? 16.375 24.406 4.07 1 94.25 460 MET B O 1
ATOM 7856 N N . ASP B 1 461 ? 15.453 24.109 2.039 1 94.06 461 ASP B N 1
ATOM 7857 C CA . ASP B 1 461 ? 14.094 24.062 2.572 1 94.06 461 ASP B CA 1
ATOM 7858 C C . ASP B 1 461 ? 13.922 22.906 3.547 1 94.06 461 ASP B C 1
ATOM 7860 O O . ASP B 1 461 ? 14.312 21.766 3.242 1 94.06 461 ASP B O 1
ATOM 7864 N N . ARG B 1 462 ? 13.273 23.188 4.715 1 93.5 462 ARG B N 1
ATOM 7865 C CA . ARG B 1 462 ? 13.133 22.188 5.77 1 93.5 462 ARG B CA 1
ATOM 7866 C C . ARG B 1 462 ? 11.672 21.812 5.973 1 93.5 462 ARG B C 1
ATOM 7868 O O . ARG B 1 462 ? 11.375 20.781 6.586 1 93.5 462 ARG B O 1
ATOM 7875 N N . SER B 1 463 ? 10.75 22.547 5.457 1 88.81 463 SER B N 1
ATOM 7876 C CA . SER B 1 463 ? 9.375 22.453 5.938 1 88.81 463 SER B CA 1
ATOM 7877 C C . SER B 1 463 ? 8.43 22 4.832 1 88.81 463 SER B C 1
ATOM 7879 O O . SER B 1 463 ? 7.258 21.719 5.086 1 88.81 463 SER B O 1
ATOM 7881 N N . SER B 1 464 ? 8.969 21.906 3.637 1 88.12 464 SER B N 1
ATOM 7882 C CA . SER B 1 464 ? 8.094 21.594 2.508 1 88.12 464 SER B CA 1
ATOM 7883 C C . SER B 1 464 ? 8.039 20.094 2.25 1 88.12 464 SER B C 1
ATOM 7885 O O . SER B 1 464 ? 8.984 19.375 2.566 1 88.12 464 SER B O 1
ATOM 7887 N N . ALA B 1 465 ? 6.859 19.703 1.737 1 89.75 465 ALA B N 1
ATOM 7888 C CA . ALA B 1 465 ? 6.688 18.312 1.338 1 89.75 465 ALA B CA 1
ATOM 7889 C C . ALA B 1 465 ? 7.023 18.109 -0.138 1 89.75 465 ALA B C 1
ATOM 7891 O O . ALA B 1 465 ? 7.043 16.984 -0.634 1 89.75 465 ALA B O 1
ATOM 7892 N N . GLU B 1 466 ? 7.312 19.188 -0.773 1 89.12 466 GLU B N 1
ATOM 7893 C CA . GLU B 1 466 ? 7.59 19.109 -2.205 1 89.12 466 GLU B CA 1
ATOM 7894 C C . GLU B 1 466 ? 8.969 18.516 -2.473 1 89.12 466 GLU B C 1
ATOM 7896 O O . GLU B 1 466 ? 9.852 18.562 -1.615 1 89.12 466 GLU B O 1
ATOM 7901 N N . ASP B 1 467 ? 9.133 18.047 -3.607 1 89.81 467 ASP B N 1
ATOM 7902 C CA . ASP B 1 467 ? 10.375 17.391 -3.99 1 89.81 467 ASP B CA 1
ATOM 7903 C C . ASP B 1 467 ? 11.555 18.359 -3.936 1 89.81 467 ASP B C 1
ATOM 7905 O O . ASP B 1 467 ? 12.695 17.938 -3.715 1 89.81 467 ASP B O 1
ATOM 7909 N N . CYS B 1 468 ? 11.234 19.547 -4.062 1 91.5 468 CYS B N 1
ATOM 7910 C CA . CYS B 1 468 ? 12.305 20.531 -4.066 1 91.5 468 CYS B CA 1
ATOM 7911 C C . CYS B 1 468 ? 12.961 20.641 -2.693 1 91.5 468 CYS B C 1
ATOM 7913 O O . CYS B 1 468 ? 14.039 21.203 -2.559 1 91.5 468 CYS B O 1
ATOM 7915 N N . ALA B 1 469 ? 12.328 20.078 -1.702 1 93.94 469 ALA B N 1
ATOM 7916 C CA . ALA B 1 469 ? 12.898 20.109 -0.358 1 93.94 469 ALA B CA 1
ATOM 7917 C C . ALA B 1 469 ? 13.727 18.859 -0.082 1 93.94 469 ALA B C 1
ATOM 7919 O O . ALA B 1 469 ? 14.289 18.703 1.003 1 93.94 469 ALA B O 1
ATOM 7920 N N . ARG B 1 470 ? 13.867 18.031 -1.059 1 94.75 470 ARG B N 1
ATOM 7921 C CA . ARG B 1 470 ? 14.633 16.797 -0.949 1 94.75 470 ARG B CA 1
ATOM 7922 C C . ARG B 1 470 ? 16.109 17.031 -1.284 1 94.75 470 ARG B C 1
ATOM 7924 O O . ARG B 1 470 ? 16.422 17.75 -2.23 1 94.75 470 ARG B O 1
ATOM 7931 N N . LEU B 1 471 ? 16.922 16.328 -0.551 1 96.94 471 LEU B N 1
ATOM 7932 C CA . LEU B 1 471 ? 18.359 16.391 -0.808 1 96.94 471 LEU B CA 1
ATOM 7933 C C . LEU B 1 471 ? 18.672 16.031 -2.256 1 96.94 471 LEU B C 1
ATOM 7935 O O . LEU B 1 471 ? 18.281 14.961 -2.732 1 96.94 471 LEU B O 1
ATOM 7939 N N . GLY B 1 472 ? 19.281 16.891 -2.982 1 96.25 472 GLY B N 1
ATOM 7940 C CA . GLY B 1 472 ? 19.656 16.672 -4.367 1 96.25 472 GLY B CA 1
ATOM 7941 C C . GLY B 1 472 ? 18.625 17.172 -5.355 1 96.25 472 GLY B C 1
ATOM 7942 O O . GLY B 1 472 ? 18.891 17.25 -6.559 1 96.25 472 GLY B O 1
ATOM 7943 N N . HIS B 1 473 ? 17.484 17.578 -4.91 1 96.44 473 HIS B N 1
ATOM 7944 C CA . HIS B 1 473 ? 16.391 17.938 -5.812 1 96.44 473 HIS B CA 1
ATOM 7945 C C . HIS B 1 473 ? 16.203 19.453 -5.867 1 96.44 473 HIS B C 1
ATOM 7947 O O . HIS B 1 473 ? 15.117 19.938 -6.203 1 96.44 473 HIS B O 1
ATOM 7953 N N . ASN B 1 474 ? 17.141 20.109 -5.488 1 95.56 474 ASN B N 1
ATOM 7954 C CA . ASN B 1 474 ? 17.172 21.578 -5.5 1 95.56 474 ASN B CA 1
ATOM 7955 C C . ASN B 1 474 ? 18.547 22.109 -5.867 1 95.56 474 ASN B C 1
ATOM 7957 O O . ASN B 1 474 ? 19.484 21.344 -6.07 1 95.56 474 ASN B O 1
ATOM 7961 N N . THR B 1 475 ? 18.562 23.391 -5.961 1 94.5 475 THR B N 1
ATOM 7962 C CA . THR B 1 475 ? 19.828 24.016 -6.352 1 94.5 475 THR B CA 1
ATOM 7963 C C . THR B 1 475 ? 20.734 24.203 -5.141 1 94.5 475 THR B C 1
ATOM 7965 O O . THR B 1 475 ? 21.875 24.641 -5.281 1 94.5 475 THR B O 1
ATOM 7968 N N . HIS B 1 476 ? 20.281 23.797 -3.984 1 96.19 476 HIS B N 1
ATOM 7969 C CA . HIS B 1 476 ? 21.016 24.062 -2.752 1 96.19 476 HIS B CA 1
ATOM 7970 C C . HIS B 1 476 ? 21.688 22.797 -2.23 1 96.19 476 HIS B C 1
ATOM 7972 O O . HIS B 1 476 ? 22.266 22.797 -1.14 1 96.19 476 HIS B O 1
ATOM 7978 N N . SER B 1 477 ? 21.578 21.719 -3.037 1 97.25 477 SER B N 1
ATOM 7979 C CA . SER B 1 477 ? 22.156 20.469 -2.52 1 97.25 477 SER B CA 1
ATOM 7980 C C . SER B 1 477 ? 22.578 19.547 -3.65 1 97.25 477 SER B C 1
ATOM 7982 O O . SER B 1 477 ? 22.109 19.688 -4.785 1 97.25 477 SER B O 1
ATOM 7984 N N . TRP B 1 478 ? 23.531 18.656 -3.393 1 97.44 478 TRP B N 1
ATOM 7985 C CA . TRP B 1 478 ? 24.031 17.562 -4.238 1 97.44 478 TRP B CA 1
ATOM 7986 C C . TRP B 1 478 ? 23.984 16.234 -3.494 1 97.44 478 TRP B C 1
ATOM 7988 O O . TRP B 1 478 ? 24.297 16.172 -2.303 1 97.44 478 TRP B O 1
ATOM 7998 N N . SER B 1 479 ? 23.609 15.195 -4.242 1 97.75 479 SER B N 1
ATOM 7999 C CA . SER B 1 479 ? 23.516 13.953 -3.486 1 97.75 479 SER B CA 1
ATOM 8000 C C . SER B 1 479 ? 23.797 12.742 -4.371 1 97.75 479 SER B C 1
ATOM 8002 O O . SER B 1 479 ? 23.594 12.797 -5.586 1 97.75 479 SER B O 1
ATOM 8004 N N . LEU B 1 480 ? 24.344 11.758 -3.781 1 97.62 480 LEU B N 1
ATOM 8005 C CA . LEU B 1 480 ? 24.5 10.414 -4.324 1 97.62 480 LEU B CA 1
ATOM 8006 C C . LEU B 1 480 ? 23.438 9.477 -3.764 1 97.62 480 LEU B C 1
ATOM 8008 O O . LEU B 1 480 ? 23.281 9.367 -2.545 1 97.62 480 LEU B O 1
ATOM 8012 N N . TYR B 1 481 ? 22.734 8.836 -4.688 1 96.5 481 TYR B N 1
ATOM 8013 C CA . TYR B 1 481 ? 21.609 7.996 -4.301 1 96.5 481 TYR B CA 1
ATOM 8014 C C . TYR B 1 481 ? 21.812 6.559 -4.75 1 96.5 481 TYR B C 1
ATOM 8016 O O . TYR B 1 481 ? 22.172 6.305 -5.906 1 96.5 481 TYR B O 1
ATOM 8024 N N . TRP B 1 482 ? 21.625 5.645 -3.807 1 95.31 482 TRP B N 1
ATOM 8025 C CA . TRP B 1 482 ? 21.594 4.223 -4.141 1 95.31 482 TRP B CA 1
ATOM 8026 C C . TRP B 1 482 ? 20.156 3.736 -4.27 1 95.31 482 TRP B C 1
ATOM 8028 O O . TRP B 1 482 ? 19.422 3.689 -3.279 1 95.31 482 TRP B O 1
ATOM 8038 N N . SER B 1 483 ? 19.719 3.258 -5.441 1 87.56 483 SER B N 1
ATOM 8039 C CA . SER B 1 483 ? 18.344 2.873 -5.723 1 87.56 483 SER B CA 1
ATOM 8040 C C . SER B 1 483 ? 18.078 1.421 -5.336 1 87.56 483 SER B C 1
ATOM 8042 O O . SER B 1 483 ? 16.938 0.964 -5.352 1 87.56 483 SER B O 1
ATOM 8044 N N . GLY B 1 484 ? 19.078 0.707 -4.961 1 84.62 484 GLY B N 1
ATOM 8045 C CA . GLY B 1 484 ? 19 -0.735 -4.789 1 84.62 484 GLY B CA 1
ATOM 8046 C C . GLY B 1 484 ? 19.641 -1.506 -5.934 1 84.62 484 GLY B C 1
ATOM 8047 O O . GLY B 1 484 ? 19.953 -2.686 -5.789 1 84.62 484 GLY B O 1
ATOM 8048 N N . LYS B 1 485 ? 19.781 -0.847 -7.09 1 83.69 485 LYS B N 1
ATOM 8049 C CA . LYS B 1 485 ? 20.375 -1.48 -8.273 1 83.69 485 LYS B CA 1
ATOM 8050 C C . LYS B 1 485 ? 21.641 -0.756 -8.719 1 83.69 485 LYS B C 1
ATOM 8052 O O . LYS B 1 485 ? 22.609 -1.393 -9.117 1 83.69 485 LYS B O 1
ATOM 8057 N N . ALA B 1 486 ? 21.516 0.561 -8.602 1 91.69 486 ALA B N 1
ATOM 8058 C CA . ALA B 1 486 ? 22.625 1.367 -9.078 1 91.69 486 ALA B CA 1
ATOM 8059 C C . ALA B 1 486 ? 22.688 2.709 -8.359 1 91.69 486 ALA B C 1
ATOM 8061 O O . ALA B 1 486 ? 21.719 3.119 -7.715 1 91.69 486 ALA B O 1
ATOM 8062 N N . PHE B 1 487 ? 23.906 3.369 -8.516 1 95.44 487 PHE B N 1
ATOM 8063 C CA . PHE B 1 487 ? 24.047 4.715 -7.98 1 95.44 487 PHE B CA 1
ATOM 8064 C C . PHE B 1 487 ? 23.625 5.762 -9 1 95.44 487 PHE B C 1
ATOM 8066 O O . PHE B 1 487 ? 23.734 5.539 -10.211 1 95.44 487 PHE B O 1
ATOM 8073 N N . SER B 1 488 ? 23.125 6.855 -8.5 1 96.75 488 SER B N 1
ATOM 8074 C CA . SER B 1 488 ? 22.812 8.023 -9.328 1 96.75 488 SER B CA 1
ATOM 8075 C C . SER B 1 488 ? 23.156 9.32 -8.602 1 96.75 488 SER B C 1
ATOM 8077 O O . SER B 1 488 ? 23.109 9.375 -7.367 1 96.75 488 SER B O 1
ATOM 8079 N N . LEU B 1 489 ? 23.531 10.305 -9.359 1 97.19 489 LEU B N 1
ATOM 8080 C CA . LEU B 1 489 ? 23.812 11.633 -8.828 1 97.19 489 LEU B CA 1
ATOM 8081 C C . LEU B 1 489 ? 22.625 12.562 -9.047 1 97.19 489 LEU B C 1
ATOM 8083 O O . LEU B 1 489 ? 22.031 12.57 -10.125 1 97.19 489 LEU B O 1
ATOM 8087 N N . TRP B 1 490 ? 22.328 13.305 -8 1 97 490 TRP B N 1
ATOM 8088 C CA . TRP B 1 490 ? 21.188 14.211 -8.102 1 97 490 TRP B CA 1
ATOM 8089 C C . TRP B 1 490 ? 21.609 15.641 -7.766 1 97 490 TRP B C 1
ATOM 8091 O O . TRP B 1 490 ? 22.312 15.875 -6.781 1 97 490 TRP B O 1
ATOM 8101 N N . HIS B 1 491 ? 21.156 16.547 -8.594 1 96.81 491 HIS B N 1
ATOM 8102 C CA . HIS B 1 491 ? 21.297 17.984 -8.359 1 96.81 491 HIS B CA 1
ATOM 8103 C C . HIS B 1 491 ? 20.234 18.766 -9.133 1 96.81 491 HIS B C 1
ATOM 8105 O O . HIS B 1 491 ? 20 18.516 -10.312 1 96.81 491 HIS B O 1
ATOM 8111 N N . ALA B 1 492 ? 19.625 19.609 -8.414 1 94.88 492 ALA B N 1
ATOM 8112 C CA . ALA B 1 492 ? 18.609 20.484 -9.008 1 94.88 492 ALA B CA 1
ATOM 8113 C C . ALA B 1 492 ? 17.516 19.672 -9.68 1 94.88 492 ALA B C 1
ATOM 8115 O O . ALA B 1 492 ? 17.047 20.016 -10.766 1 94.88 492 ALA B O 1
ATOM 8116 N N . GLY B 1 493 ? 17.312 18.5 -9.141 1 92.88 493 GLY B N 1
ATOM 8117 C CA . GLY B 1 493 ? 16.234 17.672 -9.648 1 92.88 493 GLY B CA 1
ATOM 8118 C C . GLY B 1 493 ? 16.656 16.828 -10.844 1 92.88 493 GLY B C 1
ATOM 8119 O O . GLY B 1 493 ? 15.82 16.141 -11.438 1 92.88 493 GLY B O 1
ATOM 8120 N N . ARG B 1 494 ? 17.797 16.906 -11.227 1 93.81 494 ARG B N 1
ATOM 8121 C CA . ARG B 1 494 ? 18.297 16.156 -12.375 1 93.81 494 ARG B CA 1
ATOM 8122 C C . ARG B 1 494 ? 19.094 14.938 -11.922 1 93.81 494 ARG B C 1
ATOM 8124 O O . ARG B 1 494 ? 19.953 15.039 -11.047 1 93.81 494 ARG B O 1
ATOM 8131 N N . GLU B 1 495 ? 18.703 13.867 -12.508 1 95 495 GLU B N 1
ATOM 8132 C CA . GLU B 1 495 ? 19.344 12.602 -12.18 1 95 495 GLU B CA 1
ATOM 8133 C C . GLU B 1 495 ? 20.406 12.242 -13.219 1 95 495 GLU B C 1
ATOM 8135 O O . GLU B 1 495 ? 20.156 12.32 -14.422 1 95 495 GLU B O 1
ATOM 8140 N N . THR B 1 496 ? 21.594 11.859 -12.797 1 94.88 496 THR B N 1
ATOM 8141 C CA . THR B 1 496 ? 22.641 11.297 -13.633 1 94.88 496 THR B CA 1
ATOM 8142 C C . THR B 1 496 ? 22.953 9.867 -13.227 1 94.88 496 THR B C 1
ATOM 8144 O O . THR B 1 496 ? 23.484 9.625 -12.133 1 94.88 496 THR B O 1
ATOM 8147 N N . ALA B 1 497 ? 22.656 9.008 -14.109 1 94.25 497 ALA B N 1
ATOM 8148 C CA . ALA B 1 497 ? 22.875 7.59 -13.812 1 94.25 497 ALA B CA 1
ATOM 8149 C C . ALA B 1 497 ? 24.359 7.262 -13.781 1 94.25 497 ALA B C 1
ATOM 8151 O O . ALA B 1 497 ? 25.125 7.719 -14.633 1 94.25 497 ALA B O 1
ATOM 8152 N N . LEU B 1 498 ? 24.656 6.551 -12.734 1 92.56 498 LEU B N 1
ATOM 8153 C CA . LEU B 1 498 ? 26.047 6.137 -12.578 1 92.56 498 LEU B CA 1
ATOM 8154 C C . LEU B 1 498 ? 26.172 4.617 -12.609 1 92.56 498 LEU B C 1
ATOM 8156 O O . LEU B 1 498 ? 25.219 3.906 -12.305 1 92.56 498 LEU B O 1
ATOM 8160 N N . ALA B 1 499 ? 27.234 4.129 -13.148 1 84.06 499 ALA B N 1
ATOM 8161 C CA . ALA B 1 499 ? 27.484 2.689 -13.18 1 84.06 499 ALA B CA 1
ATOM 8162 C C . ALA B 1 499 ? 28.281 2.25 -11.953 1 84.06 499 ALA B C 1
ATOM 8164 O O . ALA B 1 499 ? 28.891 3.078 -11.273 1 84.06 499 ALA B O 1
ATOM 8165 N N . GLY B 1 500 ? 28.047 0.964 -11.594 1 83.69 500 GLY B N 1
ATOM 8166 C CA . GLY B 1 500 ? 28.875 0.406 -10.539 1 83.69 500 GLY B CA 1
ATOM 8167 C C . GLY B 1 500 ? 28.078 -0.404 -9.523 1 83.69 500 GLY B C 1
ATOM 8168 O O . GLY B 1 500 ? 26.859 -0.291 -9.453 1 83.69 500 GLY B O 1
ATOM 8169 N N . PRO B 1 501 ? 28.844 -1.087 -8.734 1 88.94 501 PRO B N 1
ATOM 8170 C CA . PRO B 1 501 ? 28.219 -1.954 -7.727 1 88.94 501 PRO B CA 1
ATOM 8171 C C . PRO B 1 501 ? 27.891 -1.212 -6.434 1 88.94 501 PRO B C 1
ATOM 8173 O O . PRO B 1 501 ? 28.312 -0.067 -6.246 1 88.94 501 PRO B O 1
ATOM 8176 N N . LYS B 1 502 ? 27.203 -1.941 -5.621 1 91.12 502 LYS B N 1
ATOM 8177 C CA . LYS B 1 502 ? 26.859 -1.415 -4.305 1 91.12 502 LYS B CA 1
ATOM 8178 C C . LYS B 1 502 ? 28.094 -1.192 -3.453 1 91.12 502 LYS B C 1
ATOM 8180 O O . LYS B 1 502 ? 29.078 -1.924 -3.576 1 91.12 502 LYS B O 1
ATOM 8185 N N . ALA B 1 503 ? 28.062 -0.126 -2.658 1 92.5 503 ALA B N 1
ATOM 8186 C CA . ALA B 1 503 ? 29.141 0.15 -1.698 1 92.5 503 ALA B CA 1
ATOM 8187 C C . ALA B 1 503 ? 28.562 0.41 -0.306 1 92.5 503 ALA B C 1
ATOM 8189 O O . ALA B 1 503 ? 27.75 1.316 -0.122 1 92.5 503 ALA B O 1
ATOM 8190 N N . ARG B 1 504 ? 29.016 -0.313 0.673 1 91.88 504 ARG B N 1
ATOM 8191 C CA . ARG B 1 504 ? 28.516 -0.157 2.033 1 91.88 504 ARG B CA 1
ATOM 8192 C C . ARG B 1 504 ? 29.203 1.011 2.74 1 91.88 504 ARG B C 1
ATOM 8194 O 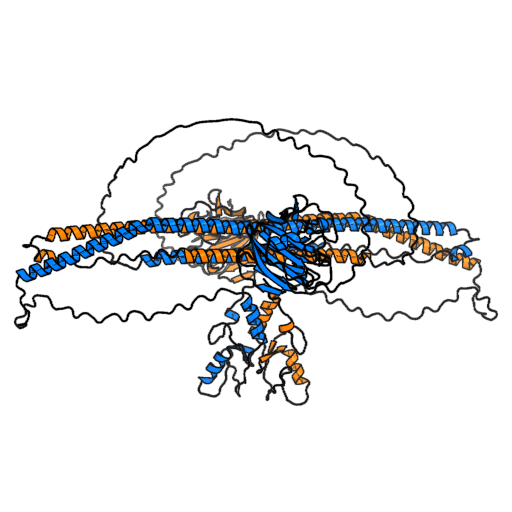O . ARG B 1 504 ? 28.609 1.644 3.617 1 91.88 504 ARG B O 1
ATOM 8201 N N . ARG B 1 505 ? 30.469 1.188 2.363 1 95.94 505 ARG B N 1
ATOM 8202 C CA . ARG B 1 505 ? 31.219 2.326 2.902 1 95.94 505 ARG B CA 1
ATOM 8203 C C . ARG B 1 505 ? 31.516 3.35 1.812 1 95.94 505 ARG B C 1
ATOM 8205 O O . ARG B 1 505 ? 32.062 3.006 0.762 1 95.94 505 ARG B O 1
ATOM 8212 N N . LEU B 1 506 ? 31.125 4.594 2.082 1 96.81 506 LEU B N 1
ATOM 8213 C CA . LEU B 1 506 ? 31.297 5.664 1.108 1 96.81 506 LEU B CA 1
ATOM 8214 C C . LEU B 1 506 ? 32.219 6.758 1.654 1 96.81 506 LEU B C 1
ATOM 8216 O O . LEU B 1 506 ? 32.156 7.086 2.842 1 96.81 506 LEU B O 1
ATOM 8220 N N . GLY B 1 507 ? 33.031 7.227 0.807 1 96.62 507 GLY B N 1
ATOM 8221 C CA . GLY B 1 507 ? 33.844 8.406 1.102 1 96.62 507 GLY B CA 1
ATOM 8222 C C . GLY B 1 507 ? 33.375 9.641 0.34 1 96.62 507 GLY B C 1
ATOM 8223 O O . GLY B 1 507 ? 33 9.547 -0.826 1 96.62 507 GLY B O 1
ATOM 8224 N N . VAL B 1 508 ? 33.469 10.766 1.011 1 97.25 508 VAL B N 1
ATOM 8225 C CA . VAL B 1 508 ? 33.094 12.023 0.374 1 97.25 508 VAL B CA 1
ATOM 8226 C C . VAL B 1 508 ? 34.188 13.062 0.551 1 97.25 508 VAL B C 1
ATOM 8228 O O . VAL B 1 508 ? 34.688 13.266 1.663 1 97.25 508 VAL B O 1
ATOM 8231 N N . TYR B 1 509 ? 34.562 13.617 -0.563 1 96.5 509 TYR B N 1
ATOM 8232 C CA . TYR B 1 509 ? 35.562 14.672 -0.579 1 96.5 509 TYR B CA 1
ATOM 8233 C C . TYR B 1 509 ? 35 15.969 -1.12 1 96.5 509 TYR B C 1
ATOM 8235 O O . TYR B 1 509 ? 34.375 15.984 -2.184 1 96.5 509 TYR B O 1
ATOM 8243 N N . VAL B 1 510 ? 35.25 17.062 -0.351 1 95.81 510 VAL B N 1
ATOM 8244 C CA . VAL B 1 510 ? 34.719 18.359 -0.784 1 95.81 510 VAL B CA 1
ATOM 8245 C C . VAL B 1 510 ? 35.812 19.422 -0.649 1 95.81 510 VAL B C 1
ATOM 8247 O O . VAL B 1 510 ? 36.438 19.531 0.401 1 95.81 510 VAL B O 1
ATOM 8250 N N . ASP B 1 511 ? 36.031 20.062 -1.688 1 93.94 511 ASP B N 1
ATOM 8251 C CA . ASP B 1 511 ? 36.875 21.266 -1.717 1 93.94 511 ASP B CA 1
ATOM 8252 C C . ASP B 1 511 ? 36.125 22.438 -2.332 1 93.94 511 ASP B C 1
ATOM 8254 O O . ASP B 1 511 ? 36.125 22.609 -3.553 1 93.94 511 ASP B O 1
ATOM 8258 N N . GLN B 1 512 ? 35.656 23.266 -1.495 1 91.31 512 GLN B N 1
ATOM 8259 C CA . GLN B 1 512 ? 34.781 24.344 -1.967 1 91.31 512 GLN B CA 1
ATOM 8260 C C . GLN B 1 512 ? 35.594 25.375 -2.76 1 91.31 512 GLN B C 1
ATOM 8262 O O . GLN B 1 512 ? 35.062 25.953 -3.715 1 91.31 512 GLN B O 1
ATOM 8267 N N . GLN B 1 513 ? 36.75 25.641 -2.352 1 88.25 513 GLN B N 1
ATOM 8268 C CA . GLN B 1 513 ? 37.594 26.625 -3.049 1 88.25 513 GLN B CA 1
ATOM 8269 C C . GLN B 1 513 ? 37.906 26.172 -4.469 1 88.25 513 GLN B C 1
ATOM 8271 O O . GLN B 1 513 ? 37.844 26.953 -5.414 1 88.25 513 GLN B O 1
ATOM 8276 N N . ALA B 1 514 ? 38.188 24.859 -4.531 1 90.06 514 ALA B N 1
ATOM 8277 C CA . ALA B 1 514 ? 38.5 24.297 -5.84 1 90.06 514 ALA B CA 1
ATOM 8278 C C . ALA B 1 514 ? 37.25 23.953 -6.613 1 90.06 514 ALA B C 1
ATOM 8280 O O . ALA B 1 514 ? 37.281 23.688 -7.82 1 90.06 514 ALA B O 1
ATOM 8281 N N . GLY B 1 515 ? 36.125 23.938 -5.93 1 92.62 515 GLY B N 1
ATOM 8282 C CA . GLY B 1 515 ? 34.875 23.625 -6.562 1 92.62 515 GLY B CA 1
ATOM 8283 C C . GLY B 1 515 ? 34.719 22.156 -6.914 1 92.62 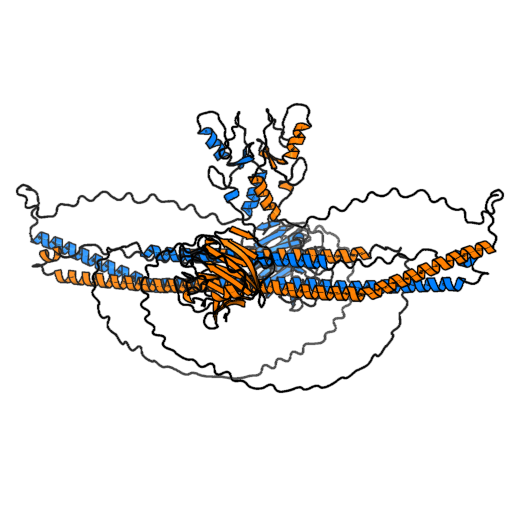515 GLY B C 1
ATOM 8284 O O . GLY B 1 515 ? 34.312 21.812 -8.023 1 92.62 515 GLY B O 1
ATOM 8285 N N . VAL B 1 516 ? 35.156 21.328 -5.992 1 94.88 516 VAL B N 1
ATOM 8286 C CA . VAL B 1 516 ? 35.156 19.891 -6.277 1 94.88 516 VAL B CA 1
ATOM 8287 C C . VAL B 1 516 ? 34.344 19.156 -5.219 1 94.88 516 VAL B C 1
ATOM 8289 O O . VAL B 1 516 ? 34.5 19.406 -4.02 1 94.88 516 VAL B O 1
ATOM 8292 N N . LEU B 1 517 ? 33.438 18.312 -5.637 1 95.94 517 LEU B N 1
ATOM 8293 C CA . LEU B 1 517 ? 32.719 17.328 -4.828 1 95.94 517 LEU B CA 1
ATOM 8294 C C . LEU B 1 517 ? 32.875 15.938 -5.422 1 95.94 517 LEU B C 1
ATOM 8296 O O . LEU B 1 517 ? 32.469 15.703 -6.566 1 95.94 517 LEU B O 1
ATOM 8300 N N . ALA B 1 518 ? 33.406 15.047 -4.625 1 96.44 518 ALA B N 1
ATOM 8301 C CA . ALA B 1 518 ? 33.656 13.711 -5.152 1 96.44 518 ALA B CA 1
ATOM 8302 C C . ALA B 1 518 ? 33.156 12.641 -4.172 1 96.44 518 ALA B C 1
ATOM 8304 O O . ALA B 1 518 ? 33.281 12.812 -2.955 1 96.44 518 ALA B O 1
ATOM 8305 N N . PHE B 1 519 ? 32.625 11.594 -4.734 1 96.62 519 PHE B N 1
ATOM 8306 C CA . PHE B 1 519 ? 32.188 10.438 -3.965 1 96.62 519 PHE B CA 1
ATOM 8307 C C . PHE B 1 519 ? 33.031 9.211 -4.293 1 96.62 519 PHE B C 1
ATOM 8309 O O . PHE B 1 519 ? 33.375 8.984 -5.453 1 96.62 519 PHE B O 1
ATOM 8316 N N . TYR B 1 520 ? 33.281 8.383 -3.25 1 95.94 520 TYR B N 1
ATOM 8317 C CA . TYR B 1 520 ? 34.156 7.227 -3.436 1 95.94 520 TYR B CA 1
ATOM 8318 C C . TYR B 1 520 ? 33.531 5.973 -2.818 1 95.94 520 TYR B C 1
ATOM 8320 O O . TYR B 1 520 ? 32.812 6.055 -1.81 1 95.94 520 TYR B O 1
ATOM 8328 N N . ARG B 1 521 ? 33.781 4.863 -3.457 1 95.12 521 ARG B N 1
ATOM 8329 C CA . ARG B 1 521 ? 33.562 3.553 -2.848 1 95.12 521 ARG B CA 1
ATOM 8330 C C . ARG B 1 521 ? 34.781 3.125 -2.031 1 95.12 521 ARG B C 1
ATOM 8332 O O . ARG B 1 521 ? 35.906 3.061 -2.555 1 95.12 521 ARG B O 1
ATOM 8339 N N . VAL B 1 522 ? 34.562 2.871 -0.849 1 94.75 522 VAL B N 1
ATOM 8340 C CA . VAL B 1 522 ? 35.719 2.555 0.013 1 94.75 522 VAL B CA 1
ATOM 8341 C C . VAL B 1 522 ? 35.719 1.062 0.339 1 94.75 522 VAL B C 1
ATOM 8343 O O . VAL B 1 522 ? 34.688 0.514 0.765 1 94.75 522 VAL B O 1
ATOM 8346 N N . SER B 1 523 ? 36.75 0.462 -0.036 1 88.19 523 SER B N 1
ATOM 8347 C CA . SER B 1 523 ? 36.969 -0.931 0.323 1 88.19 523 SER B CA 1
ATOM 8348 C C . SER B 1 523 ? 38.312 -1.095 1.032 1 88.19 523 SER B C 1
ATOM 8350 O O . SER B 1 523 ? 39.375 -0.904 0.426 1 88.19 523 SER B O 1
ATOM 8352 N N . HIS B 1 524 ? 38.281 -1.533 2.258 1 81.94 524 HIS B N 1
ATOM 8353 C CA . HIS B 1 524 ? 39.469 -1.78 3.057 1 81.94 524 HIS B CA 1
ATOM 8354 C C . HIS B 1 524 ? 40.469 -0.646 2.906 1 81.94 524 HIS B C 1
ATOM 8356 O O . HIS B 1 524 ? 40.281 0.435 3.471 1 81.94 524 HIS B O 1
ATOM 8362 N N . THR B 1 525 ? 41.375 -0.826 1.918 1 82.25 525 THR B N 1
ATOM 8363 C CA . THR B 1 525 ? 42.438 0.164 1.875 1 82.25 525 THR B CA 1
ATOM 8364 C C . THR B 1 525 ? 42.344 1.008 0.607 1 82.25 525 THR B C 1
ATOM 8366 O O . THR B 1 525 ? 43.156 1.928 0.407 1 82.25 525 THR B O 1
ATOM 8369 N N . GLN B 1 526 ? 41.344 0.805 -0.137 1 90.75 526 GLN B N 1
ATOM 8370 C CA . GLN B 1 526 ? 41.281 1.528 -1.401 1 90.75 526 GLN B CA 1
ATOM 8371 C C . GLN B 1 526 ? 40 2.336 -1.492 1 90.75 526 GLN B C 1
ATOM 8373 O O . GLN B 1 526 ? 38.969 1.985 -0.868 1 90.75 526 GLN B O 1
ATOM 8378 N N . ALA B 1 527 ? 40.125 3.447 -2.174 1 92.81 527 ALA B N 1
ATOM 8379 C CA . ALA B 1 527 ? 38.969 4.285 -2.496 1 92.81 527 ALA B CA 1
ATOM 8380 C C . ALA B 1 527 ? 38.812 4.449 -4.008 1 92.81 527 ALA B C 1
ATOM 8382 O O . ALA B 1 527 ? 39.719 4.953 -4.68 1 92.81 527 ALA B O 1
ATOM 8383 N N . GLN B 1 528 ? 37.719 3.936 -4.512 1 92.81 528 GLN B N 1
ATOM 8384 C CA . GLN B 1 528 ? 37.438 4.062 -5.938 1 92.81 528 GLN B CA 1
ATOM 8385 C C . GLN B 1 528 ? 36.406 5.164 -6.207 1 92.81 528 GLN B C 1
ATOM 8387 O O . GLN B 1 528 ? 35.344 5.18 -5.609 1 92.81 528 GLN B O 1
ATOM 8392 N N . GLU B 1 529 ? 36.781 6.039 -7.117 1 93.94 529 GLU B N 1
ATOM 8393 C CA . GLU B 1 529 ? 35.906 7.172 -7.418 1 93.94 529 GLU B CA 1
ATOM 8394 C C . GLU B 1 529 ? 34.625 6.711 -8.102 1 93.94 529 GLU B C 1
ATOM 8396 O O . GLU B 1 529 ? 34.656 5.953 -9.07 1 93.94 529 GLU B O 1
ATOM 8401 N N . ILE B 1 530 ? 33.5 7.133 -7.559 1 94.38 530 ILE B N 1
ATOM 8402 C CA . ILE B 1 530 ? 32.219 6.883 -8.172 1 94.38 530 ILE B CA 1
ATOM 8403 C C . ILE B 1 530 ? 31.891 8.008 -9.156 1 94.38 530 ILE B C 1
ATOM 8405 O O . ILE B 1 530 ? 31.562 7.746 -10.32 1 94.38 530 ILE B O 1
ATOM 8409 N N . CYS B 1 531 ? 32 9.242 -8.648 1 93.81 531 CYS B N 1
ATOM 8410 C CA . CYS B 1 531 ? 31.766 10.414 -9.484 1 93.81 531 CYS B CA 1
ATOM 8411 C C . CYS B 1 531 ? 32.438 11.648 -8.891 1 93.81 531 CYS B C 1
ATOM 8413 O O . CYS B 1 531 ? 32.781 11.664 -7.711 1 93.81 531 CYS B O 1
ATOM 8415 N N . CYS B 1 532 ? 32.656 12.625 -9.734 1 94.5 532 CYS B N 1
ATOM 8416 C CA . CYS B 1 532 ? 33.25 13.898 -9.352 1 94.5 532 CYS B CA 1
ATOM 8417 C C . CYS B 1 532 ? 32.531 15.062 -10.039 1 94.5 532 CYS B C 1
ATOM 8419 O O . CYS B 1 532 ? 32.344 15.055 -11.258 1 94.5 532 CYS B O 1
ATOM 8421 N N . ILE B 1 533 ? 32.188 15.992 -9.211 1 93.56 533 ILE B N 1
ATOM 8422 C CA . ILE B 1 533 ? 31.484 17.156 -9.711 1 93.56 533 ILE B CA 1
ATOM 8423 C C . ILE B 1 533 ? 32.375 18.406 -9.562 1 93.56 533 ILE B C 1
ATOM 8425 O O . ILE B 1 533 ? 33.031 18.562 -8.547 1 93.56 533 ILE B O 1
ATOM 8429 N N . HIS B 1 534 ? 32.312 19.203 -10.609 1 93.19 534 HIS B N 1
ATOM 8430 C CA . HIS B 1 534 ? 33 20.5 -10.57 1 93.19 534 HIS B CA 1
ATOM 8431 C C . HIS B 1 534 ? 31.984 21.641 -10.68 1 93.19 534 HIS B C 1
ATOM 8433 O O . HIS B 1 534 ? 31.297 21.766 -11.695 1 93.19 534 HIS B O 1
ATOM 8439 N N . THR B 1 535 ? 31.906 22.312 -9.648 1 91.88 535 THR B N 1
ATOM 8440 C CA . THR B 1 535 ? 30.969 23.422 -9.648 1 91.88 535 THR B CA 1
ATOM 8441 C C . THR B 1 535 ? 31.422 24.531 -8.703 1 91.88 535 THR B C 1
ATOM 8443 O O . THR B 1 535 ? 32.406 24.375 -7.988 1 91.88 535 THR B O 1
ATOM 8446 N N . HIS B 1 536 ? 30.75 25.688 -8.812 1 91.94 536 HIS B N 1
ATOM 8447 C CA . HIS B 1 536 ? 31.016 26.781 -7.887 1 91.94 536 HIS B CA 1
ATOM 8448 C C . HIS B 1 536 ? 30.062 26.75 -6.699 1 91.94 536 HIS B C 1
ATOM 8450 O O . HIS B 1 536 ? 28.844 26.719 -6.879 1 91.94 536 HIS B O 1
ATOM 8456 N N . PHE B 1 537 ? 30.688 26.828 -5.516 1 92.62 537 PHE B N 1
ATOM 8457 C CA . PHE B 1 537 ? 29.891 26.812 -4.297 1 92.62 537 PHE B CA 1
ATOM 8458 C C . PHE B 1 537 ? 29.781 28.203 -3.699 1 92.62 537 PHE B C 1
ATOM 8460 O O . PHE B 1 537 ? 30.75 28.969 -3.723 1 92.62 537 PHE B O 1
ATOM 8467 N N . HIS B 1 538 ? 28.641 28.719 -3.223 1 88 538 HIS B N 1
ATOM 8468 C CA . HIS B 1 538 ? 28.422 30.078 -2.758 1 88 538 HIS B CA 1
ATOM 8469 C C . HIS B 1 538 ? 28.328 30.125 -1.236 1 88 538 HIS B C 1
ATOM 8471 O O . HIS B 1 538 ? 28.203 31.219 -0.656 1 88 538 HIS B O 1
ATOM 8477 N N . GLY B 1 539 ? 28.734 29.219 -0.45 1 88.19 539 GLY B N 1
ATOM 8478 C CA . GLY B 1 539 ? 28.625 29.203 1.001 1 88.19 539 GLY B CA 1
ATOM 8479 C C . GLY B 1 539 ? 29.031 27.875 1.61 1 88.19 539 GLY B C 1
ATOM 8480 O O . GLY B 1 539 ? 29.453 26.953 0.9 1 88.19 539 GLY B O 1
ATOM 8481 N N . PRO B 1 540 ? 28.891 27.984 2.961 1 93.25 540 PRO B N 1
ATOM 8482 C CA . PRO B 1 540 ? 29.297 26.75 3.633 1 93.25 540 PRO B CA 1
ATOM 8483 C C . PRO B 1 540 ? 28.328 25.594 3.359 1 93.25 540 PRO B C 1
ATOM 8485 O O . PRO B 1 540 ? 27.109 25.797 3.328 1 93.25 540 PRO B O 1
ATOM 8488 N N . LEU B 1 541 ? 28.969 24.484 3.139 1 96 541 LEU B N 1
ATOM 8489 C CA . LEU B 1 541 ? 28.188 23.266 2.922 1 96 541 LEU B CA 1
AT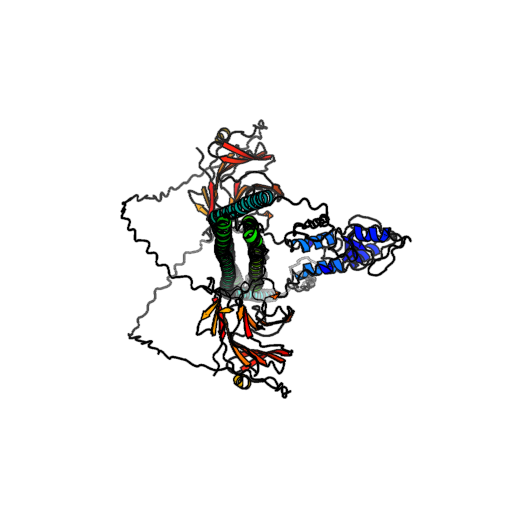OM 8490 C C . LEU B 1 541 ? 28.156 22.422 4.188 1 96 541 LEU B C 1
ATOM 8492 O O . LEU B 1 541 ? 29.031 22.531 5.039 1 96 541 LEU B O 1
ATOM 8496 N N . PHE B 1 542 ? 27.125 21.609 4.254 1 97.75 542 PHE B N 1
ATOM 8497 C CA . PHE B 1 542 ? 26.969 20.672 5.367 1 97.75 542 PHE B CA 1
ATOM 8498 C C . PHE B 1 542 ? 26.688 19.266 4.859 1 97.75 542 PHE B C 1
ATOM 8500 O O . PHE B 1 542 ? 25.875 19.078 3.955 1 97.75 542 PHE B O 1
ATOM 8507 N N . ALA B 1 543 ? 27.406 18.359 5.445 1 98 543 ALA B N 1
ATOM 8508 C CA . ALA B 1 543 ? 27.094 16.969 5.121 1 98 543 ALA B CA 1
ATOM 8509 C C . ALA B 1 543 ? 25.656 16.625 5.523 1 98 543 ALA B C 1
ATOM 8511 O O . ALA B 1 543 ? 25.203 17 6.605 1 98 543 ALA B O 1
ATOM 8512 N N . SER B 1 544 ? 24.953 15.961 4.648 1 98.25 544 SER B N 1
ATOM 8513 C CA . SER B 1 544 ? 23.531 15.672 4.867 1 98.25 544 SER B CA 1
ATOM 8514 C C . SER B 1 544 ? 23.172 14.281 4.352 1 98.25 544 SER B C 1
ATOM 8516 O O . SER B 1 544 ? 23.797 13.781 3.416 1 98.25 544 SER B O 1
ATOM 8518 N N . PHE B 1 545 ? 22.141 13.727 5.012 1 98.19 545 PHE B N 1
ATOM 8519 C CA . PHE B 1 545 ? 21.734 12.367 4.684 1 98.19 545 PHE B CA 1
ATOM 8520 C C . PHE B 1 545 ? 20.219 12.266 4.613 1 98.19 545 PHE B C 1
ATOM 8522 O O . PHE B 1 545 ? 19.5 12.953 5.355 1 98.19 545 PHE B O 1
ATOM 8529 N N . ARG B 1 546 ? 19.719 11.391 3.713 1 97.31 546 ARG B N 1
ATOM 8530 C CA . ARG B 1 546 ? 18.297 11.133 3.596 1 97.31 546 ARG B CA 1
ATOM 8531 C C . ARG B 1 546 ? 18.016 9.633 3.559 1 97.31 546 ARG B C 1
ATOM 8533 O O . ARG B 1 546 ? 18.719 8.883 2.883 1 97.31 546 ARG B O 1
ATOM 8540 N N . PHE B 1 547 ? 16.953 9.305 4.352 1 94.62 547 PHE B N 1
ATOM 8541 C CA . PHE B 1 547 ? 16.562 7.902 4.43 1 94.62 547 PHE B CA 1
ATOM 8542 C C . PHE B 1 547 ? 15.336 7.633 3.553 1 94.62 547 PHE B C 1
ATOM 8544 O O . PHE B 1 547 ? 14.539 8.531 3.303 1 94.62 547 PHE B O 1
ATOM 8551 N N . TRP B 1 548 ? 15.32 6.441 3.105 1 86.38 548 TRP B N 1
ATOM 8552 C CA . TRP B 1 548 ? 14.109 5.973 2.434 1 86.38 548 TRP B CA 1
ATOM 8553 C C . TRP B 1 548 ? 13.102 5.434 3.439 1 86.38 548 TRP B C 1
ATOM 8555 O O . TRP B 1 548 ? 13.203 5.707 4.637 1 86.38 548 TRP B O 1
ATOM 8565 N N . SER B 1 549 ? 12.062 4.641 3.094 1 78.38 549 SER B N 1
ATOM 8566 C CA . SER B 1 549 ? 10.969 4.238 3.977 1 78.38 549 SER B CA 1
ATOM 8567 C C . SER B 1 549 ? 11.328 2.973 4.75 1 78.38 549 SER B C 1
ATOM 8569 O O . SER B 1 549 ? 10.508 2.453 5.512 1 78.38 549 SER B O 1
ATOM 8571 N N . GLY B 1 550 ? 12.562 2.529 4.758 1 81 550 GLY B N 1
ATOM 8572 C CA . GLY B 1 550 ? 12.914 1.305 5.457 1 81 550 GLY B CA 1
ATOM 8573 C C . GLY B 1 550 ? 13.312 1.539 6.902 1 81 550 GLY B C 1
ATOM 8574 O O . GLY B 1 550 ? 14.469 1.881 7.184 1 81 550 GLY B O 1
ATOM 8575 N N . VAL B 1 551 ? 12.352 1.242 7.836 1 87.44 551 VAL B N 1
ATOM 8576 C CA . VAL B 1 551 ? 12.648 1.368 9.258 1 87.44 551 VAL B CA 1
ATOM 8577 C C . VAL B 1 551 ? 13.789 0.421 9.633 1 87.44 551 VAL B C 1
ATOM 8579 O O . VAL B 1 551 ? 13.82 -0.729 9.188 1 87.44 551 VAL B O 1
ATOM 8582 N N . GLY B 1 552 ? 14.758 0.925 10.375 1 88.69 552 GLY B N 1
ATOM 8583 C CA . GLY B 1 552 ? 15.922 0.141 10.766 1 88.69 552 GLY B CA 1
ATOM 8584 C C . GLY B 1 552 ? 17.188 0.524 10.008 1 88.69 552 GLY B C 1
ATOM 8585 O O . GLY B 1 552 ? 18.297 0.198 10.43 1 88.69 552 GLY B O 1
ATOM 8586 N N . SER B 1 553 ? 16.953 1.163 8.875 1 93 553 SER B N 1
ATOM 8587 C CA . SER B 1 553 ? 18.109 1.64 8.133 1 93 553 SER B CA 1
ATOM 8588 C C . SER B 1 553 ? 18.922 2.641 8.945 1 93 553 SER B C 1
ATOM 8590 O O . SER B 1 553 ? 18.375 3.369 9.773 1 93 553 SER B O 1
ATOM 8592 N N . SER B 1 554 ? 20.281 2.654 8.742 1 96.81 554 SER B N 1
ATOM 8593 C CA . SER B 1 554 ? 21.125 3.537 9.547 1 96.81 554 SER B CA 1
ATOM 8594 C C . SER B 1 554 ? 22.297 4.066 8.727 1 96.81 554 SER B C 1
ATOM 8596 O O . SER B 1 554 ? 22.656 3.494 7.691 1 96.81 554 SER B O 1
ATOM 8598 N N . VAL B 1 555 ? 22.828 5.195 9.117 1 97.5 555 VAL B N 1
ATOM 8599 C CA . VAL B 1 555 ? 24.047 5.801 8.594 1 97.5 555 VAL B CA 1
ATOM 8600 C C . VAL B 1 555 ? 25 6.121 9.75 1 97.5 555 VAL B C 1
ATOM 8602 O O . VAL B 1 555 ? 24.594 6.727 10.742 1 97.5 555 VAL B O 1
ATOM 8605 N N . THR B 1 556 ? 26.203 5.66 9.633 1 98.12 556 THR B N 1
ATOM 8606 C CA . THR B 1 556 ? 27.219 5.895 10.656 1 98.12 556 THR B CA 1
ATOM 8607 C C . THR B 1 556 ? 28.422 6.641 10.07 1 98.12 556 THR B C 1
ATOM 8609 O O . THR B 1 556 ? 29.031 6.18 9.109 1 98.12 556 THR B O 1
ATOM 8612 N N . ILE B 1 557 ? 28.734 7.758 10.656 1 97.62 557 ILE B N 1
ATOM 8613 C CA . ILE B 1 557 ? 29.953 8.484 10.281 1 97.62 557 ILE B CA 1
ATOM 8614 C C . ILE B 1 557 ? 31.172 7.812 10.906 1 97.62 557 ILE B C 1
ATOM 8616 O O . ILE B 1 557 ? 31.281 7.723 12.133 1 97.62 557 ILE B O 1
ATOM 8620 N N . CYS B 1 558 ? 32.062 7.445 10.109 1 95.62 558 CYS B N 1
ATOM 8621 C CA . CYS B 1 558 ? 33.219 6.656 10.562 1 95.62 558 CYS B CA 1
ATOM 8622 C C . CYS B 1 558 ? 34.25 7.539 11.242 1 95.62 558 CYS B C 1
ATOM 8624 O O . CYS B 1 558 ? 34.438 8.688 10.844 1 95.62 558 CYS B O 1
ATOM 8626 N N . GLU B 1 559 ? 34.875 6.918 12.25 1 92.19 559 GLU B N 1
ATOM 8627 C CA . GLU B 1 559 ? 36.031 7.555 12.844 1 92.19 559 GLU B CA 1
ATOM 8628 C C . GLU B 1 559 ? 37.312 7.227 12.055 1 92.19 559 GLU B C 1
ATOM 8630 O O . GLU B 1 559 ? 37.688 6.059 11.938 1 92.19 559 GLU B O 1
ATOM 8635 N N . LEU B 1 560 ? 37.812 8.289 11.531 1 90.31 560 LEU B N 1
ATOM 8636 C CA . LEU B 1 560 ? 39 8.07 10.695 1 90.31 560 LEU B CA 1
ATOM 8637 C C . LEU B 1 560 ? 40.281 8.367 11.469 1 90.31 560 LEU B C 1
ATOM 8639 O O . LEU B 1 560 ? 40.312 9.305 12.266 1 90.31 560 LEU B O 1
ATOM 8643 N N . ASN B 1 561 ? 41.25 7.359 11.531 1 78.69 561 ASN B N 1
ATOM 8644 C CA . ASN B 1 561 ? 42.562 7.527 12.125 1 78.69 561 ASN B CA 1
ATOM 8645 C C . ASN B 1 561 ? 43.625 7.824 11.07 1 78.69 561 ASN B C 1
ATOM 8647 O O . ASN B 1 561 ? 43.562 7.301 9.953 1 78.69 561 ASN B O 1
#

Organism: NCBI:txid58324